Protein AF-0000000085043113 (afdb_homodimer)

Foldseek 3Di:
DPPPPPQLLDDDPVLVVLLVVCQVVADQEFEAAAAEWDAPVQQPDDPPDPVVSDDRTDADVNVVVSVCVNHVRHHYQEYEYEHDDHLRGNLVVRQVRVLVRPVVHDQYAYAREDWPPDDPVNQVVSCVRPRYQYHEWDQSRFPDPPSLQDAPCRGPPLVSLVSCLVRLGEYEDEHRHPLQLPDPRNLVVCQVSCVVRVSYQYEQEQCRNVLVQCSNLSVQSCLQRQRYAYENAQPQALSNVQNCCQRNNLLRYAYHHHPPQQSFFFGWHHDDRGIDTDGPVPDDCVPDPDGTGGSSSSSSVSVSVNCVVVVPDPVSSCSHRHVSVCVSRVNDPDDDQDQLNVQVVQVVVDFLSDPDPVLRVLQAWPPFDRNAFDDWWQQWTQGPVRHIFGEFFCQLVQQAQATPPDPLLVVLLVVCVVVDQDDPDFDPLVVVLQVVLCVLPVQFDGKAKDFAQLVQLVLLLLLLCLLQVFQAEEEAADRDLDLLACLQCLDDDQQCVPRPFRPDDSPPRDNVCHPRYHYDYAQCVVSVVVCCVVPLRASAYEYECDWFDHHDVCRVVVVLVSCVVSVHFYEYEFANPEPQQDDSGVCVVVVHNGQKYKYARNLQSPGGMMMITGHPSSRVSVVVDDDDDNCSRGRSHSSSNVSSSVVCVVDVFNVLLLVLLVLLVVLVVVLCVVLVWQKDWTGGSQKIFMWGPDPPGQLLQNLLQSQSVVLRYRDGGIGHGHNSDDPVNSVSVSVSNNVSSNVSSVCVVVVVSVVDDPSGGRDGGDDRPD/DPPPPPQLLDDDPVLVVLLVVCQVVADQEFEAAAAEWDAPVQQPDDPPDPVVSDDRTDADVNVVVSVCVNHVRHHYQEYEYEHDDHLRGNQVVRQVVVLVRPVVHDLYAYAREDWPPQDLVNQVVQCPRPRYQYHEWDQSRFPDPPSLQDAPCRGPPLVSLVSCLVRLGEYEDEHRHPLQLPDPRNLVVCQVSCVVRVSYQYEQEQCRNVLVQCSNLSVQSCLQRQRYAYENAQPQALSNVQNCCQRNNLLRYAYHHHPPQQSFFFGWHHDDRGIDTDGPVPDDCVPDPDGTGGSSSSSSVSVSVNCVVVVPDPVSSCSHRHVSVCVSRVVDPDDDQDQLNVQVVQVVVDFLSDPDPVLRCLQAWPPFDRNAFDDWWQQWTQGPVRHIFGEFFCQLVQQAQATPPDPLLVVLLVVCVVVDQDDPDFDPLVVVLQVVLCVLPVQWDGKAKDFAQLVQLVVLLLLLCLLQVFQAEEEAADRDLDLLRCLQCLDDDQQCCPGDFRPDDSPPRDNVCHPRYHYDYAQCQVSVVVCCVVPLRASAYEYECDWFDHHDVCRLVVVLVSCVVSVHFYEYEFANPEPQQDDSGVCVVVVHNGQKYKYARNLQSPGGMMMITGHPSSNVSVVVDDDDDNCSRGRSHSSSNVSSSVVCVVDVFNVLLLVLLVLLLVLVVVLCVVLVWQKDWTGGSQKIFMWGPDPPGQLLQNLLQSQSVVLRYRDGGIGHGHNSDDPVNSVSVSVSNNVSSNVSSVCVVVVVSVVDDPSGGRDGGDDRPD

Organism: Cyclobacterium marinum (strain ATCC 25205 / DSM 745 / LMG 13164 / NCIMB 1802) (NCBI:txid880070)

Sequence (1540 aa):
MLEKENKPWQLRPEDLATIEELASFVPEKFYDIHAHWYRKADLNAPENSFWNSGPEIAGHEQWKDYTQQLLPKTSLLGGLFFPAPLPKVNLSAVNQFLFDELEKSTLSRGLMLVKPETSQKELELGLSHAKVVGFKPYHVYSTETPTSQSGITGFLPEPIWATAHEHGAVIMLHIMKDKALLDPQNCEDIQRLCLKYPNVKLILAHCGRSFHALHAEGAKFLNSIPNIWFDMSGICEMQAILPILKHFGPEKLMFGTDFPVSQIRGKCVSIGNGFIWLDENNCNWDQAWGKPTLVGLESLTALQETANNFGLDKSDLNLIFWGNAMHLLNLNEHSPTTNQAYYKHAKTRIPGGTQLLSKRPENMAPNHWPPYFKKASGCEIWDLDGKHFYDFSTNAVGSCILGYAHPEINKAIIKKVNLGNMCSLNPPEEVALADKLCEIHPWADQARFVRGGGEACAVAVRIARATTGRDKIALCGYHGWQDWYLAANLGENDALKGHLLPGLSPEGVPDALRNTSFPFKYNDLEAFQEIINQQPDLAAVIMEPCRYENPADGFLEAIRSITKKHGIMLIMDEITVGWRLHFGGMHLKYGIEPDMAVFAKALGNGYPIGAVIGTKAAMEGAQRSFISSTYWTESLGPVAALATIAAMEKQDIQKAIEHSGQQVQGILQTTAASENLPLQVKGFPALTSFSFDHPESEILRTIFTQQMLSKGFLAATSFYPTLAHNEKIIAAYKQALAETFGSLSQVIKENSFEKWPKEEKAHSGFSRLLMLEKENKPWQLRPEDLATIEELASFVPEKFYDIHAHWYRKADLNAPENSFWNSGPEIAGHEQWKDYTQQLLPKTSLLGGLFFPAPLPKVNLSAVNQFLFDELEKSTLSRGLMLVKPETSQKELELGLSHAKVVGFKPYHVYSTETPTSQSGITGFLPEPIWATAHEHGAVIMLHIMKDKALLDPQNCEDIQRLCLKYPNVKLILAHCGRSFHALHAEGAKFLNSIPNIWFDMSGICEMQAILPILKHFGPEKLMFGTDFPVSQIRGKCVSIGNGFIWLDENNCNWDQAWGKPTLVGLESLTALQETANNFGLDKSDLNLIFWGNAMHLLNLNEHSPTTNQAYYKHAKTRIPGGTQLLSKRPENMAPNHWPPYFKKASGCEIWDLDGKHFYDFSTNAVGSCILGYAHPEINKAIIKKVNLGNMCSLNPPEEVALADKLCEIHPWADQARFVRGGGEACAVAVRIARATTGRDKIALCGYHGWQDWYLAANLGENDALKGHLLPGLSPEGVPDALRNTSFPFKYNDLEAFQEIINQQPDLAAVIMEPCRYENPADGFLEAIRSITKKHGIMLIMDEITVGWRLHFGGMHLKYGIEPDMAVFAKALGNGYPIGAVIGTKAAMEGAQRSFISSTYWTESLGPVAALATIAAMEKQDIQKAIEHSGQQVQGILQTTAASENLPLQVKGFPALTSFSFDHPESEILRTIFTQQMLSKGFLAATSFYPTLAHNEKIIAAYKQALAETFGSLSQVIKENSFEKWPKEEKAHSGFSRLL

Structure (mmCIF, N/CA/C/O backbone):
data_AF-0000000085043113-model_v1
#
loop_
_entity.id
_entity.type
_entity.pdbx_description
1 polymer 'Aminotransferase class-III'
#
loop_
_atom_site.group_PDB
_atom_site.id
_atom_site.type_symbol
_atom_site.label_atom_id
_atom_site.label_alt_id
_atom_site.label_comp_id
_atom_site.label_asym_id
_atom_site.label_entity_id
_atom_site.label_seq_id
_atom_site.pdbx_PDB_ins_code
_atom_site.Cartn_x
_atom_site.Cartn_y
_atom_site.Cartn_z
_atom_site.occupancy
_atom_site.B_iso_or_equiv
_atom_site.auth_seq_id
_atom_site.auth_comp_id
_atom_site.auth_asym_id
_atom_site.auth_atom_id
_atom_site.pdbx_PDB_model_num
ATOM 1 N N . MET A 1 1 ? 1.27 30.078 52 1 23.06 1 MET A N 1
ATOM 2 C CA . MET A 1 1 ? 0.939 29.328 50.781 1 23.06 1 MET A CA 1
ATOM 3 C C . MET A 1 1 ? 1.618 29.953 49.562 1 23.06 1 MET A C 1
ATOM 5 O O . MET A 1 1 ? 1.328 31.094 49.188 1 23.06 1 MET A O 1
ATOM 9 N N . LEU A 1 2 ? 2.906 29.812 49.438 1 30.16 2 LEU A N 1
ATOM 10 C CA . LEU A 1 2 ? 3.742 30.484 48.438 1 30.16 2 LEU A CA 1
ATOM 11 C C . LEU A 1 2 ? 3.074 30.484 47.062 1 30.16 2 LEU A C 1
ATOM 13 O O . LEU A 1 2 ? 2.549 29.453 46.625 1 30.16 2 LEU A O 1
ATOM 17 N N . GLU A 1 3 ? 2.494 31.547 46.688 1 33 3 GLU A N 1
ATOM 18 C CA . GLU A 1 3 ? 2.041 31.719 45.312 1 33 3 GLU A CA 1
ATOM 19 C C . GLU A 1 3 ? 2.938 30.969 44.344 1 33 3 GLU A C 1
ATOM 21 O O . GLU A 1 3 ? 4.141 31.219 44.281 1 33 3 GLU A O 1
ATOM 26 N N . LYS A 1 4 ? 2.885 29.688 44.312 1 41.72 4 LYS A N 1
ATOM 27 C CA . LYS A 1 4 ? 3.611 28.875 43.312 1 41.72 4 LYS A CA 1
ATOM 28 C C . LYS A 1 4 ? 3.77 29.641 42 1 41.72 4 LYS A C 1
ATOM 30 O O . LYS A 1 4 ? 2.777 29.969 41.344 1 41.72 4 LYS A O 1
ATOM 35 N N . GLU A 1 5 ? 4.652 30.484 41.688 1 42.38 5 GLU A N 1
ATOM 36 C CA . GLU A 1 5 ? 4.996 31.234 40.5 1 42.38 5 GLU A CA 1
ATOM 37 C C . GLU A 1 5 ? 4.801 30.391 39.219 1 42.38 5 GLU A C 1
ATOM 39 O O . GLU A 1 5 ? 5.328 29.266 39.156 1 42.38 5 GLU A O 1
ATOM 44 N N . ASN A 1 6 ? 3.711 30.453 38.5 1 48.25 6 ASN A N 1
ATOM 45 C CA . ASN A 1 6 ? 3.303 29.797 37.281 1 48.25 6 ASN A CA 1
ATOM 46 C C . ASN A 1 6 ? 4.398 29.875 36.219 1 48.25 6 ASN A C 1
ATOM 48 O O . ASN A 1 6 ? 4.59 30.922 35.594 1 48.25 6 ASN A O 1
ATOM 52 N N . LYS A 1 7 ? 5.449 29.078 36.281 1 61.78 7 LYS A N 1
ATOM 53 C CA . LYS A 1 7 ? 6.496 29 35.281 1 61.78 7 LYS A CA 1
ATOM 54 C C . LYS A 1 7 ? 5.922 28.578 33.938 1 61.78 7 LYS A C 1
ATOM 56 O O . LYS A 1 7 ? 5.082 27.672 33.844 1 61.78 7 LYS A O 1
ATOM 61 N N . PRO A 1 8 ? 6.258 29.328 32.969 1 65.81 8 PRO A N 1
ATOM 62 C CA . PRO A 1 8 ? 5.672 29.109 31.625 1 65.81 8 PRO A CA 1
ATOM 63 C C . PRO A 1 8 ? 5.777 27.641 31.188 1 65.81 8 PRO A C 1
ATOM 65 O O . PRO A 1 8 ? 5 27.203 30.344 1 65.81 8 PRO A O 1
ATOM 68 N N . TRP A 1 9 ? 6.617 26.922 31.969 1 73.25 9 TRP A N 1
ATOM 69 C CA . TRP A 1 9 ? 6.82 25.562 31.484 1 73.25 9 TRP A CA 1
ATOM 70 C C . TRP A 1 9 ? 6.113 24.562 32.406 1 73.25 9 TRP A C 1
ATOM 72 O O . TRP A 1 9 ? 6.227 23.344 32.188 1 73.25 9 TRP A O 1
ATOM 82 N N . GLN A 1 10 ? 5.43 25.109 33.344 1 85.44 10 GLN A N 1
ATOM 83 C CA . GLN A 1 10 ? 4.691 24.203 34.219 1 85.44 10 GLN A CA 1
ATOM 84 C C . GLN A 1 10 ? 3.576 23.484 33.469 1 85.44 10 GLN A C 1
ATOM 86 O O . GLN A 1 10 ? 2.861 24.094 32.656 1 85.44 10 GLN A O 1
ATOM 91 N N . LEU A 1 11 ? 3.469 22.25 33.75 1 93.94 11 LEU A N 1
ATOM 92 C CA . LEU A 1 11 ? 2.457 21.438 33.062 1 93.94 11 LEU A CA 1
ATOM 93 C C . LEU A 1 11 ? 1.054 21.859 33.5 1 93.94 11 LEU A C 1
ATOM 95 O O . LEU A 1 11 ? 0.813 22.156 34.656 1 93.94 11 LEU A O 1
ATOM 99 N N . ARG A 1 12 ? 0.237 22.016 32.594 1 95.12 12 ARG A N 1
ATOM 100 C CA . ARG A 1 12 ? -1.174 22.344 32.781 1 95.12 12 ARG A CA 1
ATOM 101 C C . ARG A 1 12 ? -2.055 21.125 32.5 1 95.12 12 ARG A C 1
ATOM 103 O O . ARG A 1 12 ? -1.564 20.078 32.062 1 95.12 12 ARG A O 1
ATOM 110 N N . PRO A 1 13 ? -3.369 21.188 32.812 1 95.06 13 PRO A N 1
ATOM 111 C CA . PRO A 1 13 ? -4.266 20.031 32.625 1 95.06 13 PRO A CA 1
ATOM 112 C C . PRO A 1 13 ? -4.27 19.531 31.188 1 95.06 13 PRO A C 1
ATOM 114 O O . PRO A 1 13 ? -4.32 18.312 30.953 1 95.06 13 PRO A O 1
ATOM 117 N N . GLU A 1 14 ? -4.238 20.453 30.219 1 94.69 14 GLU A N 1
ATOM 118 C CA . GLU A 1 14 ? -4.227 20.031 28.828 1 94.69 14 GLU A CA 1
ATOM 119 C C . GLU A 1 14 ? -2.939 19.297 28.484 1 94.69 14 GLU A C 1
ATOM 121 O O . GLU A 1 14 ? -2.941 18.391 27.625 1 94.69 14 GLU A O 1
ATOM 126 N N . ASP A 1 15 ? -1.829 19.672 29.141 1 96.75 15 ASP A N 1
ATOM 127 C CA . ASP A 1 15 ? -0.573 18.953 28.938 1 96.75 15 ASP A CA 1
ATOM 128 C C . ASP A 1 15 ? -0.667 17.531 29.484 1 96.75 15 ASP A C 1
ATOM 130 O O . ASP A 1 15 ? -0.262 16.578 28.812 1 96.75 15 ASP A O 1
ATOM 134 N N . LEU A 1 16 ? -1.222 17.453 30.672 1 97 16 LEU A N 1
ATOM 135 C CA . LEU A 1 16 ? -1.354 16.156 31.344 1 97 16 LEU A CA 1
ATOM 136 C C . LEU A 1 16 ? -2.26 15.227 30.531 1 97 16 LEU A C 1
ATOM 138 O O . LEU A 1 16 ? -1.987 14.023 30.422 1 97 16 LEU A O 1
ATOM 142 N N . ALA A 1 17 ? -3.314 15.773 29.984 1 96.06 17 ALA A N 1
ATOM 143 C CA . ALA A 1 17 ? -4.219 14.992 29.156 1 96.06 17 ALA A CA 1
ATOM 144 C C . ALA A 1 17 ? -3.502 14.461 27.906 1 96.06 17 ALA A C 1
ATOM 146 O O . ALA A 1 17 ? -3.689 13.305 27.516 1 96.06 17 ALA A O 1
ATOM 147 N N . THR A 1 18 ? -2.723 15.305 27.266 1 96.38 18 THR A N 1
ATOM 148 C CA . THR A 1 18 ? -1.975 14.914 26.078 1 96.38 18 THR A CA 1
ATOM 149 C C . THR A 1 18 ? -0.946 13.836 26.422 1 96.38 18 THR A C 1
ATOM 151 O O . THR A 1 18 ? -0.758 12.883 25.672 1 96.38 18 THR A O 1
ATOM 154 N N . ILE A 1 19 ? -0.268 13.969 27.547 1 97.5 19 ILE A N 1
ATOM 155 C CA . ILE A 1 19 ? 0.715 12.992 28 1 97.5 19 ILE A CA 1
ATOM 156 C C . ILE A 1 19 ? 0.05 11.625 28.172 1 97.5 19 ILE A C 1
ATOM 158 O O . ILE A 1 19 ? 0.602 10.602 27.75 1 97.5 19 ILE A O 1
ATOM 162 N N . GLU A 1 20 ? -1.097 11.594 28.703 1 96.25 20 GLU A N 1
ATOM 163 C CA . GLU A 1 20 ? -1.834 10.352 28.891 1 96.25 20 GLU A CA 1
ATOM 164 C C . GLU A 1 20 ? -2.199 9.719 27.547 1 96.25 20 GLU A C 1
ATOM 166 O O . GLU A 1 20 ? -2.096 8.5 27.391 1 96.25 20 GLU A O 1
ATOM 171 N N . GLU A 1 21 ? -2.586 10.531 26.672 1 94.38 21 GLU A N 1
ATOM 172 C CA . GLU A 1 21 ? -2.961 10.039 25.344 1 94.38 21 GLU A CA 1
ATOM 173 C C . GLU A 1 21 ? -1.763 9.438 24.609 1 94.38 21 GLU A C 1
ATOM 175 O O . GLU A 1 21 ? -1.911 8.484 23.844 1 94.38 21 GLU A O 1
ATOM 180 N N . LEU A 1 22 ? -0.549 9.945 24.844 1 96.5 22 LEU A N 1
ATOM 181 C CA . LEU A 1 22 ? 0.66 9.547 24.141 1 96.5 22 LEU A CA 1
ATOM 182 C C . LEU A 1 22 ? 1.341 8.375 24.828 1 96.5 22 LEU A C 1
ATOM 184 O O . LEU A 1 22 ? 2.283 7.785 24.297 1 96.5 22 LEU A O 1
ATOM 188 N N . ALA A 1 23 ? 0.856 7.957 25.984 1 95.19 23 ALA A N 1
ATOM 189 C CA . ALA A 1 23 ? 1.533 6.996 26.859 1 95.19 23 ALA A CA 1
ATOM 190 C C . ALA A 1 23 ? 1.699 5.652 26.156 1 95.19 23 ALA A C 1
ATOM 192 O O . ALA A 1 23 ? 2.73 4.988 26.312 1 95.19 23 ALA A O 1
ATOM 193 N N . SER A 1 24 ? 0.771 5.242 25.344 1 93.56 24 SER A N 1
ATOM 194 C CA . SER A 1 24 ? 0.824 3.939 24.688 1 93.56 24 SER A CA 1
ATOM 195 C C . SER A 1 24 ? 1.692 3.982 23.438 1 93.56 24 SER A C 1
ATOM 197 O O . SER A 1 24 ? 2.08 2.939 22.906 1 93.56 24 SER A O 1
ATOM 199 N N . PHE A 1 25 ? 1.889 5.117 22.984 1 95.62 25 PHE A N 1
ATOM 200 C CA . PHE A 1 25 ? 2.664 5.293 21.766 1 95.62 25 PHE A CA 1
ATOM 201 C C . PHE A 1 25 ? 4.16 5.234 22.062 1 95.62 25 PHE A C 1
ATOM 203 O O . PHE A 1 25 ? 4.926 4.648 21.297 1 95.62 25 PHE A O 1
ATOM 210 N N . VAL A 1 26 ? 4.625 5.84 23.125 1 97.25 26 VAL A N 1
ATOM 211 C CA . VAL A 1 26 ? 6.035 5.988 23.453 1 97.25 26 VAL A CA 1
ATOM 212 C C . VAL A 1 26 ? 6.578 4.668 24 1 97.25 26 VAL A C 1
ATOM 214 O O . VAL A 1 26 ? 5.938 4.023 24.844 1 97.25 26 VAL A O 1
ATOM 217 N N . PRO A 1 27 ? 7.805 4.262 23.531 1 97.38 27 PRO A N 1
ATOM 218 C CA . PRO A 1 27 ? 8.383 3.01 24.016 1 97.38 27 PRO A CA 1
ATOM 219 C C . PRO A 1 27 ? 8.844 3.092 25.469 1 97.38 27 PRO A C 1
ATOM 221 O O . PRO A 1 27 ? 8.773 4.16 26.078 1 97.38 27 PRO A O 1
ATOM 224 N N . GLU A 1 28 ? 9.414 2.016 25.969 1 96.56 28 GLU A N 1
ATOM 225 C CA . GLU A 1 28 ? 9.781 1.865 27.359 1 96.56 28 GLU A CA 1
ATOM 226 C C . GLU A 1 28 ? 11.039 2.66 27.703 1 96.56 28 GLU A C 1
ATOM 228 O O . GLU A 1 28 ? 11.297 2.971 28.859 1 96.56 28 GLU A O 1
ATOM 233 N N . LYS A 1 29 ? 11.812 2.928 26.688 1 96.81 29 LYS A N 1
ATOM 234 C CA . LYS A 1 29 ? 13.055 3.682 26.875 1 96.81 29 LYS A CA 1
ATOM 235 C C . LYS A 1 29 ? 13.203 4.754 25.797 1 96.81 29 LYS A C 1
ATOM 237 O O . LYS A 1 29 ? 12.617 4.648 24.719 1 96.81 29 LYS A O 1
ATOM 242 N N . PHE A 1 30 ? 13.953 5.75 26.141 1 97.5 30 PHE A N 1
ATOM 243 C CA . PHE A 1 30 ? 14.281 6.734 25.125 1 97.5 30 PHE A CA 1
ATOM 244 C C . PHE A 1 30 ? 15.633 7.387 25.406 1 97.5 30 PHE A C 1
ATOM 246 O O . PHE A 1 30 ? 16.141 7.309 26.531 1 97.5 30 PHE A O 1
ATOM 253 N N . TYR A 1 31 ? 16.297 7.852 24.391 1 98.12 31 TYR A N 1
ATOM 254 C CA . TYR A 1 31 ? 17.516 8.641 24.391 1 98.12 31 TYR A CA 1
ATOM 255 C C . TYR A 1 31 ? 17.297 9.992 23.719 1 98.12 31 TYR A C 1
ATOM 257 O O . TYR A 1 31 ? 16.891 10.055 22.547 1 98.12 31 TYR A O 1
ATOM 265 N N . ASP A 1 32 ? 17.5 11.109 24.406 1 98.5 32 ASP A N 1
ATOM 266 C CA . ASP A 1 32 ? 17.297 12.453 23.891 1 98.5 32 ASP A CA 1
ATOM 267 C C . ASP A 1 32 ? 18.5 12.898 23.047 1 98.5 32 ASP A C 1
ATOM 269 O O . ASP A 1 32 ? 19.484 13.391 23.578 1 98.5 32 ASP A O 1
ATOM 273 N N . ILE A 1 33 ? 18.344 12.961 21.703 1 98.75 33 ILE A N 1
ATOM 274 C CA . ILE A 1 33 ? 19.516 13.125 20.859 1 98.75 33 ILE A CA 1
ATOM 275 C C . ILE A 1 33 ? 19.766 14.609 20.594 1 98.75 33 ILE A C 1
ATOM 277 O O . ILE A 1 33 ? 20.688 14.969 19.859 1 98.75 33 ILE A O 1
ATOM 281 N N . HIS A 1 34 ? 18.953 15.516 21.188 1 98.75 34 HIS A N 1
ATOM 282 C CA . HIS A 1 34 ? 19.078 16.953 20.953 1 98.75 34 HIS A CA 1
ATOM 283 C C . HIS A 1 34 ? 18.594 17.75 22.156 1 98.75 34 HIS A C 1
ATOM 285 O O . HIS A 1 34 ? 17.391 17.875 22.391 1 98.75 34 HIS A O 1
ATOM 291 N N . ALA A 1 35 ? 19.5 18.344 22.859 1 98.44 35 ALA A N 1
ATOM 292 C CA . ALA A 1 35 ? 19.156 19.172 24.016 1 98.44 35 ALA A CA 1
ATOM 293 C C . ALA A 1 35 ? 20.266 20.172 24.328 1 98.44 35 ALA A C 1
ATOM 295 O O . ALA A 1 35 ? 21.438 19.922 24.016 1 98.44 35 ALA A O 1
ATOM 296 N N . HIS A 1 36 ? 19.906 21.266 24.969 1 97.88 36 HIS A N 1
ATOM 297 C CA . HIS A 1 36 ? 20.844 22.328 25.328 1 97.88 36 HIS A CA 1
ATOM 298 C C . HIS A 1 36 ? 21.016 22.406 26.844 1 97.88 36 HIS A C 1
ATOM 300 O O . HIS A 1 36 ? 20.047 22.281 27.594 1 97.88 36 HIS A O 1
ATOM 306 N N . TRP A 1 37 ? 22.281 22.641 27.266 1 97.31 37 TRP A N 1
ATOM 307 C CA . TRP A 1 37 ? 22.578 23.062 28.625 1 97.31 37 TRP A CA 1
ATOM 308 C C . TRP A 1 37 ? 23.172 24.469 28.641 1 97.31 37 TRP A C 1
ATOM 310 O O . TRP A 1 37 ? 23.844 24.875 27.688 1 97.31 37 TRP A O 1
ATOM 320 N N . TYR A 1 38 ? 22.812 25.219 29.703 1 96.19 38 TYR A N 1
ATOM 321 C CA . TYR A 1 38 ? 23.375 26.562 29.766 1 96.19 38 TYR A CA 1
ATOM 322 C C . TYR A 1 38 ? 23.391 27.094 31.188 1 96.19 38 TYR A C 1
ATOM 324 O O . TYR A 1 38 ? 22.672 26.594 32.062 1 96.19 38 TYR A O 1
ATOM 332 N N . ARG A 1 39 ? 24.25 28 31.406 1 95.56 39 ARG A N 1
ATOM 333 C CA . ARG A 1 39 ? 24.203 29 32.469 1 95.56 39 ARG A CA 1
ATOM 334 C C . ARG A 1 39 ? 23.922 30.391 31.922 1 95.56 39 ARG A C 1
ATOM 336 O O . ARG A 1 39 ? 24.641 30.859 31.031 1 95.56 39 ARG A O 1
ATOM 343 N N . LYS A 1 40 ? 23 30.984 32.438 1 94.44 40 LYS A N 1
ATOM 344 C CA . LYS A 1 40 ? 22.578 32.281 31.891 1 94.44 40 LYS A CA 1
ATOM 345 C C . LYS A 1 40 ? 23.734 33.25 31.875 1 94.44 40 LYS A C 1
ATOM 347 O O . LYS A 1 40 ? 23.875 34.031 30.938 1 94.44 40 LYS A O 1
ATOM 352 N N . ALA A 1 41 ? 24.531 33.188 32.875 1 93.81 41 ALA A N 1
ATOM 353 C CA . ALA A 1 41 ? 25.641 34.125 33.031 1 93.81 41 ALA A CA 1
ATOM 354 C C . ALA A 1 41 ? 26.625 34 31.875 1 93.81 41 ALA A C 1
ATOM 356 O O . ALA A 1 41 ? 27.344 34.969 31.562 1 93.81 41 ALA A O 1
ATOM 357 N N . ASP A 1 42 ? 26.641 32.875 31.203 1 96 42 ASP A N 1
ATOM 358 C CA . ASP A 1 42 ? 27.641 32.625 30.156 1 96 42 ASP A CA 1
ATOM 359 C C . ASP A 1 42 ? 27.078 32.938 28.766 1 96 42 ASP A C 1
ATOM 361 O O . ASP A 1 42 ? 27.828 32.969 27.797 1 96 42 ASP A O 1
ATOM 365 N N . LEU A 1 43 ? 25.781 33.219 28.641 1 94.94 43 LEU A N 1
ATOM 366 C CA . LEU A 1 43 ? 25.125 33.281 27.344 1 94.94 43 LEU A CA 1
ATOM 367 C C . LEU A 1 43 ? 25.203 34.688 26.75 1 94.94 43 LEU A C 1
ATOM 369 O O . LEU A 1 43 ? 25.203 34.844 25.516 1 94.94 43 LEU A O 1
ATOM 373 N N . ASN A 1 44 ? 25.234 35.719 27.578 1 93.5 44 ASN A N 1
ATOM 374 C CA . ASN A 1 44 ? 25.125 37.094 27.141 1 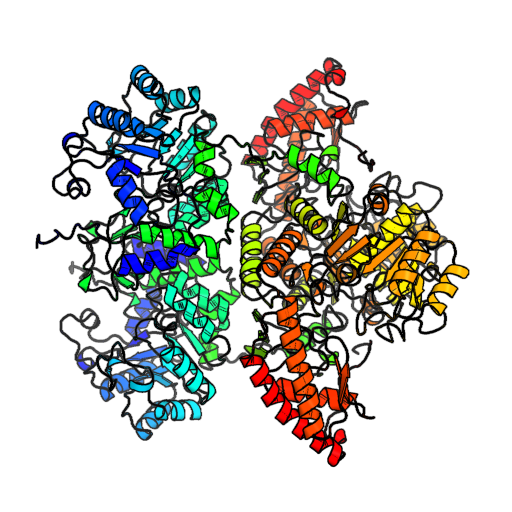93.5 44 ASN A CA 1
ATOM 375 C C . ASN A 1 44 ? 23.953 37.281 26.172 1 93.5 44 ASN A C 1
ATOM 377 O O . ASN A 1 44 ? 24.125 37.844 25.078 1 93.5 44 ASN A O 1
ATOM 381 N N . ALA A 1 45 ? 22.828 36.75 26.547 1 92.12 45 ALA A N 1
ATOM 382 C CA . ALA A 1 45 ? 21.656 36.781 25.688 1 92.12 45 ALA A CA 1
ATOM 383 C C . ALA A 1 45 ? 21 38.156 25.672 1 92.12 45 ALA A C 1
ATOM 385 O O . ALA A 1 45 ? 21.016 38.875 26.672 1 92.12 45 ALA A O 1
ATOM 386 N N . PRO A 1 46 ? 20.391 38.469 24.562 1 88.06 46 PRO A N 1
ATOM 387 C CA . PRO A 1 46 ? 19.609 39.719 24.547 1 88.06 46 PRO A CA 1
ATOM 388 C C . PRO A 1 46 ? 18.453 39.688 25.547 1 88.06 46 PRO A C 1
ATOM 390 O O . PRO A 1 46 ? 17.969 38.625 25.906 1 88.06 46 PRO A O 1
ATOM 393 N N . GLU A 1 47 ? 18 40.875 25.953 1 83.81 47 GLU A N 1
ATOM 394 C CA . GLU A 1 47 ? 17 41 27.016 1 83.81 47 GLU A CA 1
ATOM 395 C C . GLU A 1 47 ? 15.719 40.25 26.672 1 83.81 47 GLU A C 1
ATOM 397 O O . GLU A 1 47 ? 15.141 39.594 27.531 1 83.81 47 GLU A O 1
ATOM 402 N N . ASN A 1 48 ? 15.242 40.281 25.484 1 80.69 48 ASN A N 1
ATOM 403 C CA . ASN A 1 48 ? 13.984 39.656 25.109 1 80.69 48 ASN A CA 1
ATOM 404 C C . ASN A 1 48 ? 14.195 38.25 24.531 1 80.69 48 ASN A C 1
ATOM 406 O O . ASN A 1 48 ? 13.305 37.688 23.891 1 80.69 48 ASN A O 1
ATOM 410 N N . SER A 1 49 ? 15.25 37.688 24.969 1 85 49 SER A N 1
ATOM 411 C CA . SER A 1 49 ? 15.578 36.375 24.453 1 85 49 SER A CA 1
ATOM 412 C C . SER A 1 49 ? 14.836 35.281 25.219 1 85 49 SER A C 1
ATOM 414 O O . SER A 1 49 ? 14.664 35.375 26.422 1 85 49 SER A O 1
ATOM 416 N N . PHE A 1 50 ? 14.438 34.281 24.453 1 84.38 50 PHE A N 1
ATOM 417 C CA . PHE A 1 50 ? 13.836 33.062 25.016 1 84.38 50 PHE A CA 1
ATOM 418 C C . PHE A 1 50 ? 14.711 32.469 26.109 1 84.38 50 PHE A C 1
ATOM 420 O O . PHE A 1 50 ? 14.211 32 27.125 1 84.38 50 PHE A O 1
ATOM 427 N N . TRP A 1 51 ? 15.969 32.594 26.078 1 87.5 51 TRP A N 1
ATOM 428 C CA . TRP A 1 51 ? 16.938 31.969 26.969 1 87.5 51 TRP A CA 1
ATOM 429 C C . TRP A 1 51 ? 16.969 32.656 28.328 1 87.5 51 TRP A C 1
ATOM 431 O O . TRP A 1 51 ? 17.5 32.125 29.297 1 87.5 51 TRP A O 1
ATOM 441 N N . ASN A 1 52 ? 16.391 33.812 28.391 1 86.62 52 ASN A N 1
ATOM 442 C CA . ASN A 1 52 ? 16.359 34.562 29.641 1 86.62 52 ASN A CA 1
ATOM 443 C C . ASN A 1 52 ? 15.141 34.188 30.5 1 86.62 52 ASN A C 1
ATOM 445 O O . ASN A 1 52 ? 15.094 34.5 31.688 1 86.62 52 ASN A O 1
ATOM 449 N N . SER A 1 53 ? 14.203 33.5 29.875 1 82 53 SER A N 1
ATOM 450 C CA . SER A 1 53 ? 12.977 33.156 30.578 1 82 53 SER A CA 1
ATOM 451 C C . SER A 1 53 ? 13.164 31.906 31.438 1 82 53 SER A C 1
ATOM 453 O O . SER A 1 53 ? 12.359 31.625 32.312 1 82 53 SER A O 1
ATOM 455 N N . GLY A 1 54 ? 14.266 31.219 31.25 1 84.31 54 GLY A N 1
ATOM 456 C CA . GLY A 1 54 ? 14.516 29.984 31.969 1 84.31 54 GLY A CA 1
ATOM 457 C C . GLY A 1 54 ? 15.266 30.188 33.281 1 84.31 54 GLY A C 1
ATOM 458 O O . GLY A 1 54 ? 15.414 31.328 33.719 1 84.31 54 GLY A O 1
ATOM 459 N N . PRO A 1 55 ? 15.648 29.109 33.875 1 87.69 55 PRO A N 1
ATOM 460 C CA . PRO A 1 55 ? 16.406 29.188 35.156 1 87.69 55 PRO A CA 1
ATOM 461 C C . PRO A 1 55 ? 17.828 29.703 34.938 1 87.69 55 PRO A C 1
ATOM 463 O O . PRO A 1 55 ? 18.312 29.75 33.812 1 87.69 55 PRO A O 1
ATOM 466 N N . GLU A 1 56 ? 18.469 30.016 36.031 1 91.88 56 GLU A N 1
ATOM 467 C CA . GLU A 1 56 ? 19.844 30.5 35.969 1 91.88 56 GLU A CA 1
ATOM 468 C C . GLU A 1 56 ? 20.781 29.406 35.438 1 91.88 56 GLU A C 1
ATOM 470 O O . GLU A 1 56 ? 21.766 29.703 34.781 1 91.88 56 GLU A O 1
ATOM 475 N N . ILE A 1 57 ? 20.469 28.188 35.844 1 94.06 57 ILE A N 1
ATOM 476 C CA . ILE A 1 57 ? 21.234 27.031 35.406 1 94.06 57 ILE A CA 1
ATOM 477 C C . ILE A 1 57 ? 20.281 25.969 34.844 1 94.06 57 ILE A C 1
ATOM 479 O O . ILE A 1 57 ? 19.328 25.562 35.531 1 94.06 57 ILE A O 1
ATOM 483 N N . ALA A 1 58 ? 20.453 25.656 33.688 1 95 58 ALA A N 1
ATOM 484 C CA . ALA A 1 58 ? 19.766 24.531 33.062 1 95 58 ALA A CA 1
ATOM 485 C C . ALA A 1 58 ? 20.734 23.453 32.625 1 95 58 ALA A C 1
ATOM 487 O O . ALA A 1 58 ? 21.172 23.406 31.469 1 95 58 ALA A O 1
ATOM 488 N N . GLY A 1 59 ? 21.078 22.562 33.531 1 95.94 59 GLY A N 1
ATOM 489 C CA . GLY A 1 59 ? 22.016 21.469 33.312 1 95.94 59 GLY A CA 1
ATOM 490 C C . GLY A 1 59 ? 21.344 20.109 33.344 1 95.94 59 GLY A C 1
ATOM 491 O O . GLY A 1 59 ? 20.203 19.953 32.906 1 95.94 59 GLY A O 1
ATOM 492 N N . HIS A 1 60 ? 22.078 19.141 33.719 1 96.88 60 HIS A N 1
ATOM 493 C CA . HIS A 1 60 ? 21.656 17.734 33.719 1 96.88 60 HIS A CA 1
ATOM 494 C C . HIS A 1 60 ? 20.406 17.531 34.562 1 96.88 60 HIS A C 1
ATOM 496 O O . HIS A 1 60 ? 19.453 16.891 34.125 1 96.88 60 HIS A O 1
ATOM 502 N N . GLU A 1 61 ? 20.375 18.094 35.688 1 95.5 61 GLU A N 1
ATOM 503 C CA . GLU A 1 61 ? 19.281 17.844 36.625 1 95.5 61 GLU A CA 1
ATOM 504 C C . GLU A 1 61 ? 17.984 18.469 36.125 1 95.5 61 GLU A C 1
ATOM 506 O O . GLU A 1 61 ? 16.906 17.859 36.25 1 95.5 61 GLU A O 1
ATOM 511 N N . GLN A 1 62 ? 18.062 19.688 35.688 1 94.19 62 GLN A N 1
ATOM 512 C CA . GLN A 1 62 ? 16.875 20.359 35.188 1 94.19 62 GLN A CA 1
ATOM 513 C C . GLN A 1 62 ? 16.312 19.656 33.969 1 94.19 62 GLN A C 1
ATOM 515 O O . GLN A 1 62 ? 15.094 19.484 33.844 1 94.19 62 GLN A O 1
ATOM 520 N N . TRP A 1 63 ? 17.188 19.297 33.094 1 96 63 TRP A N 1
ATOM 521 C CA . TRP A 1 63 ? 16.797 18.547 31.891 1 96 63 TRP A CA 1
ATOM 522 C C . TRP A 1 63 ? 16.141 17.219 32.281 1 96 63 TRP A C 1
ATOM 524 O O . TRP A 1 63 ? 15.07 16.875 31.75 1 96 63 TRP A O 1
ATOM 534 N N . LYS A 1 64 ? 16.719 16.453 33.125 1 96.12 64 LYS A N 1
ATOM 535 C CA . LYS A 1 64 ? 16.203 15.172 33.594 1 96.12 64 LYS A CA 1
ATOM 536 C C . LYS A 1 64 ? 14.812 15.328 34.188 1 96.12 64 LYS A C 1
ATOM 538 O O . LYS A 1 64 ? 13.906 14.555 33.875 1 96.12 64 LYS A O 1
ATOM 543 N N . ASP A 1 65 ? 14.664 16.297 35.031 1 94.25 65 ASP A N 1
ATOM 544 C CA . ASP A 1 65 ? 13.375 16.547 35.656 1 94.25 65 ASP A CA 1
ATOM 545 C C . ASP A 1 65 ? 12.297 16.844 34.625 1 94.25 65 ASP A C 1
ATOM 547 O O . ASP A 1 65 ? 11.203 16.297 34.688 1 94.25 65 ASP A O 1
ATOM 551 N N . TYR A 1 66 ? 12.672 17.688 33.75 1 93.38 66 TYR A N 1
ATOM 552 C CA . TYR A 1 66 ? 11.719 18.078 32.688 1 93.38 66 TYR A CA 1
ATOM 553 C C . TYR A 1 66 ? 11.328 16.859 31.844 1 93.38 66 TYR A C 1
ATOM 555 O O . TYR A 1 66 ? 10.148 16.625 31.594 1 93.38 66 TYR A O 1
ATOM 563 N N . THR A 1 67 ? 12.281 16.141 31.391 1 95.12 67 THR A N 1
ATOM 564 C CA . THR A 1 67 ? 12.023 15.039 30.469 1 95.12 67 THR A CA 1
ATOM 565 C C . THR A 1 67 ? 11.211 13.945 31.156 1 95.12 67 THR A C 1
ATOM 567 O O . THR A 1 67 ? 10.367 13.312 30.516 1 95.12 67 THR A O 1
ATOM 570 N N . GLN A 1 68 ? 11.414 13.766 32.344 1 94.25 68 GLN A N 1
ATOM 571 C CA . GLN A 1 68 ? 10.672 12.758 33.062 1 94.25 68 GLN A CA 1
ATOM 572 C C . GLN A 1 68 ? 9.219 13.18 33.281 1 94.25 68 GLN A C 1
ATOM 574 O O . GLN A 1 68 ? 8.336 12.328 33.406 1 94.25 68 GLN A O 1
ATOM 579 N N . GLN A 1 69 ? 8.992 14.469 33.344 1 94.12 69 GLN A N 1
ATOM 580 C CA . GLN A 1 69 ? 7.617 14.961 33.375 1 94.12 69 GLN A CA 1
ATOM 581 C C . GLN A 1 69 ? 6.93 14.781 32.031 1 94.12 69 GLN A C 1
ATOM 583 O O . GLN A 1 69 ? 5.742 14.461 31.969 1 94.12 69 GLN A O 1
ATOM 588 N N . LEU A 1 70 ? 7.656 15 31.031 1 94.69 70 LEU A N 1
ATOM 589 C CA . LEU A 1 70 ? 7.137 14.883 29.672 1 94.69 70 LEU A CA 1
ATOM 590 C C . LEU A 1 70 ? 6.824 13.43 29.328 1 94.69 70 LEU A C 1
ATOM 592 O O . LEU A 1 70 ? 5.836 13.148 28.641 1 94.69 70 LEU A O 1
ATOM 596 N N . LEU A 1 71 ? 7.691 12.508 29.766 1 96.62 71 LEU A N 1
ATOM 597 C CA . LEU A 1 71 ? 7.57 11.07 29.516 1 96.62 71 LEU A CA 1
ATOM 598 C C . LEU A 1 71 ? 7.648 10.281 30.812 1 96.62 71 LEU A C 1
ATOM 600 O O . LEU A 1 71 ? 8.594 9.516 31.016 1 96.62 71 LEU A O 1
ATOM 604 N N . PRO A 1 72 ? 6.613 10.32 31.531 1 95.31 72 PRO A N 1
ATOM 605 C CA . PRO A 1 72 ? 6.691 9.805 32.906 1 95.31 72 PRO A CA 1
ATOM 606 C C . PRO A 1 72 ? 6.789 8.289 32.938 1 95.31 72 PRO A C 1
ATOM 608 O O . PRO A 1 72 ? 7.277 7.73 33.938 1 95.31 72 PRO A O 1
ATOM 611 N N . LYS A 1 73 ? 6.395 7.562 31.953 1 95.12 73 LYS A N 1
ATOM 612 C CA . LYS A 1 73 ? 6.352 6.102 32 1 95.12 73 LYS A CA 1
ATOM 613 C C . LYS A 1 73 ? 7.523 5.496 31.234 1 95.12 73 LYS A C 1
ATOM 615 O O . LYS A 1 73 ? 7.582 4.277 31.047 1 95.12 73 LYS A O 1
ATOM 620 N N . THR A 1 74 ? 8.43 6.285 30.766 1 96.62 74 THR A N 1
ATOM 621 C CA . THR A 1 74 ? 9.523 5.824 29.922 1 96.62 74 THR A CA 1
ATOM 622 C C . THR A 1 74 ? 10.867 6.012 30.625 1 96.62 74 THR A C 1
ATOM 624 O O . THR A 1 74 ? 11.094 7.043 31.266 1 96.62 74 THR A O 1
ATOM 627 N N . SER A 1 75 ? 11.727 5.023 30.531 1 97.06 75 SER A N 1
ATOM 628 C CA . SER A 1 75 ? 13.047 5.105 31.141 1 97.06 75 SER A CA 1
ATOM 629 C C . SER A 1 75 ? 13.992 5.973 30.312 1 97.06 75 SER A C 1
ATOM 631 O O . SER A 1 75 ? 14.188 5.719 29.125 1 97.06 75 SER A O 1
ATOM 633 N N . LEU A 1 76 ? 14.539 6.93 30.922 1 97 76 LEU A N 1
ATOM 634 C CA . LEU A 1 76 ? 15.508 7.82 30.297 1 97 76 LEU A CA 1
ATOM 635 C C . LEU A 1 76 ? 16.906 7.207 30.328 1 97 76 LEU A C 1
ATOM 637 O O . LEU A 1 76 ? 17.438 6.918 31.406 1 97 76 LEU A O 1
ATOM 641 N N . LEU A 1 77 ? 17.531 7.043 29.188 1 96.38 77 LEU A N 1
ATOM 642 C CA . LEU A 1 77 ? 18.859 6.441 29.094 1 96.38 77 LEU A CA 1
ATOM 643 C C . LEU A 1 77 ? 19.938 7.508 29.203 1 96.38 77 LEU A C 1
ATOM 645 O O . LEU A 1 77 ? 20.969 7.289 29.844 1 96.38 77 LEU A O 1
ATOM 649 N N . GLY A 1 78 ? 19.75 8.609 28.625 1 97.44 78 GLY A N 1
ATOM 650 C CA . GLY A 1 78 ? 20.688 9.703 28.5 1 97.44 78 GLY A CA 1
ATOM 651 C C . GLY A 1 78 ? 20.359 10.641 27.344 1 97.44 78 GLY A C 1
ATOM 652 O O . GLY A 1 78 ? 19.219 10.664 26.859 1 97.44 78 GLY A O 1
ATOM 653 N N . GLY A 1 79 ? 21.312 11.422 27 1 98.31 79 GLY A N 1
ATOM 654 C CA . GLY A 1 79 ? 21.094 12.344 25.891 1 98.31 79 GLY A CA 1
ATOM 655 C C . GLY A 1 79 ? 22.375 12.883 25.297 1 98.31 79 GLY A C 1
ATOM 656 O O . GLY A 1 79 ? 23.469 12.531 25.75 1 98.31 79 GLY A O 1
ATOM 657 N N . LEU A 1 80 ? 22.203 13.484 24.141 1 98.81 80 LEU A N 1
ATOM 658 C CA . LEU A 1 80 ? 23.266 14.234 23.5 1 98.81 80 LEU A CA 1
ATOM 659 C C . LEU A 1 80 ? 23.094 15.734 23.719 1 98.81 80 LEU A C 1
ATOM 661 O O . LEU A 1 80 ? 22.047 16.297 23.375 1 98.81 80 LEU A O 1
ATOM 665 N N . PHE A 1 81 ? 24.188 16.422 24.297 1 98.69 81 PHE A N 1
ATOM 666 C CA . PHE A 1 81 ? 24.016 17.797 24.797 1 98.69 81 PHE A CA 1
ATOM 667 C C . PHE A 1 81 ? 25.062 18.719 24.172 1 98.69 81 PHE A C 1
ATOM 669 O O . PHE A 1 81 ? 26.156 18.281 23.812 1 98.69 81 PHE A O 1
ATOM 676 N N . PHE A 1 82 ? 24.75 19.953 24.078 1 98.5 82 PHE A N 1
ATOM 677 C CA . PHE A 1 82 ? 25.656 21.016 23.641 1 98.5 82 PHE A CA 1
ATOM 678 C C . PHE A 1 82 ? 25.188 22.375 24.172 1 98.5 82 PHE A C 1
ATOM 680 O O . PHE A 1 82 ? 24.016 22.531 24.547 1 98.5 82 PHE A O 1
ATOM 687 N N . PRO A 1 83 ? 26.047 23.359 24.281 1 97.75 83 PRO A N 1
ATOM 688 C CA . PRO A 1 83 ? 25.656 24.672 24.766 1 97.75 83 PRO A CA 1
ATOM 689 C C . PRO A 1 83 ? 24.703 25.391 23.812 1 97.75 83 PRO A C 1
ATOM 691 O O . PRO A 1 83 ? 24.672 25.094 22.609 1 97.75 83 PRO A O 1
ATOM 694 N N . ALA A 1 84 ? 23.875 26.297 24.359 1 95.31 84 ALA A N 1
ATOM 695 C CA . ALA A 1 84 ? 23.078 27.188 23.516 1 95.31 84 ALA A CA 1
ATOM 696 C C . ALA A 1 84 ? 23.984 28.078 22.672 1 95.31 84 ALA A C 1
ATOM 698 O O . ALA A 1 84 ? 24.828 28.797 23.188 1 95.31 84 ALA A O 1
ATOM 699 N N . PRO A 1 85 ? 23.797 28.031 21.406 1 94.56 85 PRO A N 1
ATOM 700 C CA . PRO A 1 85 ? 24.719 28.734 20.516 1 94.56 85 PRO A CA 1
ATOM 701 C C . PRO A 1 85 ? 24.281 30.188 20.266 1 94.56 85 PRO A C 1
ATOM 703 O O . PRO A 1 85 ? 23.734 30.484 19.203 1 94.56 85 PRO A O 1
ATOM 706 N N . LEU A 1 86 ? 24.672 31.094 21.109 1 94.94 86 LEU A N 1
ATOM 707 C CA . LEU A 1 86 ? 24.328 32.5 20.953 1 94.94 86 LEU A CA 1
ATOM 708 C C . LEU A 1 86 ? 25.516 33.312 20.453 1 94.94 86 LEU A C 1
ATOM 710 O O . LEU A 1 86 ? 26.672 32.906 20.641 1 94.94 86 LEU A O 1
ATOM 714 N N . PRO A 1 87 ? 25.297 34.438 19.875 1 93.69 87 PRO A N 1
ATOM 715 C CA . PRO A 1 87 ? 26.359 35.219 19.203 1 93.69 87 PRO A CA 1
ATOM 716 C C . PRO A 1 87 ? 27.453 35.656 20.156 1 93.69 87 PRO A C 1
ATOM 718 O O . PRO A 1 87 ? 28.641 35.625 19.797 1 93.69 87 PRO A O 1
ATOM 721 N N . LYS A 1 88 ? 27.172 36.031 21.422 1 94 88 LYS A N 1
ATOM 722 C CA . LYS A 1 88 ? 28.156 36.625 22.312 1 94 88 LYS A CA 1
ATOM 723 C C . LYS A 1 88 ? 28.453 35.719 23.5 1 94 88 LYS A C 1
ATOM 725 O O . LYS A 1 88 ? 28.844 36.188 24.578 1 94 88 LYS A O 1
ATOM 730 N N . VAL A 1 89 ? 28.297 34.531 23.266 1 95.62 89 VAL A N 1
ATOM 731 C CA . VAL A 1 89 ? 28.5 33.562 24.359 1 95.62 89 VAL A CA 1
ATOM 732 C C . VAL A 1 89 ? 29.984 33.531 24.75 1 95.62 89 VAL A C 1
ATOM 734 O O . VAL A 1 89 ? 30.859 33.812 23.906 1 95.62 89 VAL A O 1
ATOM 737 N N . ASN A 1 90 ? 30.266 33.281 26.031 1 96.06 90 ASN A N 1
ATOM 738 C CA . ASN A 1 90 ? 31.609 32.906 26.469 1 96.06 90 ASN A CA 1
ATOM 739 C C . ASN A 1 90 ? 31.938 31.453 26.125 1 96.06 90 ASN A C 1
ATOM 741 O O . ASN A 1 90 ? 31.688 30.562 26.922 1 96.06 90 ASN A O 1
ATOM 745 N N . LEU A 1 91 ? 32.594 31.281 25.031 1 95.81 91 LEU A N 1
ATOM 746 C CA . LEU A 1 91 ? 32.781 29.969 24.422 1 95.81 91 LEU A CA 1
ATOM 747 C C . LEU A 1 91 ? 33.469 29.016 25.391 1 95.81 91 LEU A C 1
ATOM 749 O O . LEU A 1 91 ? 33.062 27.875 25.547 1 95.81 91 LEU A O 1
ATOM 753 N N . SER A 1 92 ? 34.531 29.422 26.031 1 95.5 92 SER A N 1
ATOM 754 C CA . SER A 1 92 ? 35.281 28.594 26.969 1 95.5 92 SER A CA 1
ATOM 755 C C . SER A 1 92 ? 34.438 28.203 28.172 1 95.5 92 SER A C 1
ATOM 757 O O . SER A 1 92 ? 34.438 27.047 28.594 1 95.5 92 SER A O 1
ATOM 759 N N . ALA A 1 93 ? 33.656 29.125 28.641 1 97.12 93 ALA A N 1
ATOM 760 C CA . ALA A 1 93 ? 32.844 28.891 29.828 1 97.12 93 ALA A CA 1
ATOM 761 C C . ALA A 1 93 ? 31.719 27.922 29.547 1 97.12 93 ALA A C 1
ATOM 763 O O . ALA A 1 93 ? 31.422 27.031 30.344 1 97.12 93 ALA A O 1
ATOM 764 N N . VAL A 1 94 ? 31.062 28.109 28.438 1 97.69 94 VAL A N 1
ATOM 765 C CA . VAL A 1 94 ? 29.922 27.266 28.125 1 97.69 94 VAL A CA 1
ATOM 766 C C . VAL A 1 94 ? 30.391 25.844 27.844 1 97.69 94 VAL A C 1
ATOM 768 O O . VAL A 1 94 ? 29.703 24.875 28.188 1 97.69 94 VAL A O 1
ATOM 771 N N . ASN A 1 95 ? 31.547 25.609 27.203 1 97.88 95 ASN A N 1
ATOM 772 C CA . ASN A 1 95 ? 32.094 24.266 26.969 1 97.88 95 ASN A CA 1
ATOM 773 C C . ASN A 1 95 ? 32.531 23.609 28.266 1 97.88 95 ASN A C 1
ATOM 775 O O . ASN A 1 95 ? 32.344 22.422 28.469 1 97.88 95 ASN A O 1
ATOM 779 N N . GLN A 1 96 ? 33.156 24.422 29.109 1 97 96 GLN A N 1
ATOM 780 C CA . GLN A 1 96 ? 33.562 23.875 30.406 1 97 96 GLN A CA 1
ATOM 781 C C . GLN A 1 96 ? 32.344 23.422 31.203 1 97 96 GLN A C 1
ATOM 783 O O . GLN A 1 96 ? 32.375 22.375 31.844 1 97 96 GLN A O 1
ATOM 788 N N . PHE A 1 97 ? 31.297 24.25 31.156 1 97.75 97 PHE A N 1
ATOM 789 C CA . PHE A 1 97 ? 30.062 23.875 31.828 1 97.75 97 PHE A CA 1
ATOM 790 C C . PHE A 1 97 ? 29.531 22.547 31.281 1 97.75 97 PHE A C 1
ATOM 792 O O . PHE A 1 97 ? 29.109 21.688 32.031 1 97.75 97 PHE A O 1
ATOM 799 N N . LEU A 1 98 ? 29.547 22.391 29.953 1 97.94 98 LEU A N 1
ATOM 800 C CA . LEU A 1 98 ? 29.141 21.141 29.312 1 97.94 98 LEU A CA 1
ATOM 801 C C . LEU A 1 98 ? 29.953 19.969 29.859 1 97.94 98 LEU A C 1
ATOM 803 O O . LEU A 1 98 ? 29.375 18.938 30.234 1 97.94 98 LEU A O 1
ATOM 807 N N . PHE A 1 99 ? 31.281 20.109 29.984 1 97.56 99 PHE A N 1
ATOM 808 C CA . PHE A 1 99 ? 32.156 19.047 30.438 1 97.56 99 PHE A CA 1
ATOM 809 C C . PHE A 1 99 ? 31.844 18.656 31.875 1 97.56 99 PHE A C 1
ATOM 811 O O . PHE A 1 99 ? 31.797 17.453 32.188 1 97.56 99 PHE A O 1
ATOM 818 N N . ASP A 1 100 ? 31.562 19.609 32.625 1 97.31 100 ASP A N 1
ATOM 819 C CA . ASP A 1 100 ? 31.266 19.359 34.031 1 97.31 100 ASP A CA 1
ATOM 820 C C . ASP A 1 100 ? 29.953 18.609 34.219 1 97.31 100 ASP A C 1
ATOM 822 O O . ASP A 1 100 ? 29.859 17.672 35 1 97.31 100 ASP A O 1
ATOM 826 N N . GLU A 1 101 ? 28.969 19.047 33.469 1 97.38 101 GLU A N 1
ATOM 827 C CA . GLU A 1 101 ? 27.641 18.453 33.594 1 97.38 101 GLU A CA 1
ATOM 828 C C . GLU A 1 101 ? 27.641 17.016 33.062 1 97.38 101 GLU A C 1
ATOM 830 O O . GLU A 1 101 ? 26.891 16.172 33.531 1 97.38 101 GLU A O 1
ATOM 835 N N . LEU A 1 102 ? 28.469 16.672 32.062 1 97.69 102 LEU A N 1
ATOM 836 C CA . LEU A 1 102 ? 28.531 15.352 31.438 1 97.69 102 LEU A CA 1
ATOM 837 C C . LEU A 1 102 ? 28.984 14.312 32.469 1 97.69 102 LEU A C 1
ATOM 839 O O . LEU A 1 102 ? 28.641 13.133 32.344 1 97.69 102 LEU A O 1
ATOM 843 N N . GLU A 1 103 ? 29.656 14.711 33.438 1 96.44 103 GLU A N 1
ATOM 844 C CA . GLU A 1 103 ? 30.172 13.789 34.469 1 96.44 103 GLU A CA 1
ATOM 845 C C . GLU A 1 103 ? 29.047 13.242 35.312 1 96.44 103 GLU A C 1
ATOM 847 O O . GLU A 1 103 ? 29.203 12.203 35.969 1 96.44 103 GLU A O 1
ATOM 852 N N . LYS A 1 104 ? 27.938 13.82 35.25 1 95.19 104 LYS A N 1
ATOM 853 C CA . LYS A 1 104 ? 26.812 13.445 36.062 1 95.19 104 LYS A CA 1
ATOM 854 C C . LYS A 1 104 ? 26 12.32 35.438 1 95.19 104 LYS A C 1
ATOM 856 O O . LYS A 1 104 ? 25.062 11.797 36.062 1 95.19 104 LYS A O 1
ATOM 861 N N . SER A 1 105 ? 26.328 11.914 34.281 1 93.88 105 SER A N 1
ATOM 862 C CA . SER A 1 105 ? 25.578 10.898 33.562 1 93.88 105 SER A CA 1
ATOM 863 C C . SER A 1 105 ? 26.516 9.898 32.875 1 93.88 105 SER A C 1
ATOM 865 O O . SER A 1 105 ? 27.516 10.281 32.281 1 93.88 105 SER A O 1
ATOM 867 N N . THR A 1 106 ? 26.156 8.617 32.938 1 94.06 106 THR A N 1
ATOM 868 C CA . THR A 1 106 ? 27 7.566 32.375 1 94.06 106 THR A CA 1
ATOM 869 C C . THR A 1 106 ? 26.844 7.48 30.875 1 94.06 106 THR A C 1
ATOM 871 O O . THR A 1 106 ? 27.828 7.336 30.141 1 94.06 106 THR A O 1
ATOM 874 N N . LEU A 1 107 ? 25.641 7.602 30.359 1 96 107 LEU A N 1
ATOM 875 C CA . LEU A 1 107 ? 25.375 7.316 28.953 1 96 107 LEU A CA 1
ATOM 876 C C . LEU A 1 107 ? 25.234 8.609 28.156 1 96 107 LEU A C 1
ATOM 878 O O . LEU A 1 107 ? 25.047 8.57 26.938 1 96 107 LEU A O 1
ATOM 882 N N . SER A 1 108 ? 25.328 9.742 28.781 1 97.88 108 SER A N 1
ATOM 883 C CA . SER A 1 108 ? 25.203 11.008 28.078 1 97.88 108 SER A CA 1
ATOM 884 C C . SER A 1 108 ? 26.5 11.383 27.359 1 97.88 108 SER A C 1
ATOM 886 O O . SER A 1 108 ? 27.578 10.977 27.781 1 97.88 108 SER A O 1
ATOM 888 N N . ARG A 1 109 ? 26.344 12.008 26.281 1 98.62 109 ARG A N 1
ATOM 889 C CA . ARG A 1 109 ? 27.469 12.508 25.484 1 98.62 109 ARG A CA 1
ATOM 890 C C . ARG A 1 109 ? 27.281 13.977 25.141 1 98.62 109 ARG A C 1
ATOM 892 O O . ARG A 1 109 ? 26.203 14.531 25.312 1 98.62 109 ARG A O 1
ATOM 899 N N . GLY A 1 110 ? 28.391 14.609 24.688 1 98.69 110 GLY A N 1
ATOM 900 C CA . GLY A 1 110 ? 28.328 16.031 24.422 1 98.69 110 GLY A CA 1
ATOM 901 C C . GLY A 1 110 ? 28.984 16.422 23.094 1 98.69 110 GLY A C 1
ATOM 902 O O . GLY A 1 110 ? 29.828 15.688 22.578 1 98.69 110 GLY A O 1
ATOM 903 N N . LEU A 1 111 ? 28.531 17.5 22.531 1 98.81 111 LEU A N 1
ATOM 904 C CA . LEU A 1 111 ? 29.172 18.172 21.406 1 98.81 111 LEU A CA 1
ATOM 905 C C . LEU A 1 111 ? 29.734 19.516 21.828 1 98.81 111 LEU A C 1
ATOM 907 O O . LEU A 1 111 ? 29 20.375 22.328 1 98.81 111 LEU A O 1
ATOM 911 N N . MET A 1 112 ? 30.984 19.656 21.609 1 98.38 112 MET A N 1
ATOM 912 C CA . MET A 1 112 ? 31.609 20.938 21.922 1 98.38 112 MET A CA 1
ATOM 913 C C . MET A 1 112 ? 31.156 22.031 20.953 1 98.38 112 MET A C 1
ATOM 915 O O . MET A 1 112 ? 31.109 21.812 19.734 1 98.38 112 MET A O 1
ATOM 919 N N . LEU A 1 113 ? 30.75 23.172 21.5 1 98.44 113 LEU A N 1
ATOM 920 C CA . LEU A 1 113 ? 30.422 24.312 20.672 1 98.44 113 LEU A CA 1
ATOM 921 C C . LEU A 1 113 ? 31.672 24.875 20.016 1 98.44 113 LEU A C 1
ATOM 923 O O . LEU A 1 113 ? 32.688 25.094 20.672 1 98.44 113 LEU A O 1
ATOM 927 N N . VAL A 1 114 ? 31.625 25.094 18.672 1 98.19 114 VAL A N 1
ATOM 928 C CA . VAL A 1 114 ? 32.812 25.516 17.953 1 98.19 114 VAL A CA 1
ATOM 929 C C . VAL A 1 114 ? 32.5 26.703 17.047 1 98.19 114 VAL A C 1
ATOM 931 O O . VAL A 1 114 ? 31.359 26.891 16.641 1 98.19 114 VAL A O 1
ATOM 934 N N . LYS A 1 115 ? 33.5 27.484 16.781 1 97.19 115 LYS A N 1
ATOM 935 C CA . LYS A 1 115 ? 33.469 28.578 15.82 1 97.19 115 LYS A CA 1
ATOM 936 C C . LYS A 1 115 ? 34.375 28.281 14.641 1 97.19 115 LYS A C 1
ATOM 938 O O . LYS A 1 115 ? 35.219 27.391 14.703 1 97.19 115 LYS A O 1
ATOM 943 N N . PRO A 1 116 ? 34.125 29.031 13.562 1 96.69 116 PRO A N 1
ATOM 944 C CA . PRO A 1 116 ? 34.938 28.781 12.383 1 96.69 116 PRO A CA 1
ATOM 945 C C . PRO A 1 116 ? 36.438 28.922 12.664 1 96.69 116 PRO A C 1
ATOM 947 O O . PRO A 1 116 ? 37.25 28.219 12.047 1 96.69 116 PRO A O 1
ATOM 950 N N . GLU A 1 117 ? 36.844 29.703 13.688 1 94.75 117 GLU A N 1
ATOM 951 C CA . GLU A 1 117 ? 38.25 29.984 13.953 1 94.75 117 GLU A CA 1
ATOM 952 C C . GLU A 1 117 ? 38.812 29.078 15.047 1 94.75 117 GLU A C 1
ATOM 954 O O . GLU A 1 117 ? 39.969 29.203 15.422 1 94.75 117 GLU A O 1
ATOM 959 N N . THR A 1 118 ? 37.938 28.203 15.547 1 95.88 118 THR A N 1
ATOM 960 C CA . THR A 1 118 ? 38.438 27.297 16.578 1 95.88 118 THR A CA 1
ATOM 961 C C . THR A 1 118 ? 39.656 26.516 16.062 1 95.88 118 THR A C 1
ATOM 963 O O . THR A 1 118 ? 39.594 25.906 14.992 1 95.88 118 THR A O 1
ATOM 966 N N . SER A 1 119 ? 40.719 26.422 16.828 1 95 119 SER A N 1
ATOM 967 C CA . SER A 1 119 ? 41.969 25.812 16.391 1 95 119 SER A CA 1
ATOM 968 C C . SER A 1 119 ? 41.906 24.297 16.469 1 95 119 SER A C 1
ATOM 970 O O . SER A 1 119 ? 41.125 23.75 17.234 1 95 119 SER A O 1
ATOM 972 N N . GLN A 1 120 ? 42.75 23.672 15.719 1 95.44 120 GLN A N 1
ATOM 973 C CA . GLN A 1 120 ? 42.875 22.219 15.75 1 95.44 120 GLN A CA 1
ATOM 974 C C . GLN A 1 120 ? 43.188 21.719 17.156 1 95.44 120 GLN A C 1
ATOM 976 O O . GLN A 1 120 ? 42.656 20.703 17.594 1 95.44 120 GLN A O 1
ATOM 981 N N . LYS A 1 121 ? 44.031 22.469 17.781 1 95.31 121 LYS A N 1
ATOM 982 C CA . LYS A 1 121 ? 44.406 22.094 19.125 1 95.31 121 LYS A CA 1
ATOM 983 C C . LYS A 1 121 ? 43.219 22.094 20.078 1 95.31 121 LYS A C 1
ATOM 985 O O . LYS A 1 121 ? 43.062 21.203 20.906 1 95.31 121 LYS A O 1
ATOM 990 N N . GLU A 1 122 ? 42.438 23.094 19.922 1 95.94 122 GLU A N 1
ATOM 991 C CA . GLU A 1 122 ? 41.25 23.188 20.75 1 95.94 122 GLU A CA 1
ATOM 992 C C . GLU A 1 122 ? 40.25 22.062 20.438 1 95.94 122 GLU A C 1
ATOM 994 O O . GLU A 1 122 ? 39.625 21.516 21.344 1 95.94 122 GLU A O 1
ATOM 999 N N . LEU A 1 123 ? 40.094 21.781 19.188 1 97.44 123 LEU A N 1
ATOM 1000 C CA . LEU A 1 123 ? 39.219 20.688 18.766 1 97.44 123 LEU A CA 1
ATOM 1001 C C . LEU A 1 123 ? 39.656 19.359 19.359 1 97.44 123 LEU A C 1
ATOM 1003 O O . LEU A 1 123 ? 38.875 18.609 19.891 1 97.44 123 LEU A O 1
ATOM 1007 N N . GLU A 1 124 ? 40.969 19.156 19.297 1 96.44 124 GLU A N 1
ATOM 1008 C CA . GLU A 1 124 ? 41.562 17.922 19.828 1 96.44 124 GLU A CA 1
ATOM 1009 C C . GLU A 1 124 ? 41.406 17.859 21.344 1 96.44 124 GLU A C 1
ATOM 1011 O O . GLU A 1 124 ? 41.156 16.781 21.891 1 96.44 124 GLU A O 1
ATOM 1016 N N . LEU A 1 125 ? 41.594 18.969 21.891 1 92.75 125 LEU A N 1
ATOM 1017 C CA . LEU A 1 125 ? 41.438 19.016 23.328 1 92.75 125 LEU A CA 1
ATOM 1018 C C . LEU A 1 125 ? 40 18.688 23.734 1 92.75 125 LEU A C 1
ATOM 1020 O O . LEU A 1 125 ? 39.781 17.969 24.719 1 92.75 125 LEU A O 1
ATOM 1024 N N . GLY A 1 126 ? 39.094 19.25 23.031 1 95.12 126 GLY A N 1
ATOM 1025 C CA . GLY A 1 126 ? 37.719 18.906 23.297 1 95.12 126 GLY A CA 1
ATOM 1026 C C . GLY A 1 126 ? 37.438 17.422 23.172 1 95.12 126 GLY A C 1
ATOM 1027 O O . GLY A 1 126 ? 36.812 16.812 24.047 1 95.12 126 GLY A O 1
ATOM 1028 N N . LEU A 1 127 ? 37.938 16.797 22.125 1 96.56 127 LEU A N 1
ATOM 1029 C CA . LEU A 1 127 ? 37.688 15.398 21.828 1 96.56 127 LEU A CA 1
ATOM 1030 C C . LEU A 1 127 ? 38.469 14.492 22.781 1 96.56 127 LEU A C 1
ATOM 1032 O O . LEU A 1 127 ? 38.188 13.289 22.844 1 96.56 127 LEU A O 1
ATOM 1036 N N . SER A 1 128 ? 39.375 15.07 23.516 1 94.94 128 SER A N 1
ATOM 1037 C CA . SER A 1 128 ? 40.125 14.289 24.5 1 94.94 128 SER A CA 1
ATOM 1038 C C . SER A 1 128 ? 39.25 13.961 25.719 1 94.94 128 SER A C 1
ATOM 1040 O O . SER A 1 128 ? 39.562 13.039 26.484 1 94.94 128 SER A O 1
ATOM 1042 N N . HIS A 1 129 ? 38.25 14.812 25.922 1 95.25 129 HIS A N 1
ATOM 1043 C CA . HIS A 1 129 ? 37.281 14.477 26.969 1 95.25 129 HIS A CA 1
ATOM 1044 C C . HIS A 1 129 ? 36.531 13.195 26.641 1 95.25 129 HIS A C 1
ATOM 1046 O O . HIS A 1 129 ? 35.969 13.062 25.547 1 95.25 129 HIS A O 1
ATOM 1052 N N . ALA A 1 130 ? 36.375 12.289 27.516 1 94.69 130 ALA A N 1
ATOM 1053 C CA . ALA A 1 130 ? 35.906 10.93 27.266 1 94.69 130 ALA A CA 1
ATOM 1054 C C . ALA A 1 130 ? 34.469 10.938 26.797 1 94.69 130 ALA A C 1
ATOM 1056 O O . ALA A 1 130 ? 34 10.008 26.109 1 94.69 130 ALA A O 1
ATOM 1057 N N . LYS A 1 131 ? 33.688 11.977 27.094 1 97.75 131 LYS A N 1
ATOM 1058 C CA . LYS A 1 131 ? 32.25 11.969 26.797 1 97.75 131 LYS A CA 1
ATOM 1059 C C . LYS A 1 131 ? 31.906 12.992 25.719 1 97.75 131 LYS A C 1
ATOM 1061 O O . LYS A 1 131 ? 30.734 13.203 25.406 1 97.75 131 LYS A O 1
ATOM 1066 N N . VAL A 1 132 ? 32.875 13.688 25.25 1 98.38 132 VAL A N 1
ATOM 1067 C CA . VAL A 1 132 ? 32.656 14.562 24.094 1 98.38 132 VAL A CA 1
ATOM 1068 C C . VAL A 1 132 ? 32.875 13.781 22.797 1 98.38 132 VAL A C 1
ATOM 1070 O O . VAL A 1 132 ? 33.938 13.227 22.578 1 98.38 132 VAL A O 1
ATOM 1073 N N . VAL A 1 133 ? 31.844 13.789 21.984 1 98.5 133 VAL A N 1
ATOM 1074 C CA . VAL A 1 133 ? 31.891 12.883 20.844 1 98.5 133 VAL A CA 1
ATOM 1075 C C . VAL A 1 133 ? 31.891 13.68 19.547 1 98.5 133 VAL A C 1
ATOM 1077 O O . VAL A 1 133 ? 31.812 13.102 18.453 1 98.5 133 VAL A O 1
ATOM 1080 N N . GLY A 1 134 ? 31.891 15.047 19.625 1 98.75 134 GLY A N 1
ATOM 1081 C CA . GLY A 1 134 ? 31.906 15.797 18.375 1 98.75 134 GLY A CA 1
ATOM 1082 C C . GLY A 1 134 ? 31.703 17.297 18.578 1 98.75 134 GLY A C 1
ATOM 1083 O O . GLY A 1 134 ? 32.156 17.859 19.578 1 98.75 134 GLY A O 1
ATOM 1084 N N . PHE A 1 135 ? 31.125 17.922 17.516 1 98.75 135 PHE A N 1
ATOM 1085 C CA . PHE A 1 135 ? 31.125 19.375 17.484 1 98.75 135 PHE A CA 1
ATOM 1086 C C . PHE A 1 135 ? 29.734 19.906 17.141 1 98.75 135 PHE A C 1
ATOM 1088 O O . PHE A 1 135 ? 28.984 19.266 16.391 1 98.75 135 PHE A O 1
ATOM 1095 N N . LYS A 1 136 ? 29.406 21.047 17.672 1 98.69 136 LYS A N 1
ATOM 1096 C CA . LYS A 1 136 ? 28.203 21.812 17.328 1 98.69 136 LYS A CA 1
ATOM 1097 C C . LYS A 1 136 ? 28.578 23.172 16.734 1 98.69 136 LYS A C 1
ATOM 1099 O O . LYS A 1 136 ? 28.844 24.125 17.469 1 98.69 136 LYS A O 1
ATOM 1104 N N . PRO A 1 137 ? 28.562 23.266 15.406 1 98.19 137 PRO A N 1
ATOM 1105 C CA . PRO A 1 137 ? 28.672 24.578 14.766 1 98.19 137 PRO A CA 1
ATOM 1106 C C . PRO A 1 137 ? 27.328 25.312 14.688 1 98.19 137 PRO A C 1
ATOM 1108 O O . PRO A 1 137 ? 26.266 24.688 14.852 1 98.19 137 PRO A O 1
ATOM 1111 N N . TYR A 1 138 ? 27.359 26.609 14.438 1 97.38 138 TYR A N 1
ATOM 1112 C CA . TYR A 1 138 ? 26.125 27.359 14.305 1 97.38 138 TYR A CA 1
ATOM 1113 C C . TYR A 1 138 ? 26.312 28.594 13.445 1 97.38 138 TYR A C 1
ATOM 1115 O O . TYR A 1 138 ? 27.391 29.188 13.422 1 97.38 138 TYR A O 1
ATOM 1123 N N . HIS A 1 139 ? 25.312 29.078 12.836 1 96.44 139 HIS A N 1
ATOM 1124 C CA . HIS A 1 139 ? 25.391 30.094 11.805 1 96.44 139 HIS A CA 1
ATOM 1125 C C . HIS A 1 139 ? 25.75 31.453 12.398 1 96.44 139 HIS A C 1
ATOM 1127 O O . HIS A 1 139 ? 26.359 32.281 11.719 1 96.44 139 HIS A O 1
ATOM 1133 N N . VAL A 1 140 ? 25.438 31.734 13.633 1 96.38 140 VAL A N 1
ATOM 1134 C CA . VAL A 1 140 ? 25.641 33.062 14.227 1 96.38 140 VAL A CA 1
ATOM 1135 C C . VAL A 1 140 ? 27.125 33.375 14.266 1 96.38 140 VAL A C 1
ATOM 1137 O O . VAL A 1 140 ? 27.5 34.531 14.461 1 96.38 140 VAL A O 1
ATOM 1140 N N . TYR A 1 141 ? 27.938 32.375 14.102 1 96.94 141 TYR A N 1
ATOM 1141 C CA . TYR A 1 141 ? 29.375 32.594 14.125 1 96.94 141 TYR A CA 1
ATOM 1142 C C . TYR A 1 141 ? 29.938 32.719 12.711 1 96.94 141 TYR A C 1
ATOM 1144 O O . TYR A 1 141 ? 31.156 32.781 12.523 1 96.94 141 TYR A O 1
ATOM 1152 N N . SER A 1 142 ? 29.078 32.688 11.773 1 96.69 142 SER A N 1
ATOM 1153 C CA . SER A 1 142 ? 29.5 32.688 10.375 1 96.69 142 SER A CA 1
ATOM 1154 C C . SER A 1 142 ? 30.219 34 10.023 1 96.69 142 SER A C 1
ATOM 1156 O O . SER A 1 142 ? 29.938 35.031 10.617 1 96.69 142 SER A O 1
ATOM 1158 N N . THR A 1 143 ? 31.016 33.906 9.008 1 90.25 143 THR A N 1
ATOM 1159 C CA . THR A 1 143 ? 31.703 35.094 8.469 1 90.25 143 THR A CA 1
ATOM 1160 C C . THR A 1 143 ? 30.828 35.781 7.422 1 90.25 143 THR A C 1
ATOM 1162 O O . THR A 1 143 ? 31.109 36.906 7.023 1 90.25 143 THR A O 1
ATOM 1165 N N . GLU A 1 144 ? 29.797 35.031 7.023 1 93.5 144 GLU A N 1
ATOM 1166 C CA . GLU A 1 144 ? 28.859 35.562 6.039 1 93.5 144 GLU A CA 1
ATOM 1167 C C . GLU A 1 144 ? 27.703 36.281 6.719 1 93.5 144 GLU A C 1
ATOM 1169 O O . GLU A 1 144 ? 27.219 35.844 7.758 1 93.5 144 GLU A O 1
ATOM 1174 N N . THR A 1 145 ? 27.344 37.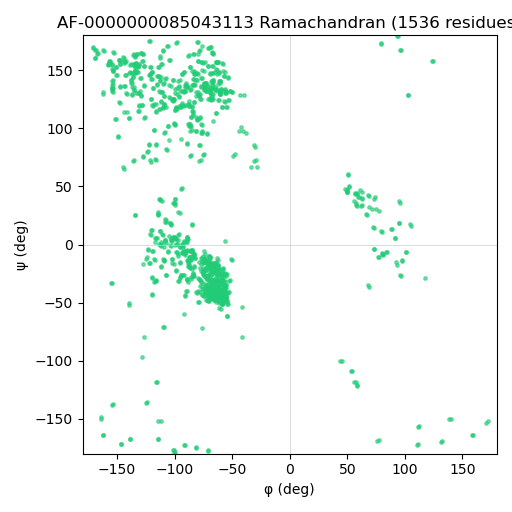406 6.188 1 93.12 145 THR A N 1
ATOM 1175 C CA . THR A 1 145 ? 26.219 38.188 6.711 1 93.12 145 THR A CA 1
ATOM 1176 C C . THR A 1 145 ? 25.156 38.375 5.641 1 93.12 145 THR A C 1
ATOM 1178 O O . THR A 1 145 ? 25.469 38.594 4.469 1 93.12 145 THR A O 1
ATOM 1181 N N . PRO A 1 146 ? 23.859 38.438 5.984 1 95.44 146 PRO A N 1
ATOM 1182 C CA . PRO A 1 146 ? 23.391 38.031 7.32 1 95.44 146 PRO A CA 1
ATOM 1183 C C . PRO A 1 146 ? 23.625 36.562 7.621 1 95.44 146 PRO A C 1
ATOM 1185 O O . PRO A 1 146 ? 23.547 35.719 6.719 1 95.44 146 PRO A O 1
ATOM 1188 N N . THR A 1 147 ? 23.891 36.188 8.844 1 96.06 147 THR A N 1
ATOM 1189 C CA . THR A 1 147 ? 24.328 34.844 9.203 1 96.06 147 THR A CA 1
ATOM 1190 C C . THR A 1 147 ? 23.203 33.844 8.984 1 96.06 147 THR A C 1
ATOM 1192 O O . THR A 1 147 ? 23.453 32.656 8.742 1 96.06 147 THR A O 1
ATOM 1195 N N . SER A 1 148 ? 22 34.344 8.977 1 94.19 148 SER A N 1
ATOM 1196 C CA . SER A 1 148 ? 20.844 33.469 8.781 1 94.19 148 SER A CA 1
ATOM 1197 C C . SER A 1 148 ? 20.781 32.938 7.352 1 94.19 148 SER A C 1
ATOM 1199 O O . SER A 1 148 ? 20.062 31.969 7.07 1 94.19 148 SER A O 1
ATOM 1201 N N . GLN A 1 149 ? 21.469 33.5 6.445 1 94.94 149 GLN A N 1
ATOM 1202 C CA . GLN A 1 149 ? 21.484 33.094 5.047 1 94.94 149 GLN A CA 1
ATOM 1203 C C . GLN A 1 149 ? 22.844 32.531 4.648 1 94.94 149 GLN A C 1
ATOM 1205 O O . GLN A 1 149 ? 23.109 32.344 3.463 1 94.94 149 GLN A O 1
ATOM 1210 N N . SER A 1 150 ? 23.625 32.312 5.688 1 95.5 150 SER A N 1
ATOM 1211 C CA . SER A 1 150 ? 24.969 31.797 5.445 1 95.5 150 SER A CA 1
ATOM 1212 C C . SER A 1 150 ? 24.922 30.375 4.891 1 95.5 150 SER A C 1
ATOM 1214 O O . SER A 1 150 ? 24.078 29.578 5.297 1 95.5 150 SER A O 1
ATOM 1216 N N . GLY A 1 151 ? 25.828 30.125 3.949 1 94.62 151 GLY A N 1
ATOM 1217 C CA . GLY A 1 151 ? 26.062 28.734 3.561 1 94.62 151 GLY A CA 1
ATOM 1218 C C . GLY A 1 151 ? 26.719 27.906 4.645 1 94.62 151 GLY A C 1
ATOM 1219 O O . GLY A 1 151 ? 27.219 28.453 5.629 1 94.62 151 GLY A O 1
ATOM 1220 N N . ILE A 1 152 ? 26.781 26.672 4.488 1 95.94 152 ILE A N 1
ATOM 1221 C CA . ILE A 1 152 ? 27.266 25.734 5.496 1 95.94 152 ILE A CA 1
ATOM 1222 C C . ILE A 1 152 ? 28.734 26 5.781 1 95.94 152 ILE A C 1
ATOM 1224 O O . ILE A 1 152 ? 29.156 26 6.938 1 95.94 152 ILE A O 1
ATOM 1228 N N . THR A 1 153 ? 29.531 26.25 4.766 1 94.5 153 THR A N 1
ATOM 1229 C CA . THR A 1 153 ? 30.969 26.406 4.914 1 94.5 153 THR A CA 1
ATOM 1230 C C . THR A 1 153 ? 31.312 27.734 5.582 1 94.5 153 THR A C 1
ATOM 1232 O O . THR A 1 153 ? 32.438 27.922 6.039 1 94.5 153 THR A O 1
ATOM 1235 N N . GLY A 1 154 ? 30.359 28.609 5.652 1 95.75 154 GLY A N 1
ATOM 1236 C CA . GLY A 1 154 ? 30.578 29.875 6.312 1 95.75 154 GLY A CA 1
ATOM 1237 C C . GLY A 1 154 ? 30.766 29.75 7.812 1 95.75 154 GLY A C 1
ATOM 1238 O O . GLY A 1 154 ? 31.422 30.594 8.43 1 95.75 154 GLY A O 1
ATOM 1239 N N . PHE A 1 155 ? 30.156 28.781 8.414 1 97.31 155 PHE A N 1
ATOM 1240 C CA . PHE A 1 155 ? 30.25 28.625 9.859 1 97.31 155 PHE A CA 1
ATOM 1241 C C . PHE A 1 155 ? 30.797 27.25 10.219 1 97.31 155 PHE A C 1
ATOM 1243 O O . PHE A 1 155 ? 31.031 26.953 11.391 1 97.31 155 PHE A O 1
ATOM 1250 N N . LEU A 1 156 ? 31.016 26.406 9.297 1 97.69 156 LEU A N 1
ATOM 1251 C CA . LEU A 1 156 ? 31.594 25.078 9.461 1 97.69 156 LEU A CA 1
ATOM 1252 C C . LEU A 1 156 ? 32.656 24.812 8.391 1 97.69 156 LEU A C 1
ATOM 1254 O O . LEU A 1 156 ? 32.406 24.016 7.48 1 97.69 156 LEU A O 1
ATOM 1258 N N . PRO A 1 157 ? 33.781 25.438 8.5 1 96.5 157 PRO A N 1
ATOM 1259 C CA . PRO A 1 157 ? 34.812 25.266 7.492 1 96.5 157 PRO A CA 1
ATOM 1260 C C . PRO A 1 157 ? 35.406 23.844 7.477 1 96.5 157 PRO A C 1
ATOM 1262 O O . PRO A 1 157 ? 35.25 23.109 8.453 1 96.5 157 PRO A O 1
ATOM 1265 N N . GLU A 1 158 ? 36.094 23.453 6.477 1 96.81 158 GLU A N 1
ATOM 1266 C CA . GLU A 1 158 ? 36.531 22.094 6.156 1 96.81 158 GLU A CA 1
ATOM 1267 C C . GLU A 1 158 ? 37.5 21.562 7.199 1 96.81 158 GLU A C 1
ATOM 1269 O O . GLU A 1 158 ? 37.531 20.359 7.484 1 96.81 158 GLU A O 1
ATOM 1274 N N . PRO A 1 159 ? 38.375 22.391 7.848 1 96.88 159 PRO A N 1
ATOM 1275 C CA . PRO A 1 159 ? 39.281 21.844 8.852 1 96.88 159 PRO A CA 1
ATOM 1276 C C . PRO A 1 159 ? 38.562 21.172 10.016 1 96.88 159 PRO A C 1
ATOM 1278 O O . PRO A 1 159 ? 39.062 20.188 10.578 1 96.88 159 PRO A O 1
ATOM 1281 N N . ILE A 1 160 ? 37.438 21.688 10.367 1 98.12 160 ILE A N 1
ATOM 1282 C CA . ILE A 1 160 ? 36.656 21.062 11.422 1 98.12 160 ILE A CA 1
ATOM 1283 C C . ILE A 1 160 ? 36.156 19.688 10.953 1 98.12 160 ILE A C 1
ATOM 1285 O O . ILE A 1 160 ? 36.156 18.719 11.719 1 98.12 160 ILE A O 1
ATOM 1289 N N . TRP A 1 161 ? 35.75 19.562 9.672 1 98.25 161 TRP A N 1
ATOM 1290 C CA . TRP A 1 161 ? 35.375 18.281 9.086 1 98.25 161 TRP A CA 1
ATOM 1291 C C . TRP A 1 161 ? 36.531 17.297 9.109 1 98.25 161 TRP A C 1
ATOM 1293 O O . TRP A 1 161 ? 36.344 16.125 9.438 1 98.25 161 TRP A O 1
ATOM 1303 N N . ALA A 1 162 ? 37.594 17.797 8.727 1 98 162 ALA A N 1
ATOM 1304 C CA . ALA A 1 162 ? 38.781 16.953 8.688 1 98 162 ALA A CA 1
ATOM 1305 C C . ALA A 1 162 ? 39.094 16.359 10.062 1 98 162 ALA A C 1
ATOM 1307 O O . ALA A 1 162 ? 39.406 15.172 10.188 1 98 162 ALA A O 1
ATOM 1308 N N . THR A 1 163 ? 39.062 17.219 11.094 1 97.94 163 THR A N 1
ATOM 1309 C CA . THR A 1 163 ? 39.281 16.75 12.453 1 97.94 163 THR A CA 1
ATOM 1310 C C . THR A 1 163 ? 38.219 15.742 12.875 1 97.94 163 THR A C 1
ATOM 1312 O O . THR A 1 163 ? 38.562 14.711 13.477 1 97.94 163 THR A O 1
ATOM 1315 N N . ALA A 1 164 ? 37 16.062 12.602 1 98.44 164 ALA A N 1
ATOM 1316 C CA . ALA A 1 164 ? 35.906 15.148 12.914 1 98.44 164 ALA A CA 1
ATOM 1317 C C . ALA A 1 164 ? 36.125 13.805 12.227 1 98.44 164 ALA A C 1
ATOM 1319 O O . ALA A 1 164 ? 35.844 12.758 12.812 1 98.44 164 ALA A O 1
ATOM 1320 N N . HIS A 1 165 ? 36.5 13.844 10.938 1 98.19 165 HIS A N 1
ATOM 1321 C CA . HIS A 1 165 ? 36.719 12.641 10.156 1 98.19 165 HIS A CA 1
ATOM 1322 C C . HIS A 1 165 ? 37.812 11.773 10.805 1 98.19 165 HIS A C 1
ATOM 1324 O O . HIS A 1 165 ? 37.656 10.547 10.891 1 98.19 165 HIS A O 1
ATOM 1330 N N . GLU A 1 166 ? 38.875 12.359 11.266 1 97.56 166 GLU A N 1
ATOM 1331 C CA . GLU A 1 166 ? 39.969 11.641 11.875 1 97.56 166 GLU A CA 1
ATOM 1332 C C . GLU A 1 166 ? 39.531 10.883 13.117 1 97.56 166 GLU A C 1
ATOM 1334 O O . GLU A 1 166 ? 40.062 9.812 13.422 1 97.56 166 GLU A O 1
ATOM 1339 N N . HIS A 1 167 ? 38.531 11.359 13.766 1 97.25 167 HIS A N 1
ATOM 1340 C CA . HIS A 1 167 ? 38.156 10.797 15.055 1 97.25 167 HIS A CA 1
ATOM 1341 C C . HIS A 1 167 ? 36.812 10.078 14.953 1 97.25 167 HIS A C 1
ATOM 1343 O O . HIS A 1 167 ? 36.312 9.547 15.945 1 97.25 167 HIS A O 1
ATOM 1349 N N . GLY A 1 168 ? 36.188 10.086 13.773 1 97.62 168 GLY A N 1
ATOM 1350 C CA . GLY A 1 168 ? 34.844 9.539 13.648 1 97.62 168 GLY A CA 1
ATOM 1351 C C . GLY A 1 168 ? 33.812 10.289 14.477 1 97.62 168 GLY A C 1
ATOM 1352 O O . GLY A 1 168 ? 32.969 9.672 15.117 1 97.62 168 GLY A O 1
ATOM 1353 N N . ALA A 1 169 ? 33.906 11.602 14.531 1 98.38 169 ALA A N 1
ATOM 1354 C CA . ALA A 1 169 ? 33.125 12.438 15.438 1 98.38 169 ALA A CA 1
ATOM 1355 C C . ALA A 1 169 ? 31.797 12.82 14.812 1 98.38 169 ALA A C 1
ATOM 1357 O O . ALA A 1 169 ? 31.625 12.719 13.594 1 98.38 169 ALA A O 1
ATOM 1358 N N . VAL A 1 170 ? 30.922 13.234 15.664 1 98.75 170 VAL A N 1
ATOM 1359 C CA . VAL A 1 170 ? 29.594 13.711 15.281 1 98.75 170 VAL A CA 1
ATOM 1360 C C . VAL A 1 170 ? 29.656 15.211 15 1 98.75 170 VAL A C 1
ATOM 1362 O O . VAL A 1 170 ? 30.328 15.961 15.703 1 98.75 170 VAL A O 1
ATOM 1365 N N . ILE A 1 171 ? 29.047 15.625 13.977 1 98.81 171 ILE A N 1
ATOM 1366 C CA . ILE A 1 171 ? 28.719 17.031 13.75 1 98.81 171 ILE A CA 1
ATOM 1367 C C . ILE A 1 171 ? 27.203 17.203 13.688 1 98.81 171 ILE A C 1
ATOM 1369 O O . ILE A 1 171 ? 26.531 16.531 12.906 1 98.81 171 ILE A O 1
ATOM 1373 N N . MET A 1 172 ? 26.656 18 14.539 1 98.69 172 MET A N 1
ATOM 1374 C CA . MET A 1 172 ? 25.234 18.328 14.43 1 98.69 172 MET A CA 1
ATOM 1375 C C . MET A 1 172 ? 25.062 19.688 13.75 1 98.69 172 MET A C 1
ATOM 1377 O O . MET A 1 172 ? 25.453 20.719 14.289 1 98.69 172 MET A O 1
ATOM 1381 N N . LEU A 1 173 ? 24.469 19.625 12.641 1 98 173 LEU A N 1
ATOM 1382 C CA . LEU A 1 173 ? 24.297 20.812 11.805 1 98 173 LEU A CA 1
ATOM 1383 C C . LEU A 1 173 ? 22.875 21.359 11.914 1 98 173 LEU A C 1
ATOM 1385 O O . LEU A 1 173 ? 21.906 20.609 11.742 1 98 173 LEU A O 1
ATOM 1389 N N . HIS A 1 174 ? 22.734 22.594 12.258 1 97.12 174 HIS A N 1
ATOM 1390 C CA . HIS A 1 174 ? 21.484 23.344 12.203 1 97.12 174 HIS A CA 1
ATOM 1391 C C . HIS A 1 174 ? 21.484 24.328 11.039 1 97.12 174 HIS A C 1
ATOM 1393 O O . HIS A 1 174 ? 22.031 25.422 11.164 1 97.12 174 HIS A O 1
ATOM 1399 N N . ILE A 1 175 ? 20.812 23.984 9.953 1 96.06 175 ILE A N 1
ATOM 1400 C CA . ILE A 1 175 ? 20.719 24.828 8.773 1 96.06 175 ILE A CA 1
ATOM 1401 C C . ILE A 1 175 ? 19.766 25.984 9.047 1 96.06 175 ILE A C 1
ATOM 1403 O O . ILE A 1 175 ? 18.719 25.797 9.672 1 96.06 175 ILE A O 1
ATOM 1407 N N . MET A 1 176 ? 20.156 27.188 8.57 1 94.25 176 MET A N 1
ATOM 1408 C CA . MET A 1 176 ? 19.266 28.328 8.75 1 94.25 176 MET A CA 1
ATOM 1409 C C . MET A 1 176 ? 18.859 28.922 7.406 1 94.25 176 MET A C 1
ATOM 1411 O O . MET A 1 176 ? 17.781 29.5 7.277 1 94.25 176 MET A O 1
ATOM 1415 N N . LYS A 1 177 ? 19.734 28.734 6.496 1 94.81 177 LYS A N 1
ATOM 1416 C CA . LYS A 1 177 ? 19.484 29.328 5.184 1 94.81 177 LYS A CA 1
ATOM 1417 C C . LYS A 1 177 ? 18.125 28.922 4.633 1 94.81 177 LYS A C 1
ATOM 1419 O O . LYS A 1 177 ? 17.703 27.766 4.801 1 94.81 177 LYS A O 1
ATOM 1424 N N . ASP A 1 178 ? 17.5 29.844 3.957 1 92.31 178 ASP A N 1
ATOM 1425 C CA . ASP A 1 178 ? 16.172 29.625 3.402 1 92.31 178 ASP A CA 1
ATOM 1426 C C . ASP A 1 178 ? 16.156 28.422 2.475 1 92.31 178 ASP A C 1
ATOM 1428 O O . ASP A 1 178 ? 17.141 28.125 1.803 1 92.31 178 ASP A O 1
ATOM 1432 N N . LYS A 1 179 ? 15.07 27.719 2.473 1 93.75 179 LYS A N 1
ATOM 1433 C CA . LYS A 1 179 ? 14.789 26.547 1.658 1 93.75 179 LYS A CA 1
ATOM 1434 C C . LYS A 1 179 ? 15.5 25.312 2.209 1 93.75 179 LYS A C 1
ATOM 1436 O O . LYS A 1 179 ? 15.273 24.188 1.739 1 93.75 179 LYS A O 1
ATOM 1441 N N . ALA A 1 180 ? 16.422 25.484 3.164 1 95.56 180 ALA A N 1
ATOM 1442 C CA . ALA A 1 180 ? 17 24.375 3.918 1 95.56 180 ALA A CA 1
ATOM 1443 C C . ALA A 1 180 ? 17.578 23.312 2.984 1 95.56 180 ALA A C 1
ATOM 1445 O O . ALA A 1 180 ? 18.469 23.609 2.176 1 95.56 180 ALA A O 1
ATOM 1446 N N . LEU A 1 181 ? 16.969 22.141 2.861 1 96.06 181 LEU A N 1
ATOM 1447 C CA . LEU A 1 181 ? 17.516 21.047 2.062 1 96.06 181 LEU A CA 1
ATOM 1448 C C . LEU A 1 181 ? 17.125 21.203 0.597 1 96.06 181 LEU A C 1
ATOM 1450 O O . LEU A 1 181 ? 17.656 20.5 -0.267 1 96.06 181 LEU A O 1
ATOM 1454 N N . LEU A 1 182 ? 16.203 22.141 0.312 1 95.81 182 LEU A N 1
ATOM 1455 C CA . LEU A 1 182 ? 15.836 22.391 -1.078 1 95.81 182 LEU A CA 1
ATOM 1456 C C . LEU A 1 182 ? 16.781 23.391 -1.717 1 95.81 182 LEU A C 1
ATOM 1458 O O . LEU A 1 182 ? 16.766 23.578 -2.936 1 95.81 182 LEU A O 1
ATOM 1462 N N . ASP A 1 183 ? 17.562 24.047 -0.86 1 96.19 183 ASP A N 1
ATOM 1463 C CA . ASP A 1 183 ? 18.578 24.938 -1.409 1 96.19 183 ASP A CA 1
ATOM 1464 C C . ASP A 1 183 ? 19.688 24.141 -2.102 1 96.19 183 ASP A C 1
ATOM 1466 O O . ASP A 1 183 ? 20.328 23.297 -1.484 1 96.19 183 ASP A O 1
ATOM 1470 N N . PRO A 1 184 ? 19.953 24.438 -3.311 1 95.62 184 PRO A N 1
ATOM 1471 C CA . PRO A 1 184 ? 20.922 23.625 -4.055 1 95.62 184 PRO A CA 1
ATOM 1472 C C . PRO A 1 184 ? 22.328 23.703 -3.469 1 95.62 184 PRO A C 1
ATOM 1474 O O . PRO A 1 184 ? 23.062 22.703 -3.465 1 95.62 184 PRO A O 1
ATOM 1477 N N . GLN A 1 185 ? 22.703 24.828 -2.979 1 95.44 185 GLN A N 1
ATOM 1478 C CA . GLN A 1 185 ? 24.047 24.969 -2.428 1 95.44 185 GLN A CA 1
ATOM 1479 C C . GLN A 1 185 ? 24.188 24.172 -1.134 1 95.44 185 GLN A C 1
ATOM 1481 O O . GLN A 1 185 ? 25.234 23.547 -0.901 1 95.44 185 GLN A O 1
ATOM 1486 N N . ASN A 1 186 ? 23.203 24.234 -0.268 1 96.62 186 ASN A N 1
ATOM 1487 C CA . ASN A 1 186 ? 23.234 23.438 0.946 1 96.62 186 ASN A CA 1
ATOM 1488 C C . ASN A 1 186 ? 23.406 21.953 0.63 1 96.62 186 ASN A C 1
ATOM 1490 O O . ASN A 1 186 ? 24.25 21.281 1.229 1 96.62 186 ASN A O 1
ATOM 1494 N N . CYS A 1 187 ? 22.688 21.453 -0.312 1 95.62 187 CYS A N 1
ATOM 1495 C CA . CYS A 1 187 ? 22.719 20.047 -0.655 1 95.62 187 CYS A CA 1
ATOM 1496 C C . CYS A 1 187 ? 24.062 19.656 -1.271 1 95.62 187 CYS A C 1
ATOM 1498 O O . CYS A 1 187 ? 24.625 18.609 -0.942 1 95.62 187 CYS A O 1
ATOM 1500 N N . GLU A 1 188 ? 24.5 20.484 -2.146 1 95.94 188 GLU A N 1
ATOM 1501 C CA . GLU A 1 188 ? 25.797 20.234 -2.783 1 95.94 188 GLU A CA 1
ATOM 1502 C C . GLU A 1 188 ? 26.922 20.188 -1.754 1 95.94 188 GLU A C 1
ATOM 1504 O O . GLU A 1 188 ? 27.797 19.312 -1.822 1 95.94 188 GLU A O 1
ATOM 1509 N N . ASP A 1 189 ? 26.891 21.141 -0.837 1 97.06 189 ASP A N 1
ATOM 1510 C CA . ASP A 1 189 ? 27.922 21.188 0.202 1 97.06 189 ASP A CA 1
ATOM 1511 C C . ASP A 1 189 ? 27.859 19.938 1.087 1 97.06 189 ASP A C 1
ATOM 1513 O O . ASP A 1 189 ? 28.891 19.344 1.391 1 97.06 189 ASP A O 1
ATOM 1517 N N . ILE A 1 190 ? 26.703 19.562 1.511 1 97.75 190 ILE A N 1
ATOM 1518 C CA . ILE A 1 190 ? 26.547 18.391 2.365 1 97.75 190 ILE A CA 1
ATOM 1519 C C . ILE A 1 190 ? 27.031 17.156 1.633 1 97.75 190 ILE A C 1
ATOM 1521 O O . ILE A 1 190 ? 27.797 16.359 2.193 1 97.75 190 ILE A O 1
ATOM 1525 N N . GLN A 1 191 ? 26.625 17.016 0.377 1 96.31 191 GLN A N 1
ATOM 1526 C CA . GLN A 1 191 ? 27.047 15.867 -0.42 1 96.31 191 GLN A CA 1
ATOM 1527 C C . GLN A 1 191 ? 28.562 15.812 -0.54 1 96.31 191 GLN A C 1
ATOM 1529 O O . GLN A 1 191 ? 29.172 14.781 -0.26 1 96.31 191 GLN A O 1
ATOM 1534 N N . ARG A 1 192 ? 29.141 16.922 -0.935 1 96.56 192 ARG A N 1
ATOM 1535 C CA . ARG A 1 192 ? 30.578 17 -1.144 1 96.56 192 ARG A CA 1
ATOM 1536 C C . ARG A 1 192 ? 31.328 16.688 0.142 1 96.56 192 ARG A C 1
ATOM 1538 O O . ARG A 1 192 ? 32.25 15.883 0.139 1 96.56 192 ARG A O 1
ATOM 1545 N N . LEU A 1 193 ? 30.953 17.281 1.219 1 98.19 193 LEU A N 1
ATOM 1546 C CA . LEU A 1 193 ? 31.688 17.172 2.475 1 98.19 193 LEU A CA 1
ATOM 1547 C C . LEU A 1 193 ? 31.5 15.797 3.094 1 98.19 193 LEU A C 1
ATOM 1549 O O . LEU A 1 193 ? 32.469 15.203 3.607 1 98.19 193 LEU A O 1
ATOM 1553 N N . CYS A 1 194 ? 30.328 15.25 3.057 1 97.69 194 CYS A N 1
ATOM 1554 C CA . CYS A 1 194 ? 30.062 13.922 3.617 1 97.69 194 CYS A CA 1
ATOM 1555 C C . CYS A 1 194 ? 30.812 12.852 2.832 1 97.69 194 CYS A C 1
ATOM 1557 O O . CYS A 1 194 ? 31.266 11.859 3.408 1 97.69 194 CYS A O 1
ATOM 1559 N N . LEU A 1 195 ? 30.875 12.984 1.545 1 94.56 195 LEU A N 1
ATOM 1560 C CA . LEU A 1 195 ? 31.578 12.016 0.71 1 94.56 195 LEU A CA 1
ATOM 1561 C C . LEU A 1 195 ? 33.094 12.133 0.891 1 94.56 195 LEU A C 1
ATOM 1563 O O . LEU A 1 195 ? 33.812 11.125 0.885 1 94.56 195 LEU A O 1
ATOM 1567 N N . LYS A 1 196 ? 33.594 13.344 1.052 1 96.94 196 LYS A N 1
ATOM 1568 C CA . LYS A 1 196 ? 35.031 13.586 1.238 1 96.94 196 LYS A CA 1
ATOM 1569 C C . LYS A 1 196 ? 35.469 13.102 2.611 1 96.94 196 LYS A C 1
ATOM 1571 O O . LYS A 1 196 ? 36.625 12.641 2.764 1 96.94 196 LYS A O 1
ATOM 1576 N N . TYR A 1 197 ? 34.625 13.211 3.625 1 98 197 TYR A N 1
ATOM 1577 C CA . TYR A 1 197 ? 34.938 12.836 5 1 98 197 TYR A CA 1
ATOM 1578 C C . TYR A 1 197 ? 33.969 11.766 5.508 1 98 197 TYR A C 1
ATOM 1580 O O . TYR A 1 197 ? 33.188 12.023 6.418 1 98 197 TYR A O 1
ATOM 1588 N N . PRO A 1 198 ? 34.062 10.578 5.07 1 96.12 198 PRO A N 1
ATOM 1589 C CA . PRO A 1 198 ? 33.062 9.531 5.281 1 96.12 198 PRO A CA 1
ATOM 1590 C C . PRO A 1 198 ? 32.969 9.062 6.734 1 96.12 198 PRO A C 1
ATOM 1592 O O . PRO A 1 198 ? 32 8.414 7.129 1 96.12 198 PRO A O 1
ATOM 1595 N N . ASN A 1 199 ? 33.938 9.383 7.559 1 97.56 199 ASN A N 1
ATOM 1596 C CA . ASN A 1 199 ? 33.906 8.945 8.953 1 97.56 199 ASN A CA 1
ATOM 1597 C C . ASN A 1 199 ? 33.156 9.93 9.828 1 97.56 199 ASN A C 1
ATOM 1599 O O . ASN A 1 199 ? 32.875 9.641 10.992 1 97.56 199 ASN A O 1
ATOM 1603 N N . VAL A 1 200 ? 32.844 11.102 9.305 1 98.5 200 VAL A N 1
ATOM 1604 C CA . VAL A 1 200 ? 32 12.055 10.031 1 98.5 200 VAL A CA 1
ATOM 1605 C C . VAL A 1 200 ? 30.578 11.508 10.148 1 98.5 200 VAL A C 1
ATOM 1607 O O . VAL A 1 200 ? 30.047 10.938 9.195 1 98.5 200 VAL A O 1
ATOM 1610 N N . LYS A 1 201 ? 30.062 11.617 11.281 1 98.44 201 LYS A N 1
ATOM 1611 C CA . LYS A 1 201 ? 28.641 11.336 11.484 1 98.44 201 LYS A CA 1
ATOM 1612 C C . LYS A 1 201 ? 27.828 12.625 11.555 1 98.44 201 LYS A C 1
ATOM 1614 O O . LYS A 1 201 ? 27.812 13.312 12.578 1 98.44 201 LYS A O 1
ATOM 1619 N N . LEU A 1 202 ? 27.141 12.922 10.477 1 98.69 202 LEU A N 1
ATOM 1620 C CA . LEU A 1 202 ? 26.438 14.203 10.383 1 98.69 202 LEU A CA 1
ATOM 1621 C C . LEU A 1 202 ? 24.984 14.062 10.828 1 98.69 202 LEU A C 1
ATOM 1623 O O . LEU A 1 202 ? 24.234 13.266 10.258 1 98.69 202 LEU A O 1
ATOM 1627 N N . ILE A 1 203 ? 24.594 14.742 11.836 1 98.81 203 ILE A N 1
ATOM 1628 C CA . ILE A 1 203 ? 23.188 14.852 12.234 1 98.81 203 ILE A CA 1
ATOM 1629 C C . ILE A 1 203 ? 22.594 16.156 11.703 1 98.81 203 ILE A C 1
ATOM 1631 O O . ILE A 1 203 ? 23.078 17.234 12.023 1 98.81 203 ILE A O 1
ATOM 1635 N N . LEU A 1 204 ? 21.641 16.062 10.859 1 98.69 204 LEU A N 1
ATOM 1636 C CA . LEU A 1 204 ? 20.875 17.234 10.43 1 98.69 204 LEU A CA 1
ATOM 1637 C C . LEU A 1 204 ? 19.734 17.516 11.398 1 98.69 204 LEU A C 1
ATOM 1639 O O . LEU A 1 204 ? 18.734 16.781 11.422 1 98.69 204 LEU A O 1
ATOM 1643 N N . ALA A 1 205 ? 19.828 18.578 12.148 1 98.44 205 ALA A N 1
ATOM 1644 C CA . ALA A 1 205 ? 18.891 18.891 13.219 1 98.44 205 ALA A CA 1
ATOM 1645 C C . ALA A 1 205 ? 17.531 19.266 12.664 1 98.44 205 ALA A C 1
ATOM 1647 O O . ALA A 1 205 ? 17.438 19.875 11.594 1 98.44 205 ALA A O 1
ATOM 1648 N N . HIS A 1 206 ? 16.406 18.953 13.375 1 98.25 206 HIS A N 1
ATOM 1649 C CA . HIS A 1 206 ? 15.039 19.359 13.07 1 98.25 206 HIS A CA 1
ATOM 1650 C C . HIS A 1 206 ? 14.641 18.922 11.664 1 98.25 206 HIS A C 1
ATOM 1652 O O . HIS A 1 206 ? 14.125 19.734 10.891 1 98.25 206 HIS A O 1
ATOM 1658 N N . CYS A 1 207 ? 14.992 17.656 11.328 1 98.06 207 CYS A N 1
ATOM 1659 C CA . CYS A 1 207 ? 14.711 17.125 10 1 98.06 207 CYS A CA 1
ATOM 1660 C C . CYS A 1 207 ? 15.312 18.016 8.914 1 98.06 207 CYS A C 1
ATOM 1662 O O . CYS A 1 207 ? 14.664 18.281 7.902 1 98.06 207 CYS A O 1
ATOM 1664 N N . GLY A 1 208 ? 16.5 18.547 9.203 1 97.12 208 GLY A N 1
ATOM 1665 C CA . GLY A 1 208 ? 17.156 19.422 8.242 1 97.12 208 GLY A CA 1
ATOM 1666 C C . GLY A 1 208 ? 16.516 20.781 8.133 1 97.12 208 GLY A C 1
ATOM 1667 O O . GLY A 1 208 ? 16.25 21.266 7.031 1 97.12 208 GLY A O 1
ATOM 1668 N N . ARG A 1 209 ? 16.094 21.344 9.281 1 94.38 209 ARG A N 1
ATOM 1669 C CA . ARG A 1 209 ? 15.438 22.641 9.391 1 94.38 209 ARG A CA 1
ATOM 1670 C C . ARG A 1 209 ? 14.102 22.656 8.641 1 94.38 209 ARG A C 1
ATOM 1672 O O . ARG A 1 209 ? 13.836 23.562 7.852 1 94.38 209 ARG A O 1
ATOM 1679 N N . SER A 1 210 ? 13.344 21.641 8.82 1 91.25 210 SER A N 1
ATOM 1680 C CA . SER A 1 210 ? 12.07 21.531 8.109 1 91.25 210 SER A CA 1
ATOM 1681 C C . SER A 1 210 ? 10.922 22.078 8.945 1 91.25 210 SER A C 1
ATOM 1683 O O . SER A 1 210 ? 9.891 21.422 9.102 1 91.25 210 SER A O 1
ATOM 1685 N N . PHE A 1 211 ? 11.133 23.266 9.469 1 92.06 211 PHE A N 1
ATOM 1686 C CA . PHE A 1 211 ? 10.047 23.969 10.148 1 92.06 211 PHE A CA 1
ATOM 1687 C C . PHE A 1 211 ? 8.992 24.438 9.148 1 92.06 211 PHE A C 1
ATOM 1689 O O . PHE A 1 211 ? 7.805 24.453 9.461 1 92.06 211 PHE A O 1
ATOM 1696 N N . HIS A 1 212 ? 9.508 24.938 7.973 1 93.25 212 HIS A N 1
ATOM 1697 C CA . HIS A 1 212 ? 8.617 24.859 6.82 1 93.25 212 HIS A CA 1
ATOM 1698 C C . HIS A 1 212 ? 8.562 23.438 6.266 1 93.25 212 HIS A C 1
ATOM 1700 O O . HIS A 1 212 ? 9.469 23.016 5.551 1 93.25 212 HIS A O 1
ATOM 1706 N N . ALA A 1 213 ? 7.57 22.766 6.52 1 91.38 213 ALA A N 1
ATOM 1707 C CA . ALA A 1 213 ? 7.527 21.312 6.453 1 91.38 213 ALA A CA 1
ATOM 1708 C C . ALA A 1 213 ? 7.875 20.812 5.051 1 91.38 213 ALA A C 1
ATOM 1710 O O . ALA A 1 213 ? 8.562 19.797 4.898 1 91.38 213 ALA A O 1
ATOM 1711 N N . LEU A 1 214 ? 7.598 21.516 4.008 1 89.62 214 LEU A N 1
ATOM 1712 C CA . LEU A 1 214 ? 7.777 21.078 2.629 1 89.62 214 LEU A CA 1
ATOM 1713 C C . LEU A 1 214 ? 9.258 21.031 2.262 1 89.62 214 LEU A C 1
ATOM 1715 O O . LEU A 1 214 ? 9.633 20.391 1.285 1 89.62 214 LEU A O 1
ATOM 1719 N N . HIS A 1 215 ? 10.094 21.75 3.051 1 94.31 215 HIS A N 1
ATOM 1720 C CA . HIS A 1 215 ? 11.523 21.75 2.771 1 94.31 215 HIS A CA 1
ATOM 1721 C C . HIS A 1 215 ? 12.141 20.391 3.018 1 94.31 215 HIS A C 1
ATOM 1723 O O . HIS A 1 215 ? 13.227 20.094 2.514 1 94.31 215 HIS A O 1
ATOM 1729 N N . ALA A 1 216 ? 11.438 19.562 3.795 1 95.38 216 ALA A N 1
ATOM 1730 C CA . ALA A 1 216 ? 11.938 18.219 4.094 1 95.38 216 ALA A CA 1
ATOM 1731 C C . ALA A 1 216 ? 12.055 17.391 2.82 1 95.38 216 ALA A C 1
ATOM 1733 O O . ALA A 1 216 ? 12.797 16.406 2.783 1 95.38 216 ALA A O 1
ATOM 1734 N N . GLU A 1 217 ? 11.391 17.75 1.745 1 94.94 217 GLU A N 1
ATOM 1735 C CA . GLU A 1 217 ? 11.43 17.016 0.484 1 94.94 217 GLU A CA 1
ATOM 1736 C C . GLU A 1 217 ? 12.836 17.031 -0.121 1 94.94 217 GLU A C 1
ATOM 1738 O O . GLU A 1 217 ? 13.172 16.188 -0.941 1 94.94 217 GLU A O 1
ATOM 1743 N N . GLY A 1 218 ? 13.672 17.984 0.301 1 96.75 218 GLY A N 1
ATOM 1744 C CA . GLY A 1 218 ? 15.047 18.047 -0.173 1 96.75 218 GLY A CA 1
ATOM 1745 C C . GLY A 1 218 ? 15.883 16.859 0.27 1 96.75 218 GLY A C 1
ATOM 1746 O O . GLY A 1 218 ? 16.953 16.609 -0.281 1 96.75 218 GLY A O 1
ATOM 1747 N N . ALA A 1 219 ? 15.406 16.094 1.284 1 96.69 219 ALA A N 1
ATOM 1748 C CA . ALA A 1 219 ? 16.109 14.914 1.771 1 96.69 219 ALA A CA 1
ATOM 1749 C C . ALA A 1 219 ? 16.391 13.93 0.637 1 96.69 219 ALA A C 1
ATOM 1751 O O . ALA A 1 219 ? 17.359 13.172 0.678 1 96.69 219 ALA A O 1
ATOM 1752 N N . LYS A 1 220 ? 15.555 13.969 -0.396 1 94.94 220 LYS A N 1
ATOM 1753 C CA . LYS A 1 220 ? 15.688 13.047 -1.526 1 94.94 220 LYS A CA 1
ATOM 1754 C C . LYS A 1 220 ? 17.047 13.219 -2.213 1 94.94 220 LYS A C 1
ATOM 1756 O O . LYS A 1 220 ? 17.562 12.266 -2.793 1 94.94 220 LYS A O 1
ATOM 1761 N N . PHE A 1 221 ? 17.656 14.375 -2.104 1 95.12 221 PHE A N 1
ATOM 1762 C CA . PHE A 1 221 ? 18.906 14.664 -2.801 1 95.12 221 PHE A CA 1
ATOM 1763 C C . PHE A 1 221 ? 20.094 14.125 -2.025 1 95.12 221 PHE A C 1
ATOM 1765 O O . PHE A 1 221 ? 21.219 14.094 -2.541 1 95.12 221 PHE A O 1
ATOM 1772 N N . LEU A 1 222 ? 19.844 13.648 -0.79 1 96.31 222 LEU A N 1
ATOM 1773 C CA . LEU A 1 222 ? 20.922 13.195 0.083 1 96.31 222 LEU A CA 1
ATOM 1774 C C . LEU A 1 222 ? 20.797 11.703 0.365 1 96.31 222 LEU A C 1
ATOM 1776 O O . LEU A 1 222 ? 21.562 11.148 1.158 1 96.31 222 LEU A O 1
ATOM 1780 N N . ASN A 1 223 ? 19.906 11.055 -0.232 1 92.62 223 ASN A N 1
ATOM 1781 C CA . ASN A 1 223 ? 19.469 9.711 0.151 1 92.62 223 ASN A CA 1
ATOM 1782 C C . ASN A 1 223 ? 20.594 8.688 -0.03 1 92.62 223 ASN A C 1
ATOM 1784 O O . ASN A 1 223 ? 20.594 7.641 0.622 1 92.62 223 ASN A O 1
ATOM 1788 N N . SER A 1 224 ? 21.562 8.938 -0.872 1 90.88 224 SER A N 1
ATOM 1789 C CA . SER A 1 224 ? 22.641 7.977 -1.152 1 90.88 224 SER A CA 1
ATOM 1790 C C . SER A 1 224 ? 23.812 8.18 -0.215 1 90.88 224 SER A C 1
ATOM 1792 O O . SER A 1 224 ? 24.781 7.41 -0.245 1 90.88 224 SER A O 1
ATOM 1794 N N . ILE A 1 225 ? 23.75 9.242 0.61 1 94.06 225 ILE A N 1
ATOM 1795 C CA . ILE A 1 225 ? 24.859 9.562 1.515 1 94.06 225 ILE A CA 1
ATOM 1796 C C . ILE A 1 225 ? 24.719 8.742 2.799 1 94.06 225 ILE A C 1
ATOM 1798 O O . ILE A 1 225 ? 23.75 8.906 3.543 1 94.06 225 ILE A O 1
ATOM 1802 N N . PRO A 1 226 ? 25.641 7.902 3.133 1 91.69 226 PRO A N 1
ATOM 1803 C CA . PRO A 1 226 ? 25.453 6.922 4.199 1 91.69 226 PRO A CA 1
ATOM 1804 C C . PRO A 1 226 ? 25.609 7.523 5.594 1 91.69 226 PRO A C 1
ATOM 1806 O O . PRO A 1 226 ? 25.047 7.012 6.562 1 91.69 226 PRO A O 1
ATOM 1809 N N . ASN A 1 227 ? 26.422 8.562 5.766 1 96.62 227 ASN A N 1
ATOM 1810 C CA . ASN A 1 227 ? 26.797 9.023 7.098 1 96.62 227 ASN A CA 1
ATOM 1811 C C . ASN A 1 227 ? 25.969 10.234 7.523 1 96.62 227 ASN A C 1
ATOM 1813 O O . ASN A 1 227 ? 26.5 11.172 8.133 1 96.62 227 ASN A O 1
ATOM 1817 N N . ILE A 1 228 ? 24.672 10.227 7.191 1 97.94 228 ILE A N 1
ATOM 1818 C CA . ILE A 1 228 ? 23.75 11.281 7.574 1 97.94 228 ILE A CA 1
ATOM 1819 C C . ILE A 1 228 ? 22.641 10.703 8.461 1 97.94 228 ILE A C 1
ATOM 1821 O O . ILE A 1 228 ? 22.141 9.617 8.195 1 97.94 228 ILE A O 1
ATOM 1825 N N . TRP A 1 229 ? 22.312 11.352 9.523 1 98.31 229 TRP A N 1
ATOM 1826 C CA . TRP A 1 229 ? 21.188 11.094 10.406 1 98.31 229 TRP A CA 1
ATOM 1827 C C . TRP A 1 229 ? 20.359 12.352 10.617 1 98.31 229 TRP A C 1
ATOM 1829 O O . TRP A 1 229 ? 20.812 13.461 10.312 1 98.31 229 TRP A O 1
ATOM 1839 N N . PHE A 1 230 ? 19.141 12.164 11.125 1 98.69 230 PHE A N 1
ATOM 1840 C CA . PHE A 1 230 ? 18.219 13.273 11.383 1 98.69 230 PHE A CA 1
ATOM 1841 C C . PHE A 1 230 ? 17.672 13.203 12.797 1 98.69 230 PHE A C 1
ATOM 1843 O O . PHE A 1 230 ? 17.391 12.117 13.305 1 98.69 230 PHE A O 1
ATOM 1850 N N . ASP A 1 231 ? 17.469 14.266 13.445 1 98.06 231 ASP A N 1
ATOM 1851 C CA . ASP A 1 231 ? 16.594 14.289 14.609 1 98.06 231 ASP A CA 1
ATOM 1852 C C . ASP A 1 231 ? 15.328 15.086 14.328 1 98.06 231 ASP A C 1
ATOM 1854 O O . ASP A 1 231 ? 15.305 15.93 13.43 1 98.06 231 ASP A O 1
ATOM 1858 N N . MET A 1 232 ? 14.305 14.812 15.023 1 97.75 232 MET A N 1
ATOM 1859 C CA . MET A 1 232 ? 13.023 15.438 14.742 1 97.75 232 MET A CA 1
ATOM 1860 C C . MET A 1 232 ? 12.664 16.453 15.82 1 97.75 232 MET A C 1
ATOM 1862 O O . MET A 1 232 ? 11.5 16.828 15.961 1 97.75 232 MET A O 1
ATOM 1866 N N . SER A 1 233 ? 13.633 16.938 16.594 1 97.75 233 SER A N 1
ATOM 1867 C CA . SER A 1 233 ? 13.375 17.844 17.719 1 97.75 233 SER A CA 1
ATOM 1868 C C . SER A 1 233 ? 12.711 19.125 17.234 1 97.75 233 SER A C 1
ATOM 1870 O O . SER A 1 233 ? 13.133 19.703 16.219 1 97.75 233 SER A O 1
ATOM 1872 N N . GLY A 1 234 ? 11.695 19.469 17.922 1 97.5 234 GLY A N 1
ATOM 1873 C CA . GLY A 1 234 ? 11.016 20.719 17.656 1 97.5 234 GLY A CA 1
ATOM 1874 C C . GLY A 1 234 ? 10.062 20.641 16.469 1 97.5 234 GLY A C 1
ATOM 1875 O O . GLY A 1 234 ? 9.32 21.594 16.203 1 97.5 234 GLY A O 1
ATOM 1876 N N . ILE A 1 235 ? 10.031 19.531 15.711 1 98.19 235 ILE A N 1
ATOM 1877 C CA . ILE A 1 235 ? 9.172 19.375 14.539 1 98.19 235 ILE A CA 1
ATOM 1878 C C . ILE A 1 235 ? 7.75 19.047 14.992 1 98.19 235 ILE A C 1
ATOM 1880 O O . ILE A 1 235 ? 7.535 18.094 15.742 1 98.19 235 ILE A O 1
ATOM 1884 N N . CYS A 1 236 ? 6.785 19.812 14.492 1 97.88 236 CYS A N 1
ATOM 1885 C CA . CYS A 1 236 ? 5.414 19.656 14.977 1 97.88 236 CYS A CA 1
ATOM 1886 C C . CYS A 1 236 ? 4.477 19.297 13.828 1 97.88 236 CYS A C 1
ATOM 1888 O O . CYS A 1 236 ? 3.254 19.344 13.984 1 97.88 236 CYS A O 1
ATOM 1890 N N . GLU A 1 237 ? 5.008 19 12.656 1 97.25 237 GLU A N 1
ATOM 1891 C CA . GLU A 1 237 ? 4.195 18.641 11.5 1 97.25 237 GLU A CA 1
ATOM 1892 C C . GLU A 1 237 ? 4.691 17.344 10.867 1 97.25 237 GLU A C 1
ATOM 1894 O O . GLU A 1 237 ? 5.867 17.234 10.508 1 97.25 237 GLU A O 1
ATOM 1899 N N . MET A 1 238 ? 3.83 16.391 10.656 1 96.62 238 MET A N 1
ATOM 1900 C CA . MET A 1 238 ? 4.223 15.086 10.133 1 96.62 238 MET A CA 1
ATOM 1901 C C . MET A 1 238 ? 4.812 15.219 8.727 1 96.62 238 MET A C 1
ATOM 1903 O O . MET A 1 238 ? 5.648 14.414 8.32 1 96.62 238 MET A O 1
ATOM 1907 N N . GLN A 1 239 ? 4.441 16.359 7.938 1 96.62 239 GLN A N 1
ATOM 1908 C CA . GLN A 1 239 ? 4.914 16.594 6.578 1 96.62 239 GLN A CA 1
ATOM 1909 C C . GLN A 1 239 ? 6.43 16.734 6.539 1 96.62 239 GLN A C 1
ATOM 1911 O O . GLN A 1 239 ? 7.055 16.531 5.496 1 96.62 239 GLN A O 1
ATOM 1916 N N . ALA A 1 240 ? 6.969 17.125 7.707 1 97.75 240 ALA A N 1
ATOM 1917 C CA . ALA A 1 240 ? 8.414 17.328 7.785 1 97.75 240 ALA A CA 1
ATOM 1918 C C . ALA A 1 240 ? 9.148 16.031 8.07 1 97.75 240 ALA A C 1
ATOM 1920 O O . ALA A 1 240 ? 10.352 15.922 7.824 1 97.75 240 ALA A O 1
ATOM 1921 N N . ILE A 1 241 ? 8.477 15.023 8.625 1 98.31 241 ILE A N 1
ATOM 1922 C CA . ILE A 1 241 ? 9.102 13.781 9.07 1 98.31 241 ILE A CA 1
ATOM 1923 C C . ILE A 1 241 ? 8.969 12.719 7.977 1 98.31 241 ILE A C 1
ATOM 1925 O O . ILE A 1 241 ? 9.891 11.938 7.746 1 98.31 241 ILE A O 1
ATOM 1929 N N . LEU A 1 242 ? 7.93 12.75 7.195 1 97.62 242 LEU A N 1
ATOM 1930 C CA . LEU A 1 242 ? 7.578 11.719 6.227 1 97.62 242 LEU A CA 1
ATOM 1931 C C . LEU A 1 242 ? 8.664 11.57 5.172 1 97.62 242 LEU A C 1
ATOM 1933 O O . LEU A 1 242 ? 9.109 10.453 4.883 1 97.62 242 LEU A O 1
ATOM 1937 N N . PRO A 1 243 ? 9.203 12.68 4.609 1 97.25 243 PRO A N 1
ATOM 1938 C CA . PRO A 1 243 ? 10.234 12.508 3.586 1 97.25 243 PRO A CA 1
ATOM 1939 C C . PRO A 1 243 ? 11.492 11.836 4.125 1 97.25 243 PRO A C 1
ATOM 1941 O O . PRO A 1 243 ? 12.164 11.094 3.398 1 97.25 243 PRO A O 1
ATOM 1944 N N . ILE A 1 244 ? 11.797 12.07 5.426 1 98.06 244 ILE A N 1
ATOM 1945 C CA . ILE A 1 244 ? 12.969 11.438 6.035 1 98.06 244 ILE A CA 1
ATOM 1946 C C . ILE A 1 244 ? 12.773 9.922 6.07 1 98.06 244 ILE A C 1
ATOM 1948 O O . ILE A 1 244 ? 13.664 9.164 5.688 1 98.06 244 ILE A O 1
ATOM 1952 N N . LEU A 1 245 ? 11.602 9.531 6.484 1 97.75 245 LEU A N 1
ATOM 1953 C CA . LEU A 1 245 ? 11.305 8.102 6.547 1 97.75 245 LEU A CA 1
ATOM 1954 C C . LEU A 1 245 ? 11.289 7.492 5.148 1 97.75 245 LEU A C 1
ATOM 1956 O O . LEU A 1 245 ? 11.812 6.391 4.945 1 97.75 245 LEU A O 1
ATOM 1960 N N . LYS A 1 246 ? 10.742 8.18 4.227 1 96.19 246 LYS A N 1
ATOM 1961 C CA . LYS A 1 246 ? 10.609 7.676 2.863 1 96.19 246 LYS A CA 1
ATOM 1962 C C . LYS A 1 246 ? 11.977 7.488 2.215 1 96.19 246 LYS A C 1
ATOM 1964 O O . LYS A 1 246 ? 12.219 6.484 1.541 1 96.19 246 LYS A O 1
ATOM 1969 N N . HIS A 1 247 ? 12.898 8.414 2.434 1 96.31 247 HIS A N 1
ATOM 1970 C CA . HIS A 1 247 ? 14.141 8.422 1.667 1 96.31 247 HIS A CA 1
ATOM 1971 C C . HIS A 1 247 ? 15.273 7.785 2.459 1 96.31 247 HIS A C 1
ATOM 1973 O O . HIS A 1 247 ? 16.25 7.289 1.875 1 96.31 247 HIS A O 1
ATOM 1979 N N . PHE A 1 248 ? 15.164 7.742 3.83 1 96.62 248 PHE A N 1
ATOM 1980 C CA . PHE A 1 248 ? 16.281 7.25 4.629 1 96.62 248 PHE A CA 1
ATOM 1981 C C . PHE A 1 248 ? 15.852 6.062 5.48 1 96.62 248 PHE A C 1
ATOM 1983 O O . PHE A 1 248 ? 16.688 5.324 5.996 1 96.62 248 PHE A O 1
ATOM 1990 N N . GLY A 1 249 ? 14.492 5.852 5.648 1 95.44 249 GLY A N 1
ATOM 1991 C CA . GLY A 1 249 ? 14.016 4.809 6.543 1 95.44 249 GLY A CA 1
ATOM 1992 C C . GLY A 1 249 ? 14.047 5.211 8 1 95.44 249 GLY A C 1
ATOM 1993 O O . GLY A 1 249 ? 14.547 6.285 8.344 1 95.44 249 GLY A O 1
ATOM 1994 N N . PRO A 1 250 ? 13.5 4.402 8.875 1 96.75 250 PRO A N 1
ATOM 1995 C CA . PRO A 1 250 ? 13.438 4.738 10.297 1 96.75 250 PRO A CA 1
ATOM 1996 C C . PRO A 1 250 ? 14.797 4.672 10.977 1 96.75 250 PRO A C 1
ATOM 1998 O O . PRO A 1 250 ? 14.984 5.25 12.055 1 96.75 250 PRO A O 1
ATOM 2001 N N . GLU A 1 251 ? 15.781 4.07 10.391 1 95.19 251 GLU A N 1
ATOM 2002 C CA . GLU A 1 251 ? 17.078 3.84 11.016 1 95.19 251 GLU A CA 1
ATOM 2003 C C . GLU A 1 251 ? 17.891 5.129 11.086 1 95.19 251 GLU A C 1
ATOM 2005 O O . GLU A 1 251 ? 18.906 5.191 11.789 1 95.19 251 GLU A O 1
ATOM 2010 N N . LYS A 1 252 ? 17.438 6.16 10.367 1 97.31 252 LYS A N 1
ATOM 2011 C CA . LYS A 1 252 ? 18.219 7.395 10.32 1 97.31 252 LYS A CA 1
ATOM 2012 C C . LYS A 1 252 ? 17.5 8.523 11.047 1 97.31 252 LYS A C 1
ATOM 2014 O O . LYS A 1 252 ? 17.969 9.664 11.047 1 97.31 252 LYS A O 1
ATOM 2019 N N . LEU A 1 253 ? 16.359 8.25 11.633 1 98.44 253 LEU A N 1
ATOM 2020 C CA . LEU A 1 253 ? 15.586 9.25 12.367 1 98.44 253 LEU A CA 1
ATOM 2021 C C . LEU A 1 253 ? 15.727 9.031 13.875 1 98.44 253 LEU A C 1
ATOM 2023 O O . LEU A 1 253 ? 15.672 7.898 14.352 1 98.44 253 LEU A O 1
ATOM 2027 N N . MET A 1 254 ? 15.906 10.102 14.617 1 98.75 254 MET A N 1
ATOM 2028 C CA . MET A 1 254 ? 16.094 9.992 16.062 1 98.75 254 MET A CA 1
ATOM 2029 C C . MET A 1 254 ? 15.242 11.008 16.812 1 98.75 254 MET A C 1
ATOM 2031 O O . MET A 1 254 ? 15.016 12.117 16.312 1 98.75 254 MET A O 1
ATOM 2035 N N . PHE A 1 255 ? 14.805 10.656 17.969 1 98.56 255 PHE A N 1
ATOM 2036 C CA . PHE A 1 255 ? 13.984 11.508 18.828 1 98.56 255 PHE A CA 1
ATOM 2037 C C . PHE A 1 255 ? 14.859 12.453 19.641 1 98.56 255 PHE A C 1
ATOM 2039 O O . PHE A 1 255 ? 15.922 12.055 20.141 1 98.56 255 PHE A O 1
ATOM 2046 N N . GLY A 1 256 ? 14.445 13.703 19.734 1 98.56 256 GLY A N 1
ATOM 2047 C CA . GLY A 1 256 ? 15.062 14.703 20.594 1 98.56 256 GLY A CA 1
ATOM 2048 C C . GLY A 1 256 ? 14.078 15.719 21.141 1 98.56 256 GLY A C 1
ATOM 2049 O O . GLY A 1 256 ? 13.086 16.031 20.469 1 98.56 256 GLY A O 1
ATOM 2050 N N . THR A 1 257 ? 14.383 16.312 22.25 1 97.62 257 THR A N 1
ATOM 2051 C CA . THR A 1 257 ? 13.43 17.219 22.875 1 97.62 257 THR A CA 1
ATOM 2052 C C . THR A 1 257 ? 13.719 18.672 22.469 1 97.62 257 THR A C 1
ATOM 2054 O O . THR A 1 257 ? 12.828 19.516 22.516 1 97.62 257 THR A O 1
ATOM 2057 N N . ASP A 1 258 ? 14.953 18.922 22.172 1 97.56 258 ASP A N 1
ATOM 2058 C CA . ASP A 1 258 ? 15.398 20.312 21.984 1 97.56 258 ASP A CA 1
ATOM 2059 C C . ASP A 1 258 ? 15.227 21.125 23.266 1 97.56 258 ASP A C 1
ATOM 2061 O O . ASP A 1 258 ? 14.914 22.312 23.219 1 97.56 258 ASP A O 1
ATOM 2065 N N . PHE A 1 259 ? 15.383 20.516 24.359 1 96.56 259 PHE A N 1
ATOM 2066 C CA . PHE A 1 259 ? 15.352 21.234 25.641 1 96.56 259 PHE A CA 1
ATOM 2067 C C . PHE A 1 259 ? 16.281 22.438 25.609 1 96.56 259 PHE A C 1
ATOM 2069 O O . PHE A 1 259 ? 17.438 22.328 25.172 1 96.56 259 PHE A O 1
ATOM 2076 N N . PRO A 1 260 ? 15.742 23.594 26.047 1 94.94 260 PRO A N 1
ATOM 2077 C CA . PRO A 1 260 ? 14.445 23.844 26.688 1 94.94 260 PRO A CA 1
ATOM 2078 C C . PRO A 1 260 ? 13.391 24.312 25.688 1 94.94 260 PRO A C 1
ATOM 2080 O O . PRO A 1 260 ? 12.289 24.703 26.094 1 94.94 260 PRO A O 1
ATOM 2083 N N . VAL A 1 261 ? 13.625 24.297 24.406 1 93.62 261 VAL A N 1
ATOM 2084 C CA . VAL A 1 261 ? 12.672 24.734 23.391 1 93.62 261 VAL A CA 1
ATOM 2085 C C . VAL A 1 261 ? 11.375 23.938 23.531 1 93.62 261 VAL A C 1
ATOM 2087 O O . VAL A 1 261 ? 10.281 24.484 23.328 1 93.62 261 VAL A O 1
ATOM 2090 N N . SER A 1 262 ? 11.438 22.703 23.891 1 95.88 262 SER A N 1
ATOM 2091 C CA . SER A 1 262 ? 10.281 21.812 24.062 1 95.88 262 SER A CA 1
ATOM 2092 C C . SER A 1 262 ? 9.359 22.328 25.156 1 95.88 262 SER A C 1
ATOM 2094 O O . SER A 1 262 ? 8.219 21.859 25.281 1 95.88 262 SER A O 1
ATOM 2096 N N . GLN A 1 263 ? 9.828 23.281 25.938 1 94.25 263 GLN A N 1
ATOM 2097 C CA . GLN A 1 263 ? 9.031 23.812 27.047 1 94.25 263 GLN A CA 1
ATOM 2098 C C . GLN A 1 263 ? 8.203 25.016 26.594 1 94.25 263 GLN A C 1
ATOM 2100 O O . GLN A 1 263 ? 7.332 25.484 27.344 1 94.25 263 GLN A O 1
ATOM 2105 N N . ILE A 1 264 ? 8.438 25.453 25.422 1 93.81 264 ILE A N 1
ATOM 2106 C CA . ILE A 1 264 ? 7.641 26.547 24.891 1 93.81 264 ILE A CA 1
ATOM 2107 C C . ILE A 1 264 ? 6.188 26.109 24.719 1 93.81 264 ILE A C 1
ATOM 2109 O O . ILE A 1 264 ? 5.918 25.016 24.234 1 93.81 264 ILE A O 1
ATOM 2113 N N . ARG A 1 265 ? 5.254 26.969 25.188 1 94.81 265 ARG A N 1
ATOM 2114 C CA . ARG A 1 265 ? 3.838 26.688 24.969 1 94.81 265 ARG A CA 1
ATOM 2115 C C . ARG A 1 265 ? 3.381 27.172 23.594 1 94.81 265 ARG A C 1
ATOM 2117 O O . ARG A 1 265 ? 3.391 28.375 23.328 1 94.81 265 ARG A O 1
ATOM 2124 N N . GLY A 1 266 ? 3.07 26.281 22.75 1 94.75 266 GLY A N 1
ATOM 2125 C CA . GLY A 1 266 ? 2.732 26.547 21.375 1 94.75 266 GLY A CA 1
ATOM 2126 C C . GLY A 1 266 ? 3.314 25.531 20.406 1 94.75 266 GLY A C 1
ATOM 2127 O O . GLY A 1 266 ? 3.391 24.344 20.719 1 94.75 266 GLY A O 1
ATOM 2128 N N . LYS A 1 267 ? 3.607 25.953 19.172 1 95.38 267 LYS A N 1
ATOM 2129 C CA . LYS A 1 267 ? 4.223 25.078 18.188 1 95.38 267 LYS A CA 1
ATOM 2130 C C . LYS A 1 267 ? 4.684 25.859 16.969 1 95.38 267 LYS A C 1
ATOM 2132 O O . LYS A 1 267 ? 4.336 27.031 16.797 1 95.38 267 LYS A O 1
ATOM 2137 N N . CYS A 1 268 ? 5.523 25.297 16.266 1 96.56 268 CYS A N 1
ATOM 2138 C CA . CYS A 1 268 ? 5.957 25.828 14.977 1 96.56 268 CYS A CA 1
ATOM 2139 C C . CYS A 1 268 ? 5.121 25.266 13.836 1 96.56 268 CYS A C 1
ATOM 2141 O O . CYS A 1 268 ? 4.879 24.062 13.781 1 96.56 268 CYS A O 1
ATOM 2143 N N . VAL A 1 269 ? 4.594 26.156 12.891 1 96.81 269 VAL A N 1
ATOM 2144 C CA . VAL A 1 269 ? 3.744 25.688 11.812 1 96.81 269 VAL A CA 1
ATOM 2145 C C . VAL A 1 269 ? 4.191 26.312 10.492 1 96.81 269 VAL A C 1
ATOM 2147 O O . VAL A 1 269 ? 4.695 27.438 10.469 1 96.81 269 VAL A O 1
ATOM 2150 N N . SER A 1 270 ? 3.988 25.562 9.406 1 96.81 270 SER A N 1
ATOM 2151 C CA . SER A 1 270 ? 4.152 26.109 8.07 1 96.81 270 SER A CA 1
ATOM 2152 C C . SER A 1 270 ? 3.084 27.156 7.766 1 96.81 270 SER A C 1
ATOM 2154 O O . SER A 1 270 ? 1.922 27 8.141 1 96.81 270 SER A O 1
ATOM 2156 N N . ILE A 1 271 ? 3.471 28.266 7.09 1 95.12 271 ILE A N 1
ATOM 2157 C CA . ILE A 1 271 ? 2.543 29.297 6.645 1 95.12 271 ILE A CA 1
ATOM 2158 C C . ILE A 1 271 ? 3.053 29.922 5.348 1 95.12 271 ILE A C 1
ATOM 2160 O O . ILE A 1 271 ? 4.172 30.438 5.297 1 95.12 271 ILE A O 1
ATOM 2164 N N . GLY A 1 272 ? 2.246 29.875 4.312 1 94.5 272 GLY A N 1
ATOM 2165 C CA . GLY A 1 272 ? 2.682 30.406 3.029 1 94.5 272 GLY A CA 1
ATOM 2166 C C . GLY A 1 272 ? 3.975 29.781 2.535 1 94.5 272 GLY A C 1
ATOM 2167 O O . GLY A 1 272 ? 4.07 28.562 2.395 1 94.5 272 GLY A O 1
ATOM 2168 N N . ASN A 1 273 ? 5.016 30.609 2.375 1 92.81 273 ASN A N 1
ATOM 2169 C CA . ASN A 1 273 ? 6.277 30.109 1.829 1 92.81 273 ASN A CA 1
ATOM 2170 C C . ASN A 1 273 ? 7.324 29.922 2.922 1 92.81 273 ASN A C 1
ATOM 2172 O O . ASN A 1 273 ? 8.523 29.875 2.637 1 92.81 273 ASN A O 1
ATOM 2176 N N . GLY A 1 274 ? 6.832 29.875 4.184 1 95 274 GLY A N 1
ATOM 2177 C CA . GLY A 1 274 ? 7.746 29.703 5.301 1 95 274 GLY A CA 1
ATOM 2178 C C . GLY A 1 274 ? 7.09 29.078 6.516 1 95 274 GLY A C 1
ATOM 2179 O O . GLY A 1 274 ? 6.391 28.062 6.398 1 95 274 GLY A O 1
ATOM 2180 N N . PHE A 1 275 ? 7.449 29.656 7.715 1 96.44 275 PHE A N 1
ATOM 2181 C CA . PHE A 1 275 ? 6.918 29.109 8.961 1 96.44 275 PHE A CA 1
ATOM 2182 C C . PHE A 1 275 ? 6.855 30.188 10.039 1 96.44 275 PHE A C 1
ATOM 2184 O O . PHE A 1 275 ? 7.398 31.281 9.859 1 96.44 275 PHE A O 1
ATOM 2191 N N . ILE A 1 276 ? 6.125 29.906 11.094 1 96.06 276 ILE A N 1
ATOM 2192 C CA . ILE A 1 276 ? 6.004 30.828 12.227 1 96.06 276 ILE A CA 1
ATOM 2193 C C . ILE A 1 276 ? 5.949 30.031 13.531 1 96.06 276 ILE A C 1
ATOM 2195 O O . ILE A 1 276 ? 5.328 28.969 13.586 1 96.06 276 ILE A O 1
ATOM 2199 N N . TRP A 1 277 ? 6.668 30.469 14.531 1 94.94 277 TRP A N 1
ATOM 2200 C CA . TRP A 1 277 ? 6.574 29.938 15.883 1 94.94 277 TRP A CA 1
ATOM 2201 C C . TRP A 1 277 ? 5.445 30.594 16.656 1 94.94 277 TRP A C 1
ATOM 2203 O O . TRP A 1 277 ? 5.465 31.812 16.875 1 94.94 277 TRP A O 1
ATOM 2213 N N . LEU A 1 278 ? 4.477 29.844 17 1 95.5 278 LEU A N 1
ATOM 2214 C CA . LEU A 1 278 ? 3.367 30.344 17.797 1 95.5 278 LEU A CA 1
ATOM 2215 C C . LEU A 1 278 ? 3.678 30.234 19.297 1 95.5 278 LEU A C 1
ATOM 2217 O O . LEU A 1 278 ? 3.947 29.125 19.781 1 95.5 278 LEU A O 1
ATOM 2221 N N . ASP A 1 279 ? 3.697 31.297 19.938 1 92.19 279 ASP A N 1
ATOM 2222 C CA . ASP A 1 279 ? 3.875 31.344 21.391 1 92.19 279 ASP A CA 1
ATOM 2223 C C . ASP A 1 279 ? 3.105 32.5 22 1 92.19 279 ASP A C 1
ATOM 2225 O O . ASP A 1 279 ? 2.281 33.125 21.328 1 92.19 279 ASP A O 1
ATOM 2229 N N . GLU A 1 280 ? 3.322 32.719 23.219 1 86.69 280 GLU A N 1
ATOM 2230 C CA . GLU A 1 280 ? 2.541 33.688 23.953 1 86.69 280 GLU A CA 1
ATOM 2231 C C . GLU A 1 280 ? 2.854 35.125 23.484 1 86.69 280 GLU A C 1
ATOM 2233 O O . GLU A 1 280 ? 2.035 36.031 23.641 1 86.69 280 GLU A O 1
ATOM 2238 N N . ASN A 1 281 ? 3.986 35.281 22.859 1 85.69 281 ASN A N 1
ATOM 2239 C CA . ASN A 1 281 ? 4.391 36.625 22.406 1 85.69 281 ASN A CA 1
ATOM 2240 C C . ASN A 1 281 ? 3.855 36.938 21.016 1 85.69 281 ASN A C 1
ATOM 2242 O O . ASN A 1 281 ? 3.748 38.094 20.625 1 85.69 281 ASN A O 1
ATOM 2246 N N . ASN A 1 282 ? 3.514 35.906 20.406 1 89.25 282 ASN A N 1
ATOM 2247 C CA . ASN A 1 282 ? 3.184 36.094 18.984 1 89.25 282 ASN A CA 1
ATOM 2248 C C . ASN A 1 282 ? 1.721 35.75 18.719 1 89.25 282 ASN A C 1
ATOM 2250 O O . ASN A 1 282 ? 1.182 36.125 17.672 1 89.25 282 ASN A O 1
ATOM 2254 N N . CYS A 1 283 ? 1.119 35.156 19.578 1 91.06 283 CYS A N 1
ATOM 2255 C CA . CYS A 1 283 ? -0.247 34.688 19.344 1 91.06 283 CYS A CA 1
ATOM 2256 C C . CYS A 1 283 ? -1.126 34.969 20.562 1 91.06 283 CYS A C 1
ATOM 2258 O O . CYS A 1 283 ? -0.72 34.75 21.703 1 91.06 283 CYS A O 1
ATOM 2260 N N . ASN A 1 284 ? -2.326 35.469 20.25 1 92.69 284 ASN A N 1
ATOM 2261 C CA . ASN A 1 284 ? -3.311 35.688 21.312 1 92.69 284 ASN A CA 1
ATOM 2262 C C . ASN A 1 284 ? -4.121 34.406 21.562 1 92.69 284 ASN A C 1
ATOM 2264 O O . ASN A 1 284 ? -5.145 34.188 20.922 1 92.69 284 ASN A O 1
ATOM 2268 N N . TRP A 1 285 ? -3.83 33.688 22.625 1 92.69 285 TRP A N 1
ATOM 2269 C CA . TRP A 1 285 ? -4.426 32.406 22.906 1 92.69 285 TRP A CA 1
ATOM 2270 C C . TRP A 1 285 ? -5.891 32.531 23.312 1 92.69 285 TRP A C 1
ATOM 2272 O O . TRP A 1 285 ? -6.648 31.578 23.297 1 92.69 285 TRP A O 1
ATOM 2282 N N . ASP A 1 286 ? -6.285 33.75 23.672 1 91.5 286 ASP A N 1
ATOM 2283 C CA . ASP A 1 286 ? -7.68 33.969 24.047 1 91.5 286 ASP A CA 1
ATOM 2284 C C . ASP A 1 286 ? -8.602 33.812 22.844 1 91.5 286 ASP A C 1
ATOM 2286 O O . ASP A 1 286 ? -9.812 33.594 23.016 1 91.5 286 ASP A O 1
ATOM 2290 N N . GLN A 1 287 ? -7.988 33.875 21.75 1 91.12 287 GLN A N 1
ATOM 2291 C CA . GLN A 1 287 ? -8.766 33.719 20.516 1 91.12 287 GLN A CA 1
ATOM 2292 C C . GLN A 1 287 ? -8.797 32.281 20.047 1 91.12 287 GLN A C 1
ATOM 2294 O O . GLN A 1 287 ? -9.43 31.969 19.031 1 91.12 287 GLN A O 1
ATOM 2299 N N . ALA A 1 288 ? -8.156 31.406 20.734 1 92.88 288 ALA A N 1
ATOM 2300 C CA . ALA A 1 288 ? -8.117 30 20.375 1 92.88 288 ALA A CA 1
ATOM 2301 C C . ALA A 1 288 ? -9.383 29.281 20.828 1 92.88 288 ALA A C 1
ATOM 2303 O O . ALA A 1 288 ? -9.984 29.656 21.844 1 92.88 288 ALA A O 1
ATOM 2304 N N . TRP A 1 289 ? -9.875 28.375 20.016 1 93.5 289 TRP A N 1
ATOM 2305 C CA . TRP A 1 289 ? -10.883 27.406 20.422 1 93.5 289 TRP A CA 1
ATOM 2306 C C . TRP A 1 289 ? -10.227 26.172 21.047 1 93.5 289 TRP A C 1
ATOM 2308 O O . TRP A 1 289 ? -10.062 25.156 20.375 1 93.5 289 TRP A O 1
ATOM 2318 N N . GLY A 1 290 ? -9.773 26.266 22.281 1 92.19 290 GLY A N 1
ATOM 2319 C CA . GLY A 1 290 ? -8.961 25.281 23 1 92.19 290 GLY A CA 1
ATOM 2320 C C . GLY A 1 290 ? -7.758 25.906 23.688 1 92.19 290 GLY A C 1
ATOM 2321 O O . GLY A 1 290 ? -7.707 27.125 23.891 1 92.19 290 GLY A O 1
ATOM 2322 N N . LYS A 1 291 ? -6.883 25.031 24.156 1 94.31 291 LYS A N 1
ATOM 2323 C CA . LYS A 1 291 ? -5.699 25.484 24.875 1 94.31 291 LYS A CA 1
ATOM 2324 C C . LYS A 1 291 ? -4.426 24.906 24.266 1 94.31 291 LYS A C 1
ATOM 2326 O O . LYS A 1 291 ? -4.398 23.734 23.891 1 94.31 291 LYS A O 1
ATOM 2331 N N . PRO A 1 292 ? -3.449 25.719 24.141 1 95.12 292 PRO A N 1
ATOM 2332 C CA . PRO A 1 292 ? -2.184 25.219 23.609 1 95.12 292 PRO A CA 1
ATOM 2333 C C . PRO A 1 292 ? -1.451 24.312 24.594 1 95.12 292 PRO A C 1
ATOM 2335 O O . PRO A 1 292 ? -1.671 24.406 25.812 1 95.12 292 PRO A O 1
ATOM 2338 N N . THR A 1 293 ? -0.667 23.453 24.109 1 96.38 293 THR A N 1
ATOM 2339 C CA . THR A 1 293 ? 0.248 22.625 24.891 1 96.38 293 THR A CA 1
ATOM 2340 C C . THR A 1 293 ? 1.698 22.969 24.562 1 96.38 293 THR A C 1
ATOM 2342 O O . THR A 1 293 ? 1.974 24.016 23.969 1 96.38 293 THR A O 1
ATOM 2345 N N . LEU A 1 294 ? 2.611 22.109 25.016 1 96.62 294 LEU A N 1
ATOM 2346 C CA . LEU A 1 294 ? 4.035 22.391 24.859 1 96.62 294 LEU A CA 1
ATOM 2347 C C . LEU A 1 294 ? 4.539 21.891 23.5 1 96.62 294 LEU A C 1
ATOM 2349 O O . LEU A 1 294 ? 4.016 20.922 22.969 1 96.62 294 LEU A O 1
ATOM 2353 N N . VAL A 1 295 ? 5.578 22.531 23.016 1 96.88 295 VAL A N 1
ATOM 2354 C CA . VAL A 1 295 ? 6.215 22.141 21.766 1 96.88 295 VAL A CA 1
ATOM 2355 C C . VAL A 1 295 ? 6.637 20.672 21.844 1 96.88 295 VAL A C 1
ATOM 2357 O O . VAL A 1 295 ? 6.5 19.938 20.859 1 96.88 295 VAL A O 1
ATOM 2360 N N . GLY A 1 296 ? 7.16 20.266 22.984 1 97.06 296 GLY A N 1
ATOM 2361 C CA . GLY A 1 296 ? 7.547 18.875 23.141 1 97.06 296 GLY A CA 1
ATOM 2362 C C . GLY A 1 296 ? 6.402 17.906 22.906 1 97.06 296 GLY A C 1
ATOM 2363 O O . GLY A 1 296 ? 6.59 16.859 22.297 1 97.06 296 GLY A O 1
ATOM 2364 N N . LEU A 1 297 ? 5.238 18.219 23.391 1 97.56 297 LEU A N 1
ATOM 2365 C CA . LEU A 1 297 ? 4.062 17.375 23.219 1 97.56 297 LEU A CA 1
ATOM 2366 C C . LEU A 1 297 ? 3.541 17.453 21.797 1 97.56 297 LEU A C 1
ATOM 2368 O O . LEU A 1 297 ? 3.117 16.438 21.234 1 97.56 297 LEU A O 1
ATOM 2372 N N . GLU A 1 298 ? 3.615 18.672 21.219 1 97.69 298 GLU A N 1
ATOM 2373 C CA . GLU A 1 298 ? 3.227 18.812 19.812 1 97.69 298 GLU A CA 1
ATOM 2374 C C . GLU A 1 298 ? 4.125 18 18.906 1 97.69 298 GLU A C 1
ATOM 2376 O O . GLU A 1 298 ? 3.658 17.422 17.906 1 97.69 298 GLU A O 1
ATOM 2381 N N . SER A 1 299 ? 5.371 17.938 19.203 1 98.06 299 SER A N 1
ATOM 2382 C CA . SER A 1 299 ? 6.332 17.172 18.422 1 98.06 299 SER A CA 1
ATOM 2383 C C . SER A 1 299 ? 6.066 15.68 18.531 1 98.06 299 SER A C 1
ATOM 2385 O O . SER A 1 299 ? 6.121 14.953 17.547 1 98.06 299 SER A O 1
ATOM 2387 N N . LEU A 1 300 ? 5.805 15.211 19.734 1 98 300 LEU A N 1
ATOM 2388 C CA . LEU A 1 300 ? 5.469 13.805 19.953 1 98 300 LEU A CA 1
ATOM 2389 C C . LEU A 1 300 ? 4.188 13.43 19.203 1 98 300 LEU A C 1
ATOM 2391 O O . LEU A 1 300 ? 4.09 12.344 18.641 1 98 300 LEU A O 1
ATOM 2395 N N . THR A 1 301 ? 3.217 14.344 19.234 1 97.56 301 THR A N 1
ATOM 2396 C CA . THR A 1 301 ? 1.971 14.109 18.5 1 97.56 301 THR A CA 1
ATOM 2397 C C . THR A 1 301 ? 2.23 14 17.016 1 97.56 301 THR A C 1
ATOM 2399 O O . THR A 1 301 ? 1.675 13.117 16.344 1 97.56 301 THR A O 1
ATOM 2402 N N . ALA A 1 302 ? 3.1 14.891 16.5 1 97.44 302 ALA A N 1
ATOM 2403 C CA . ALA A 1 302 ? 3.469 14.836 15.086 1 97.44 302 ALA A CA 1
ATOM 2404 C C . ALA A 1 302 ? 4.133 13.5 14.75 1 97.44 302 ALA A C 1
ATOM 2406 O O . ALA A 1 302 ? 3.875 12.922 13.688 1 97.44 302 ALA A O 1
ATOM 2407 N N . LEU A 1 303 ? 4.969 13.016 15.617 1 98.25 303 LEU A N 1
ATOM 2408 C CA . LEU A 1 303 ? 5.633 11.734 15.406 1 98.25 303 LEU A CA 1
ATOM 2409 C C . LEU A 1 303 ? 4.625 10.586 15.43 1 98.25 303 LEU A C 1
ATOM 2411 O O . LEU A 1 303 ? 4.727 9.648 14.648 1 98.25 303 LEU A O 1
ATOM 2415 N N . GLN A 1 304 ? 3.688 10.641 16.359 1 97.75 304 GLN A N 1
ATOM 2416 C CA . GLN A 1 304 ? 2.645 9.625 16.406 1 97.75 304 GLN A CA 1
ATOM 2417 C C . GLN A 1 304 ? 1.834 9.602 15.109 1 97.75 304 GLN A C 1
ATOM 2419 O O . GLN A 1 304 ? 1.548 8.539 14.57 1 97.75 304 GLN A O 1
ATOM 2424 N N . GLU A 1 305 ? 1.438 10.812 14.648 1 96.44 305 GLU A N 1
ATOM 2425 C CA . GLU A 1 305 ? 0.716 10.914 13.391 1 96.44 305 GLU A CA 1
ATOM 2426 C C . GLU A 1 305 ? 1.524 10.32 12.242 1 96.44 305 GLU A C 1
ATOM 2428 O O . GLU A 1 305 ? 0.978 9.609 11.391 1 96.44 305 GLU A O 1
ATOM 2433 N N . THR A 1 306 ? 2.818 10.625 12.266 1 97.69 306 THR A N 1
ATOM 2434 C CA . THR A 1 306 ? 3.719 10.117 11.234 1 97.69 306 THR A CA 1
ATOM 2435 C C . THR A 1 306 ? 3.785 8.594 11.289 1 97.69 306 THR A C 1
ATOM 2437 O O . THR A 1 306 ? 3.74 7.926 10.25 1 97.69 306 THR A O 1
ATOM 2440 N N . ALA A 1 307 ? 3.916 8.07 12.516 1 97.75 307 ALA A N 1
ATOM 2441 C CA . ALA A 1 307 ? 4.008 6.625 12.719 1 97.75 307 ALA A CA 1
ATOM 2442 C C . ALA A 1 307 ? 2.764 5.918 12.195 1 97.75 307 ALA A C 1
ATOM 2444 O O . ALA A 1 307 ? 2.861 4.879 11.539 1 97.75 307 ALA A O 1
ATOM 2445 N N . ASN A 1 308 ? 1.631 6.488 12.422 1 95.5 308 ASN A N 1
ATOM 2446 C CA . ASN A 1 308 ? 0.372 5.91 11.961 1 95.5 308 ASN A CA 1
ATOM 2447 C C . ASN A 1 308 ? 0.249 5.973 10.445 1 95.5 308 ASN A C 1
ATOM 2449 O O . ASN A 1 308 ? -0.216 5.02 9.812 1 95.5 308 ASN A O 1
ATOM 2453 N N . ASN A 1 309 ? 0.656 7.059 9.898 1 95.75 309 ASN A N 1
ATOM 2454 C CA . ASN A 1 309 ? 0.526 7.27 8.461 1 95.75 309 ASN A CA 1
ATOM 2455 C C . ASN A 1 309 ? 1.536 6.438 7.676 1 95.75 309 ASN A C 1
ATOM 2457 O O . ASN A 1 309 ? 1.201 5.863 6.637 1 95.75 309 ASN A O 1
ATOM 2461 N N . PHE A 1 310 ? 2.811 6.355 8.164 1 96.94 310 PHE A N 1
ATOM 2462 C CA . PHE A 1 310 ? 3.893 5.664 7.469 1 96.94 310 PHE A CA 1
ATOM 2463 C C . PHE A 1 310 ? 3.863 4.172 7.77 1 96.94 310 PHE A C 1
ATOM 2465 O O . PHE A 1 310 ? 4.383 3.365 6.992 1 96.94 310 PHE A O 1
ATOM 2472 N N . GLY A 1 311 ? 3.324 3.85 8.938 1 96.69 311 GLY A N 1
ATOM 2473 C CA . GLY A 1 311 ? 3.193 2.451 9.305 1 96.69 311 GLY A CA 1
ATOM 2474 C C . GLY A 1 311 ? 4.344 1.952 10.164 1 96.69 311 GLY A C 1
ATOM 2475 O O . GLY A 1 311 ? 4.781 0.81 10.016 1 96.69 311 GLY A O 1
ATOM 2476 N N . LEU A 1 312 ? 4.852 2.779 11.031 1 97.19 312 LEU A N 1
ATOM 2477 C CA . LEU A 1 312 ? 5.941 2.367 11.914 1 97.19 312 LEU A CA 1
ATOM 2478 C C . LEU A 1 312 ? 5.445 1.377 12.961 1 97.19 312 LEU A C 1
ATOM 2480 O O . LEU A 1 312 ? 4.344 1.531 13.5 1 97.19 312 LEU A O 1
ATOM 2484 N N . ASP A 1 313 ? 6.199 0.342 13.195 1 94.81 313 ASP A N 1
ATOM 2485 C CA . ASP A 1 313 ? 5.852 -0.626 14.234 1 94.81 313 ASP A CA 1
ATOM 2486 C C . ASP A 1 313 ? 6.68 -0.399 15.5 1 94.81 313 ASP A C 1
ATOM 2488 O O . ASP A 1 313 ? 7.395 0.602 15.609 1 94.81 313 ASP A O 1
ATOM 2492 N N . LYS A 1 314 ? 6.527 -1.213 16.453 1 94.5 314 LYS A N 1
ATOM 2493 C CA . LYS A 1 314 ? 7.191 -1.065 17.75 1 94.5 314 LYS A CA 1
ATOM 2494 C C . LYS A 1 314 ? 8.711 -1.096 17.594 1 94.5 314 LYS A C 1
ATOM 2496 O O . LYS A 1 314 ? 9.422 -0.354 18.266 1 94.5 314 LYS A O 1
ATOM 2501 N N . SER A 1 315 ? 9.188 -1.937 16.719 1 94.5 315 SER A N 1
ATOM 2502 C CA . SER A 1 315 ? 10.625 -2.016 16.484 1 94.5 315 SER A CA 1
ATOM 2503 C C . SER A 1 315 ? 11.164 -0.718 15.891 1 94.5 315 SER A C 1
ATOM 2505 O O . SER A 1 315 ? 12.242 -0.252 16.281 1 94.5 315 SER A O 1
ATOM 2507 N N . ASP A 1 316 ? 10.406 -0.166 14.945 1 96.88 316 ASP A N 1
ATOM 2508 C CA . ASP A 1 316 ? 10.789 1.117 14.367 1 96.88 316 ASP A CA 1
ATOM 2509 C C . ASP A 1 316 ? 10.852 2.209 15.43 1 96.88 316 ASP A C 1
ATOM 2511 O O . ASP A 1 316 ? 11.781 3.018 15.445 1 96.88 316 ASP A O 1
ATOM 2515 N N . LEU A 1 317 ? 9.859 2.252 16.281 1 98 317 LEU A N 1
ATOM 2516 C CA . LEU A 1 317 ? 9.797 3.271 17.328 1 98 317 LEU A CA 1
ATOM 2517 C C . LEU A 1 317 ? 10.953 3.119 18.312 1 98 317 LEU A C 1
ATOM 2519 O O . LEU A 1 317 ? 11.531 4.113 18.75 1 98 317 LEU A O 1
ATOM 2523 N N . ASN A 1 318 ? 11.305 1.892 18.609 1 97.25 318 ASN A N 1
ATOM 2524 C CA . ASN A 1 318 ? 12.477 1.665 19.453 1 97.25 318 ASN A CA 1
ATOM 2525 C C . ASN A 1 318 ? 13.742 2.215 18.797 1 97.25 318 ASN A C 1
ATOM 2527 O O . ASN A 1 318 ? 14.586 2.801 19.484 1 97.25 318 ASN A O 1
ATOM 2531 N N . LEU A 1 319 ? 13.859 2.006 17.531 1 96.25 319 LEU A N 1
ATOM 2532 C CA . LEU A 1 319 ? 15 2.578 16.828 1 96.25 319 LEU A CA 1
ATOM 2533 C C . LEU A 1 319 ? 15 4.102 16.938 1 96.25 319 LEU A C 1
ATOM 2535 O O . LEU A 1 319 ? 16.016 4.703 17.281 1 96.25 319 LEU A O 1
ATOM 2539 N N . ILE A 1 320 ? 13.867 4.707 16.734 1 98.38 320 ILE A N 1
ATOM 2540 C CA . ILE A 1 320 ? 13.758 6.16 16.656 1 98.38 320 ILE A CA 1
ATOM 2541 C C . ILE A 1 320 ? 13.969 6.77 18.047 1 98.38 320 ILE A C 1
ATOM 2543 O O . ILE A 1 320 ? 14.695 7.758 18.188 1 98.38 320 ILE A O 1
ATOM 2547 N N . PHE A 1 321 ? 13.453 6.129 19.062 1 98.25 321 PHE A N 1
ATOM 2548 C CA . PHE A 1 321 ? 13.453 6.727 20.391 1 98.25 321 PHE A CA 1
ATOM 2549 C C . PHE A 1 321 ? 14.781 6.488 21.094 1 98.25 321 PHE A C 1
ATOM 2551 O O . PHE A 1 321 ? 15.156 7.234 22 1 98.25 321 PHE A O 1
ATOM 2558 N N . TRP A 1 322 ? 15.508 5.352 20.719 1 97 322 TRP A N 1
ATOM 2559 C CA . TRP A 1 322 ? 16.75 5.176 21.453 1 97 322 TRP A CA 1
ATOM 2560 C C . TRP A 1 322 ? 17.75 4.363 20.641 1 97 322 TRP A C 1
ATOM 2562 O O . TRP A 1 322 ? 18.969 4.609 20.703 1 97 322 TRP A O 1
ATOM 2572 N N . GLY A 1 323 ? 17.344 3.395 19.812 1 95.69 323 GLY A N 1
ATOM 2573 C CA . GLY A 1 323 ? 18.234 2.473 19.141 1 95.69 323 GLY A CA 1
ATOM 2574 C C . GLY A 1 323 ? 19.219 3.168 18.203 1 95.69 323 GLY A C 1
ATOM 2575 O O . GLY A 1 323 ? 20.422 2.898 18.25 1 95.69 323 GLY A O 1
ATOM 2576 N N . ASN A 1 324 ? 18.75 4.035 17.375 1 96.12 324 ASN A N 1
ATOM 2577 C CA . ASN A 1 324 ? 19.594 4.746 16.422 1 96.12 324 ASN A CA 1
ATOM 2578 C C . ASN A 1 324 ? 20.656 5.594 17.125 1 96.12 324 ASN A C 1
ATOM 2580 O O . ASN A 1 324 ? 21.812 5.598 16.734 1 96.12 324 ASN A O 1
ATOM 2584 N N . ALA A 1 325 ? 20.234 6.277 18.172 1 97.38 325 ALA A N 1
ATOM 2585 C CA . ALA A 1 325 ? 21.156 7.125 18.922 1 97.38 325 ALA A CA 1
ATOM 2586 C C . ALA A 1 325 ? 22.25 6.289 19.594 1 97.38 325 ALA A C 1
ATOM 2588 O O . ALA A 1 325 ? 23.438 6.633 19.516 1 97.38 325 ALA A O 1
ATOM 2589 N N . MET A 1 326 ? 21.859 5.23 20.188 1 95.62 326 MET A N 1
ATOM 2590 C CA . MET A 1 326 ? 22.812 4.367 20.875 1 95.62 326 MET A CA 1
ATOM 2591 C C . MET A 1 326 ? 23.828 3.785 19.891 1 95.62 326 MET A C 1
ATOM 2593 O O . MET A 1 326 ? 25.016 3.691 20.203 1 95.62 326 MET A O 1
ATOM 2597 N N . HIS A 1 327 ? 23.328 3.438 18.75 1 93.06 327 HIS A N 1
ATOM 2598 C CA . HIS A 1 327 ? 24.219 2.898 17.719 1 93.06 327 HIS A CA 1
ATOM 2599 C C . HIS A 1 327 ? 25.156 3.975 17.172 1 93.06 327 HIS A C 1
ATOM 2601 O O . HIS A 1 327 ? 26.359 3.746 17.047 1 93.06 327 HIS A O 1
ATOM 2607 N N . LEU A 1 328 ? 24.594 5.113 16.875 1 95 328 LEU A N 1
ATOM 2608 C CA . LEU A 1 328 ? 25.359 6.227 16.328 1 95 328 LEU A CA 1
ATOM 2609 C C . LEU A 1 328 ? 26.484 6.629 17.266 1 95 328 LEU A C 1
ATOM 2611 O O . LEU A 1 328 ? 27.594 6.93 16.812 1 95 328 LEU A O 1
ATOM 2615 N N . LEU A 1 329 ? 26.234 6.52 18.578 1 96.44 329 LEU A N 1
ATOM 2616 C CA . LEU A 1 329 ? 27.188 7.012 19.578 1 96.44 329 LEU A CA 1
ATOM 2617 C C . LEU A 1 329 ? 28 5.867 20.156 1 96.44 329 LEU A C 1
ATOM 2619 O O . LEU A 1 329 ? 28.703 6.051 21.156 1 96.44 329 LEU A O 1
ATOM 2623 N N . ASN A 1 330 ? 27.859 4.703 19.641 1 92.56 330 ASN A N 1
ATOM 2624 C CA . ASN A 1 330 ? 28.594 3.512 20.047 1 92.56 330 ASN A CA 1
ATOM 2625 C C . ASN A 1 330 ? 28.375 3.195 21.516 1 92.56 330 ASN A C 1
ATOM 2627 O O . ASN A 1 330 ? 29.344 2.949 22.25 1 92.56 330 ASN A O 1
ATOM 2631 N N . LEU A 1 331 ? 27.156 3.277 21.922 1 93.31 331 LEU A N 1
ATOM 2632 C CA . LEU A 1 331 ? 26.828 3.037 23.328 1 93.31 331 LEU A CA 1
ATOM 2633 C C . LEU A 1 331 ? 26.234 1.641 23.516 1 93.31 331 LEU A C 1
ATOM 2635 O O . LEU A 1 331 ? 26 1.214 24.641 1 93.31 331 LEU A O 1
ATOM 2639 N N . ASN A 1 332 ? 25.797 0.985 22.391 1 78.94 332 ASN A N 1
ATOM 2640 C CA . ASN A 1 332 ? 25.234 -0.361 22.484 1 78.94 332 ASN A CA 1
ATOM 2641 C C . ASN A 1 332 ? 26.266 -1.42 22.109 1 78.94 332 ASN A C 1
ATOM 2643 O O . ASN A 1 332 ? 27.047 -1.243 21.172 1 78.94 332 ASN A O 1
ATOM 2647 N N . GLU A 1 333 ? 26.359 -2.443 23.031 1 68.31 333 GLU A N 1
ATOM 2648 C CA . GLU A 1 333 ? 27.344 -3.5 22.844 1 68.31 333 GLU A CA 1
ATOM 2649 C C . GLU A 1 333 ? 26.906 -4.469 21.75 1 68.31 333 GLU A C 1
ATOM 2651 O O . GLU A 1 333 ? 27.75 -5.148 21.141 1 68.31 333 GLU A O 1
ATOM 2656 N N . HIS A 1 334 ? 25.578 -4.531 21.5 1 67.38 334 HIS A N 1
ATOM 2657 C CA . HIS A 1 334 ? 25.109 -5.562 20.578 1 67.38 334 HIS A CA 1
ATOM 2658 C C . HIS A 1 334 ? 25.125 -5.062 19.141 1 67.38 334 HIS A C 1
ATOM 2660 O O . HIS A 1 334 ? 24.656 -3.957 18.859 1 67.38 334 HIS A O 1
ATOM 2666 N N . SER A 1 335 ? 25.938 -5.863 18.391 1 67.12 335 SER A N 1
ATOM 2667 C CA . SER A 1 335 ? 25.938 -5.559 16.969 1 67.12 335 SER A CA 1
ATOM 2668 C C . SER A 1 335 ? 24.734 -6.176 16.25 1 67.12 335 SER A C 1
ATOM 2670 O O . SER A 1 335 ? 24.375 -7.324 16.531 1 67.12 335 SER A O 1
ATOM 2672 N N . PRO A 1 336 ? 24.047 -5.402 15.469 1 68.44 336 PRO A N 1
ATOM 2673 C CA . PRO A 1 336 ? 22.953 -5.984 14.68 1 68.44 336 PRO A CA 1
ATOM 2674 C C . PRO A 1 336 ? 23.422 -7.137 13.789 1 68.44 336 PRO A C 1
ATOM 2676 O O . PRO A 1 336 ? 24.609 -7.234 13.469 1 68.44 336 PRO A O 1
ATOM 2679 N N . THR A 1 337 ? 22.516 -8.086 13.578 1 75.31 337 THR A N 1
ATOM 2680 C CA . THR A 1 337 ? 22.797 -9.148 12.617 1 75.31 337 THR A CA 1
ATOM 2681 C C . THR A 1 337 ? 23.156 -8.57 11.25 1 75.31 337 THR A C 1
ATOM 2683 O O . THR A 1 337 ? 22.453 -7.688 10.75 1 75.31 337 THR A O 1
ATOM 2686 N N . THR A 1 338 ? 24.25 -9.109 10.766 1 85.19 338 THR A N 1
ATOM 2687 C CA . THR A 1 338 ? 24.688 -8.617 9.461 1 85.19 338 THR A CA 1
ATOM 2688 C C . THR A 1 338 ? 23.875 -9.25 8.336 1 85.19 338 THR A C 1
ATOM 2690 O O . THR A 1 338 ? 23.219 -10.273 8.539 1 85.19 338 THR A O 1
ATOM 2693 N N . ASN A 1 339 ? 24.016 -8.688 7.238 1 92.94 339 ASN A N 1
ATOM 2694 C CA . ASN A 1 339 ? 23.375 -9.18 6.02 1 92.94 339 ASN A CA 1
ATOM 2695 C C . ASN A 1 339 ? 23.797 -10.617 5.711 1 92.94 339 ASN A C 1
ATOM 2697 O O . ASN A 1 339 ? 22.953 -11.477 5.473 1 92.94 339 ASN A O 1
ATOM 2701 N N . GLN A 1 340 ? 25.078 -10.953 5.801 1 93.69 340 GLN A N 1
ATOM 2702 C CA . GLN A 1 340 ? 25.609 -12.273 5.492 1 93.69 340 GLN A CA 1
ATOM 2703 C C . GLN A 1 340 ? 25.234 -13.281 6.574 1 93.69 340 GLN A C 1
ATOM 2705 O O . GLN A 1 340 ? 24.953 -14.445 6.277 1 93.69 340 GLN A O 1
ATOM 2710 N N . ALA A 1 341 ? 25.266 -12.82 7.832 1 95.19 341 ALA A N 1
ATOM 2711 C CA . ALA A 1 341 ? 24.875 -13.703 8.93 1 95.19 341 ALA A CA 1
ATOM 2712 C C . ALA A 1 341 ? 23.406 -14.094 8.82 1 95.19 341 ALA A C 1
ATOM 2714 O O . ALA A 1 341 ? 23.031 -15.242 9.086 1 95.19 341 ALA A O 1
ATOM 2715 N N . TYR A 1 342 ? 22.656 -13.156 8.422 1 96.44 342 TYR A N 1
ATOM 2716 C CA . TYR A 1 342 ? 21.234 -13.422 8.25 1 96.44 342 TYR A CA 1
ATOM 2717 C C . TYR A 1 342 ? 21 -14.422 7.125 1 96.44 342 TYR A C 1
ATOM 2719 O O . TYR A 1 342 ? 20.125 -15.281 7.219 1 96.44 342 TYR A O 1
ATOM 2727 N N . TYR A 1 343 ? 21.781 -14.375 6.117 1 97.44 343 TYR A N 1
ATOM 2728 C CA . TYR A 1 343 ? 21.672 -15.305 4.996 1 97.44 343 TYR A CA 1
ATOM 2729 C C . TYR A 1 343 ? 22.078 -16.719 5.414 1 97.44 343 TYR A C 1
ATOM 2731 O O . TYR A 1 343 ? 21.469 -17.703 4.977 1 97.44 343 TYR A O 1
ATOM 2739 N N . LYS A 1 344 ? 23.109 -16.812 6.227 1 96.56 344 LYS A N 1
ATOM 2740 C CA . LYS A 1 344 ? 23.5 -18.125 6.758 1 96.56 344 LYS A CA 1
ATOM 2741 C C . LYS A 1 344 ? 22.344 -18.75 7.539 1 96.56 344 LYS A C 1
ATOM 2743 O O . LYS A 1 344 ? 22.109 -19.953 7.418 1 96.56 344 LYS A O 1
ATOM 2748 N N . HIS A 1 345 ? 21.734 -17.938 8.273 1 97.44 345 HIS A N 1
ATOM 2749 C CA . HIS A 1 345 ? 20.547 -18.391 8.992 1 97.44 345 HIS A CA 1
ATOM 2750 C C . HIS A 1 345 ? 19.438 -18.797 8.023 1 97.44 345 HIS A C 1
ATOM 2752 O O . HIS A 1 345 ? 18.781 -19.828 8.211 1 97.44 345 HIS A O 1
ATOM 2758 N N . ALA A 1 346 ? 19.25 -18.031 7.016 1 97.94 346 ALA A N 1
ATOM 2759 C CA . ALA A 1 346 ? 18.219 -18.297 6.02 1 97.94 346 ALA A CA 1
ATOM 2760 C C . ALA A 1 346 ? 18.391 -19.672 5.402 1 97.94 346 ALA A C 1
ATOM 2762 O O . ALA A 1 346 ? 17.406 -20.359 5.098 1 97.94 346 ALA A O 1
ATOM 2763 N N . LYS A 1 347 ? 19.562 -20.125 5.223 1 96.31 347 LYS A N 1
ATOM 2764 C CA . LYS A 1 347 ? 19.859 -21.422 4.605 1 96.31 347 LYS A CA 1
ATOM 2765 C C . LYS A 1 347 ? 19.359 -22.562 5.469 1 96.31 347 LYS A C 1
ATOM 2767 O O . LYS A 1 347 ? 19.156 -23.672 4.977 1 96.31 347 LYS A O 1
ATOM 2772 N N . THR A 1 348 ? 19.094 -22.328 6.727 1 97.25 348 THR A N 1
ATOM 2773 C CA . THR A 1 348 ? 18.562 -23.359 7.605 1 97.25 348 THR A CA 1
ATOM 2774 C C . THR A 1 348 ? 17.047 -23.391 7.527 1 97.25 348 THR A C 1
ATOM 2776 O O . THR A 1 348 ? 16.422 -24.391 7.895 1 97.25 348 THR A O 1
ATOM 2779 N N . ARG A 1 349 ? 16.406 -22.297 7.027 1 98.19 349 ARG A N 1
ATOM 2780 C CA . ARG A 1 349 ? 14.953 -22.156 7.102 1 98.19 349 ARG A CA 1
ATOM 2781 C C . ARG A 1 349 ? 14.32 -22.234 5.719 1 98.19 349 ARG A C 1
ATOM 2783 O O . ARG A 1 349 ? 13.117 -22.484 5.594 1 98.19 349 ARG A O 1
ATOM 2790 N N . ILE A 1 350 ? 15.086 -22.047 4.699 1 97.69 350 ILE A N 1
ATOM 2791 C CA . ILE A 1 350 ? 14.625 -22.016 3.314 1 97.69 350 ILE A CA 1
ATOM 2792 C C . ILE A 1 350 ? 15.516 -22.922 2.467 1 97.69 350 ILE A C 1
ATOM 2794 O O . ILE A 1 350 ? 16.719 -22.703 2.367 1 97.69 350 ILE A O 1
ATOM 2798 N N . PRO A 1 351 ? 14.914 -23.938 1.867 1 95.62 351 PRO A N 1
ATOM 2799 C CA . PRO A 1 351 ? 15.742 -24.766 0.986 1 95.62 351 PRO A CA 1
ATOM 2800 C C . PRO A 1 351 ? 16.484 -23.938 -0.061 1 95.62 351 PRO A C 1
ATOM 2802 O O . PRO A 1 351 ? 15.867 -23.172 -0.808 1 95.62 351 PRO A O 1
ATOM 2805 N N . GLY A 1 352 ? 17.766 -24.062 -0.114 1 91.19 352 GLY A N 1
ATOM 2806 C CA . GLY A 1 352 ? 18.578 -23.328 -1.057 1 91.19 352 GLY A CA 1
ATOM 2807 C C . GLY A 1 352 ? 18.859 -21.906 -0.608 1 91.19 352 GLY A C 1
ATOM 2808 O O . GLY A 1 352 ? 19.625 -21.188 -1.253 1 91.19 352 GLY A O 1
ATOM 2809 N N . GLY A 1 353 ? 18.266 -21.422 0.406 1 94.38 353 GLY A N 1
ATOM 2810 C CA . GLY A 1 353 ? 18.578 -20.156 1.036 1 94.38 353 GLY A CA 1
ATOM 2811 C C . GLY A 1 353 ? 17.672 -19.016 0.568 1 94.38 353 GLY A C 1
ATOM 2812 O O . GLY A 1 353 ? 17.531 -18 1.257 1 94.38 353 GLY A O 1
ATOM 2813 N N . THR A 1 354 ? 17.141 -19.125 -0.649 1 95.06 354 THR A N 1
ATOM 2814 C CA . THR A 1 354 ? 16.281 -18.078 -1.215 1 95.06 354 THR A CA 1
ATOM 2815 C C . THR A 1 354 ? 15.016 -18.688 -1.816 1 95.06 354 THR A C 1
ATOM 2817 O O . THR A 1 354 ? 14.945 -19.906 -2.02 1 95.06 354 THR A O 1
ATOM 2820 N N . GLN A 1 355 ? 14 -17.859 -2.074 1 96.5 355 GLN A N 1
ATOM 2821 C CA . GLN A 1 355 ? 12.75 -18.312 -2.688 1 96.5 355 GLN A CA 1
ATOM 2822 C C . GLN A 1 355 ? 12.875 -18.359 -4.207 1 96.5 355 GLN A C 1
ATOM 2824 O O . GLN A 1 355 ? 12 -18.891 -4.887 1 96.5 355 GLN A O 1
ATOM 2829 N N . LEU A 1 356 ? 13.961 -17.812 -4.742 1 94.69 356 LEU A N 1
ATOM 2830 C CA . LEU A 1 356 ? 14.195 -17.75 -6.18 1 94.69 356 LEU A CA 1
ATOM 2831 C C . LEU A 1 356 ? 15.672 -18 -6.504 1 94.69 356 LEU A C 1
ATOM 2833 O O . LEU A 1 356 ? 16.547 -17.328 -5.969 1 94.69 356 LEU A O 1
ATOM 2837 N N . LEU A 1 357 ? 15.891 -18.875 -7.387 1 89.5 357 LEU A N 1
ATOM 2838 C CA . LEU A 1 357 ? 17.25 -19.266 -7.758 1 89.5 357 LEU A CA 1
ATOM 2839 C C . LEU A 1 357 ? 18.016 -18.078 -8.352 1 89.5 357 LEU A C 1
ATOM 2841 O O . LEU A 1 357 ? 19.188 -17.875 -8.031 1 89.5 357 LEU A O 1
ATOM 2845 N N . SER A 1 358 ? 17.359 -17.266 -9.141 1 90.44 358 SER A N 1
ATOM 2846 C CA . SER A 1 358 ? 18.016 -16.188 -9.867 1 90.44 358 SER A CA 1
ATOM 2847 C C . SER A 1 358 ? 18.484 -15.086 -8.914 1 90.44 358 SER A C 1
ATOM 2849 O O . SER A 1 358 ? 19.281 -14.219 -9.297 1 90.44 358 SER A O 1
ATOM 2851 N N . LYS A 1 359 ? 18.094 -15.094 -7.695 1 94.44 359 LYS A N 1
ATOM 2852 C CA . LYS A 1 359 ? 18.5 -14.078 -6.727 1 94.44 359 LYS A CA 1
ATOM 2853 C C . LYS A 1 359 ? 19.438 -14.672 -5.676 1 94.44 359 LYS A C 1
ATOM 2855 O O . LYS A 1 359 ? 19.734 -14.023 -4.668 1 94.44 359 LYS A O 1
ATOM 2860 N N . ARG A 1 360 ? 19.859 -15.883 -5.898 1 93.94 360 ARG A N 1
ATOM 2861 C CA . ARG A 1 360 ? 20.781 -16.516 -4.965 1 93.94 360 ARG A CA 1
ATOM 2862 C C . ARG A 1 360 ? 22.156 -15.836 -5 1 93.94 360 ARG A C 1
ATOM 2864 O O . ARG A 1 360 ? 22.766 -15.711 -6.066 1 93.94 360 ARG A O 1
ATOM 2871 N N . PRO A 1 361 ? 22.656 -15.453 -3.824 1 94.81 361 PRO A N 1
ATOM 2872 C CA . PRO A 1 361 ? 23.938 -14.766 -3.781 1 94.81 361 PRO A CA 1
ATOM 2873 C C . PRO A 1 361 ? 25.062 -15.578 -4.434 1 94.81 361 PRO A C 1
ATOM 2875 O O . PRO A 1 361 ? 25.969 -15.008 -5.043 1 94.81 361 PRO A O 1
ATOM 2878 N N . GLU A 1 362 ? 25.016 -16.891 -4.395 1 93.06 362 GLU A N 1
ATOM 2879 C CA . GLU A 1 362 ? 26.047 -17.766 -4.926 1 93.06 362 GLU A CA 1
ATOM 2880 C C . GLU A 1 362 ? 26.156 -17.641 -6.445 1 93.06 362 GLU A C 1
ATOM 2882 O O . GLU A 1 362 ? 27.203 -17.906 -7.023 1 93.06 362 GLU A O 1
ATOM 2887 N N . ASN A 1 363 ? 25.047 -17.203 -7.051 1 91.62 363 ASN A N 1
ATOM 2888 C CA . ASN A 1 363 ? 25.062 -17.031 -8.5 1 91.62 363 ASN A CA 1
ATOM 2889 C C . ASN A 1 363 ? 25.797 -15.75 -8.914 1 91.62 363 ASN A C 1
ATOM 2891 O O . ASN A 1 363 ? 26.156 -15.594 -10.078 1 91.62 363 ASN A O 1
ATOM 2895 N N . MET A 1 364 ? 26 -14.844 -7.961 1 93.75 364 MET A N 1
ATOM 2896 C CA . MET A 1 364 ? 26.625 -13.555 -8.258 1 93.75 364 MET A CA 1
ATOM 2897 C C . MET A 1 364 ? 28.031 -13.477 -7.68 1 93.75 364 MET A C 1
ATOM 2899 O O . MET A 1 364 ? 29.016 -13.625 -8.406 1 93.75 364 MET A O 1
ATOM 2903 N N . ALA A 1 365 ? 28.141 -13.391 -6.406 1 94.12 365 ALA A N 1
ATOM 2904 C CA . ALA A 1 365 ? 29.406 -13.352 -5.672 1 94.12 365 ALA A CA 1
ATOM 2905 C C . ALA A 1 365 ? 29.25 -13.984 -4.289 1 94.12 365 ALA A C 1
ATOM 2907 O O . ALA A 1 365 ? 28.953 -13.289 -3.312 1 94.12 365 ALA A O 1
ATOM 2908 N N . PRO A 1 366 ? 29.547 -15.258 -4.223 1 92.62 366 PRO A N 1
ATOM 2909 C CA . PRO A 1 366 ? 29.391 -15.953 -2.941 1 92.62 366 PRO A CA 1
ATOM 2910 C C . PRO A 1 366 ? 30.094 -15.242 -1.791 1 92.62 366 PRO A C 1
ATOM 2912 O O . PRO A 1 366 ? 31.234 -14.797 -1.943 1 92.62 366 PRO A O 1
ATOM 2915 N N . ASN A 1 367 ? 29.406 -15.062 -0.68 1 91.88 367 ASN A N 1
ATOM 2916 C CA . ASN A 1 367 ? 29.891 -14.477 0.563 1 91.88 367 ASN A CA 1
ATOM 2917 C C . ASN A 1 367 ? 30.078 -12.969 0.437 1 91.88 367 ASN A C 1
ATOM 2919 O O . ASN A 1 367 ? 30.422 -12.297 1.413 1 91.88 367 ASN A O 1
ATOM 2923 N N . HIS A 1 368 ? 29.875 -12.406 -0.732 1 94.5 368 HIS A N 1
ATOM 2924 C CA . HIS A 1 368 ? 30.078 -10.984 -0.935 1 94.5 368 HIS A CA 1
ATOM 2925 C C . HIS A 1 368 ? 28.797 -10.289 -1.369 1 94.5 368 HIS A C 1
ATOM 2927 O O . HIS A 1 368 ? 28.484 -9.195 -0.89 1 94.5 368 HIS A O 1
ATOM 2933 N N . TRP A 1 369 ? 28.078 -10.883 -2.254 1 96.69 369 TRP A N 1
ATOM 2934 C CA . TRP A 1 369 ? 26.844 -10.305 -2.766 1 96.69 369 TRP A CA 1
ATOM 2935 C C . TRP A 1 369 ? 25.828 -10.094 -1.639 1 96.69 369 TRP A C 1
ATOM 2937 O O . TRP A 1 369 ? 25.594 -11 -0.837 1 96.69 369 TRP A O 1
ATOM 2947 N N . PRO A 1 370 ? 25.25 -8.883 -1.529 1 97.44 370 PRO A N 1
ATOM 2948 C CA . PRO A 1 370 ? 24.25 -8.688 -0.473 1 97.44 370 PRO A CA 1
ATOM 2949 C C . PRO A 1 370 ? 22.984 -9.508 -0.7 1 97.44 370 PRO A C 1
ATOM 2951 O O . PRO A 1 370 ? 22.344 -9.375 -1.743 1 97.44 370 PRO A O 1
ATOM 2954 N N . PRO A 1 371 ? 22.609 -10.273 0.236 1 97.62 371 PRO A N 1
ATOM 2955 C CA . PRO A 1 371 ? 21.453 -11.156 0.051 1 97.62 371 PRO A CA 1
ATOM 2956 C C . PRO A 1 371 ? 20.125 -10.406 0.183 1 97.62 371 PRO A C 1
ATOM 2958 O O . PRO A 1 371 ? 19.141 -10.773 -0.469 1 97.62 371 PRO A O 1
ATOM 2961 N N . TYR A 1 372 ? 20.094 -9.344 1.014 1 98.06 372 TYR A N 1
ATOM 2962 C CA . TYR A 1 372 ? 18.797 -8.758 1.376 1 98.06 372 TYR A CA 1
ATOM 2963 C C . TYR A 1 372 ? 18.844 -7.238 1.246 1 98.06 372 TYR A C 1
ATOM 2965 O O . TYR A 1 372 ? 19.906 -6.633 1.271 1 98.06 372 TYR A O 1
ATOM 2973 N N . PHE A 1 373 ? 17.625 -6.641 1.059 1 97.62 373 PHE A N 1
ATOM 2974 C CA . PHE A 1 373 ? 17.5 -5.188 1.01 1 97.62 373 PHE A CA 1
ATOM 2975 C C . PHE A 1 373 ? 16.562 -4.688 2.096 1 97.62 373 PHE A C 1
ATOM 2977 O O . PHE A 1 373 ? 15.664 -5.418 2.527 1 97.62 373 PHE A O 1
ATOM 2984 N N . LYS A 1 374 ? 16.719 -3.531 2.529 1 95.06 374 LYS A N 1
ATOM 2985 C CA . LYS A 1 374 ? 15.789 -2.881 3.445 1 95.06 374 LYS A CA 1
ATOM 2986 C C . LYS A 1 374 ? 14.984 -1.799 2.73 1 95.06 374 LYS A C 1
ATOM 2988 O O . LYS A 1 374 ? 13.875 -1.468 3.15 1 95.06 374 LYS A O 1
ATOM 2993 N N . LYS A 1 375 ? 15.586 -1.246 1.646 1 96.69 375 LYS A N 1
ATOM 2994 C CA . LYS A 1 375 ? 14.945 -0.182 0.877 1 96.69 375 LYS A CA 1
ATOM 2995 C C . LYS A 1 375 ? 15.391 -0.219 -0.583 1 96.69 375 LYS A C 1
ATOM 2997 O O . LYS A 1 375 ? 16.531 -0.594 -0.886 1 96.69 375 LYS A O 1
ATOM 3002 N N . ALA A 1 376 ? 14.523 0.131 -1.506 1 98.38 376 ALA A N 1
ATOM 3003 C CA . ALA A 1 376 ? 14.82 0.252 -2.93 1 98.38 376 ALA A CA 1
ATOM 3004 C C . ALA A 1 376 ? 13.992 1.358 -3.574 1 98.38 376 ALA A C 1
ATOM 3006 O O . ALA A 1 376 ? 12.805 1.509 -3.273 1 98.38 376 ALA A O 1
ATOM 3007 N N . SER A 1 377 ? 14.586 2.191 -4.398 1 97.62 377 SER A N 1
ATOM 3008 C CA . SER A 1 377 ? 13.945 3.291 -5.113 1 97.62 377 SER A CA 1
ATOM 3009 C C . SER A 1 377 ? 14.695 3.621 -6.398 1 97.62 377 SER A C 1
ATOM 3011 O O . SER A 1 377 ? 15.922 3.656 -6.418 1 97.62 377 SER A O 1
ATOM 3013 N N . GLY A 1 378 ? 13.969 3.871 -7.477 1 97.38 378 GLY A N 1
ATOM 3014 C CA . GLY A 1 378 ? 14.648 4.051 -8.75 1 97.38 378 GLY A CA 1
ATOM 3015 C C . GLY A 1 378 ? 15.484 2.854 -9.156 1 97.38 378 GLY A C 1
ATOM 3016 O O . GLY A 1 378 ? 14.977 1.734 -9.242 1 97.38 378 GLY A O 1
ATOM 3017 N N . CYS A 1 379 ? 16.734 3.07 -9.336 1 98.25 379 CYS A N 1
ATOM 3018 C CA . CYS A 1 379 ? 17.656 1.972 -9.594 1 98.25 379 CYS A CA 1
ATOM 3019 C C . CYS A 1 379 ? 18.656 1.821 -8.453 1 98.25 379 CYS A C 1
ATOM 3021 O O . CYS A 1 379 ? 19.781 1.337 -8.664 1 98.25 379 CYS A O 1
ATOM 3023 N N . GLU A 1 380 ? 18.234 2.285 -7.262 1 97.94 380 GLU A N 1
ATOM 3024 C CA . GLU A 1 380 ? 19.078 2.27 -6.078 1 97.94 380 GLU A CA 1
ATOM 3025 C C . GLU A 1 380 ? 18.562 1.289 -5.035 1 97.94 380 GLU A C 1
ATOM 3027 O O . GLU A 1 380 ? 17.344 1.134 -4.875 1 97.94 380 GLU A O 1
ATOM 3032 N N . ILE A 1 381 ? 19.484 0.638 -4.332 1 98.31 381 ILE A N 1
ATOM 3033 C CA . ILE A 1 381 ? 19.156 -0.37 -3.33 1 98.31 381 ILE A CA 1
ATOM 3034 C C . ILE A 1 381 ? 20 -0.144 -2.076 1 98.31 381 ILE A C 1
ATOM 3036 O O . ILE A 1 381 ? 21.188 0.15 -2.168 1 98.31 381 ILE A O 1
ATOM 3040 N N . TRP A 1 382 ? 19.391 -0.172 -0.921 1 97.12 382 TRP A N 1
ATOM 3041 C CA . TRP A 1 382 ? 20.078 -0.205 0.371 1 97.12 382 TRP A CA 1
ATOM 3042 C C . TRP A 1 382 ? 19.906 -1.567 1.036 1 97.12 382 TRP A C 1
ATOM 3044 O O . TRP A 1 382 ? 18.781 -2.031 1.25 1 97.12 382 TRP A O 1
ATOM 3054 N N . ASP A 1 383 ? 21 -2.215 1.304 1 96.56 383 ASP A N 1
ATOM 3055 C CA . ASP A 1 383 ? 20.906 -3.555 1.873 1 96.56 383 ASP A CA 1
ATOM 3056 C C . ASP A 1 383 ? 20.672 -3.496 3.379 1 96.56 383 ASP A C 1
ATOM 3058 O O . ASP A 1 383 ? 20.406 -2.424 3.932 1 96.56 383 ASP A O 1
ATOM 3062 N N . LEU A 1 384 ? 20.656 -4.566 4.102 1 93.62 384 LEU A N 1
ATOM 3063 C CA . LEU A 1 384 ? 20.312 -4.641 5.516 1 93.62 384 LEU A CA 1
ATOM 3064 C C . LEU A 1 384 ? 21.359 -3.941 6.367 1 93.62 384 LEU A C 1
ATOM 3066 O O . LEU A 1 384 ? 21.078 -3.496 7.48 1 93.62 384 LEU A O 1
ATOM 3070 N N . ASP A 1 385 ? 22.578 -3.857 5.855 1 91.88 385 ASP A N 1
ATOM 3071 C CA . ASP A 1 385 ? 23.656 -3.193 6.578 1 91.88 385 ASP A CA 1
ATOM 3072 C C . ASP A 1 385 ? 23.656 -1.689 6.305 1 91.88 385 ASP A C 1
ATOM 3074 O O . ASP A 1 385 ? 24.484 -0.955 6.855 1 91.88 385 ASP A O 1
ATOM 3078 N N . GLY A 1 386 ? 22.781 -1.272 5.395 1 90.44 386 GLY A N 1
ATOM 3079 C CA . GLY A 1 386 ? 22.656 0.145 5.094 1 90.44 386 GLY A CA 1
ATOM 3080 C C . GLY A 1 386 ? 23.547 0.591 3.953 1 90.44 386 GLY A C 1
ATOM 3081 O O . GLY A 1 386 ? 23.641 1.784 3.66 1 90.44 386 GLY A O 1
ATOM 3082 N N . LYS A 1 387 ? 24.203 -0.333 3.322 1 93.88 387 LYS A N 1
ATOM 3083 C CA . LYS A 1 387 ? 25.047 0.001 2.184 1 93.88 387 LYS A CA 1
ATOM 3084 C C . LYS A 1 387 ? 24.219 0.321 0.948 1 93.88 387 LYS A C 1
ATOM 3086 O O . LYS A 1 387 ? 23.234 -0.367 0.663 1 93.88 387 LYS A O 1
ATOM 3091 N N . HIS A 1 388 ? 24.656 1.357 0.261 1 95.69 388 HIS A N 1
ATOM 3092 C CA . HIS A 1 388 ? 23.953 1.841 -0.923 1 95.69 388 HIS A CA 1
ATOM 3093 C C . HIS A 1 388 ? 24.562 1.264 -2.197 1 95.69 388 HIS A C 1
ATOM 3095 O O . HIS A 1 388 ? 25.781 1.166 -2.316 1 95.69 388 HIS A O 1
ATOM 3101 N N . PHE A 1 389 ? 23.688 0.799 -3.174 1 98 389 PHE A N 1
ATOM 3102 C CA . PHE A 1 389 ? 24.141 0.292 -4.465 1 98 389 PHE A CA 1
ATOM 3103 C C . PHE A 1 389 ? 23.266 0.839 -5.594 1 98 389 PHE A C 1
ATOM 3105 O O . PHE A 1 389 ? 22.062 1.039 -5.414 1 98 389 PHE A O 1
ATOM 3112 N N . TYR A 1 390 ? 23.922 1.104 -6.742 1 98.25 390 TYR A N 1
ATOM 3113 C CA . TYR A 1 390 ? 23.172 1.215 -7.992 1 98.25 390 TYR A CA 1
ATOM 3114 C C . TYR A 1 390 ? 22.984 -0.153 -8.633 1 98.25 390 TYR A C 1
ATOM 3116 O O . TYR A 1 390 ? 23.922 -0.944 -8.727 1 98.25 390 TYR A O 1
ATOM 3124 N N . ASP A 1 391 ? 21.797 -0.45 -9.047 1 98.62 391 ASP A N 1
ATOM 3125 C CA . ASP A 1 391 ? 21.516 -1.753 -9.641 1 98.62 391 ASP A CA 1
ATOM 3126 C C . ASP A 1 391 ? 21.797 -1.753 -11.141 1 98.62 391 ASP A C 1
ATOM 3128 O O . ASP A 1 391 ? 21 -1.245 -11.93 1 98.62 391 ASP A O 1
ATOM 3132 N N . PHE A 1 392 ? 22.875 -2.291 -11.539 1 98.44 392 PHE A N 1
ATOM 3133 C CA . PHE A 1 392 ? 23.25 -2.484 -12.938 1 98.44 392 PHE A CA 1
ATOM 3134 C C . PHE A 1 392 ? 23.281 -3.967 -13.289 1 98.44 392 PHE A C 1
ATOM 3136 O O . PHE A 1 392 ? 24.203 -4.434 -13.953 1 98.44 392 PHE A O 1
ATOM 3143 N N . SER A 1 393 ? 22.328 -4.66 -12.742 1 97 393 SER A N 1
ATOM 3144 C CA . SER A 1 393 ? 22.141 -6.078 -13.016 1 97 393 SER A CA 1
ATOM 3145 C C . SER A 1 393 ? 20.812 -6.332 -13.727 1 97 393 SER A C 1
ATOM 3147 O O . SER A 1 393 ? 20.609 -5.902 -14.859 1 97 393 SER A O 1
ATOM 3149 N N . THR A 1 394 ? 19.891 -7.141 -13.031 1 93.44 394 THR A N 1
ATOM 3150 C CA . THR A 1 394 ? 18.688 -7.539 -13.75 1 93.44 394 THR A CA 1
ATOM 3151 C C . THR A 1 394 ? 17.5 -6.645 -13.367 1 93.44 394 THR A C 1
ATOM 3153 O O . THR A 1 394 ? 16.438 -6.73 -13.977 1 93.44 394 THR A O 1
ATOM 3156 N N . ASN A 1 395 ? 17.625 -5.766 -12.422 1 95.81 395 ASN A N 1
ATOM 3157 C CA . ASN A 1 395 ? 16.562 -4.879 -11.953 1 95.81 395 ASN A CA 1
ATOM 3158 C C . ASN A 1 395 ? 15.289 -5.652 -11.641 1 95.81 395 ASN A C 1
ATOM 3160 O O . ASN A 1 395 ? 14.227 -5.352 -12.195 1 95.81 395 ASN A O 1
ATOM 3164 N N . ALA A 1 396 ? 15.453 -6.578 -10.688 1 97.5 396 ALA A N 1
ATOM 3165 C CA . ALA A 1 396 ? 14.391 -7.453 -10.195 1 97.5 396 ALA A CA 1
ATOM 3166 C C . ALA A 1 396 ? 13.977 -8.461 -11.258 1 97.5 396 ALA A C 1
ATOM 3168 O O . ALA A 1 396 ? 12.781 -8.656 -11.5 1 97.5 396 ALA A O 1
ATOM 3169 N N . VAL A 1 397 ? 14.945 -8.977 -11.914 1 96.5 397 VAL A N 1
ATOM 3170 C CA . VAL A 1 397 ? 14.766 -10 -12.938 1 96.5 397 VAL A CA 1
ATOM 3171 C C . VAL A 1 397 ? 13.836 -9.469 -14.031 1 96.5 397 VAL A C 1
ATOM 3173 O O . VAL A 1 397 ? 12.938 -10.18 -14.492 1 96.5 397 VAL A O 1
ATOM 3176 N N . GLY A 1 398 ? 13.906 -8.227 -14.281 1 97 398 GLY A N 1
ATOM 3177 C CA . GLY A 1 398 ? 13.203 -7.613 -15.398 1 97 398 GLY A CA 1
ATOM 3178 C C . GLY A 1 398 ? 11.797 -7.16 -15.047 1 97 398 GLY A C 1
ATOM 3179 O O . GLY A 1 398 ? 11.039 -6.734 -15.922 1 97 398 GLY A O 1
ATOM 3180 N N . SER A 1 399 ? 11.422 -7.102 -13.766 1 97.88 399 SER A N 1
ATOM 3181 C CA . SER A 1 399 ? 10.031 -6.871 -13.398 1 97.88 399 SER A CA 1
ATOM 3182 C C . SER A 1 399 ? 9.766 -5.398 -13.125 1 97.88 399 SER A C 1
ATOM 3184 O O . SER A 1 399 ? 8.609 -4.969 -13.062 1 97.88 399 SER A O 1
ATOM 3186 N N . CYS A 1 400 ? 10.789 -4.555 -12.922 1 98.06 400 CYS A N 1
ATOM 3187 C CA . CYS A 1 400 ? 10.586 -3.166 -12.523 1 98.06 400 CYS A CA 1
ATOM 3188 C C . CYS A 1 400 ? 11.094 -2.207 -13.586 1 98.06 400 CYS A C 1
ATOM 3190 O O . CYS A 1 400 ? 12.055 -1.466 -13.359 1 98.06 400 CYS A O 1
ATOM 3192 N N . ILE A 1 401 ? 10.391 -2.115 -14.68 1 97.88 401 ILE A N 1
ATOM 3193 C CA . ILE A 1 401 ? 10.836 -1.395 -15.867 1 97.88 401 ILE A CA 1
ATOM 3194 C C . ILE A 1 401 ? 10.859 0.106 -15.586 1 97.88 401 ILE A C 1
ATOM 3196 O O . ILE A 1 401 ? 11.664 0.843 -16.172 1 97.88 401 ILE A O 1
ATOM 3200 N N . LEU A 1 402 ? 10.055 0.605 -14.633 1 98.19 402 LEU A N 1
ATOM 3201 C CA . LEU A 1 402 ? 9.977 2.025 -14.312 1 98.19 402 LEU A CA 1
ATOM 3202 C C . LEU A 1 402 ? 10.883 2.373 -13.141 1 98.19 402 LEU A C 1
ATOM 3204 O O . LEU A 1 402 ? 11.039 3.545 -12.797 1 98.19 402 LEU A O 1
ATOM 3208 N N . GLY A 1 403 ? 11.539 1.378 -12.586 1 98.12 403 GLY A N 1
ATOM 3209 C CA . GLY A 1 403 ? 12.336 1.555 -11.375 1 98.12 403 GLY A CA 1
ATOM 3210 C C . GLY A 1 403 ? 11.586 1.175 -10.109 1 98.12 403 GLY A C 1
ATOM 3211 O O . GLY A 1 403 ? 10.375 0.943 -10.141 1 98.12 403 GLY A O 1
ATOM 3212 N N . TYR A 1 404 ? 12.336 1.068 -9.008 1 98.38 404 TYR A N 1
ATOM 3213 C CA . TYR A 1 404 ? 11.805 0.618 -7.727 1 98.38 404 TYR A CA 1
ATOM 3214 C C . TYR A 1 404 ? 11.008 1.723 -7.051 1 98.38 404 TYR A C 1
ATOM 3216 O O . TYR A 1 404 ? 11.344 2.902 -7.164 1 98.38 404 TYR A O 1
ATOM 3224 N N . ALA A 1 405 ? 9.898 1.266 -6.363 1 97.62 405 ALA A N 1
ATOM 3225 C CA . ALA A 1 405 ? 9.07 2.172 -5.574 1 97.62 405 ALA A CA 1
ATOM 3226 C C . ALA A 1 405 ? 8.68 3.404 -6.387 1 97.62 405 ALA A C 1
ATOM 3228 O O . ALA A 1 405 ? 8.852 4.535 -5.93 1 97.62 405 ALA A O 1
ATOM 3229 N N . HIS A 1 406 ? 8.227 3.193 -7.625 1 97.44 406 HIS A N 1
ATOM 3230 C CA . HIS A 1 406 ? 7.828 4.301 -8.484 1 97.44 406 HIS A CA 1
ATOM 3231 C C . HIS A 1 406 ? 6.676 5.086 -7.867 1 97.44 406 HIS A C 1
ATOM 3233 O O . HIS A 1 406 ? 5.664 4.504 -7.469 1 97.44 406 HIS A O 1
ATOM 3239 N N . PRO A 1 407 ? 6.773 6.41 -7.797 1 95.62 407 PRO A N 1
ATOM 3240 C CA . PRO A 1 407 ? 5.82 7.207 -7.02 1 95.62 407 PRO A CA 1
ATOM 3241 C C . PRO A 1 407 ? 4.383 7.055 -7.512 1 95.62 407 PRO A C 1
ATOM 3243 O O . PRO A 1 407 ? 3.457 6.965 -6.703 1 95.62 407 PRO A O 1
ATOM 3246 N N . GLU A 1 408 ? 4.117 7.027 -8.805 1 95.69 408 GLU A N 1
ATOM 3247 C CA . GLU A 1 408 ? 2.762 6.934 -9.336 1 95.69 408 GLU A CA 1
ATOM 3248 C C . GLU A 1 408 ? 2.143 5.574 -9.031 1 95.69 408 GLU A C 1
ATOM 3250 O O . GLU A 1 408 ? 0.943 5.477 -8.758 1 95.69 408 GLU A O 1
ATOM 3255 N N . ILE A 1 409 ? 2.934 4.508 -9.102 1 97.94 409 ILE A N 1
ATOM 3256 C CA . ILE A 1 409 ? 2.439 3.172 -8.789 1 97.94 409 ILE A CA 1
ATOM 3257 C C . ILE A 1 409 ? 2.182 3.059 -7.285 1 97.94 409 ILE A C 1
ATOM 3259 O O . ILE A 1 409 ? 1.145 2.539 -6.867 1 97.94 409 ILE A O 1
ATOM 3263 N N . ASN A 1 410 ? 3.156 3.582 -6.477 1 97.69 410 ASN A N 1
ATOM 3264 C CA . ASN A 1 410 ? 2.975 3.58 -5.031 1 97.69 410 ASN A CA 1
ATOM 3265 C C . ASN A 1 410 ? 1.682 4.285 -4.625 1 97.69 410 ASN A C 1
ATOM 3267 O O . ASN A 1 410 ? 0.944 3.793 -3.77 1 97.69 410 ASN A O 1
ATOM 3271 N N . LYS A 1 411 ? 1.418 5.422 -5.266 1 97 411 LYS A N 1
ATOM 3272 C CA . LYS A 1 411 ? 0.204 6.176 -4.965 1 97 411 LYS A CA 1
ATOM 3273 C C . LYS A 1 411 ? -1.044 5.34 -5.234 1 97 411 LYS A C 1
ATOM 3275 O O . LYS A 1 411 ? -1.957 5.293 -4.41 1 97 411 LYS A O 1
ATOM 3280 N N . ALA A 1 412 ? -1.104 4.715 -6.363 1 98.25 412 ALA A N 1
ATOM 3281 C CA . ALA A 1 412 ? -2.254 3.891 -6.73 1 98.25 412 ALA A CA 1
ATOM 3282 C C . ALA A 1 412 ? -2.436 2.734 -5.75 1 98.25 412 ALA A C 1
ATOM 3284 O O . ALA A 1 412 ? -3.561 2.42 -5.355 1 98.25 412 ALA A O 1
ATOM 3285 N N . ILE A 1 413 ? -1.324 2.098 -5.371 1 98.56 413 ILE A N 1
ATOM 3286 C CA . ILE A 1 413 ? -1.355 0.955 -4.465 1 98.56 413 ILE A CA 1
ATOM 3287 C C . ILE A 1 413 ? -1.841 1.401 -3.086 1 98.56 413 ILE A C 1
ATOM 3289 O O . ILE A 1 413 ? -2.721 0.77 -2.496 1 98.56 413 ILE A O 1
ATOM 3293 N N . ILE A 1 414 ? -1.301 2.461 -2.578 1 97.81 414 ILE A N 1
ATOM 3294 C CA . ILE A 1 414 ? -1.629 2.949 -1.243 1 97.81 414 ILE A CA 1
ATOM 3295 C C . ILE A 1 414 ? -3.109 3.32 -1.18 1 97.81 414 ILE A C 1
ATOM 3297 O O . ILE A 1 414 ? -3.793 3.008 -0.202 1 97.81 414 ILE A O 1
ATOM 3301 N N . LYS A 1 415 ? -3.607 3.988 -2.193 1 98 415 LYS A N 1
ATOM 3302 C CA . LYS A 1 415 ? -5.027 4.324 -2.244 1 98 415 LYS A CA 1
ATOM 3303 C C . LYS A 1 415 ? -5.891 3.074 -2.098 1 98 415 LYS A C 1
ATOM 3305 O O . LYS A 1 415 ? -6.82 3.045 -1.285 1 98 415 LYS A O 1
ATOM 3310 N N . LYS A 1 416 ? -5.559 2.07 -2.877 1 98.25 416 LYS A N 1
ATOM 3311 C CA . LYS A 1 416 ? -6.371 0.855 -2.861 1 98.25 416 LYS A CA 1
ATOM 3312 C C . LYS A 1 416 ? -6.238 0.125 -1.527 1 98.25 416 LYS A C 1
ATOM 3314 O O . LYS A 1 416 ? -7.207 -0.459 -1.037 1 98.25 416 LYS A O 1
ATOM 3319 N N . VAL A 1 417 ? -5.055 0.109 -0.931 1 98.19 417 VAL A N 1
ATOM 3320 C CA . VAL A 1 417 ? -4.859 -0.485 0.387 1 98.19 417 VAL A CA 1
ATOM 3321 C C . VAL A 1 417 ? -5.781 0.186 1.401 1 98.19 417 VAL A C 1
ATOM 3323 O O . VAL A 1 417 ? -6.449 -0.491 2.186 1 98.19 417 VAL A O 1
ATOM 3326 N N . ASN A 1 418 ? -5.871 1.498 1.322 1 97.06 418 ASN A N 1
ATOM 3327 C CA . ASN A 1 418 ? -6.695 2.26 2.254 1 97.06 418 ASN A CA 1
ATOM 3328 C C . ASN A 1 418 ? -8.18 1.958 2.062 1 97.06 418 ASN A C 1
ATOM 3330 O O . ASN A 1 418 ? -8.945 1.923 3.031 1 97.06 418 ASN A O 1
ATOM 3334 N N . LEU A 1 419 ? -8.586 1.711 0.853 1 97.81 419 LEU A N 1
ATOM 3335 C CA . LEU A 1 419 ? -10 1.533 0.54 1 97.81 419 LEU A CA 1
ATOM 3336 C C . LEU A 1 419 ? -10.391 0.061 0.606 1 97.81 419 LEU A C 1
ATOM 3338 O O . LEU A 1 419 ? -11.57 -0.279 0.476 1 97.81 419 LEU A O 1
ATOM 3342 N N . GLY A 1 420 ? -9.469 -0.811 0.775 1 98.19 420 GLY A N 1
ATOM 3343 C CA . GLY A 1 420 ? -9.68 -2.248 0.792 1 98.19 420 GLY A CA 1
ATOM 3344 C C . GLY A 1 420 ? -9.258 -2.93 -0.494 1 98.19 420 GLY A C 1
ATOM 3345 O O . GLY A 1 420 ? -9.688 -2.539 -1.582 1 98.19 420 GLY A O 1
ATOM 3346 N N . ASN A 1 421 ? -8.438 -3.98 -0.396 1 98.25 421 ASN A N 1
ATOM 3347 C CA . ASN A 1 421 ? -7.863 -4.625 -1.573 1 98.25 421 ASN A CA 1
ATOM 3348 C C . ASN A 1 421 ? -8.586 -5.922 -1.911 1 98.25 421 ASN A C 1
ATOM 3350 O O . ASN A 1 421 ? -8.375 -6.496 -2.982 1 98.25 421 ASN A O 1
ATOM 3354 N N . MET A 1 422 ? -9.422 -6.398 -0.979 1 97.62 422 MET A N 1
ATOM 3355 C CA . MET A 1 422 ? -10.047 -7.711 -1.115 1 97.62 422 MET A CA 1
ATOM 3356 C C . MET A 1 422 ? -11.367 -7.766 -0.349 1 97.62 422 MET A C 1
ATOM 3358 O O . MET A 1 422 ? -11.5 -7.145 0.704 1 97.62 422 MET A O 1
ATOM 3362 N N . CYS A 1 423 ? -12.375 -8.414 -0.88 1 98.12 423 CYS A N 1
ATOM 3363 C CA . CYS A 1 423 ? -13.594 -8.781 -0.163 1 98.12 423 CYS A CA 1
ATOM 3364 C C . CYS A 1 423 ? -14.352 -9.875 -0.902 1 98.12 423 CYS A C 1
ATOM 3366 O O . CYS A 1 423 ? -13.781 -10.578 -1.736 1 98.12 423 CYS A O 1
ATOM 3368 N N . SER A 1 424 ? -15.602 -10.086 -0.576 1 98 424 SER A N 1
ATOM 3369 C CA . SER A 1 424 ? -16.406 -11.148 -1.182 1 98 424 SER A CA 1
ATOM 3370 C C . SER A 1 424 ? -16.828 -10.773 -2.598 1 98 424 SER A C 1
ATOM 3372 O O . SER A 1 424 ? -17.25 -11.633 -3.371 1 98 424 SER A O 1
ATOM 3374 N N . LEU A 1 425 ? -16.734 -9.508 -2.982 1 98.25 425 LEU A N 1
ATOM 3375 C CA . LEU A 1 425 ? -17.047 -9.039 -4.328 1 98.25 425 LEU A CA 1
ATOM 3376 C C . LEU A 1 425 ? -15.773 -8.891 -5.16 1 98.25 425 LEU A C 1
ATOM 3378 O O . LEU A 1 425 ? -14.664 -9.078 -4.652 1 98.25 425 LEU A O 1
ATOM 3382 N N . ASN A 1 426 ? -15.938 -8.586 -6.445 1 98.12 426 ASN A N 1
ATOM 3383 C CA . ASN A 1 426 ? -14.805 -8.484 -7.363 1 98.12 426 ASN A CA 1
ATOM 3384 C C . ASN A 1 426 ? -14.273 -7.059 -7.441 1 98.12 426 ASN A C 1
ATOM 3386 O O . ASN A 1 426 ? -15.016 -6.102 -7.219 1 98.12 426 ASN A O 1
ATOM 3390 N N . PRO A 1 427 ? -12.977 -6.945 -7.668 1 97.81 427 PRO A N 1
ATOM 3391 C CA . PRO A 1 427 ? -12.469 -5.602 -7.941 1 97.81 427 PRO A CA 1
ATOM 3392 C C . PRO A 1 427 ? -12.82 -5.113 -9.344 1 97.81 427 PRO A C 1
ATOM 3394 O O . PRO A 1 427 ? -12.625 -5.84 -10.32 1 97.81 427 PRO A O 1
ATOM 3397 N N . PRO A 1 428 ? -13.281 -3.914 -9.469 1 97.75 428 PRO A N 1
ATOM 3398 C CA . PRO A 1 428 ? -13.625 -3.414 -10.805 1 97.75 428 PRO A CA 1
ATOM 3399 C C . PRO A 1 428 ? -12.391 -3.215 -11.688 1 97.75 428 PRO A C 1
ATOM 3401 O O . PRO A 1 428 ? -12.508 -3.205 -12.914 1 97.75 428 PRO A O 1
ATOM 3404 N N . GLU A 1 429 ? -11.227 -3.141 -11.07 1 98.06 429 GLU A N 1
ATOM 3405 C CA . GLU A 1 429 ? -9.969 -2.934 -11.789 1 98.06 429 GLU A CA 1
ATOM 3406 C C . GLU A 1 429 ? -9.672 -4.098 -12.727 1 98.06 429 GLU A C 1
ATOM 3408 O O . GLU A 1 429 ? -8.938 -3.941 -13.703 1 98.06 429 GLU A O 1
ATOM 3413 N N . GLU A 1 430 ? -10.203 -5.332 -12.445 1 98.31 430 GLU A N 1
ATOM 3414 C CA . GLU A 1 430 ? -9.984 -6.457 -13.352 1 98.31 430 GLU A CA 1
ATOM 3415 C C . GLU A 1 430 ? -10.594 -6.191 -14.727 1 98.31 430 GLU A C 1
ATOM 3417 O O . GLU A 1 430 ? -10.008 -6.555 -15.75 1 98.31 430 GLU A O 1
ATOM 3422 N N . VAL A 1 431 ? -11.758 -5.492 -14.742 1 98.44 431 VAL A N 1
ATOM 3423 C CA . VAL A 1 431 ? -12.422 -5.168 -16 1 98.44 431 VAL A CA 1
ATOM 3424 C C . VAL A 1 431 ? -11.664 -4.043 -16.703 1 98.44 431 VAL A C 1
ATOM 3426 O O . VAL A 1 431 ? -11.438 -4.102 -17.922 1 98.44 431 VAL A O 1
ATOM 3429 N N . ALA A 1 432 ? -11.297 -3.035 -15.914 1 98.38 432 ALA A N 1
ATOM 3430 C CA . ALA A 1 432 ? -10.547 -1.915 -16.469 1 98.38 432 ALA A CA 1
ATOM 3431 C C . ALA A 1 432 ? -9.25 -2.395 -17.125 1 98.38 432 ALA A C 1
ATOM 3433 O O . ALA A 1 432 ? -8.867 -1.915 -18.188 1 98.38 432 ALA A O 1
ATOM 3434 N N . LEU A 1 433 ? -8.555 -3.328 -16.469 1 98.81 433 LEU A N 1
ATOM 3435 C CA . LEU A 1 433 ? -7.309 -3.855 -17.016 1 98.81 433 LEU A CA 1
ATOM 3436 C C . LEU A 1 433 ? -7.574 -4.668 -18.281 1 98.81 433 LEU A C 1
ATOM 3438 O O . LEU A 1 433 ? -6.824 -4.574 -19.25 1 98.81 433 LEU A O 1
ATOM 3442 N N . ALA A 1 434 ? -8.609 -5.504 -18.25 1 98.88 434 ALA A N 1
ATOM 3443 C CA . ALA A 1 434 ? -8.977 -6.258 -19.438 1 98.88 434 ALA A CA 1
ATOM 3444 C C . ALA A 1 434 ? -9.25 -5.324 -20.625 1 98.88 434 ALA A C 1
ATOM 3446 O O . ALA A 1 434 ? -8.766 -5.559 -21.734 1 98.88 434 ALA A O 1
ATOM 3447 N N . ASP A 1 435 ? -10.008 -4.238 -20.375 1 98.81 435 ASP A N 1
ATOM 3448 C CA . ASP A 1 435 ? -10.297 -3.236 -21.391 1 98.81 435 ASP A CA 1
ATOM 3449 C C . ASP A 1 435 ? -9.016 -2.637 -21.953 1 98.81 435 ASP A C 1
ATOM 3451 O O . ASP A 1 435 ? -8.852 -2.537 -23.172 1 98.81 435 ASP A O 1
ATOM 3455 N N . LYS A 1 436 ? -8.148 -2.258 -21.094 1 98.75 436 LYS A N 1
ATOM 3456 C CA . LYS A 1 436 ? -6.91 -1.588 -21.484 1 98.75 436 LYS A CA 1
ATOM 3457 C C . LYS A 1 436 ? -6.027 -2.514 -22.328 1 98.75 436 LYS A C 1
ATOM 3459 O O . LYS A 1 436 ? -5.465 -2.096 -23.328 1 98.75 436 LYS A O 1
ATOM 3464 N N . LEU A 1 437 ? -5.863 -3.752 -21.891 1 98.88 437 LEU A N 1
ATOM 3465 C CA . LEU A 1 437 ? -5.051 -4.715 -22.625 1 98.88 437 LEU A CA 1
ATOM 3466 C C . LEU A 1 437 ? -5.648 -4.988 -24 1 98.88 437 LEU A C 1
ATOM 3468 O O . LEU A 1 437 ? -4.918 -5.094 -24.984 1 98.88 437 LEU A O 1
ATOM 3472 N N . CYS A 1 438 ? -6.965 -5.09 -24.109 1 98.75 438 CYS A N 1
ATOM 3473 C CA . CYS A 1 438 ? -7.613 -5.34 -25.391 1 98.75 438 CYS A CA 1
ATOM 3474 C C . CYS A 1 438 ? -7.535 -4.109 -26.281 1 98.75 438 CYS A C 1
ATOM 3476 O O . CYS A 1 438 ? -7.508 -4.234 -27.516 1 98.75 438 CYS A O 1
ATOM 3478 N N . GLU A 1 439 ? -7.508 -2.928 -25.656 1 98.62 439 GLU A N 1
ATOM 3479 C CA . GLU A 1 439 ? -7.312 -1.694 -26.422 1 98.62 439 GLU A CA 1
ATOM 3480 C C . GLU A 1 439 ? -5.934 -1.656 -27.062 1 98.62 439 GLU A C 1
ATOM 3482 O O . GLU A 1 439 ? -5.801 -1.291 -28.234 1 98.62 439 GLU A O 1
ATOM 3487 N N . ILE A 1 440 ? -4.961 -2.08 -26.359 1 98.44 440 ILE A N 1
ATOM 3488 C CA . ILE A 1 440 ? -3.578 -2.076 -26.812 1 98.44 440 ILE A CA 1
ATOM 3489 C C . ILE A 1 440 ? -3.373 -3.189 -27.844 1 98.44 440 ILE A C 1
ATOM 3491 O O . ILE A 1 440 ? -2.537 -3.07 -28.734 1 98.44 440 ILE A O 1
ATOM 3495 N N . HIS A 1 441 ? -4.191 -4.25 -27.75 1 98.75 441 HIS A N 1
ATOM 3496 C CA . HIS A 1 441 ? -4.113 -5.422 -28.609 1 98.75 441 HIS A CA 1
ATOM 3497 C C . HIS A 1 441 ? -5.43 -5.652 -29.344 1 98.75 441 HIS A C 1
ATOM 3499 O O . HIS A 1 441 ? -6.172 -6.578 -29.016 1 98.75 441 HIS A O 1
ATOM 3505 N N . PRO A 1 442 ? -5.668 -5.055 -30.438 1 97.69 442 PRO A N 1
ATOM 3506 C CA . PRO A 1 442 ? -6.98 -5.105 -31.078 1 97.69 442 PRO A CA 1
ATOM 3507 C C . PRO A 1 442 ? -7.352 -6.512 -31.547 1 97.69 442 PRO A C 1
ATOM 3509 O O . PRO A 1 442 ? -8.531 -6.797 -31.781 1 97.69 442 PRO A O 1
ATOM 3512 N N . TRP A 1 443 ? -6.34 -7.387 -31.688 1 98.44 443 TRP A N 1
ATOM 3513 C CA . TRP A 1 443 ? -6.637 -8.766 -32.062 1 98.44 443 TRP A CA 1
ATOM 3514 C C . TRP A 1 443 ? -7.227 -9.547 -30.906 1 98.44 443 TRP A C 1
ATOM 3516 O O . TRP A 1 443 ? -7.793 -10.625 -31.094 1 98.44 443 TRP A O 1
ATOM 3526 N N . ALA A 1 444 ? -7.035 -9.141 -29.719 1 98.81 444 ALA A N 1
ATOM 3527 C CA . ALA A 1 444 ? -7.492 -9.828 -28.516 1 98.81 444 ALA A CA 1
ATOM 3528 C C . ALA A 1 444 ? -8.852 -9.305 -28.062 1 98.81 444 ALA A C 1
ATOM 3530 O O . ALA A 1 444 ? -9.117 -8.102 -28.141 1 98.81 444 ALA A O 1
ATOM 3531 N N . ASP A 1 445 ? -9.672 -10.219 -27.484 1 98.69 445 ASP A N 1
ATOM 3532 C CA . ASP A 1 445 ? -11.016 -9.844 -27.047 1 98.69 445 ASP A CA 1
ATOM 3533 C C . ASP A 1 445 ? -11.164 -9.984 -25.531 1 98.69 445 ASP A C 1
ATOM 3535 O O . ASP A 1 445 ? -11.969 -9.281 -24.922 1 98.69 445 ASP A O 1
ATOM 3539 N N . GLN A 1 446 ? -10.43 -10.938 -24.969 1 98.75 446 GLN A N 1
ATOM 3540 C CA . GLN A 1 446 ? -10.688 -11.305 -23.578 1 98.75 446 GLN A CA 1
ATOM 3541 C C . GLN A 1 446 ? -9.375 -11.461 -22.797 1 98.75 446 GLN A C 1
ATOM 3543 O O . GLN A 1 446 ? -8.305 -11.594 -23.406 1 98.75 446 GLN A O 1
ATOM 3548 N N . ALA A 1 447 ? -9.523 -11.438 -21.484 1 98.81 447 ALA A N 1
ATOM 3549 C CA . ALA A 1 447 ? -8.344 -11.539 -20.625 1 98.81 447 ALA A CA 1
ATOM 3550 C C . ALA A 1 447 ? -8.633 -12.375 -19.391 1 98.81 447 ALA A C 1
ATOM 3552 O O . ALA A 1 447 ? -9.75 -12.359 -18.859 1 98.81 447 ALA A O 1
ATOM 3553 N N . ARG A 1 448 ? -7.652 -13.125 -18.906 1 98.44 448 ARG A N 1
ATOM 3554 C CA . ARG A 1 448 ? -7.547 -13.75 -17.594 1 98.44 448 ARG A CA 1
ATOM 3555 C C . ARG A 1 448 ? -6.301 -13.266 -16.859 1 98.44 448 ARG A C 1
ATOM 3557 O O . ARG A 1 448 ? -5.27 -13.008 -17.469 1 98.44 448 ARG A O 1
ATOM 3564 N N . PHE A 1 449 ? -6.422 -13.164 -15.562 1 98.56 449 PHE A N 1
ATOM 3565 C CA . PHE A 1 449 ? -5.301 -12.648 -14.789 1 98.56 449 PHE A CA 1
ATOM 3566 C C . PHE A 1 449 ? -4.82 -13.672 -13.773 1 98.56 449 PHE A C 1
ATOM 3568 O O . PHE A 1 449 ? -5.605 -14.508 -13.312 1 98.56 449 PHE A O 1
ATOM 3575 N N . VAL A 1 450 ? -3.549 -13.656 -13.492 1 98.31 450 VAL A N 1
ATOM 3576 C CA . VAL A 1 450 ? -2.887 -14.523 -12.531 1 98.31 450 VAL A CA 1
ATOM 3577 C C . VAL A 1 450 ? -1.866 -13.719 -11.727 1 98.31 450 VAL A C 1
ATOM 3579 O O . VAL A 1 450 ? -1.914 -12.492 -11.703 1 98.31 450 VAL A O 1
ATOM 3582 N N . ARG A 1 451 ? -0.937 -14.367 -10.938 1 98 451 ARG A N 1
ATOM 3583 C CA . ARG A 1 451 ? -0.034 -13.617 -10.07 1 98 451 ARG A CA 1
ATOM 3584 C C . ARG A 1 451 ? 1.422 -13.883 -10.438 1 98 451 ARG A C 1
ATOM 3586 O O . ARG A 1 451 ? 2.334 -13.492 -9.703 1 98 451 ARG A O 1
ATOM 3593 N N . GLY A 1 452 ? 1.657 -14.508 -11.609 1 96.81 452 GLY A N 1
ATOM 3594 C CA . GLY A 1 452 ? 3.018 -14.719 -12.078 1 96.81 452 GLY A CA 1
ATOM 3595 C C . GLY A 1 452 ? 3.082 -15.242 -13.508 1 96.81 452 GLY A C 1
ATOM 3596 O O . GLY A 1 452 ? 2.062 -15.648 -14.07 1 96.81 452 GLY A O 1
ATOM 3597 N N . GLY A 1 453 ? 4.285 -15.234 -14.031 1 97.62 453 GLY A N 1
ATOM 3598 C CA . GLY A 1 453 ? 4.469 -15.617 -15.422 1 97.62 453 GLY A CA 1
ATOM 3599 C C . GLY A 1 453 ? 4.254 -17.094 -15.664 1 97.62 453 GLY A C 1
ATOM 3600 O O . GLY A 1 453 ? 3.568 -17.484 -16.609 1 97.62 453 GLY A O 1
ATOM 3601 N N . GLY A 1 454 ? 4.91 -17.938 -14.812 1 96.69 454 GLY A N 1
ATOM 3602 C CA . GLY A 1 454 ? 4.703 -19.375 -14.953 1 96.69 454 GLY A CA 1
ATOM 3603 C C . GLY A 1 454 ? 3.24 -19.766 -14.867 1 96.69 454 GLY A C 1
ATOM 3604 O O . GLY A 1 454 ? 2.789 -20.656 -15.602 1 96.69 454 GLY A O 1
ATOM 3605 N N . GLU A 1 455 ? 2.516 -19.109 -14.031 1 96.94 455 GLU A N 1
ATOM 3606 C CA . GLU A 1 455 ? 1.086 -19.375 -13.883 1 96.94 455 GLU A CA 1
ATOM 3607 C C . GLU A 1 455 ? 0.316 -18.938 -15.125 1 96.94 455 GLU A C 1
ATOM 3609 O O . GLU A 1 455 ? -0.627 -19.609 -15.547 1 96.94 455 GLU A O 1
ATOM 3614 N N . ALA A 1 456 ? 0.699 -17.812 -15.688 1 98.38 456 ALA A N 1
ATOM 3615 C CA . ALA A 1 456 ? 0.06 -17.344 -16.906 1 98.38 456 ALA A CA 1
ATOM 3616 C C . ALA A 1 456 ? 0.241 -18.344 -18.047 1 98.38 456 ALA A C 1
ATOM 3618 O O . ALA A 1 456 ? -0.704 -18.625 -18.781 1 98.38 456 ALA A O 1
ATOM 3619 N N . CYS A 1 457 ? 1.44 -18.875 -18.172 1 98.56 457 CYS A N 1
ATOM 3620 C CA . CYS A 1 457 ? 1.717 -19.875 -19.203 1 98.56 457 CYS A CA 1
ATOM 3621 C C . CYS A 1 457 ? 0.896 -21.125 -18.969 1 98.56 457 CYS A C 1
ATOM 3623 O O . CYS A 1 457 ? 0.334 -21.688 -19.906 1 98.56 457 CYS A O 1
ATOM 3625 N N . ALA A 1 458 ? 0.824 -21.547 -17.719 1 98.06 458 ALA A N 1
ATOM 3626 C CA . ALA A 1 458 ? 0.061 -22.75 -17.391 1 98.06 458 ALA A CA 1
ATOM 3627 C C . ALA A 1 458 ? -1.417 -22.562 -17.719 1 98.06 458 ALA A C 1
ATOM 3629 O O . ALA A 1 458 ? -2.061 -23.484 -18.234 1 98.06 458 ALA A O 1
ATOM 3630 N N . VAL A 1 459 ? -1.956 -21.422 -17.422 1 98.19 459 VAL A N 1
ATOM 3631 C CA . VAL A 1 459 ? -3.357 -21.125 -17.703 1 98.19 459 VAL A CA 1
ATOM 3632 C C . VAL A 1 459 ? -3.586 -21.078 -19.219 1 98.19 459 VAL A C 1
ATOM 3634 O O . VAL A 1 459 ? -4.574 -21.625 -19.719 1 98.19 459 VAL A O 1
ATOM 3637 N N . ALA A 1 460 ? -2.676 -20.453 -19.938 1 98.81 460 ALA A N 1
ATOM 3638 C CA . ALA A 1 460 ? -2.799 -20.375 -21.391 1 98.81 460 ALA A CA 1
ATOM 3639 C C . ALA A 1 460 ? -2.781 -21.766 -22.016 1 98.81 460 ALA A C 1
ATOM 3641 O O . ALA A 1 460 ? -3.586 -22.047 -22.906 1 98.81 460 ALA A O 1
ATOM 3642 N N . VAL A 1 461 ? -1.892 -22.609 -21.562 1 98.56 461 VAL A N 1
ATOM 3643 C CA . VAL A 1 461 ? -1.773 -23.969 -22.078 1 98.56 461 VAL A CA 1
ATOM 3644 C C . VAL A 1 461 ? -3.043 -24.766 -21.75 1 98.56 461 VAL A C 1
ATOM 3646 O O . VAL A 1 461 ? -3.566 -25.484 -22.609 1 98.56 461 VAL A O 1
ATOM 3649 N N . ARG A 1 462 ? -3.516 -24.609 -20.562 1 97.81 462 ARG A N 1
ATOM 3650 C CA . ARG A 1 462 ? -4.762 -25.266 -20.156 1 97.81 462 ARG A CA 1
ATOM 3651 C C . ARG A 1 462 ? -5.918 -24.828 -21.047 1 97.81 462 ARG A C 1
ATOM 3653 O O . ARG A 1 462 ? -6.723 -25.656 -21.484 1 97.81 462 ARG A O 1
ATOM 3660 N N . ILE A 1 463 ? -6.016 -23.547 -21.312 1 98.12 463 ILE A N 1
ATOM 3661 C CA . ILE A 1 463 ? -7.082 -23.016 -22.156 1 98.12 463 ILE A CA 1
ATOM 3662 C C . ILE A 1 463 ? -6.957 -23.578 -23.562 1 98.12 463 ILE A C 1
ATOM 3664 O O . ILE A 1 463 ? -7.949 -23.984 -24.172 1 98.12 463 ILE A O 1
ATOM 3668 N N . ALA A 1 464 ? -5.758 -23.609 -24.109 1 98.62 464 ALA A N 1
ATOM 3669 C CA . ALA A 1 464 ? -5.527 -24.125 -25.453 1 98.62 464 ALA A CA 1
ATOM 3670 C C . ALA A 1 464 ? -5.953 -25.594 -25.562 1 98.62 464 ALA A C 1
ATOM 3672 O O . ALA A 1 464 ? -6.637 -25.969 -26.516 1 98.62 464 ALA A O 1
ATOM 3673 N N . ARG A 1 465 ? -5.535 -26.422 -24.578 1 98.06 465 ARG A N 1
ATOM 3674 C CA . ARG A 1 465 ? -5.91 -27.828 -24.562 1 98.06 465 ARG A CA 1
ATOM 3675 C C . ARG A 1 465 ? -7.426 -28 -24.484 1 98.06 465 ARG A C 1
ATOM 3677 O O . ARG A 1 465 ? -8.008 -28.797 -25.219 1 98.06 465 ARG A O 1
ATOM 3684 N N . ALA A 1 466 ? -8 -27.188 -23.641 1 97.06 466 ALA A N 1
ATOM 3685 C CA . ALA A 1 466 ? -9.453 -27.281 -23.453 1 97.06 466 ALA A CA 1
ATOM 3686 C C . ALA A 1 466 ? -10.188 -26.844 -24.703 1 97.06 466 ALA A C 1
ATOM 3688 O O . ALA A 1 466 ? -11.25 -27.375 -25.031 1 97.06 466 ALA A O 1
ATOM 3689 N N . THR A 1 467 ? -9.664 -25.859 -25.375 1 97.62 467 THR A N 1
ATOM 3690 C CA . THR A 1 467 ? -10.312 -25.312 -26.562 1 97.62 467 THR A CA 1
ATOM 3691 C C . THR A 1 467 ? -10.148 -26.25 -27.75 1 97.62 467 THR A C 1
ATOM 3693 O O . THR A 1 467 ? -11.094 -26.469 -28.516 1 97.62 467 THR A O 1
ATOM 3696 N N . THR A 1 468 ? -9.008 -26.891 -27.938 1 97.5 468 THR A N 1
ATOM 3697 C CA . THR A 1 468 ? -8.703 -27.688 -29.109 1 97.5 468 THR A CA 1
ATOM 3698 C C . THR A 1 468 ? -9.094 -29.156 -28.891 1 97.5 468 THR A C 1
ATOM 3700 O O . THR A 1 468 ? -9.281 -29.906 -29.844 1 97.5 468 THR A O 1
ATOM 3703 N N . GLY A 1 469 ? -9.094 -29.531 -27.609 1 95.94 469 GLY A N 1
ATOM 3704 C CA . GLY A 1 469 ? -9.32 -30.922 -27.281 1 95.94 469 GLY A CA 1
ATOM 3705 C C . GLY A 1 469 ? -8.086 -31.797 -27.469 1 95.94 469 GLY A C 1
ATOM 3706 O O . GLY A 1 469 ? -8.18 -33.031 -27.531 1 95.94 469 GLY A O 1
ATOM 3707 N N . ARG A 1 470 ? -6.934 -31.188 -27.656 1 97.44 470 ARG A N 1
ATOM 3708 C CA . ARG A 1 470 ? -5.652 -31.859 -27.859 1 97.44 470 ARG A CA 1
ATOM 3709 C C . ARG A 1 470 ? -4.734 -31.672 -26.656 1 97.44 470 ARG A C 1
ATOM 3711 O O . ARG A 1 470 ? -4.973 -30.797 -25.828 1 97.44 470 ARG A O 1
ATOM 3718 N N . ASP A 1 471 ? -3.604 -32.438 -26.547 1 96.88 471 ASP A N 1
ATOM 3719 C CA . ASP A 1 471 ? -2.852 -32.469 -25.297 1 96.88 471 ASP A CA 1
ATOM 3720 C C . ASP A 1 471 ? -1.437 -31.938 -25.484 1 96.88 471 ASP A C 1
ATOM 3722 O O . ASP A 1 471 ? -0.849 -31.375 -24.562 1 96.88 471 ASP A O 1
ATOM 3726 N N . LYS A 1 472 ? -0.908 -32.156 -26.625 1 97.75 472 LYS A N 1
ATOM 3727 C CA . LYS A 1 472 ? 0.527 -31.969 -26.828 1 97.75 472 LYS A CA 1
ATOM 3728 C C . LYS A 1 472 ? 0.868 -30.516 -27.109 1 97.75 472 LYS A C 1
ATOM 3730 O O . LYS A 1 472 ? 0.061 -29.781 -27.688 1 97.75 472 LYS A O 1
ATOM 3735 N N . ILE A 1 473 ? 2.084 -30.109 -26.688 1 98.25 473 ILE A N 1
ATOM 3736 C CA . ILE A 1 473 ? 2.521 -28.734 -26.797 1 98.25 473 ILE A CA 1
ATOM 3737 C C . ILE A 1 473 ? 3.91 -28.672 -27.438 1 98.25 473 ILE A C 1
ATOM 3739 O O . ILE A 1 473 ? 4.809 -29.422 -27.047 1 98.25 473 ILE A O 1
ATOM 3743 N N . ALA A 1 474 ? 4.09 -27.828 -28.406 1 97.88 474 ALA A N 1
ATOM 3744 C CA . ALA A 1 474 ? 5.426 -27.453 -28.844 1 97.88 474 ALA A CA 1
ATOM 3745 C C . ALA A 1 474 ? 5.871 -26.156 -28.203 1 97.88 474 ALA A C 1
ATOM 3747 O O . ALA A 1 474 ? 5.059 -25.25 -28 1 97.88 474 ALA A O 1
ATOM 3748 N N . LEU A 1 475 ? 7.148 -26.078 -27.828 1 96.88 475 LEU A N 1
ATOM 3749 C CA . LEU A 1 475 ? 7.559 -24.875 -27.109 1 96.88 475 LEU A CA 1
ATOM 3750 C C . LEU A 1 475 ? 8.922 -24.391 -27.578 1 96.88 475 LEU A C 1
ATOM 3752 O O . LEU A 1 475 ? 9.75 -25.203 -28.016 1 96.88 475 LEU A O 1
ATOM 3756 N N . CYS A 1 476 ? 9.156 -23.125 -27.547 1 96.31 476 CYS A N 1
ATOM 3757 C CA . CYS A 1 476 ? 10.406 -22.438 -27.859 1 96.31 476 CYS A CA 1
ATOM 3758 C C . CYS A 1 476 ? 10.664 -21.297 -26.891 1 96.31 476 CYS A C 1
ATOM 3760 O O . CYS A 1 476 ? 9.992 -20.266 -26.938 1 96.31 476 CYS A O 1
ATOM 3762 N N . GLY A 1 477 ? 11.656 -21.516 -26.047 1 93.75 477 GLY A N 1
ATOM 3763 C CA . GLY A 1 477 ? 11.969 -20.531 -25.016 1 93.75 477 GLY A CA 1
ATOM 3764 C C . GLY A 1 477 ? 11.648 -21.016 -23.609 1 93.75 477 GLY A C 1
ATOM 3765 O O . GLY A 1 477 ? 11.422 -22.219 -23.406 1 93.75 477 GLY A O 1
ATOM 3766 N N . TYR A 1 478 ? 11.734 -20.141 -22.547 1 92.69 478 TYR A N 1
ATOM 3767 C CA . TYR A 1 478 ? 11.484 -20.422 -21.141 1 92.69 478 TYR A CA 1
ATOM 3768 C C . TYR A 1 478 ? 10.062 -20.047 -20.75 1 92.69 478 TYR A C 1
ATOM 3770 O O . TYR A 1 478 ? 9.641 -18.906 -20.953 1 92.69 478 TYR A O 1
ATOM 3778 N N . HIS A 1 479 ? 9.367 -21 -20.156 1 95.88 479 HIS A N 1
ATOM 3779 C CA . HIS A 1 479 ? 7.949 -20.75 -19.906 1 95.88 479 HIS A CA 1
ATOM 3780 C C . HIS A 1 479 ? 7.562 -21.156 -18.484 1 95.88 479 HIS A C 1
ATOM 3782 O O . HIS A 1 479 ? 6.418 -21.531 -18.234 1 95.88 479 HIS A O 1
ATOM 3788 N N . GLY A 1 480 ? 8.508 -21.172 -17.516 1 93.06 480 GLY A N 1
ATOM 3789 C CA . GLY A 1 480 ? 8.18 -21.359 -16.109 1 93.06 480 GLY A CA 1
ATOM 3790 C C . GLY A 1 480 ? 8.672 -22.672 -15.555 1 93.06 480 GLY A C 1
ATOM 3791 O O . GLY A 1 480 ? 9.68 -23.219 -16.016 1 93.06 480 GLY A O 1
ATOM 3792 N N . TRP A 1 481 ? 8.008 -23.172 -14.438 1 92.88 481 TRP A N 1
ATOM 3793 C CA . TRP A 1 481 ? 8.516 -24.328 -13.703 1 92.88 481 TRP A CA 1
ATOM 3794 C C . TRP A 1 481 ? 7.492 -25.453 -13.711 1 92.88 481 TRP A C 1
ATOM 3796 O O . TRP A 1 481 ? 7.812 -26.594 -13.352 1 92.88 481 TRP A O 1
ATOM 3806 N N . GLN A 1 482 ? 6.309 -25.219 -14.234 1 95.06 482 GLN A N 1
ATOM 3807 C CA . GLN A 1 482 ? 5.203 -26.172 -14.086 1 95.06 482 GLN A CA 1
ATOM 3808 C C . GLN A 1 482 ? 5.484 -27.469 -14.82 1 95.06 482 GLN A C 1
ATOM 3810 O O . GLN A 1 482 ? 6.312 -27.516 -15.734 1 95.06 482 GLN A O 1
ATOM 3815 N N . ASP A 1 483 ? 4.77 -28.453 -14.531 1 95.31 483 ASP A N 1
ATOM 3816 C CA . ASP A 1 483 ? 5.008 -29.812 -15.016 1 95.31 483 ASP A CA 1
ATOM 3817 C C . ASP A 1 483 ? 4.98 -29.859 -16.547 1 95.31 483 ASP A C 1
ATOM 3819 O O . ASP A 1 483 ? 5.82 -30.516 -17.156 1 95.31 483 ASP A O 1
ATOM 3823 N N . TRP A 1 484 ? 4.055 -29.156 -17.141 1 95.38 484 TRP A N 1
ATOM 3824 C CA . TRP A 1 484 ? 3.904 -29.234 -18.594 1 95.38 484 TRP A CA 1
ATOM 3825 C C . TRP A 1 484 ? 5.172 -28.766 -19.297 1 95.38 484 TRP A C 1
ATOM 3827 O O . TRP A 1 484 ? 5.59 -29.344 -20.297 1 95.38 484 TRP A O 1
ATOM 3837 N N . TYR A 1 485 ? 5.805 -27.766 -18.844 1 94.19 485 TYR A N 1
ATOM 3838 C CA . TYR A 1 485 ? 7.004 -27.188 -19.453 1 94.19 485 TYR A CA 1
ATOM 3839 C C . TYR A 1 485 ? 8.203 -28.109 -19.234 1 94.19 485 TYR A C 1
ATOM 3841 O O . TYR A 1 485 ? 8.93 -28.422 -20.188 1 94.19 485 TYR A O 1
ATOM 3849 N N . LEU A 1 486 ? 8.391 -28.578 -17.953 1 91.75 486 LEU A N 1
ATOM 3850 C CA . LEU A 1 486 ? 9.578 -29.359 -17.609 1 91.75 486 LEU A CA 1
ATOM 3851 C C . LEU A 1 486 ? 9.453 -30.797 -18.125 1 91.75 486 LEU A C 1
ATOM 3853 O O . LEU A 1 486 ? 10.445 -31.531 -18.172 1 91.75 486 LEU A O 1
ATOM 3857 N N . ALA A 1 487 ? 8.258 -31.172 -18.562 1 91.5 487 ALA A N 1
ATOM 3858 C CA . ALA A 1 487 ? 8.07 -32.469 -19.172 1 91.5 487 ALA A CA 1
ATOM 3859 C C . ALA A 1 487 ? 8.977 -32.656 -20.391 1 91.5 487 ALA A C 1
ATOM 3861 O O . ALA A 1 487 ? 9.344 -33.781 -20.75 1 91.5 487 ALA A O 1
ATOM 3862 N N . ALA A 1 488 ? 9.305 -31.578 -20.953 1 87.94 488 ALA A N 1
ATOM 3863 C CA . ALA A 1 488 ? 10.195 -31.578 -22.109 1 87.94 488 ALA A CA 1
ATOM 3864 C C . ALA A 1 488 ? 11.539 -32.219 -21.75 1 87.94 488 ALA A C 1
ATOM 3866 O O . ALA A 1 488 ? 12.242 -32.719 -22.641 1 87.94 488 ALA A O 1
ATOM 3867 N N . ASN A 1 489 ? 11.891 -32.188 -20.469 1 82.62 489 ASN A N 1
ATOM 3868 C CA . ASN A 1 489 ? 13.188 -32.688 -20.016 1 82.62 489 ASN A CA 1
ATOM 3869 C C . ASN A 1 489 ? 13.109 -34.156 -19.578 1 82.62 489 ASN A C 1
ATOM 3871 O O . ASN A 1 489 ? 14.102 -34.719 -19.125 1 82.62 489 ASN A O 1
ATOM 3875 N N . LEU A 1 490 ? 11.938 -34.844 -19.625 1 80.19 490 LEU A N 1
ATOM 3876 C CA . LEU A 1 490 ? 11.797 -36.25 -19.266 1 80.19 490 LEU A CA 1
ATOM 3877 C C . LEU A 1 490 ? 12.414 -37.156 -20.328 1 80.19 490 LEU A C 1
ATOM 3879 O O . LEU A 1 490 ? 12.727 -38.312 -20.062 1 80.19 490 LEU A O 1
ATOM 3883 N N . GLY A 1 491 ? 12.602 -36.781 -21.547 1 66.69 491 GLY A N 1
ATOM 3884 C CA . GLY A 1 491 ? 13.156 -37.625 -22.609 1 66.69 491 GLY A CA 1
ATOM 3885 C C . GLY A 1 491 ? 14.672 -37.719 -22.547 1 66.69 491 GLY A C 1
ATOM 3886 O O . GLY A 1 491 ? 15.297 -37.219 -21.609 1 66.69 491 GLY A O 1
ATOM 3887 N N . GLU A 1 492 ? 15.258 -38.656 -23.203 1 56.81 492 GLU A N 1
ATOM 3888 C CA . GLU A 1 492 ? 16.672 -39.062 -23.188 1 56.81 492 GLU A CA 1
ATOM 3889 C C . GLU A 1 492 ? 17.578 -37.812 -23.172 1 56.81 492 GLU A C 1
ATOM 3891 O O . GLU A 1 492 ? 18.594 -37.812 -22.469 1 56.81 492 GLU A O 1
ATOM 3896 N N . ASN A 1 493 ? 17.438 -36.906 -24.062 1 52.56 493 ASN A N 1
ATOM 3897 C CA . ASN A 1 493 ? 18.422 -35.844 -24.281 1 52.56 493 ASN A CA 1
ATOM 3898 C C . ASN A 1 493 ? 18.062 -34.594 -23.5 1 52.56 493 ASN A C 1
ATOM 3900 O O . ASN A 1 493 ? 16.875 -34.312 -23.281 1 52.56 493 ASN A O 1
ATOM 3904 N N . ASP A 1 494 ? 18.969 -34.156 -22.641 1 55.47 494 ASP A N 1
ATOM 3905 C CA . ASP A 1 494 ? 18.906 -32.844 -22.062 1 55.47 494 ASP A CA 1
ATOM 3906 C C . ASP A 1 494 ? 18.312 -31.828 -23.047 1 55.47 494 ASP A C 1
ATOM 3908 O O . ASP A 1 494 ? 19.031 -31 -23.594 1 55.47 494 ASP A O 1
ATOM 3912 N N . ALA A 1 495 ? 16.984 -32.062 -23.328 1 55.12 495 ALA A N 1
ATOM 3913 C CA . ALA A 1 495 ? 16.281 -31.391 -24.406 1 55.12 495 ALA A CA 1
ATOM 3914 C C . ALA A 1 495 ? 16.266 -29.875 -24.203 1 55.12 495 ALA A C 1
ATOM 3916 O O . ALA A 1 495 ? 16.281 -29.109 -25.172 1 55.12 495 ALA A O 1
ATOM 3917 N N . LEU A 1 496 ? 16.234 -29.547 -22.891 1 58.28 496 LEU A N 1
ATOM 3918 C CA . LEU A 1 496 ? 16.188 -28.094 -22.734 1 58.28 496 LEU A CA 1
ATOM 3919 C C . LEU A 1 496 ? 17.594 -27.516 -22.703 1 58.28 496 LEU A C 1
ATOM 3921 O O . LEU A 1 496 ? 17.781 -26.297 -22.516 1 58.28 496 LEU A O 1
ATOM 3925 N N . LYS A 1 497 ? 18.547 -28.578 -22.953 1 46.62 497 LYS A N 1
ATOM 3926 C CA . LYS A 1 497 ? 19.938 -28.188 -23.141 1 46.62 497 LYS A CA 1
ATOM 3927 C C . LYS A 1 497 ? 20.109 -27.375 -24.422 1 46.62 497 LYS A C 1
ATOM 3929 O O . LYS A 1 497 ? 19.688 -27.812 -25.5 1 46.62 497 LYS A O 1
ATOM 3934 N N . GLY A 1 498 ? 20.312 -26.078 -24.266 1 43.34 498 GLY A N 1
ATOM 3935 C CA . GLY A 1 498 ? 20.484 -25.156 -25.375 1 43.34 498 GLY A CA 1
ATOM 3936 C C . GLY A 1 498 ? 19.406 -24.094 -25.438 1 43.34 498 GLY A C 1
ATOM 3937 O O . GLY A 1 498 ? 19.5 -23.141 -26.219 1 43.34 498 GLY A O 1
ATOM 3938 N N . HIS A 1 499 ? 18.422 -24.531 -24.969 1 47.25 499 HIS A N 1
ATOM 3939 C CA . HIS A 1 499 ? 17.422 -23.469 -25.031 1 47.25 499 HIS A CA 1
ATOM 3940 C C . HIS A 1 499 ? 17.672 -22.406 -23.953 1 47.25 499 HIS A C 1
ATOM 3942 O O . HIS A 1 499 ? 17.734 -21.219 -24.25 1 47.25 499 HIS A O 1
ATOM 3948 N N . LEU A 1 500 ? 17.453 -22.641 -22.672 1 50.84 500 LEU A N 1
ATOM 3949 C CA . LEU A 1 500 ? 17.734 -21.547 -21.75 1 50.84 500 LEU A CA 1
ATOM 3950 C C . LEU A 1 500 ? 18.688 -22.016 -20.641 1 50.84 500 LEU A C 1
ATOM 3952 O O . LEU A 1 500 ? 19.734 -21.422 -20.422 1 50.84 500 LEU A O 1
ATOM 3956 N N . LEU A 1 501 ? 18.141 -22.688 -19.672 1 54.38 501 LEU A N 1
ATOM 3957 C CA . LEU A 1 501 ? 18.953 -22.969 -18.484 1 54.38 501 LEU A CA 1
ATOM 3958 C C . LEU A 1 501 ? 19.406 -24.422 -18.453 1 54.38 501 LEU A C 1
ATOM 3960 O O . LEU A 1 501 ? 18.578 -25.328 -18.266 1 54.38 501 LEU A O 1
ATOM 3964 N N . PRO A 1 502 ? 20.594 -24.719 -19.047 1 56.25 502 PRO A N 1
ATOM 3965 C CA . PRO A 1 502 ? 21.109 -26.078 -18.875 1 56.25 502 PRO A CA 1
ATOM 3966 C C . PRO A 1 502 ? 20.969 -26.578 -17.438 1 56.25 502 PRO A C 1
ATOM 3968 O O . PRO A 1 502 ? 21.031 -25.797 -16.5 1 56.25 502 PRO A O 1
ATOM 3971 N N . GLY A 1 503 ? 20.422 -27.688 -17.266 1 61.31 503 GLY A N 1
ATOM 3972 C CA . GLY A 1 503 ? 20.547 -28.266 -15.938 1 61.31 503 GLY A CA 1
ATOM 3973 C C . GLY A 1 503 ? 19.281 -28.156 -15.109 1 61.31 503 GLY A C 1
ATOM 3974 O O . GLY A 1 503 ? 19.312 -28.344 -13.891 1 61.31 503 GLY A O 1
ATOM 3975 N N . LEU A 1 504 ? 18.156 -27.891 -15.906 1 67.12 504 LEU A N 1
ATOM 3976 C CA . LEU A 1 504 ? 16.953 -27.859 -15.07 1 67.12 504 LEU A CA 1
ATOM 3977 C C . LEU A 1 504 ? 16.453 -29.281 -14.789 1 67.12 504 LEU A C 1
ATOM 3979 O O . LEU A 1 504 ? 15.898 -29.938 -15.672 1 67.12 504 LEU A O 1
ATOM 3983 N N . SER A 1 505 ? 16.594 -29.672 -13.609 1 75.88 505 SER A N 1
ATOM 3984 C CA . SER A 1 505 ? 16.219 -31.031 -13.203 1 75.88 505 SER A CA 1
ATOM 3985 C C . SER A 1 505 ? 14.703 -31.188 -13.195 1 75.88 505 SER A C 1
ATOM 3987 O O . SER A 1 505 ? 13.984 -30.375 -12.617 1 75.88 505 SER A O 1
ATOM 3989 N N . PRO A 1 506 ? 14.172 -32.219 -13.938 1 80.69 506 PRO A N 1
ATOM 3990 C CA . PRO A 1 506 ? 12.734 -32.5 -13.93 1 80.69 506 PRO A CA 1
ATOM 3991 C C . PRO A 1 506 ? 12.305 -33.375 -12.773 1 80.69 506 PRO A C 1
ATOM 3993 O O . PRO A 1 506 ? 11.227 -33.969 -12.812 1 80.69 506 PRO A O 1
ATOM 3996 N N . GLU A 1 507 ? 13.172 -33.438 -11.812 1 88.31 507 GLU A N 1
ATOM 3997 C CA . GLU A 1 507 ? 12.789 -34.281 -10.688 1 88.31 507 GLU A CA 1
ATOM 3998 C C . GLU A 1 507 ? 11.445 -33.844 -10.109 1 88.31 507 GLU A C 1
ATOM 4000 O O . GLU A 1 507 ? 11.203 -32.656 -9.891 1 88.31 507 GLU A O 1
ATOM 4005 N N . GLY A 1 508 ? 10.562 -34.875 -9.945 1 92.19 508 GLY A N 1
ATOM 4006 C CA . GLY A 1 508 ? 9.25 -34.594 -9.391 1 92.19 508 GLY A CA 1
ATOM 4007 C C . GLY A 1 508 ? 8.18 -34.438 -10.445 1 92.19 508 GLY A C 1
ATOM 4008 O O . GLY A 1 508 ? 6.988 -34.375 -10.133 1 92.19 508 GLY A O 1
ATOM 4009 N N . VAL A 1 509 ? 8.555 -34.281 -11.695 1 94.38 509 VAL A N 1
ATOM 4010 C CA . VAL A 1 509 ? 7.602 -34.281 -12.805 1 94.38 509 VAL A CA 1
ATOM 4011 C C . VAL A 1 509 ? 7.195 -35.688 -13.141 1 94.38 509 VAL A C 1
ATOM 4013 O O . VAL A 1 509 ? 8.055 -36.562 -13.297 1 94.38 509 VAL A O 1
ATOM 4016 N N . PRO A 1 510 ? 5.918 -35.969 -13.234 1 95.19 510 PRO A N 1
ATOM 4017 C CA . PRO A 1 510 ? 5.496 -37.344 -13.484 1 95.19 510 PRO A CA 1
ATOM 4018 C C . PRO A 1 510 ? 6 -37.875 -14.82 1 95.19 510 PRO A C 1
ATOM 4020 O O . PRO A 1 510 ? 5.879 -37.219 -15.852 1 95.19 510 PRO A O 1
ATOM 4023 N N . ASP A 1 511 ? 6.434 -39.094 -14.812 1 94 511 ASP A N 1
ATOM 4024 C CA . ASP A 1 511 ? 6.941 -39.75 -16.016 1 94 511 ASP A CA 1
ATOM 4025 C C . ASP A 1 511 ? 5.844 -39.906 -17.062 1 94 511 ASP A C 1
ATOM 4027 O O . ASP A 1 511 ? 6.121 -39.906 -18.266 1 94 511 ASP A O 1
ATOM 4031 N N . ALA A 1 512 ? 4.641 -39.906 -16.594 1 94.25 512 ALA A N 1
ATOM 4032 C CA . ALA A 1 512 ? 3.486 -40.031 -17.484 1 94.25 512 ALA A CA 1
ATOM 4033 C C . ALA A 1 512 ? 3.447 -38.906 -18.516 1 94.25 512 ALA A C 1
ATOM 4035 O O . ALA A 1 512 ? 2.867 -39.062 -19.578 1 94.25 512 ALA A O 1
ATOM 4036 N N . LEU A 1 513 ? 4.07 -37.844 -18.266 1 95.75 513 LEU A N 1
ATOM 4037 C CA . LEU A 1 513 ? 4.008 -36.688 -19.141 1 95.75 513 LEU A CA 1
ATOM 4038 C C . LEU A 1 513 ? 5.102 -36.75 -20.203 1 95.75 513 LEU A C 1
ATOM 4040 O O . LEU A 1 513 ? 5.246 -35.812 -21 1 95.75 513 LEU A O 1
ATOM 4044 N N . ARG A 1 514 ? 5.809 -37.844 -20.25 1 93 514 ARG A N 1
ATOM 4045 C CA . ARG A 1 514 ? 6.785 -38.062 -21.312 1 93 514 ARG A CA 1
ATOM 4046 C C . ARG A 1 514 ? 6.129 -37.938 -22.688 1 93 514 ARG A C 1
ATOM 4048 O O . ARG A 1 514 ? 5.047 -38.469 -22.906 1 93 514 ARG A O 1
ATOM 4055 N N . ASN A 1 515 ? 6.754 -37.156 -23.594 1 92.69 515 ASN A N 1
ATOM 4056 C CA . ASN A 1 515 ? 6.32 -37 -24.984 1 92.69 515 ASN A CA 1
ATOM 4057 C C . ASN A 1 515 ? 5.02 -36.188 -25.062 1 92.69 515 ASN A C 1
ATOM 4059 O O . ASN A 1 515 ? 4.148 -36.5 -25.875 1 92.69 515 ASN A O 1
ATOM 4063 N N . THR A 1 516 ? 4.859 -35.281 -24.109 1 95.62 516 THR A N 1
ATOM 4064 C CA . THR A 1 516 ? 3.719 -34.375 -24.203 1 95.62 516 THR A CA 1
ATOM 4065 C C . THR A 1 516 ? 4.18 -32.969 -24.531 1 95.62 516 THR A C 1
ATOM 4067 O O . THR A 1 516 ? 3.367 -32.125 -24.906 1 95.62 516 THR A O 1
ATOM 4070 N N . SER A 1 517 ? 5.43 -32.656 -24.422 1 95.56 517 SER A N 1
ATOM 4071 C CA . SER A 1 517 ? 6.004 -31.344 -24.703 1 95.56 517 SER A CA 1
ATOM 4072 C C . SER A 1 517 ? 7.238 -31.469 -25.594 1 95.56 517 SER A C 1
ATOM 4074 O O . SER A 1 517 ? 8.156 -32.25 -25.297 1 95.56 517 SER A O 1
ATOM 4076 N N . PHE A 1 518 ? 7.293 -30.672 -26.672 1 95.31 518 PHE A N 1
ATOM 4077 C CA . PHE A 1 518 ? 8.32 -30.828 -27.688 1 95.31 518 PHE A CA 1
ATOM 4078 C C . PHE A 1 518 ? 9.047 -29.5 -27.922 1 95.31 518 PHE A C 1
ATOM 4080 O O . PHE A 1 518 ? 8.5 -28.594 -28.547 1 95.31 518 PHE A O 1
ATOM 4087 N N . PRO A 1 519 ? 10.273 -29.375 -27.5 1 94.06 519 PRO A N 1
ATOM 4088 C CA . PRO A 1 519 ? 11.016 -28.125 -27.703 1 94.06 519 PRO A CA 1
ATOM 4089 C C . PRO A 1 519 ? 11.617 -28.016 -29.094 1 94.06 519 PRO A C 1
ATOM 4091 O O . PRO A 1 519 ? 11.914 -29.016 -29.734 1 94.06 519 PRO A O 1
ATOM 4094 N N . PHE A 1 520 ? 11.727 -26.812 -29.641 1 94.56 520 PHE A N 1
ATOM 4095 C CA . PHE A 1 520 ? 12.492 -26.484 -30.844 1 94.56 520 PHE A CA 1
ATOM 4096 C C . PHE A 1 520 ? 13.242 -25.172 -30.672 1 94.56 520 PHE A C 1
ATOM 4098 O O . PHE A 1 520 ? 12.867 -24.344 -29.828 1 94.56 520 PHE A O 1
ATOM 4105 N N . LYS A 1 521 ? 14.266 -24.984 -31.344 1 93.75 521 LYS A N 1
ATOM 4106 C CA . LYS A 1 521 ? 15.117 -23.812 -31.203 1 93.75 521 LYS A CA 1
ATOM 4107 C C . LYS A 1 521 ? 14.562 -22.625 -32 1 93.75 521 LYS A C 1
ATOM 4109 O O . LYS A 1 521 ? 14.031 -22.797 -33.094 1 93.75 521 LYS A O 1
ATOM 4114 N N . TYR A 1 522 ? 14.781 -21.453 -31.453 1 95.25 522 TYR A N 1
ATOM 4115 C CA . TYR A 1 522 ? 14.406 -20.234 -32.125 1 95.25 522 TYR A CA 1
ATOM 4116 C C . TYR A 1 522 ? 15.117 -20.109 -33.469 1 95.25 522 TYR A C 1
ATOM 4118 O O . TYR A 1 522 ? 16.312 -20.422 -33.562 1 95.25 522 TYR A O 1
ATOM 4126 N N . ASN A 1 523 ? 14.406 -19.75 -34.531 1 96.75 523 ASN A N 1
ATOM 4127 C CA . ASN A 1 523 ? 14.898 -19.562 -35.875 1 96.75 523 ASN A CA 1
ATOM 4128 C C . ASN A 1 523 ? 15.234 -20.891 -36.562 1 96.75 523 ASN A C 1
ATOM 4130 O O . ASN A 1 523 ? 15.961 -20.922 -37.562 1 96.75 523 ASN A O 1
ATOM 4134 N N . ASP A 1 524 ? 14.797 -21.984 -36.031 1 96.69 524 ASP A N 1
ATOM 4135 C CA . ASP A 1 524 ? 14.961 -23.297 -36.625 1 96.69 524 ASP A CA 1
ATOM 4136 C C . ASP A 1 524 ? 13.633 -23.812 -37.188 1 96.69 524 ASP A C 1
ATOM 4138 O O . ASP A 1 524 ? 13.016 -24.703 -36.594 1 96.69 524 ASP A O 1
ATOM 4142 N N . LEU A 1 525 ? 13.344 -23.344 -38.344 1 97.31 525 LEU A N 1
ATOM 4143 C CA . LEU A 1 525 ? 12.062 -23.688 -38.969 1 97.31 525 LEU A CA 1
ATOM 4144 C C . LEU A 1 525 ? 12 -25.156 -39.312 1 97.31 525 LEU A C 1
ATOM 4146 O O . LEU A 1 525 ? 10.938 -25.781 -39.25 1 97.31 525 LEU A O 1
ATOM 4150 N N . GLU A 1 526 ? 13.133 -25.766 -39.656 1 97.25 526 GLU A N 1
ATOM 4151 C CA . GLU A 1 526 ? 13.18 -27.172 -40.031 1 97.25 526 GLU A CA 1
ATOM 4152 C C . GLU A 1 526 ? 12.812 -28.062 -38.844 1 97.25 526 GLU A C 1
ATOM 4154 O O . GLU A 1 526 ? 12.016 -29 -38.969 1 97.25 526 GLU A O 1
ATOM 4159 N N . ALA A 1 527 ? 13.375 -27.719 -37.75 1 96.19 527 ALA A N 1
ATOM 4160 C CA . ALA A 1 527 ? 13.055 -28.469 -36.562 1 96.19 527 ALA A CA 1
ATOM 4161 C C . ALA A 1 527 ? 11.578 -28.344 -36.188 1 96.19 527 ALA A C 1
ATOM 4163 O O . ALA A 1 527 ? 10.953 -29.297 -35.75 1 96.19 527 ALA A O 1
ATOM 4164 N N . PHE A 1 528 ? 11.023 -27.141 -36.375 1 96.5 528 PHE A N 1
ATOM 4165 C CA . PHE A 1 528 ? 9.609 -26.906 -36.125 1 96.5 528 PHE A CA 1
ATOM 4166 C C . PHE A 1 528 ? 8.734 -27.734 -37.031 1 96.5 528 PHE A C 1
ATOM 4168 O O . PHE A 1 528 ? 7.785 -28.375 -36.594 1 96.5 528 PHE A O 1
ATOM 4175 N N . GLN A 1 529 ? 9.094 -27.828 -38.25 1 96.62 529 GLN A N 1
ATOM 4176 C CA . GLN A 1 529 ? 8.336 -28.578 -39.219 1 96.62 529 GLN A CA 1
ATOM 4177 C C . GLN A 1 529 ? 8.375 -30.078 -38.906 1 96.62 529 GLN A C 1
ATOM 4179 O O . GLN A 1 529 ? 7.383 -30.781 -39.125 1 96.62 529 GLN A O 1
ATOM 4184 N N . GLU A 1 530 ? 9.461 -30.484 -38.469 1 97.12 530 GLU A N 1
ATOM 4185 C CA . GLU A 1 530 ? 9.586 -31.891 -38.062 1 97.12 530 GLU A CA 1
ATOM 4186 C C . GLU A 1 530 ? 8.617 -32.25 -36.938 1 97.12 530 GLU A C 1
ATOM 4188 O O . GLU A 1 530 ? 8 -33.312 -36.969 1 97.12 530 GLU A O 1
ATOM 4193 N N . ILE A 1 531 ? 8.492 -31.344 -36 1 97 531 ILE A N 1
ATOM 4194 C CA . ILE A 1 531 ? 7.57 -31.562 -34.906 1 97 531 ILE A CA 1
ATOM 4195 C C . ILE A 1 531 ? 6.137 -31.609 -35.438 1 97 531 ILE A C 1
ATOM 4197 O O . ILE A 1 531 ? 5.359 -32.5 -35.031 1 97 531 ILE A O 1
ATOM 4201 N N . ILE A 1 532 ? 5.805 -30.734 -36.344 1 96.88 532 ILE A N 1
ATOM 4202 C CA . ILE A 1 532 ? 4.469 -30.672 -36.906 1 96.88 532 ILE A CA 1
ATOM 4203 C C . ILE A 1 532 ? 4.152 -31.984 -37.625 1 96.88 532 ILE A C 1
ATOM 4205 O O . ILE A 1 532 ? 3.041 -32.5 -37.531 1 96.88 532 ILE A O 1
ATOM 4209 N N . ASN A 1 533 ? 5.164 -32.5 -38.312 1 95.94 533 ASN A N 1
ATOM 4210 C CA . ASN A 1 533 ? 4.98 -33.719 -39.094 1 95.94 533 ASN A CA 1
ATOM 4211 C C . ASN A 1 533 ? 4.809 -34.938 -38.156 1 95.94 533 ASN A C 1
ATOM 4213 O O . ASN A 1 533 ? 4.02 -35.844 -38.469 1 95.94 533 ASN A O 1
ATOM 4217 N N . GLN A 1 534 ? 5.496 -34.875 -37.156 1 95.69 534 GLN A N 1
ATOM 4218 C CA . GLN A 1 534 ? 5.523 -36.031 -36.25 1 95.69 534 GLN A CA 1
ATOM 4219 C C . GLN A 1 534 ? 4.371 -36 -35.25 1 95.69 534 GLN A C 1
ATOM 4221 O O . GLN A 1 534 ? 3.926 -37.031 -34.75 1 95.69 534 GLN A O 1
ATOM 4226 N N . GLN A 1 535 ? 3.963 -34.812 -34.969 1 93.88 535 GLN A N 1
ATOM 4227 C CA . GLN A 1 535 ? 2.922 -34.594 -33.969 1 93.88 535 GLN A CA 1
ATOM 4228 C C . GLN A 1 535 ? 1.743 -33.812 -34.531 1 93.88 535 GLN A C 1
ATOM 4230 O O . GLN A 1 535 ? 1.554 -32.656 -34.219 1 93.88 535 GLN A O 1
ATOM 4235 N N . PRO A 1 536 ? 0.902 -34.469 -35.219 1 89.5 536 PRO A N 1
ATOM 4236 C CA . PRO A 1 536 ? -0.197 -33.75 -35.875 1 89.5 536 PRO A CA 1
ATOM 4237 C C . PRO A 1 536 ? -1.282 -33.312 -34.906 1 89.5 536 PRO A C 1
ATOM 4239 O O . PRO A 1 536 ? -2.156 -32.5 -35.25 1 89.5 536 PRO A O 1
ATOM 4242 N N . ASP A 1 537 ? -1.244 -33.656 -33.719 1 93.62 537 ASP A N 1
ATOM 4243 C CA . ASP A 1 537 ? -2.311 -33.375 -32.75 1 93.62 537 ASP A CA 1
ATOM 4244 C C . ASP A 1 537 ? -1.843 -32.406 -31.688 1 93.62 537 ASP A C 1
ATOM 4246 O O . ASP A 1 537 ? -2.193 -32.531 -30.516 1 93.62 537 ASP A O 1
ATOM 4250 N N . LEU A 1 538 ? -1.062 -31.438 -32.062 1 97.75 538 LEU A N 1
ATOM 4251 C CA . LEU A 1 538 ? -0.629 -30.391 -31.141 1 97.75 538 LEU A CA 1
ATOM 4252 C C . LEU A 1 538 ? -1.795 -29.484 -30.766 1 97.75 538 LEU A C 1
ATOM 4254 O O . LEU A 1 538 ? -2.574 -29.078 -31.625 1 97.75 538 LEU A O 1
ATOM 4258 N N . ALA A 1 539 ? -1.856 -29.234 -29.438 1 98.5 539 ALA A N 1
ATOM 4259 C CA . ALA A 1 539 ? -2.83 -28.25 -28.969 1 98.5 539 ALA A CA 1
ATOM 4260 C C . ALA A 1 539 ? -2.355 -26.828 -29.25 1 98.5 539 ALA A C 1
ATOM 4262 O O . ALA A 1 539 ? -3.141 -25.984 -29.672 1 98.5 539 ALA A O 1
ATOM 4263 N N . ALA A 1 540 ? -1.054 -26.594 -29 1 98.81 540 ALA A N 1
ATOM 4264 C CA . ALA A 1 540 ? -0.54 -25.234 -29.094 1 98.81 540 ALA A CA 1
ATOM 4265 C C . ALA A 1 540 ? 0.966 -25.234 -29.344 1 98.81 540 ALA A C 1
ATOM 4267 O O . ALA A 1 540 ? 1.643 -26.234 -29.109 1 98.81 540 ALA A O 1
ATOM 4268 N N . VAL A 1 541 ? 1.42 -24.203 -29.906 1 98.75 541 VAL A N 1
ATOM 4269 C CA . VAL A 1 541 ? 2.811 -23.75 -29.891 1 98.75 541 VAL A CA 1
ATOM 4270 C C . VAL A 1 541 ? 2.953 -22.531 -29 1 98.75 541 VAL A C 1
ATOM 4272 O O . VAL A 1 541 ? 2.266 -21.516 -29.188 1 98.75 541 VAL A O 1
ATOM 4275 N N . ILE A 1 542 ? 3.736 -22.625 -27.969 1 98.75 542 ILE A N 1
ATOM 4276 C CA . ILE A 1 542 ? 4.051 -21.469 -27.141 1 98.75 542 ILE A CA 1
ATOM 4277 C C . ILE A 1 542 ? 5.512 -21.078 -27.328 1 98.75 542 ILE A C 1
ATOM 4279 O O . ILE A 1 542 ? 6.402 -21.922 -27.297 1 98.75 542 ILE A O 1
ATOM 4283 N N . MET A 1 543 ? 5.758 -19.781 -27.562 1 98.12 543 MET A N 1
ATOM 4284 C CA . MET A 1 543 ? 7.129 -19.375 -27.828 1 98.12 543 MET A CA 1
ATOM 4285 C C . MET A 1 543 ? 7.344 -17.906 -27.438 1 98.12 543 MET A C 1
ATOM 4287 O O . MET A 1 543 ? 6.395 -17.125 -27.422 1 98.12 543 MET A O 1
ATOM 4291 N N . GLU A 1 544 ? 8.5 -17.562 -27.062 1 97.88 544 GLU A N 1
ATOM 4292 C CA . GLU A 1 544 ? 8.914 -16.156 -27 1 97.88 544 GLU A CA 1
ATOM 4293 C C . GLU A 1 544 ? 9.125 -15.57 -28.391 1 97.88 544 GLU A C 1
ATOM 4295 O O . GLU A 1 544 ? 9.766 -16.188 -29.234 1 97.88 544 GLU A O 1
ATOM 4300 N N . PRO A 1 545 ? 8.602 -14.391 -28.625 1 97.88 545 PRO A N 1
ATOM 4301 C CA . PRO A 1 545 ? 8.812 -13.828 -29.953 1 97.88 545 PRO A CA 1
ATOM 4302 C C . PRO A 1 545 ? 10.289 -13.57 -30.266 1 97.88 545 PRO A C 1
ATOM 4304 O O . PRO A 1 545 ? 10.695 -13.609 -31.422 1 97.88 545 PRO A O 1
ATOM 4307 N N . CYS A 1 546 ? 10.984 -13.266 -29.234 1 95.38 546 CYS A N 1
ATOM 4308 C CA . CYS A 1 546 ? 12.43 -13.109 -29.25 1 95.38 546 CYS A CA 1
ATOM 4309 C C . CYS A 1 546 ? 12.992 -13.07 -27.844 1 95.38 546 CYS A C 1
ATOM 4311 O O . CYS A 1 546 ? 12.242 -12.945 -26.875 1 95.38 546 CYS A O 1
ATOM 4313 N N . ARG A 1 547 ? 14.234 -13.234 -27.719 1 85.94 547 ARG A N 1
ATOM 4314 C CA . ARG A 1 547 ? 14.883 -13.039 -26.422 1 85.94 547 ARG A CA 1
ATOM 4315 C C . ARG A 1 547 ? 16.219 -12.336 -26.594 1 85.94 547 ARG A C 1
ATOM 4317 O O . ARG A 1 547 ? 16.484 -11.336 -25.922 1 85.94 547 ARG A O 1
ATOM 4324 N N . TYR A 1 548 ? 17.109 -12.906 -27.531 1 84.5 548 TYR A N 1
ATOM 4325 C CA . TYR A 1 548 ? 18.438 -12.336 -27.656 1 84.5 548 TYR A CA 1
ATOM 4326 C C . TYR A 1 548 ? 18.719 -11.922 -29.094 1 84.5 548 TYR A C 1
ATOM 4328 O O . TYR A 1 548 ? 19.703 -11.227 -29.359 1 84.5 548 TYR A O 1
ATOM 4336 N N . GLU A 1 549 ? 17.844 -12.344 -29.969 1 92.25 549 GLU A N 1
ATOM 4337 C CA . GLU A 1 549 ? 18.031 -12.016 -31.375 1 92.25 549 GLU A CA 1
ATOM 4338 C C . GLU A 1 549 ? 16.672 -11.867 -32.062 1 92.25 549 GLU A C 1
ATOM 4340 O O . GLU A 1 549 ? 15.656 -12.359 -31.578 1 92.25 549 GLU A O 1
ATOM 4345 N N . ASN A 1 550 ? 16.703 -11.18 -33.156 1 96.38 550 ASN A N 1
ATOM 4346 C CA . ASN A 1 550 ? 15.508 -11.008 -33.969 1 96.38 550 ASN A CA 1
ATOM 4347 C C . ASN A 1 550 ? 15.172 -12.289 -34.75 1 96.38 550 ASN A C 1
ATOM 4349 O O . ASN A 1 550 ? 16.047 -13.125 -34.969 1 96.38 550 ASN A O 1
ATOM 4353 N N . PRO A 1 551 ? 13.914 -12.445 -35.125 1 97.56 551 PRO A N 1
ATOM 4354 C CA . PRO A 1 551 ? 13.562 -13.602 -35.969 1 97.56 551 PRO A CA 1
ATOM 4355 C C . PRO A 1 551 ? 14.172 -13.531 -37.375 1 97.56 551 PRO A C 1
ATOM 4357 O O . PRO A 1 551 ? 14.242 -12.453 -37.969 1 97.56 551 PRO A O 1
ATOM 4360 N N . ALA A 1 552 ? 14.609 -14.703 -37.781 1 97.12 552 ALA A N 1
ATOM 4361 C CA . ALA A 1 552 ? 14.992 -14.797 -39.188 1 97.12 552 ALA A CA 1
ATOM 4362 C C . ALA A 1 552 ? 13.82 -14.43 -40.094 1 97.12 552 ALA A C 1
ATOM 4364 O O . ALA A 1 552 ? 12.664 -14.555 -39.719 1 97.12 552 ALA A O 1
ATOM 4365 N N . ASP A 1 553 ? 14.203 -13.992 -41.312 1 96.62 553 ASP A N 1
ATOM 4366 C CA . ASP A 1 553 ? 13.164 -13.594 -42.25 1 96.62 553 ASP A CA 1
ATOM 4367 C C . ASP A 1 553 ? 12.164 -14.719 -42.5 1 96.62 553 ASP A C 1
ATOM 4369 O O . ASP A 1 553 ? 12.555 -15.844 -42.812 1 96.62 553 ASP A O 1
ATOM 4373 N N . GLY A 1 554 ? 10.953 -14.383 -42.219 1 96.88 554 GLY A N 1
ATOM 4374 C CA . GLY A 1 554 ? 9.875 -15.312 -42.5 1 96.88 554 GLY A CA 1
ATOM 4375 C C . GLY A 1 554 ? 9.664 -16.328 -41.406 1 96.88 554 GLY A C 1
ATOM 4376 O O . GLY A 1 554 ? 8.711 -17.125 -41.469 1 96.88 554 GLY A O 1
ATOM 4377 N N . PHE A 1 555 ? 10.508 -16.391 -40.375 1 97.62 555 PHE A N 1
ATOM 4378 C CA . PHE A 1 555 ? 10.453 -17.406 -39.344 1 97.62 555 PHE A CA 1
ATOM 4379 C C . PHE A 1 555 ? 9.117 -17.359 -38.625 1 97.62 555 PHE A C 1
ATOM 4381 O O . PHE A 1 555 ? 8.367 -18.344 -38.625 1 97.62 555 PHE A O 1
ATOM 4388 N N . LEU A 1 556 ? 8.719 -16.172 -38.062 1 98.38 556 LEU A N 1
ATOM 4389 C CA . LEU A 1 556 ? 7.492 -16.062 -37.281 1 98.38 556 LEU A CA 1
ATOM 4390 C C . LEU A 1 556 ? 6.27 -16.172 -38.188 1 98.38 556 LEU A C 1
ATOM 4392 O O . LEU A 1 556 ? 5.242 -16.719 -37.781 1 98.38 556 LEU A O 1
ATOM 4396 N N . GLU A 1 557 ? 6.363 -15.609 -39.375 1 98.19 557 GLU A N 1
ATOM 4397 C CA . GLU A 1 557 ? 5.277 -15.727 -40.344 1 98.19 557 GLU A CA 1
ATOM 4398 C C . GLU A 1 557 ? 5 -17.188 -40.688 1 98.19 557 GLU A C 1
ATOM 4400 O O . GLU A 1 557 ? 3.84 -17.594 -40.812 1 98.19 557 GLU A O 1
ATOM 4405 N N . ALA A 1 558 ? 6.086 -17.922 -40.875 1 98.38 558 ALA A N 1
ATOM 4406 C CA . ALA A 1 558 ? 5.945 -19.344 -41.156 1 98.38 558 ALA A CA 1
ATOM 4407 C C . ALA A 1 558 ? 5.289 -20.078 -40 1 98.38 558 ALA A C 1
ATOM 4409 O O . ALA A 1 558 ? 4.414 -20.922 -40.219 1 98.38 558 ALA A O 1
ATOM 4410 N N . ILE A 1 559 ? 5.723 -19.797 -38.812 1 98.44 559 ILE A N 1
ATOM 4411 C CA . ILE A 1 559 ? 5.148 -20.422 -37.625 1 98.44 559 ILE A CA 1
ATOM 4412 C C . ILE A 1 559 ? 3.646 -20.141 -37.562 1 98.44 559 ILE A C 1
ATOM 4414 O O . ILE A 1 559 ? 2.848 -21.062 -37.344 1 98.44 559 ILE A O 1
ATOM 4418 N N . ARG A 1 560 ? 3.236 -18.844 -37.719 1 98.5 560 ARG A N 1
ATOM 4419 C CA . ARG A 1 560 ? 1.831 -18.453 -37.656 1 98.5 560 ARG A CA 1
ATOM 4420 C C . ARG A 1 560 ? 1.025 -19.141 -38.75 1 98.5 560 ARG A C 1
ATOM 4422 O O . ARG A 1 560 ? -0.068 -19.656 -38.5 1 98.5 560 ARG A O 1
ATOM 4429 N N . SER A 1 561 ? 1.616 -19.172 -40 1 98.31 561 SER A N 1
ATOM 4430 C CA . SER A 1 561 ? 0.936 -19.797 -41.125 1 98.31 561 SER A CA 1
ATOM 4431 C C . SER A 1 561 ? 0.714 -21.281 -40.875 1 98.31 561 SER A C 1
ATOM 4433 O O . SER A 1 561 ? -0.382 -21.797 -41.094 1 98.31 561 SER A O 1
ATOM 4435 N N . ILE A 1 562 ? 1.712 -21.984 -40.438 1 98.12 562 ILE A N 1
ATOM 4436 C CA . ILE A 1 562 ? 1.657 -23.422 -40.219 1 98.12 562 ILE A CA 1
ATOM 4437 C C . ILE A 1 562 ? 0.666 -23.734 -39.094 1 98.12 562 ILE A C 1
ATOM 4439 O O . ILE A 1 562 ? -0.144 -24.656 -39.219 1 98.12 562 ILE A O 1
ATOM 4443 N N . THR A 1 563 ? 0.71 -22.938 -38 1 98.31 563 THR A N 1
ATOM 4444 C CA . THR A 1 563 ? -0.199 -23.188 -36.875 1 98.31 563 THR A CA 1
ATOM 4445 C C . THR A 1 563 ? -1.647 -22.969 -37.312 1 98.31 563 THR A C 1
ATOM 4447 O O . THR A 1 563 ? -2.533 -23.75 -36.938 1 98.31 563 THR A O 1
ATOM 4450 N N . LYS A 1 564 ? -1.9 -21.953 -38.125 1 97.5 564 LYS A N 1
ATOM 4451 C CA . LYS A 1 564 ? -3.248 -21.703 -38.625 1 97.5 564 LYS A CA 1
ATOM 4452 C C . LYS A 1 564 ? -3.73 -22.844 -39.5 1 97.5 564 LYS A C 1
ATOM 4454 O O . LYS A 1 564 ? -4.863 -23.312 -39.375 1 97.5 564 LYS A O 1
ATOM 4459 N N . LYS A 1 565 ? -2.854 -23.266 -40.312 1 97.06 565 LYS A N 1
ATOM 4460 C CA . LYS A 1 565 ? -3.184 -24.344 -41.281 1 97.06 565 LYS A CA 1
ATOM 4461 C C . LYS A 1 565 ? -3.576 -25.625 -40.531 1 97.06 565 LYS A C 1
ATOM 4463 O O . LYS A 1 565 ? -4.477 -26.344 -40.969 1 97.06 565 LYS A O 1
ATOM 4468 N N . HIS A 1 566 ? -2.955 -25.938 -39.469 1 97.38 566 HIS A N 1
ATOM 4469 C CA . HIS A 1 566 ? -3.137 -27.219 -38.781 1 97.38 566 HIS A CA 1
ATOM 4470 C C . HIS A 1 566 ? -4.07 -27.062 -37.594 1 97.38 566 HIS A C 1
ATOM 4472 O O . HIS A 1 566 ? -4.246 -28.016 -36.812 1 97.38 566 HIS A O 1
ATOM 4478 N N . GLY A 1 567 ? -4.68 -25.875 -37.406 1 97.31 567 GLY A N 1
ATOM 4479 C CA . GLY A 1 567 ? -5.578 -25.656 -36.281 1 97.31 567 GLY A CA 1
ATOM 4480 C C . GLY A 1 567 ? -4.883 -25.703 -34.938 1 97.31 567 GLY A C 1
ATOM 4481 O O . GLY A 1 567 ? -5.457 -26.172 -33.938 1 97.31 567 GLY A O 1
ATOM 4482 N N . ILE A 1 568 ? -3.607 -25.406 -34.875 1 98.56 568 ILE A N 1
ATOM 4483 C CA . ILE A 1 568 ? -2.793 -25.312 -33.656 1 98.56 568 ILE A CA 1
ATOM 4484 C C . ILE A 1 568 ? -2.807 -23.891 -33.125 1 98.56 568 ILE A C 1
ATOM 4486 O O . ILE A 1 568 ? -2.625 -22.938 -33.875 1 98.56 568 ILE A O 1
ATOM 4490 N N . MET A 1 569 ? -3.037 -23.703 -31.844 1 98.75 569 MET A N 1
ATOM 4491 C CA . MET A 1 569 ? -3.045 -22.359 -31.266 1 98.75 569 MET A CA 1
ATOM 4492 C C . MET A 1 569 ? -1.627 -21.812 -31.125 1 98.75 569 MET A C 1
ATOM 4494 O O . MET A 1 569 ? -0.71 -22.547 -30.75 1 98.75 569 MET A O 1
ATOM 4498 N N . LEU A 1 570 ? -1.46 -20.594 -31.5 1 98.88 570 LEU A N 1
ATOM 4499 C CA . LEU A 1 570 ? -0.194 -19.906 -31.281 1 98.88 570 LEU A CA 1
ATOM 4500 C C . LEU A 1 570 ? -0.261 -19.016 -30.047 1 98.88 570 LEU A C 1
ATOM 4502 O O . LEU A 1 570 ? -1.086 -18.094 -29.984 1 98.88 570 LEU A O 1
ATOM 4506 N N . ILE A 1 571 ? 0.567 -19.281 -29.047 1 98.94 571 ILE A N 1
ATOM 4507 C CA . ILE A 1 571 ? 0.667 -18.5 -27.812 1 98.94 571 ILE A CA 1
ATOM 4508 C C . ILE A 1 571 ? 1.999 -17.75 -27.797 1 98.94 571 ILE A C 1
ATOM 4510 O O . ILE A 1 571 ? 3.064 -18.359 -27.781 1 98.94 571 ILE A O 1
ATOM 4514 N N . MET A 1 572 ? 1.944 -16.438 -27.781 1 98.88 572 MET A N 1
ATOM 4515 C CA . MET A 1 572 ? 3.156 -15.625 -27.672 1 98.88 572 MET A CA 1
ATOM 4516 C C . MET A 1 572 ? 3.465 -15.305 -26.219 1 98.88 572 MET A C 1
ATOM 4518 O O . MET A 1 572 ? 2.643 -14.695 -25.516 1 98.88 572 MET A O 1
ATOM 4522 N N . ASP A 1 573 ? 4.648 -15.766 -25.75 1 98.69 573 ASP A N 1
ATOM 4523 C CA . ASP A 1 573 ? 5.113 -15.477 -24.406 1 98.69 573 ASP A CA 1
ATOM 4524 C C . ASP A 1 573 ? 5.883 -14.156 -24.359 1 98.69 573 ASP A C 1
ATOM 4526 O O . ASP A 1 573 ? 7.055 -14.102 -24.734 1 98.69 573 ASP A O 1
ATOM 4530 N N . GLU A 1 574 ? 5.219 -13.156 -23.844 1 98.56 574 GLU A N 1
ATOM 4531 C CA . GLU A 1 574 ? 5.746 -11.797 -23.812 1 98.56 574 GLU A CA 1
ATOM 4532 C C . GLU A 1 574 ? 6.23 -11.422 -22.422 1 98.56 574 GLU A C 1
ATOM 4534 O O . GLU A 1 574 ? 6.434 -10.25 -22.109 1 98.56 574 GLU A O 1
ATOM 4539 N N . ILE A 1 575 ? 6.477 -12.367 -21.547 1 98.12 575 ILE A N 1
ATOM 4540 C CA . ILE A 1 575 ? 6.723 -12.148 -20.125 1 98.12 575 ILE A CA 1
ATOM 4541 C C . ILE A 1 575 ? 8.016 -11.352 -19.938 1 98.12 575 ILE A C 1
ATOM 4543 O O . ILE A 1 575 ? 8.055 -10.383 -19.188 1 98.12 575 ILE A O 1
ATOM 4547 N N . THR A 1 576 ? 9.055 -11.648 -20.609 1 96.06 576 THR A N 1
ATOM 4548 C CA . THR A 1 576 ? 10.344 -10.984 -20.438 1 96.06 576 THR A CA 1
ATOM 4549 C C . THR A 1 576 ? 10.469 -9.781 -21.375 1 96.06 576 THR A C 1
ATOM 4551 O O . THR A 1 576 ? 10.883 -8.703 -20.953 1 96.06 576 THR A O 1
ATOM 4554 N N . VAL A 1 577 ? 10.062 -9.945 -22.625 1 96.19 577 VAL A N 1
ATOM 4555 C CA . VAL A 1 577 ? 10.406 -8.969 -23.641 1 96.19 577 VAL A CA 1
ATOM 4556 C C . VAL A 1 577 ? 9.273 -7.953 -23.797 1 96.19 577 VAL A C 1
ATOM 4558 O O . VAL A 1 577 ? 9.5 -6.812 -24.203 1 96.19 577 VAL A O 1
ATOM 4561 N N . GLY A 1 578 ? 8.062 -8.391 -23.453 1 96.31 578 GLY A N 1
ATOM 4562 C CA . GLY A 1 578 ? 6.93 -7.48 -23.562 1 96.31 578 GLY A CA 1
ATOM 4563 C C . GLY A 1 578 ? 7.059 -6.254 -22.688 1 96.31 578 GLY A C 1
ATOM 4564 O O . GLY A 1 578 ? 7.598 -6.332 -21.578 1 96.31 578 GLY A O 1
ATOM 4565 N N . TRP A 1 579 ? 6.512 -5.145 -23.141 1 97.44 579 TRP A N 1
ATOM 4566 C CA . TRP A 1 579 ? 6.566 -3.854 -22.469 1 97.44 579 TRP A CA 1
ATOM 4567 C C . TRP A 1 579 ? 7.988 -3.303 -22.453 1 97.44 579 TRP A C 1
ATOM 4569 O O . TRP A 1 579 ? 8.195 -2.094 -22.594 1 97.44 579 TRP A O 1
ATOM 4579 N N . ARG A 1 580 ? 9.023 -4.148 -22.328 1 97.06 580 ARG A N 1
ATOM 4580 C CA . ARG A 1 580 ? 10.406 -3.713 -22.219 1 97.06 580 ARG A CA 1
ATOM 4581 C C . ARG A 1 580 ? 10.977 -3.344 -23.578 1 97.06 580 ARG A C 1
ATOM 4583 O O . ARG A 1 580 ? 11.562 -2.271 -23.75 1 97.06 580 ARG A O 1
ATOM 4590 N N . LEU A 1 581 ? 10.797 -4.23 -24.531 1 97.19 581 LEU A N 1
ATOM 4591 C CA . LEU A 1 581 ? 11.375 -3.963 -25.844 1 97.19 581 LEU A CA 1
ATOM 4592 C C . LEU A 1 581 ? 10.398 -3.191 -26.719 1 97.19 581 LEU A C 1
ATOM 4594 O O . LEU A 1 581 ? 10.805 -2.453 -27.625 1 97.19 581 LEU A O 1
ATOM 4598 N N . HIS A 1 582 ? 9.141 -3.396 -26.484 1 97.38 582 HIS A N 1
ATOM 4599 C CA . HIS A 1 582 ? 8.086 -2.73 -27.234 1 97.38 582 HIS A CA 1
ATOM 4600 C C . HIS A 1 582 ? 6.805 -2.621 -26.422 1 97.38 582 HIS A C 1
ATOM 4602 O O . HIS A 1 582 ? 6.383 -3.594 -25.781 1 97.38 582 HIS A O 1
ATOM 4608 N N . PHE A 1 583 ? 6.18 -1.444 -26.438 1 97.81 583 PHE A N 1
ATOM 4609 C CA . PHE A 1 583 ? 4.918 -1.228 -25.734 1 97.81 583 PHE A CA 1
ATOM 4610 C C . PHE A 1 583 ? 3.846 -2.188 -26.234 1 97.81 583 PHE A C 1
ATOM 4612 O O . PHE A 1 583 ? 3.525 -2.195 -27.438 1 97.81 583 PHE A O 1
ATOM 4619 N N . GLY A 1 584 ? 3.324 -3.029 -25.406 1 97.56 584 GLY A N 1
ATOM 4620 C CA . GLY A 1 584 ? 2.299 -3.998 -25.75 1 97.56 584 GLY A CA 1
ATOM 4621 C C . GLY A 1 584 ? 2.865 -5.344 -26.172 1 97.56 584 GLY A C 1
ATOM 4622 O O . GLY A 1 584 ? 2.127 -6.324 -26.281 1 97.56 584 GLY A O 1
ATOM 4623 N N . GLY A 1 585 ? 4.168 -5.465 -26.5 1 98 585 GLY A N 1
ATOM 4624 C CA . GLY A 1 585 ? 4.789 -6.738 -26.828 1 98 585 GLY A CA 1
ATOM 4625 C C . GLY A 1 585 ? 5.438 -6.75 -28.188 1 98 585 GLY A C 1
ATOM 4626 O O . GLY A 1 585 ? 5.035 -6 -29.078 1 98 585 GLY A O 1
ATOM 4627 N N . MET A 1 586 ? 6.359 -7.641 -28.359 1 98.25 586 MET A N 1
ATOM 4628 C CA . MET A 1 586 ? 7.145 -7.734 -29.578 1 98.25 586 MET A CA 1
ATOM 4629 C C . MET A 1 586 ? 6.32 -8.352 -30.703 1 98.25 586 MET A C 1
ATOM 4631 O O . MET A 1 586 ? 6.598 -8.117 -31.891 1 98.25 586 MET A O 1
ATOM 4635 N N . HIS A 1 587 ? 5.305 -9.156 -30.328 1 98.56 587 HIS A N 1
ATOM 4636 C CA . HIS A 1 587 ? 4.441 -9.695 -31.375 1 98.56 587 HIS A CA 1
ATOM 4637 C C . HIS A 1 587 ? 3.779 -8.578 -32.188 1 98.56 587 HIS A C 1
ATOM 4639 O O . HIS A 1 587 ? 3.564 -8.719 -33.375 1 98.56 587 HIS A O 1
ATOM 4645 N N . LEU A 1 588 ? 3.477 -7.461 -31.5 1 98.38 588 LEU A N 1
ATOM 4646 C CA . LEU A 1 588 ? 2.926 -6.301 -32.188 1 98.38 588 LEU A CA 1
ATOM 4647 C C . LEU A 1 588 ? 3.961 -5.68 -33.125 1 98.38 588 LEU A C 1
ATOM 4649 O O . LEU A 1 588 ? 3.65 -5.344 -34.25 1 98.38 588 LEU A O 1
ATOM 4653 N N . LYS A 1 589 ? 5.16 -5.551 -32.625 1 97.38 589 LYS A N 1
ATOM 4654 C CA . LYS A 1 589 ? 6.234 -4.965 -33.438 1 97.38 589 LYS A CA 1
ATOM 4655 C C . LYS A 1 589 ? 6.504 -5.793 -34.688 1 97.38 589 LYS A C 1
ATOM 4657 O O . LYS A 1 589 ? 6.777 -5.238 -35.75 1 97.38 589 LYS A O 1
ATOM 4662 N N . TYR A 1 590 ? 6.461 -7.152 -34.562 1 98.12 590 TYR A N 1
ATOM 4663 C CA . TYR A 1 590 ? 6.777 -8.062 -35.656 1 98.12 590 TYR A CA 1
ATOM 4664 C C . TYR A 1 590 ? 5.562 -8.281 -36.562 1 98.12 590 TYR A C 1
ATOM 4666 O O . TYR A 1 590 ? 5.652 -8.969 -37.562 1 98.12 590 TYR A O 1
ATOM 4674 N N . GLY A 1 591 ? 4.41 -7.758 -36.156 1 97.75 591 GLY A N 1
ATOM 4675 C CA . GLY A 1 591 ? 3.209 -7.844 -36.969 1 97.75 591 GLY A CA 1
ATOM 4676 C C . GLY A 1 591 ? 2.561 -9.219 -36.906 1 97.75 591 GLY A C 1
ATOM 4677 O O . GLY A 1 591 ? 1.986 -9.664 -37.906 1 97.75 591 GLY A O 1
ATOM 4678 N N . ILE A 1 592 ? 2.703 -9.953 -35.812 1 98.06 592 ILE A N 1
ATOM 4679 C CA . ILE A 1 592 ? 2.121 -11.281 -35.656 1 98.06 592 ILE A CA 1
ATOM 4680 C C . ILE A 1 592 ? 0.895 -11.195 -34.75 1 98.06 592 ILE A C 1
ATOM 4682 O O . ILE A 1 592 ? 0.959 -10.617 -33.656 1 98.06 592 ILE A O 1
ATOM 4686 N N . GLU A 1 593 ? -0.25 -11.688 -35.188 1 98.44 593 GLU A N 1
ATOM 4687 C CA . GLU A 1 593 ? -1.433 -11.836 -34.344 1 98.44 593 GLU A CA 1
ATOM 4688 C C . GLU A 1 593 ? -1.578 -13.273 -33.844 1 98.44 593 GLU A C 1
ATOM 4690 O O . GLU A 1 593 ? -2.023 -14.148 -34.594 1 98.44 593 GLU A O 1
ATOM 4695 N N . PRO A 1 594 ? -1.245 -13.492 -32.594 1 98.88 594 PRO A N 1
ATOM 4696 C CA . PRO A 1 594 ? -1.403 -14.836 -32.062 1 98.88 594 PRO A CA 1
ATOM 4697 C C . PRO A 1 594 ? -2.842 -15.141 -31.641 1 98.88 594 PRO A C 1
ATOM 4699 O O . PRO A 1 594 ? -3.729 -14.305 -31.828 1 98.88 594 PRO A O 1
ATOM 4702 N N . ASP A 1 595 ? -3.09 -16.406 -31.25 1 98.88 595 ASP A N 1
ATOM 4703 C CA . ASP A 1 595 ? -4.383 -16.734 -30.656 1 98.88 595 ASP A CA 1
ATOM 4704 C C . ASP A 1 595 ? -4.461 -16.25 -29.203 1 98.88 595 ASP A C 1
ATOM 4706 O O . ASP A 1 595 ? -5.535 -15.883 -28.719 1 98.88 595 ASP A O 1
ATOM 4710 N N . MET A 1 596 ? -3.346 -16.312 -28.484 1 98.94 596 MET A N 1
ATOM 4711 C CA . MET A 1 596 ? -3.193 -15.812 -27.125 1 98.94 596 MET A CA 1
ATOM 4712 C C . MET A 1 596 ? -1.807 -15.211 -26.922 1 98.94 596 MET A C 1
ATOM 4714 O O . MET A 1 596 ? -0.865 -15.555 -27.641 1 98.94 596 MET A O 1
ATOM 4718 N N . ALA A 1 597 ? -1.675 -14.367 -25.984 1 98.94 597 ALA A N 1
ATOM 4719 C CA . ALA A 1 597 ? -0.401 -13.867 -25.469 1 98.94 597 ALA A CA 1
ATOM 4720 C C . ALA A 1 597 ? -0.399 -13.797 -23.953 1 98.94 597 ALA A C 1
ATOM 4722 O O . ALA A 1 597 ? -1.447 -13.609 -23.328 1 98.94 597 ALA A O 1
ATOM 4723 N N . VAL A 1 598 ? 0.768 -14.023 -23.391 1 98.88 598 VAL A N 1
ATOM 4724 C CA . VAL A 1 598 ? 0.875 -13.977 -21.922 1 98.88 598 VAL A CA 1
ATOM 4725 C C . VAL A 1 598 ? 1.865 -12.891 -21.516 1 98.88 598 VAL A C 1
ATOM 4727 O O . VAL A 1 598 ? 2.85 -12.641 -22.219 1 98.88 598 VAL A O 1
ATOM 4730 N N . PHE A 1 599 ? 1.562 -12.195 -20.438 1 98.81 599 PHE A N 1
ATOM 4731 C CA . PHE A 1 599 ? 2.359 -11.109 -19.891 1 98.81 599 PHE A CA 1
ATOM 4732 C C . PHE A 1 599 ? 2.562 -11.289 -18.391 1 98.81 599 PHE A C 1
ATOM 4734 O O . PHE A 1 599 ? 1.781 -11.977 -17.734 1 98.81 599 PHE A O 1
ATOM 4741 N N . ALA A 1 600 ? 3.621 -10.781 -17.828 1 98.38 600 ALA A N 1
ATOM 4742 C CA . ALA A 1 600 ? 3.906 -10.672 -16.406 1 98.38 600 ALA A CA 1
ATOM 4743 C C . ALA A 1 600 ? 5.039 -9.68 -16.156 1 98.38 600 ALA A C 1
ATOM 4745 O O . ALA A 1 600 ? 5.098 -8.617 -16.781 1 98.38 600 ALA A O 1
ATOM 4746 N N . LYS A 1 601 ? 5.77 -9.82 -15.203 1 97.5 601 LYS A N 1
ATOM 4747 C CA . LYS A 1 601 ? 6.969 -9.062 -14.852 1 97.5 601 LYS A CA 1
ATOM 4748 C C . LYS A 1 601 ? 6.742 -7.562 -15.016 1 97.5 601 LYS A C 1
ATOM 4750 O O . LYS A 1 601 ? 6.047 -6.945 -14.203 1 97.5 601 LYS A O 1
ATOM 4755 N N . ALA A 1 602 ? 7.215 -6.973 -16.141 1 97.81 602 ALA A N 1
ATOM 4756 C CA . ALA A 1 602 ? 7.168 -5.527 -16.344 1 97.81 602 ALA A CA 1
ATOM 4757 C C . ALA A 1 602 ? 5.738 -5.004 -16.25 1 97.81 602 ALA A C 1
ATOM 4759 O O . ALA A 1 602 ? 5.516 -3.84 -15.906 1 97.81 602 ALA A O 1
ATOM 4760 N N . LEU A 1 603 ? 4.742 -5.852 -16.422 1 98.38 603 LEU A N 1
ATOM 4761 C CA . LEU A 1 603 ? 3.332 -5.469 -16.406 1 98.38 603 LEU A CA 1
ATOM 4762 C C . LEU A 1 603 ? 2.957 -4.832 -15.078 1 98.38 603 LEU A C 1
ATOM 4764 O O . LEU A 1 603 ? 2.166 -3.885 -15.039 1 98.38 603 LEU A O 1
ATOM 4768 N N . GLY A 1 604 ? 3.482 -5.348 -14.016 1 98.06 604 GLY A N 1
ATOM 4769 C CA . GLY A 1 604 ? 3.086 -4.891 -12.695 1 98.06 604 GLY A CA 1
ATOM 4770 C C . GLY A 1 604 ? 4.137 -4.023 -12.023 1 98.06 604 GLY A C 1
ATOM 4771 O O . GLY A 1 604 ? 3.939 -3.562 -10.898 1 98.06 604 GLY A O 1
ATOM 4772 N N . ASN A 1 605 ? 5.309 -3.889 -12.641 1 98.44 605 ASN A N 1
ATOM 4773 C CA . ASN A 1 605 ? 6.434 -3.137 -12.086 1 98.44 605 ASN A CA 1
ATOM 4774 C C . ASN A 1 605 ? 6.762 -3.576 -10.664 1 98.44 605 ASN A C 1
ATOM 4776 O O . ASN A 1 605 ? 6.859 -2.746 -9.758 1 98.44 605 ASN A O 1
ATOM 4780 N N . GLY A 1 606 ? 6.898 -4.832 -10.484 1 98.06 606 GLY A N 1
ATOM 4781 C CA . GLY A 1 606 ? 7.328 -5.348 -9.195 1 98.06 606 GLY A CA 1
ATOM 4782 C C . GLY A 1 606 ? 6.188 -5.883 -8.359 1 98.06 606 GLY A C 1
ATOM 4783 O O . GLY A 1 606 ? 6.41 -6.465 -7.289 1 98.06 606 GLY A O 1
ATOM 4784 N N . TYR A 1 607 ? 4.914 -5.75 -8.75 1 98.62 607 TYR A N 1
ATOM 4785 C CA . TYR A 1 607 ? 3.75 -6.309 -8.078 1 98.62 607 TYR A CA 1
ATOM 4786 C C . TYR A 1 607 ? 3.256 -7.562 -8.789 1 98.62 607 TYR A C 1
ATOM 4788 O O . TYR A 1 607 ? 3.238 -7.613 -10.023 1 98.62 607 TYR A O 1
ATOM 4796 N N . PRO A 1 608 ? 2.828 -8.562 -8.023 1 98.38 608 PRO A N 1
ATOM 4797 C CA . PRO A 1 608 ? 2.414 -9.82 -8.648 1 98.38 608 PRO A CA 1
ATOM 4798 C C . PRO A 1 608 ? 1.187 -9.664 -9.539 1 98.38 608 PRO A C 1
ATOM 4800 O O . PRO A 1 608 ? 0.094 -9.375 -9.047 1 98.38 608 PRO A O 1
ATOM 4803 N N . ILE A 1 609 ? 1.382 -9.852 -10.836 1 98.56 609 ILE A N 1
ATOM 4804 C CA . ILE A 1 609 ? 0.309 -9.836 -11.828 1 98.56 609 ILE A CA 1
ATOM 4805 C C . ILE A 1 609 ? 0.786 -10.5 -13.117 1 98.56 609 ILE A C 1
ATOM 4807 O O . ILE A 1 609 ? 1.947 -10.359 -13.5 1 98.56 609 ILE A O 1
ATOM 4811 N N . GLY A 1 610 ? 0.087 -11.375 -13.633 1 98.5 610 GLY A N 1
ATOM 4812 C CA . GLY A 1 610 ? 0.198 -11.938 -14.969 1 98.5 610 GLY A CA 1
ATOM 4813 C C . GLY A 1 610 ? -1.104 -11.898 -15.75 1 98.5 610 GLY A C 1
ATOM 4814 O O . GLY A 1 610 ? -2.18 -11.766 -15.156 1 98.5 610 GLY A O 1
ATOM 4815 N N . ALA A 1 611 ? -1.026 -11.953 -17.031 1 98.88 611 ALA A N 1
ATOM 4816 C CA . ALA A 1 611 ? -2.219 -11.867 -17.875 1 98.88 611 ALA A CA 1
ATOM 4817 C C . ALA A 1 611 ? -2.154 -12.859 -19.016 1 98.88 611 ALA A C 1
ATOM 4819 O O . ALA A 1 611 ? -1.08 -13.109 -19.578 1 98.88 611 ALA A O 1
ATOM 4820 N N . VAL A 1 612 ? -3.221 -13.43 -19.328 1 98.88 612 VAL A N 1
ATOM 4821 C CA . VAL A 1 612 ? -3.484 -14.148 -20.562 1 98.88 612 VAL A CA 1
ATOM 4822 C C . VAL A 1 612 ? -4.535 -13.398 -21.391 1 98.88 612 VAL A C 1
ATOM 4824 O O . VAL A 1 612 ? -5.652 -13.18 -20.922 1 98.88 612 VAL A O 1
ATOM 4827 N N . ILE A 1 613 ? -4.195 -12.938 -22.516 1 98.94 613 ILE A N 1
ATOM 4828 C CA . ILE A 1 613 ? -5.184 -12.328 -23.406 1 98.94 613 ILE A CA 1
ATOM 4829 C C . ILE A 1 613 ? -5.355 -13.18 -24.656 1 98.94 613 ILE A C 1
ATOM 4831 O O . ILE A 1 613 ? -4.449 -13.922 -25.031 1 98.94 613 ILE A O 1
ATOM 4835 N N . GLY A 1 614 ? -6.496 -13.133 -25.266 1 98.88 614 GLY A N 1
ATOM 4836 C CA . GLY A 1 614 ? -6.754 -13.93 -26.453 1 98.88 614 GLY A CA 1
ATOM 4837 C C . GLY A 1 614 ? -8.023 -13.531 -27.188 1 98.88 614 GLY A C 1
ATOM 4838 O O . GLY A 1 614 ? -8.797 -12.703 -26.688 1 98.88 614 GLY A O 1
ATOM 4839 N N . THR A 1 615 ? -8.148 -14.047 -28.406 1 98.75 615 THR A N 1
ATOM 4840 C CA . THR A 1 615 ? -9.406 -13.898 -29.125 1 98.75 615 THR A CA 1
ATOM 4841 C C . THR A 1 615 ? -10.539 -14.617 -28.391 1 98.75 615 THR A C 1
ATOM 4843 O O . THR A 1 615 ? -10.281 -15.516 -27.578 1 98.75 615 THR A O 1
ATOM 4846 N N . LYS A 1 616 ? -11.68 -14.188 -28.656 1 97.81 616 LYS A N 1
ATOM 4847 C CA . LYS A 1 616 ? -12.836 -14.852 -28.062 1 97.81 616 LYS A CA 1
ATOM 4848 C C . LYS A 1 616 ? -12.836 -16.344 -28.359 1 97.81 616 LYS A C 1
ATOM 4850 O O . LYS A 1 616 ? -13.109 -17.156 -27.484 1 97.81 616 LYS A O 1
ATOM 4855 N N . ALA A 1 617 ? -12.523 -16.703 -29.562 1 97.94 617 ALA A N 1
ATOM 4856 C CA . ALA A 1 617 ? -12.5 -18.109 -30 1 97.94 617 ALA A CA 1
ATOM 4857 C C . ALA A 1 617 ? -11.438 -18.906 -29.25 1 97.94 617 ALA A C 1
ATOM 4859 O O . ALA A 1 617 ? -11.688 -20.031 -28.812 1 97.94 617 ALA A O 1
ATOM 4860 N N . ALA A 1 618 ? -10.289 -18.344 -29.094 1 98.44 618 ALA A N 1
ATOM 4861 C CA . ALA A 1 618 ? -9.188 -19.031 -28.438 1 98.44 618 ALA A CA 1
ATOM 4862 C C . ALA A 1 618 ? -9.469 -19.219 -26.953 1 98.44 618 ALA A C 1
ATOM 4864 O O . ALA A 1 618 ? -9.047 -20.219 -26.344 1 98.44 618 ALA A O 1
ATOM 4865 N N . MET A 1 619 ? -10.195 -18.297 -26.344 1 98.12 619 MET A N 1
ATOM 4866 C CA . MET A 1 619 ? -10.383 -18.266 -24.906 1 98.12 619 MET A CA 1
ATOM 4867 C C . MET A 1 619 ? -11.594 -19.094 -24.484 1 98.12 619 MET A C 1
ATOM 4869 O O . MET A 1 619 ? -11.922 -19.156 -23.297 1 98.12 619 MET A O 1
ATOM 4873 N N . GLU A 1 620 ? -12.211 -19.75 -25.359 1 95.5 620 GLU A N 1
ATOM 4874 C CA . GLU A 1 620 ? -13.43 -20.5 -25.094 1 95.5 620 GLU A CA 1
ATOM 4875 C C . GLU A 1 620 ? -13.188 -21.594 -24.078 1 95.5 620 GLU A C 1
ATOM 4877 O O . GLU A 1 620 ? -14.062 -21.906 -23.266 1 95.5 620 GLU A O 1
ATOM 4882 N N . GLY A 1 621 ? -12.047 -22.172 -24.109 1 94.88 621 GLY A N 1
ATOM 4883 C CA . GLY A 1 621 ? -11.703 -23.25 -23.203 1 94.88 621 GLY A CA 1
ATOM 4884 C C . GLY A 1 621 ? -11.711 -22.812 -21.734 1 94.88 621 GLY A C 1
ATOM 4885 O O . GLY A 1 621 ? -11.906 -23.641 -20.844 1 94.88 621 GLY A O 1
ATOM 4886 N N . ALA A 1 622 ? -11.523 -21.578 -21.5 1 93.5 622 ALA A N 1
ATOM 4887 C CA . ALA A 1 622 ? -11.531 -21.047 -20.125 1 93.5 622 ALA A CA 1
ATOM 4888 C C . ALA A 1 622 ? -12.898 -21.219 -19.484 1 93.5 622 ALA A C 1
ATOM 4890 O O . ALA A 1 622 ? -13.008 -21.297 -18.25 1 93.5 622 ALA A O 1
ATOM 4891 N N . GLN A 1 623 ? -13.898 -21.344 -20.234 1 88.31 623 GLN A N 1
ATOM 4892 C CA . GLN A 1 623 ? -15.258 -21.5 -19.734 1 88.31 623 GLN A CA 1
ATOM 4893 C C . GLN A 1 623 ? -15.609 -22.953 -19.484 1 88.31 623 GLN A C 1
ATOM 4895 O O . GLN A 1 623 ? -16.578 -23.266 -18.797 1 88.31 623 GLN A O 1
ATOM 4900 N N . ARG A 1 624 ? -14.805 -23.812 -20.047 1 87 624 ARG A N 1
ATOM 4901 C CA . ARG A 1 624 ? -15.133 -25.234 -19.969 1 87 624 ARG A CA 1
ATOM 4902 C C . ARG A 1 624 ? -14.172 -25.969 -19.031 1 87 624 ARG A C 1
ATOM 4904 O O . ARG A 1 624 ? -14.43 -27.109 -18.641 1 87 624 ARG A O 1
ATOM 4911 N N . SER A 1 625 ? -13.141 -25.328 -18.703 1 91.12 625 SER A N 1
ATOM 4912 C CA . SER A 1 625 ? -12.148 -25.906 -17.812 1 91.12 625 SER A CA 1
ATOM 4913 C C . SER A 1 625 ? -12.188 -25.25 -16.438 1 91.12 625 SER A C 1
ATOM 4915 O O . SER A 1 625 ? -12.383 -24.031 -16.328 1 91.12 625 SER A O 1
ATOM 4917 N N . PHE A 1 626 ? -11.969 -26.094 -15.422 1 90.31 626 PHE A N 1
ATOM 4918 C CA . PHE A 1 626 ? -11.922 -25.531 -14.086 1 90.31 626 PHE A CA 1
ATOM 4919 C C . PHE A 1 626 ? -10.57 -24.859 -13.828 1 90.31 626 PHE A C 1
ATOM 4921 O O . PHE A 1 626 ? -9.539 -25.531 -13.797 1 90.31 626 PHE A O 1
ATOM 4928 N N . ILE A 1 627 ? -10.555 -23.578 -13.758 1 92.19 627 ILE A N 1
ATOM 4929 C CA . ILE A 1 627 ? -9.414 -22.703 -13.477 1 92.19 627 ILE A CA 1
ATOM 4930 C C . ILE A 1 627 ? -9.789 -21.688 -12.406 1 92.19 627 ILE A C 1
ATOM 4932 O O . ILE A 1 627 ? -10.641 -20.812 -12.641 1 92.19 627 ILE A O 1
ATOM 4936 N N . SER A 1 628 ? -9.125 -21.812 -11.258 1 89.06 628 SER A N 1
ATOM 4937 C CA . SER A 1 628 ? -9.664 -21.031 -10.148 1 89.06 628 SER A CA 1
ATOM 4938 C C . SER A 1 628 ? -8.578 -20.719 -9.117 1 89.06 628 SER A C 1
ATOM 4940 O O . SER A 1 628 ? -7.816 -21.609 -8.727 1 89.06 628 SER A O 1
ATOM 4942 N N . SER A 1 629 ? -8.531 -19.5 -8.688 1 95.12 629 SER A N 1
ATOM 4943 C CA . SER A 1 629 ? -7.711 -19.125 -7.543 1 95.12 629 SER A CA 1
ATOM 4944 C C . SER A 1 629 ? -8.273 -17.891 -6.844 1 95.12 629 SER A C 1
ATOM 4946 O O . SER A 1 629 ? -8.547 -16.875 -7.488 1 95.12 629 SER A O 1
ATOM 4948 N N . THR A 1 630 ? -8.398 -17.953 -5.547 1 95.88 630 THR A N 1
ATOM 4949 C CA . THR A 1 630 ? -8.961 -16.875 -4.742 1 95.88 630 THR A CA 1
ATOM 4950 C C . THR A 1 630 ? -8.195 -15.578 -4.965 1 95.88 630 THR A C 1
ATOM 4952 O O . THR A 1 630 ? -8.797 -14.523 -5.188 1 95.88 630 THR A O 1
ATOM 4955 N N . TYR A 1 631 ? -6.918 -15.578 -5.051 1 97.25 631 TYR A N 1
ATOM 4956 C CA . TYR A 1 631 ? -6.102 -14.367 -5.012 1 97.25 631 TYR A CA 1
ATOM 4957 C C . TYR A 1 631 ? -6.008 -13.734 -6.395 1 97.25 631 TYR A C 1
ATOM 4959 O O . TYR A 1 631 ? -5.465 -12.641 -6.543 1 97.25 631 TYR A O 1
ATOM 4967 N N . TRP A 1 632 ? -6.566 -14.383 -7.434 1 97.69 632 TRP A N 1
ATOM 4968 C CA . TRP A 1 632 ? -6.645 -13.727 -8.734 1 97.69 632 TRP A CA 1
ATOM 4969 C C . TRP A 1 632 ? -7.656 -12.586 -8.703 1 97.69 632 TRP A C 1
ATOM 4971 O O . TRP A 1 632 ? -7.68 -11.742 -9.609 1 97.69 632 TRP A O 1
ATOM 4981 N N . THR A 1 633 ? -8.445 -12.516 -7.586 1 97 633 THR A N 1
ATOM 4982 C CA . THR A 1 633 ? -9.438 -11.461 -7.43 1 97 633 THR A CA 1
ATOM 4983 C C . THR A 1 633 ? -8.938 -10.383 -6.469 1 97 633 THR A C 1
ATOM 4985 O O . THR A 1 633 ? -9.688 -9.477 -6.105 1 97 633 THR A O 1
ATOM 4988 N N . GLU A 1 634 ? -7.742 -10.492 -6 1 97.56 634 GLU A N 1
ATOM 4989 C CA . GLU A 1 634 ? -7.145 -9.43 -5.203 1 97.56 634 GLU A CA 1
ATOM 4990 C C . GLU A 1 634 ? -6.781 -8.227 -6.066 1 97.56 634 GLU A C 1
ATOM 4992 O O . GLU A 1 634 ? -6.238 -8.383 -7.164 1 97.56 634 GLU A O 1
ATOM 4997 N N . SER A 1 635 ? -7.008 -7.008 -5.605 1 97.94 635 SER A N 1
ATOM 4998 C CA . SER A 1 635 ? -7.109 -5.824 -6.453 1 97.94 635 SER A CA 1
ATOM 4999 C C . SER A 1 635 ? -5.73 -5.25 -6.766 1 97.94 635 SER A C 1
ATOM 5001 O O . SER A 1 635 ? -5.559 -4.543 -7.762 1 97.94 635 SER A O 1
ATOM 5003 N N . LEU A 1 636 ? -4.672 -5.434 -5.988 1 98.5 636 LEU A N 1
ATOM 5004 C CA . LEU A 1 636 ? -3.43 -4.688 -6.152 1 98.5 636 LEU A CA 1
ATOM 5005 C C . LEU A 1 636 ? -2.732 -5.07 -7.453 1 98.5 636 LEU A C 1
ATOM 5007 O O . LEU A 1 636 ? -2.049 -4.246 -8.062 1 98.5 636 LEU A O 1
ATOM 5011 N N . GLY A 1 637 ? -2.871 -6.367 -7.863 1 98.38 637 GLY A N 1
ATOM 5012 C CA . GLY A 1 637 ? -2.311 -6.766 -9.148 1 98.38 637 GLY A CA 1
ATOM 5013 C C . GLY A 1 637 ? -2.789 -5.902 -10.297 1 98.38 637 GLY A C 1
ATOM 5014 O O . GLY A 1 637 ? -1.999 -5.18 -10.914 1 98.38 637 GLY A O 1
ATOM 5015 N N . PRO A 1 638 ? -4.094 -5.891 -10.555 1 98.69 638 PRO A N 1
ATOM 5016 C CA . PRO A 1 638 ? -4.629 -5.059 -11.641 1 98.69 638 PRO A CA 1
ATOM 5017 C C . PRO A 1 638 ? -4.387 -3.568 -11.414 1 98.69 638 PRO A C 1
ATOM 5019 O O . PRO A 1 638 ? -4.168 -2.822 -12.367 1 98.69 638 PRO A O 1
ATOM 5022 N N . VAL A 1 639 ? -4.383 -3.102 -10.156 1 98.62 639 VAL A N 1
ATOM 5023 C CA . VAL A 1 639 ? -4.125 -1.701 -9.844 1 98.62 639 VAL A CA 1
ATOM 5024 C C . VAL A 1 639 ? -2.707 -1.328 -10.273 1 98.62 639 VAL A C 1
ATOM 5026 O O . VAL A 1 639 ? -2.502 -0.298 -10.922 1 98.62 639 VAL A O 1
ATOM 5029 N N . ALA A 1 640 ? -1.757 -2.141 -9.938 1 98.75 640 ALA A N 1
ATOM 5030 C CA . ALA A 1 640 ? -0.365 -1.905 -10.312 1 98.75 640 ALA A CA 1
ATOM 5031 C C . ALA A 1 640 ? -0.195 -1.917 -11.828 1 98.75 640 ALA A C 1
ATOM 5033 O O . ALA A 1 640 ? 0.496 -1.063 -12.383 1 98.75 640 ALA A O 1
ATOM 5034 N N . ALA A 1 641 ? -0.834 -2.893 -12.445 1 98.88 641 ALA A N 1
ATOM 5035 C CA . ALA A 1 641 ? -0.728 -3.016 -13.898 1 98.88 641 ALA A CA 1
ATOM 5036 C C . ALA A 1 641 ? -1.275 -1.772 -14.594 1 98.88 641 ALA A C 1
ATOM 5038 O O . ALA A 1 641 ? -0.633 -1.222 -15.492 1 98.88 641 ALA A O 1
ATOM 5039 N N . LEU A 1 642 ? -2.445 -1.317 -14.18 1 98.69 642 LEU A N 1
ATOM 5040 C CA . LEU A 1 642 ? -3.064 -0.135 -14.773 1 98.69 642 LEU A CA 1
ATOM 5041 C C . LEU A 1 642 ? -2.189 1.097 -14.562 1 98.69 642 LEU A C 1
ATOM 5043 O O . LEU A 1 642 ? -1.985 1.883 -15.492 1 98.69 642 LEU A O 1
ATOM 5047 N N . ALA A 1 643 ? -1.669 1.231 -13.367 1 98.12 643 ALA A N 1
ATOM 5048 C CA . ALA A 1 643 ? -0.803 2.369 -13.07 1 98.12 643 ALA A CA 1
ATOM 5049 C C . ALA A 1 643 ? 0.476 2.316 -13.898 1 98.12 643 ALA A C 1
ATOM 5051 O O . ALA A 1 643 ? 0.961 3.348 -14.375 1 98.12 643 ALA A O 1
ATOM 5052 N N . THR A 1 644 ? 1.051 1.133 -14.055 1 98.38 644 THR A N 1
ATOM 5053 C CA . THR A 1 644 ? 2.271 0.946 -14.828 1 98.38 644 THR A CA 1
ATOM 5054 C C . THR A 1 644 ? 2.045 1.311 -16.297 1 98.38 644 THR A C 1
ATOM 5056 O O . THR A 1 644 ? 2.832 2.055 -16.891 1 98.38 644 THR A O 1
ATOM 5059 N N . ILE A 1 645 ? 0.961 0.804 -16.875 1 98.25 645 ILE A N 1
ATOM 5060 C CA . ILE A 1 645 ? 0.637 1.083 -18.266 1 98.25 645 ILE A CA 1
ATOM 5061 C C . ILE A 1 645 ? 0.419 2.582 -18.453 1 98.25 645 ILE A C 1
ATOM 5063 O O . ILE A 1 645 ? 0.928 3.174 -19.406 1 98.25 645 ILE A O 1
ATOM 5067 N N . ALA A 1 646 ? -0.302 3.182 -17.516 1 96.75 646 ALA A N 1
ATOM 5068 C CA . ALA A 1 646 ? -0.552 4.621 -17.594 1 96.75 646 ALA A CA 1
ATOM 5069 C C . ALA A 1 646 ? 0.756 5.406 -17.578 1 96.75 646 ALA A C 1
ATOM 5071 O O . ALA A 1 646 ? 0.918 6.371 -18.328 1 96.75 646 ALA A O 1
ATOM 5072 N N . ALA A 1 647 ? 1.676 5.02 -16.75 1 95.81 647 ALA A N 1
ATOM 5073 C CA . ALA A 1 647 ? 2.971 5.688 -16.656 1 95.81 647 ALA A CA 1
ATOM 5074 C C . ALA A 1 647 ? 3.764 5.527 -17.953 1 95.81 647 ALA A C 1
ATOM 5076 O O . ALA A 1 647 ? 4.418 6.469 -18.406 1 95.81 647 ALA A O 1
ATOM 5077 N N . MET A 1 648 ? 3.695 4.324 -18.531 1 96.38 648 MET A N 1
ATOM 5078 C CA . MET A 1 648 ? 4.422 4.066 -19.781 1 96.38 648 MET A CA 1
ATOM 5079 C C . MET A 1 648 ? 3.844 4.883 -20.922 1 96.38 648 MET A C 1
ATOM 5081 O O . MET A 1 648 ? 4.57 5.277 -21.844 1 96.38 648 MET A O 1
ATOM 5085 N N . GLU A 1 649 ? 2.57 5.129 -20.891 1 93.75 649 GLU A N 1
ATOM 5086 C CA . GLU A 1 649 ? 1.899 5.871 -21.953 1 93.75 649 GLU A CA 1
ATOM 5087 C C . GLU A 1 649 ? 2.275 7.352 -21.922 1 93.75 649 GLU A C 1
ATOM 5089 O O . GLU A 1 649 ? 2.221 8.039 -22.938 1 93.75 649 GLU A O 1
ATOM 5094 N N . LYS A 1 650 ? 2.625 7.898 -20.812 1 90.38 650 LYS A N 1
ATOM 5095 C CA . LYS A 1 650 ? 2.949 9.312 -20.656 1 90.38 650 LYS A CA 1
ATOM 5096 C C . LYS A 1 650 ? 4.262 9.656 -21.359 1 90.38 650 LYS A C 1
ATOM 5098 O O . LYS A 1 650 ? 4.492 10.812 -21.719 1 90.38 650 LYS A O 1
ATOM 5103 N N . GLN A 1 651 ? 5.055 8.695 -21.422 1 87.56 651 GLN A N 1
ATOM 5104 C CA . GLN A 1 651 ? 6.332 8.898 -22.109 1 87.56 651 GLN A CA 1
ATOM 5105 C C . GLN A 1 651 ? 6.762 7.645 -22.859 1 87.56 651 GLN A C 1
ATOM 5107 O O . GLN A 1 651 ? 6.266 6.551 -22.594 1 87.56 651 GLN A O 1
ATOM 5112 N N . ASP A 1 652 ? 7.609 7.82 -23.844 1 90.31 652 ASP A N 1
ATOM 5113 C CA . ASP A 1 652 ? 8.156 6.684 -24.578 1 90.31 652 ASP A CA 1
ATOM 5114 C C . ASP A 1 652 ? 9.273 6.004 -23.797 1 90.31 652 ASP A C 1
ATOM 5116 O O . ASP A 1 652 ? 10.453 6.211 -24.078 1 90.31 652 ASP A O 1
ATOM 5120 N N . ILE A 1 653 ? 8.898 5.148 -22.969 1 94.38 653 ILE A N 1
ATOM 5121 C CA . ILE A 1 653 ? 9.82 4.539 -22.016 1 94.38 653 ILE A CA 1
ATOM 5122 C C . ILE A 1 653 ? 10.734 3.555 -22.734 1 94.38 653 ILE A C 1
ATOM 5124 O O . ILE A 1 653 ? 11.898 3.391 -22.359 1 94.38 653 ILE A O 1
ATOM 5128 N N . GLN A 1 654 ? 10.258 2.869 -23.75 1 96.06 654 GLN A N 1
ATOM 5129 C CA . GLN A 1 654 ? 11.047 1.881 -24.469 1 96.06 654 GLN A CA 1
ATOM 5130 C C . GLN A 1 654 ? 12.234 2.535 -25.172 1 96.06 654 GLN A C 1
ATOM 5132 O O . GLN A 1 654 ? 13.344 1.99 -25.172 1 96.06 654 GLN A O 1
ATOM 5137 N N . LYS A 1 655 ? 11.961 3.721 -25.703 1 96.19 655 LYS A N 1
ATOM 5138 C CA . LYS A 1 655 ? 13.062 4.469 -26.312 1 96.19 655 LYS A CA 1
ATOM 5139 C C . LYS A 1 655 ? 14.086 4.887 -25.266 1 96.19 655 LYS A C 1
ATOM 5141 O O . LYS A 1 655 ? 15.297 4.816 -25.5 1 96.19 655 LYS A O 1
ATOM 5146 N N . ALA A 1 656 ? 13.625 5.328 -24.172 1 96.12 656 ALA A N 1
ATOM 5147 C CA . ALA A 1 656 ? 14.508 5.777 -23.094 1 96.12 656 ALA A CA 1
ATOM 5148 C C . ALA A 1 656 ? 15.383 4.633 -22.594 1 96.12 656 ALA A C 1
ATOM 5150 O O . ALA A 1 656 ? 16.594 4.805 -22.406 1 96.12 656 ALA A O 1
ATOM 5151 N N . ILE A 1 657 ? 14.812 3.469 -22.391 1 96.5 657 ILE A N 1
ATOM 5152 C CA . ILE A 1 657 ? 15.586 2.373 -21.812 1 96.5 657 ILE A CA 1
ATOM 5153 C C . ILE A 1 657 ? 16.5 1.767 -22.875 1 96.5 657 ILE A C 1
ATOM 5155 O O . ILE A 1 657 ? 17.594 1.29 -22.562 1 96.5 657 ILE A O 1
ATOM 5159 N N . GLU A 1 658 ? 16.031 1.79 -24.109 1 97.06 658 GLU A N 1
ATOM 5160 C CA . GLU A 1 658 ? 16.922 1.379 -25.188 1 97.06 658 GLU A CA 1
ATOM 5161 C C . GLU A 1 658 ? 18.156 2.268 -25.25 1 97.06 658 GLU A C 1
ATOM 5163 O O . GLU A 1 658 ? 19.281 1.776 -25.453 1 97.06 658 GLU A O 1
ATOM 5168 N N . HIS A 1 659 ? 17.953 3.539 -25.109 1 97.62 659 HIS A N 1
ATOM 5169 C CA . HIS A 1 659 ? 19.062 4.488 -25.125 1 97.62 659 HIS A CA 1
ATOM 5170 C C . HIS A 1 659 ? 20.047 4.199 -24 1 97.62 659 HIS A C 1
ATOM 5172 O O . HIS A 1 659 ? 21.266 4.141 -24.234 1 97.62 659 HIS A O 1
ATOM 5178 N N . SER A 1 660 ? 19.578 4.012 -22.828 1 97.69 660 SER A N 1
ATOM 5179 C CA . SER A 1 660 ? 20.438 3.678 -21.688 1 97.69 660 SER A CA 1
ATOM 5180 C C . SER A 1 660 ? 21.188 2.375 -21.922 1 97.69 660 SER A C 1
ATOM 5182 O O . SER A 1 660 ? 22.375 2.27 -21.594 1 97.69 660 SER A O 1
ATOM 5184 N N . GLY A 1 661 ? 20.453 1.378 -22.5 1 98.06 661 GLY A N 1
ATOM 5185 C CA . GLY A 1 661 ? 21.078 0.107 -22.828 1 98.06 661 GLY A CA 1
ATOM 5186 C C . GLY A 1 661 ? 22.188 0.235 -23.844 1 98.06 661 GLY A C 1
ATOM 5187 O O . GLY A 1 661 ? 23.234 -0.401 -23.719 1 98.06 661 GLY A O 1
ATOM 5188 N N . GLN A 1 662 ? 21.969 1.082 -24.797 1 98.25 662 GLN A N 1
ATOM 5189 C CA . GLN A 1 662 ? 22.969 1.327 -25.828 1 98.25 662 GLN A CA 1
ATOM 5190 C C . GLN A 1 662 ? 24.219 1.979 -25.234 1 98.25 662 GLN A C 1
ATOM 5192 O O . GLN A 1 662 ? 25.344 1.623 -25.594 1 98.25 662 GLN A O 1
ATOM 5197 N N . GLN A 1 663 ? 24 2.912 -24.406 1 98.25 663 GLN A N 1
ATOM 5198 C CA . GLN A 1 663 ? 25.125 3.564 -23.734 1 98.25 663 GLN A CA 1
ATOM 5199 C C . GLN A 1 663 ? 25.969 2.557 -22.953 1 98.25 663 GLN A C 1
ATOM 5201 O O . GLN A 1 663 ? 27.188 2.549 -23.062 1 98.25 663 GLN A O 1
ATOM 5206 N N . VAL A 1 664 ? 25.312 1.723 -22.203 1 98.31 664 VAL A N 1
ATOM 5207 C CA . VAL A 1 664 ? 26.016 0.762 -21.359 1 98.31 664 VAL A CA 1
ATOM 5208 C C . VAL A 1 664 ? 26.75 -0.256 -22.234 1 98.31 664 VAL A C 1
ATOM 5210 O O . VAL A 1 664 ? 27.891 -0.603 -21.969 1 98.31 664 VAL A O 1
ATOM 5213 N N . GLN A 1 665 ? 26.062 -0.783 -23.328 1 98.12 665 GLN A N 1
ATOM 5214 C CA . GLN A 1 665 ? 26.734 -1.684 -24.266 1 98.12 665 GLN A CA 1
ATOM 5215 C C . GLN A 1 665 ? 27.969 -1.029 -24.859 1 98.12 665 GLN A C 1
ATOM 5217 O O . GLN A 1 665 ? 29.016 -1.667 -24.984 1 98.12 665 GLN A O 1
ATOM 5222 N N . GLY A 1 666 ? 27.781 0.223 -25.234 1 98.19 666 GLY A N 1
ATOM 5223 C CA . GLY A 1 666 ? 28.891 0.967 -25.781 1 98.19 666 GLY A CA 1
ATOM 5224 C C . GLY A 1 666 ? 30.047 1.108 -24.812 1 98.19 666 GLY A C 1
ATOM 5225 O O . GLY A 1 666 ? 31.219 0.916 -25.188 1 98.19 666 GLY A O 1
ATOM 5226 N N . ILE A 1 667 ? 29.766 1.47 -23.594 1 98.12 667 ILE A N 1
ATOM 5227 C CA . ILE A 1 667 ? 30.781 1.629 -22.547 1 98.12 667 ILE A CA 1
ATOM 5228 C C . ILE A 1 667 ? 31.5 0.306 -22.328 1 98.12 667 ILE A C 1
ATOM 5230 O O . ILE A 1 667 ? 32.75 0.28 -22.219 1 98.12 667 ILE A O 1
ATOM 5234 N N . LEU A 1 668 ? 30.75 -0.823 -22.281 1 98.19 668 LEU A N 1
ATOM 5235 C CA . LEU A 1 668 ? 31.328 -2.15 -22.094 1 98.19 668 LEU A CA 1
ATOM 5236 C C . LEU A 1 668 ? 32.312 -2.477 -23.219 1 98.19 668 LEU A C 1
ATOM 5238 O O . LEU A 1 668 ? 33.438 -2.881 -22.969 1 98.19 668 LEU A O 1
ATOM 5242 N N . GLN A 1 669 ? 31.906 -2.281 -24.391 1 97.81 669 GLN A N 1
ATOM 5243 C CA . GLN A 1 669 ? 32.688 -2.652 -25.562 1 97.81 66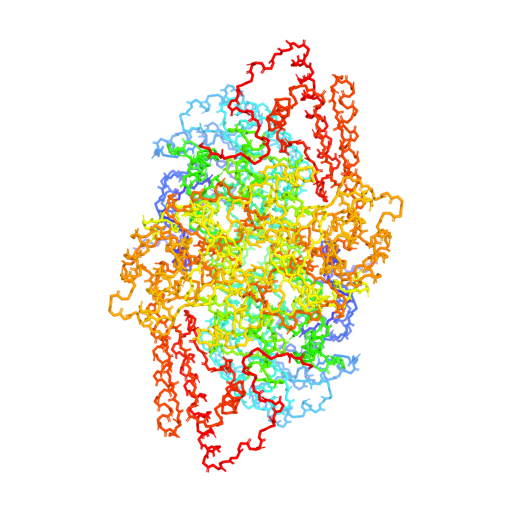9 GLN A CA 1
ATOM 5244 C C . GLN A 1 669 ? 33.938 -1.782 -25.703 1 97.81 669 GLN A C 1
ATOM 5246 O O . GLN A 1 669 ? 35.031 -2.293 -25.906 1 97.81 669 GLN A O 1
ATOM 5251 N N . THR A 1 670 ? 33.75 -0.472 -25.547 1 97.94 670 THR A N 1
ATOM 5252 C CA . THR A 1 670 ? 34.875 0.451 -25.719 1 97.94 670 THR A CA 1
ATOM 5253 C C . THR A 1 670 ? 35.906 0.277 -24.609 1 97.94 670 THR A C 1
ATOM 5255 O O . THR A 1 670 ? 37.125 0.312 -24.859 1 97.94 670 THR A O 1
ATOM 5258 N N . THR A 1 671 ? 35.406 0.147 -23.406 1 97.75 671 THR A N 1
ATOM 5259 C CA . THR A 1 671 ? 36.344 -0.028 -22.281 1 97.75 671 THR A CA 1
ATOM 5260 C C . THR A 1 671 ? 37.062 -1.358 -22.391 1 97.75 671 THR A C 1
ATOM 5262 O O . THR A 1 671 ? 38.25 -1.437 -22.078 1 97.75 671 THR A O 1
ATOM 5265 N N . ALA A 1 672 ? 36.375 -2.416 -22.797 1 97.62 672 ALA A N 1
ATOM 5266 C CA . ALA A 1 672 ? 37.031 -3.723 -22.969 1 97.62 672 ALA A CA 1
ATOM 5267 C C . ALA A 1 672 ? 38.094 -3.666 -24.047 1 97.62 672 ALA A C 1
ATOM 5269 O O . ALA A 1 672 ? 39.188 -4.254 -23.875 1 97.62 672 ALA A O 1
ATOM 5270 N N . ALA A 1 673 ? 37.812 -3.031 -25.109 1 97.06 673 ALA A N 1
ATOM 5271 C CA . ALA A 1 673 ? 38.75 -2.877 -26.188 1 97.06 673 ALA A CA 1
ATOM 5272 C C . ALA A 1 673 ? 40 -2.129 -25.719 1 97.06 673 ALA A C 1
ATOM 5274 O O . ALA A 1 673 ? 41.125 -2.514 -26.047 1 97.06 673 ALA A O 1
ATOM 5275 N N . SER A 1 674 ? 39.781 -1.105 -24.984 1 97 674 SER A N 1
ATOM 5276 C CA . SER A 1 674 ? 40.906 -0.289 -24.484 1 97 674 SER A CA 1
ATOM 5277 C C . SER A 1 674 ? 41.812 -1.086 -23.562 1 97 674 SER A C 1
ATOM 5279 O O . SER A 1 674 ? 43 -0.846 -23.5 1 97 674 SER A O 1
ATOM 5281 N N . GLU A 1 675 ? 41.25 -2.031 -22.859 1 96 675 GLU A N 1
ATOM 5282 C CA . GLU A 1 675 ? 41.969 -2.814 -21.891 1 96 675 GLU A CA 1
ATOM 5283 C C . GLU A 1 675 ? 42.375 -4.184 -22.438 1 96 675 GLU A C 1
ATOM 5285 O O . GLU A 1 675 ? 42.906 -5.027 -21.719 1 96 675 GLU A O 1
ATOM 5290 N N . ASN A 1 676 ? 42 -4.48 -23.734 1 94.62 676 ASN A N 1
ATOM 5291 C CA . ASN A 1 676 ? 42.281 -5.734 -24.422 1 94.62 676 ASN A CA 1
ATOM 5292 C C . ASN A 1 676 ? 41.656 -6.922 -23.703 1 94.62 676 ASN A C 1
ATOM 5294 O O . ASN A 1 676 ? 42.312 -7.941 -23.484 1 94.62 676 ASN A O 1
ATOM 5298 N N . LEU A 1 677 ? 40.438 -6.719 -23.234 1 96.5 677 LEU A N 1
ATOM 5299 C CA . LEU A 1 677 ? 39.688 -7.785 -22.594 1 96.5 677 LEU A CA 1
ATOM 5300 C C . LEU A 1 677 ? 38.844 -8.539 -23.594 1 96.5 677 LEU A C 1
ATOM 5302 O O . LEU A 1 677 ? 38.219 -7.934 -24.484 1 96.5 677 LEU A O 1
ATOM 5306 N N . PRO A 1 678 ? 38.812 -9.852 -23.547 1 95.94 678 PRO A N 1
ATOM 5307 C CA . PRO A 1 678 ? 37.969 -10.641 -24.453 1 95.94 678 PRO A CA 1
ATOM 5308 C C . PRO A 1 678 ? 36.5 -10.656 -24.062 1 95.94 678 PRO A C 1
ATOM 5310 O O . PRO A 1 678 ? 35.969 -11.68 -23.609 1 95.94 678 PRO A O 1
ATOM 5313 N N . LEU A 1 679 ? 35.875 -9.602 -24.266 1 96.69 679 LEU A N 1
ATOM 5314 C CA . LEU A 1 679 ? 34.5 -9.438 -23.891 1 96.69 679 LEU A CA 1
ATOM 5315 C C . LEU A 1 679 ? 33.562 -9.625 -25.078 1 96.69 679 LEU A C 1
ATOM 5317 O O . LEU A 1 679 ? 33.844 -9.141 -26.172 1 96.69 679 LEU A O 1
ATOM 5321 N N . GLN A 1 680 ? 32.5 -10.391 -24.875 1 96.38 680 GLN A N 1
ATOM 5322 C CA . GLN A 1 680 ? 31.438 -10.547 -25.859 1 96.38 680 GLN A CA 1
ATOM 5323 C C . GLN A 1 680 ? 30.125 -10.008 -25.328 1 96.38 680 GLN A C 1
ATOM 5325 O O . GLN A 1 680 ? 29.594 -10.516 -24.328 1 96.38 680 GLN A O 1
ATOM 5330 N N . VAL A 1 681 ? 29.641 -8.992 -25.906 1 95.88 681 VAL A N 1
ATOM 5331 C CA . VAL A 1 681 ? 28.344 -8.414 -25.547 1 95.88 681 VAL A CA 1
ATOM 5332 C C . VAL A 1 681 ? 27.25 -8.984 -26.438 1 95.88 681 VAL A C 1
ATOM 5334 O O . VAL A 1 681 ? 27.438 -9.102 -27.656 1 95.88 681 VAL A O 1
ATOM 5337 N N . LYS A 1 682 ? 26.156 -9.406 -25.812 1 93.56 682 LYS A N 1
ATOM 5338 C CA . LYS A 1 682 ? 25.047 -10.016 -26.547 1 93.56 682 LYS A CA 1
ATOM 5339 C C . LYS A 1 682 ? 23.703 -9.445 -26.078 1 93.56 682 LYS A C 1
ATOM 5341 O O . LYS A 1 682 ? 23.609 -8.836 -25.016 1 93.56 682 LYS A O 1
ATOM 5346 N N . GLY A 1 683 ? 22.656 -9.68 -27 1 94.06 683 GLY A N 1
ATOM 5347 C CA . GLY A 1 683 ? 21.297 -9.305 -26.656 1 94.06 683 GLY A CA 1
ATOM 5348 C C . GLY A 1 683 ? 20.922 -7.926 -27.156 1 94.06 683 GLY A C 1
ATOM 5349 O O . GLY A 1 683 ? 21.719 -7.246 -27.797 1 94.06 683 GLY A O 1
ATOM 5350 N N . PHE A 1 684 ? 19.656 -7.539 -26.859 1 96.38 684 PHE A N 1
ATOM 5351 C CA . PHE A 1 684 ? 19.156 -6.199 -27.156 1 96.38 684 PHE A CA 1
ATOM 5352 C C . PHE A 1 684 ? 19.672 -5.191 -26.141 1 96.38 684 PHE A C 1
ATOM 5354 O O . PHE A 1 684 ? 20.062 -5.562 -25.031 1 96.38 684 PHE A O 1
ATOM 5361 N N . PRO A 1 685 ? 19.719 -3.926 -26.5 1 96.88 685 PRO A N 1
ATOM 5362 C CA . PRO A 1 685 ? 20.188 -2.922 -25.547 1 96.88 685 PRO A CA 1
ATOM 5363 C C . PRO A 1 685 ? 19.406 -2.947 -24.234 1 96.88 685 PRO A C 1
ATOM 5365 O O . PRO A 1 685 ? 20 -2.771 -23.172 1 96.88 685 PRO A O 1
ATOM 5368 N N . ALA A 1 686 ? 18.125 -3.229 -24.281 1 96.81 686 ALA A N 1
ATOM 5369 C CA . ALA A 1 686 ? 17.297 -3.221 -23.078 1 96.81 686 ALA A CA 1
ATOM 5370 C C . ALA A 1 686 ? 17.297 -4.59 -22.406 1 96.81 686 ALA A C 1
ATOM 5372 O O . ALA A 1 686 ? 16.562 -4.812 -21.438 1 96.81 686 ALA A O 1
ATOM 5373 N N . LEU A 1 687 ? 18.016 -5.547 -22.906 1 96.25 687 LEU A N 1
ATOM 5374 C CA . LEU A 1 687 ? 18.219 -6.891 -22.391 1 96.25 687 LEU A CA 1
ATOM 5375 C C . LEU A 1 687 ? 19.656 -7.363 -22.656 1 96.25 687 LEU A C 1
ATOM 5377 O O . LEU A 1 687 ? 19.859 -8.383 -23.312 1 96.25 687 LEU A O 1
ATOM 5381 N N . THR A 1 688 ? 20.578 -6.719 -22.047 1 95.62 688 THR A N 1
ATOM 5382 C CA . THR A 1 688 ? 22 -6.914 -22.344 1 95.62 688 THR A CA 1
ATOM 5383 C C . THR A 1 688 ? 22.578 -8.039 -21.5 1 95.62 688 THR A C 1
ATOM 5385 O O . THR A 1 688 ? 22.25 -8.164 -20.312 1 95.62 688 THR A O 1
ATOM 5388 N N . SER A 1 689 ? 23.344 -8.883 -22.094 1 94.44 689 SER A N 1
ATOM 5389 C CA . SER A 1 689 ? 24.219 -9.82 -21.406 1 94.44 689 SER A CA 1
ATOM 5390 C C . SER A 1 689 ? 25.641 -9.781 -21.984 1 94.44 689 SER A C 1
ATOM 5392 O O . SER A 1 689 ? 25.844 -9.328 -23.109 1 94.44 689 SER A O 1
ATOM 5394 N N . PHE A 1 690 ? 26.625 -10.125 -21.234 1 95.31 690 PHE A N 1
ATOM 5395 C CA . PHE A 1 690 ? 27.984 -10.227 -21.75 1 95.31 690 PHE A CA 1
ATOM 5396 C C . PHE A 1 690 ? 28.75 -11.328 -21.031 1 95.31 690 PHE A C 1
ATOM 5398 O O . PHE A 1 690 ? 28.312 -11.812 -19.984 1 95.31 690 PHE A O 1
ATOM 5405 N N . SER A 1 691 ? 29.734 -11.82 -21.578 1 95.25 691 SER A N 1
ATOM 5406 C CA . SER A 1 691 ? 30.625 -12.836 -21.047 1 95.25 691 SER A CA 1
ATOM 5407 C C . SER A 1 691 ? 32.062 -12.594 -21.484 1 95.25 691 SER A C 1
ATOM 5409 O O . SER A 1 691 ? 32.312 -11.828 -22.422 1 95.25 691 SER A O 1
ATOM 5411 N N . PHE A 1 692 ? 33 -13.188 -20.766 1 95.88 692 PHE A N 1
ATOM 5412 C CA . PHE A 1 692 ? 34.406 -13.141 -21.141 1 95.88 692 PHE A CA 1
ATOM 5413 C C . PHE A 1 692 ? 34.781 -14.367 -21.953 1 95.88 692 PHE A C 1
ATOM 5415 O O . PHE A 1 692 ? 34.625 -15.508 -21.5 1 95.88 692 PHE A O 1
ATOM 5422 N N . ASP A 1 693 ? 35.219 -14.141 -23.141 1 95.5 693 ASP A N 1
ATOM 5423 C CA . ASP A 1 693 ? 35.719 -15.234 -23.984 1 95.5 693 ASP A CA 1
ATOM 5424 C C . ASP A 1 693 ? 37.094 -15.695 -23.547 1 95.5 693 ASP A C 1
ATOM 5426 O O . ASP A 1 693 ? 38.094 -15.367 -24.188 1 95.5 693 ASP A O 1
ATOM 5430 N N . HIS A 1 694 ? 37.094 -16.406 -22.547 1 95 694 HIS A N 1
ATOM 5431 C CA . HIS A 1 694 ? 38.312 -16.891 -21.906 1 95 694 HIS A CA 1
ATOM 5432 C C . HIS A 1 694 ? 38.062 -18.203 -21.156 1 95 694 HIS A C 1
ATOM 5434 O O . HIS A 1 694 ? 36.938 -18.422 -20.641 1 95 694 HIS A O 1
ATOM 5440 N N . PRO A 1 695 ? 39.062 -19.109 -21.031 1 93.38 695 PRO A N 1
ATOM 5441 C CA . PRO A 1 695 ? 38.906 -20.375 -20.312 1 93.38 695 PRO A CA 1
ATOM 5442 C C . PRO A 1 695 ? 38.5 -20.156 -18.859 1 93.38 695 PRO A C 1
ATOM 5444 O O . PRO A 1 695 ? 37.812 -21 -18.266 1 93.38 695 PRO A O 1
ATOM 5447 N N . GLU A 1 696 ? 38.906 -19.031 -18.328 1 93.31 696 GLU A N 1
ATOM 5448 C CA . GLU A 1 696 ? 38.594 -18.703 -16.953 1 93.31 696 GLU A CA 1
ATOM 5449 C C . GLU A 1 696 ? 37.406 -17.734 -16.891 1 93.31 696 GLU A C 1
ATOM 5451 O O . GLU A 1 696 ? 37.406 -16.812 -16.062 1 93.31 696 GLU A O 1
ATOM 5456 N N . SER A 1 697 ? 36.531 -17.859 -17.75 1 92.75 697 SER A N 1
ATOM 5457 C CA . SER A 1 697 ? 35.406 -16.938 -17.891 1 92.75 697 SER A CA 1
ATOM 5458 C C . SER A 1 697 ? 34.656 -16.766 -16.562 1 92.75 697 SER A C 1
ATOM 5460 O O . SER A 1 697 ? 34.312 -15.648 -16.203 1 92.75 697 SER A O 1
ATOM 5462 N N . GLU A 1 698 ? 34.438 -17.797 -15.789 1 90.19 698 GLU A N 1
ATOM 5463 C CA . GLU A 1 698 ? 33.656 -17.75 -14.562 1 90.19 698 GLU A CA 1
ATOM 5464 C C . GLU A 1 698 ? 34.406 -17 -13.461 1 90.19 698 GLU A C 1
ATOM 5466 O O . GLU A 1 698 ? 33.812 -16.281 -12.656 1 90.19 698 GLU A O 1
ATOM 5471 N N . ILE A 1 699 ? 35.656 -17.203 -13.383 1 92.56 699 ILE A N 1
ATOM 5472 C CA . ILE A 1 699 ? 36.438 -16.5 -12.391 1 92.56 699 ILE A CA 1
ATOM 5473 C C . ILE A 1 699 ? 36.5 -15.008 -12.742 1 92.56 699 ILE A C 1
ATOM 5475 O O . ILE A 1 699 ? 36.469 -14.156 -11.852 1 92.56 699 ILE A O 1
ATOM 5479 N N . LEU A 1 700 ? 36.719 -14.719 -14.039 1 94.75 700 LEU A N 1
ATOM 5480 C CA . LEU A 1 700 ? 36.719 -13.328 -14.484 1 94.75 700 LEU A CA 1
ATOM 5481 C C . LEU A 1 700 ? 35.406 -12.641 -14.133 1 94.75 700 LEU A C 1
ATOM 5483 O O . LEU A 1 700 ? 35.406 -11.508 -13.664 1 94.75 700 LEU A O 1
ATOM 5487 N N . ARG A 1 701 ? 34.312 -13.344 -14.367 1 94.81 701 ARG A N 1
ATOM 5488 C CA . ARG A 1 701 ? 33 -12.82 -14.008 1 94.81 701 ARG A CA 1
ATOM 5489 C C . ARG A 1 701 ? 32.906 -12.562 -12.508 1 94.81 701 ARG A C 1
ATOM 5491 O O . ARG A 1 701 ? 32.344 -11.555 -12.086 1 94.81 701 ARG A O 1
ATOM 5498 N N . THR A 1 702 ? 33.375 -13.461 -11.719 1 94.75 702 THR A N 1
ATOM 5499 C CA . THR A 1 702 ? 33.375 -13.336 -10.266 1 94.75 702 THR A CA 1
ATOM 5500 C C . THR A 1 702 ? 34.156 -12.102 -9.82 1 94.75 702 THR A C 1
ATOM 5502 O O . THR A 1 702 ? 33.656 -11.312 -9 1 94.75 702 THR A O 1
ATOM 5505 N N . ILE A 1 703 ? 35.375 -11.93 -10.367 1 94.94 703 ILE A N 1
ATOM 5506 C CA . ILE A 1 703 ? 36.219 -10.789 -10.023 1 94.94 703 ILE A CA 1
ATOM 5507 C C . ILE A 1 703 ? 35.531 -9.492 -10.438 1 94.94 703 ILE A C 1
ATOM 5509 O O . ILE A 1 703 ? 35.5 -8.523 -9.672 1 94.94 703 ILE A O 1
ATOM 5513 N N . PHE A 1 704 ? 34.969 -9.492 -11.617 1 96.69 704 PHE A N 1
ATOM 5514 C CA . PHE A 1 704 ? 34.219 -8.344 -12.109 1 96.69 704 PHE A CA 1
ATOM 5515 C C . PHE A 1 704 ? 33.125 -7.945 -11.117 1 96.69 704 PHE A C 1
ATOM 5517 O O . PHE A 1 704 ? 33.031 -6.781 -10.711 1 96.69 704 PHE A O 1
ATOM 5524 N N . THR A 1 705 ? 32.312 -8.953 -10.719 1 97.44 705 THR A N 1
ATOM 5525 C CA . THR A 1 705 ? 31.172 -8.711 -9.836 1 97.44 705 THR A CA 1
ATOM 5526 C C . THR A 1 705 ? 31.641 -8.195 -8.477 1 97.44 705 THR A C 1
ATOM 5528 O O . THR A 1 705 ? 31.078 -7.246 -7.938 1 97.44 705 THR A O 1
ATOM 5531 N N . GLN A 1 706 ? 32.656 -8.789 -7.895 1 96.12 706 GLN A N 1
ATOM 5532 C CA . GLN A 1 706 ? 33.188 -8.383 -6.594 1 96.12 706 GLN A CA 1
ATOM 5533 C C . GLN A 1 706 ? 33.719 -6.961 -6.648 1 96.12 706 GLN A C 1
ATOM 5535 O O . GLN A 1 706 ? 33.531 -6.168 -5.727 1 96.12 706 GLN A O 1
ATOM 5540 N N . GLN A 1 707 ? 34.469 -6.641 -7.738 1 96.5 707 GLN A N 1
ATOM 5541 C CA . GLN A 1 707 ? 35.062 -5.32 -7.867 1 96.5 707 GLN A CA 1
ATOM 5542 C C . GLN A 1 707 ? 34 -4.238 -8.047 1 96.5 707 GLN A C 1
ATOM 5544 O O . GLN A 1 707 ? 34.094 -3.176 -7.426 1 96.5 707 GLN A O 1
ATOM 5549 N N . MET A 1 708 ? 33.062 -4.52 -8.883 1 98.12 708 MET A N 1
ATOM 5550 C CA . MET A 1 708 ? 31.969 -3.559 -9.078 1 98.12 708 MET A CA 1
ATOM 5551 C C . MET A 1 708 ? 31.188 -3.35 -7.781 1 98.12 708 MET A C 1
ATOM 5553 O O . MET A 1 708 ? 30.781 -2.227 -7.469 1 98.12 708 MET A O 1
ATOM 5557 N N . LEU A 1 709 ? 30.953 -4.445 -7.09 1 97.5 709 LEU A N 1
ATOM 5558 C CA . LEU A 1 709 ? 30.266 -4.375 -5.809 1 97.5 709 LEU A CA 1
ATOM 5559 C C . LEU A 1 709 ? 30.984 -3.439 -4.848 1 97.5 709 LEU A C 1
ATOM 5561 O O . LEU A 1 709 ? 30.359 -2.629 -4.168 1 97.5 709 LEU A O 1
ATOM 5565 N N . SER A 1 710 ? 32.312 -3.576 -4.75 1 95.94 710 SER A N 1
ATOM 5566 C CA . SER A 1 710 ? 33.125 -2.754 -3.855 1 95.94 710 SER A CA 1
ATOM 5567 C C . SER A 1 710 ? 33.031 -1.28 -4.246 1 95.94 710 SER A C 1
ATOM 5569 O O . SER A 1 710 ? 33.344 -0.404 -3.434 1 95.94 710 SER A O 1
ATOM 5571 N N . LYS A 1 711 ? 32.625 -1.02 -5.492 1 96.75 711 LYS A N 1
ATOM 5572 C CA . LYS A 1 711 ? 32.531 0.347 -5.996 1 96.75 711 LYS A CA 1
ATOM 5573 C C . LYS A 1 711 ? 31.094 0.848 -5.969 1 96.75 711 LYS A C 1
ATOM 5575 O O . LYS A 1 711 ? 30.781 1.895 -6.547 1 96.75 711 LYS A O 1
ATOM 5580 N N . GLY A 1 712 ? 30.156 0.053 -5.379 1 96.62 712 GLY A N 1
ATOM 5581 C CA . GLY A 1 712 ? 28.797 0.506 -5.125 1 96.62 712 GLY A CA 1
ATOM 5582 C C . GLY A 1 712 ? 27.828 0.113 -6.219 1 96.62 712 GLY A C 1
ATOM 5583 O O . GLY A 1 712 ? 26.75 0.698 -6.34 1 96.62 712 GLY A O 1
ATOM 5584 N N . PHE A 1 713 ? 28.203 -0.88 -7.043 1 98.44 713 PHE A N 1
ATOM 5585 C CA . PHE A 1 713 ? 27.312 -1.312 -8.125 1 98.44 713 PHE A CA 1
ATOM 5586 C C . PHE A 1 713 ? 26.953 -2.783 -7.969 1 98.44 713 PHE A C 1
ATOM 5588 O O . PHE A 1 713 ? 27.828 -3.631 -7.797 1 98.44 713 PHE A O 1
ATOM 5595 N N . LEU A 1 714 ? 25.656 -3.057 -7.938 1 98.44 714 LEU A N 1
ATOM 5596 C CA . LEU A 1 714 ? 25.234 -4.43 -8.188 1 98.44 714 LEU A CA 1
ATOM 5597 C C . LEU A 1 714 ? 25.312 -4.758 -9.68 1 98.44 714 LEU A C 1
ATOM 5599 O O . LEU A 1 714 ? 24.375 -4.461 -10.438 1 98.44 714 LEU A O 1
ATOM 5603 N N . ALA A 1 715 ? 26.422 -5.395 -10.008 1 97.62 715 ALA A N 1
ATOM 5604 C CA . ALA A 1 715 ? 26.656 -5.691 -11.414 1 97.62 715 ALA A CA 1
ATOM 5605 C C . ALA A 1 715 ? 27.188 -7.113 -11.594 1 97.62 715 ALA A C 1
ATOM 5607 O O . ALA A 1 715 ? 28.047 -7.562 -10.82 1 97.62 715 ALA A O 1
ATOM 5608 N N . ALA A 1 716 ? 26.562 -7.746 -12.43 1 93.44 716 ALA A N 1
ATOM 5609 C CA . ALA A 1 716 ? 27.047 -9.031 -12.93 1 93.44 716 ALA A CA 1
ATOM 5610 C C . ALA A 1 716 ? 27.156 -9.016 -14.445 1 93.44 716 ALA A C 1
ATOM 5612 O O . ALA A 1 716 ? 27.641 -8.047 -15.031 1 93.44 716 ALA A O 1
ATOM 5613 N N . THR A 1 717 ? 26.703 -10.102 -15.133 1 94 717 THR A N 1
ATOM 5614 C CA . THR A 1 717 ? 26.938 -10.133 -16.578 1 94 717 THR A CA 1
ATOM 5615 C C . THR A 1 717 ? 25.641 -9.898 -17.344 1 94 717 THR A C 1
ATOM 5617 O O . THR A 1 717 ? 25.5 -10.359 -18.469 1 94 717 THR A O 1
ATOM 5620 N N . SER A 1 718 ? 24.688 -9.305 -16.688 1 95 718 SER A N 1
ATOM 5621 C CA . SER A 1 718 ? 23.453 -8.867 -17.328 1 95 718 SER A CA 1
ATOM 5622 C C . SER A 1 718 ? 23.078 -7.453 -16.906 1 95 718 SER A C 1
ATOM 5624 O O . SER A 1 718 ? 23.375 -7.035 -15.781 1 95 718 SER A O 1
ATOM 5626 N N . PHE A 1 719 ? 22.438 -6.742 -17.797 1 97.44 719 PHE A N 1
ATOM 5627 C CA . PHE A 1 719 ? 21.953 -5.406 -17.484 1 97.44 719 PHE A CA 1
ATOM 5628 C C . PHE A 1 719 ? 20.609 -5.156 -18.172 1 97.44 719 PHE A C 1
ATOM 5630 O O . PHE A 1 719 ? 20.516 -5.145 -19.391 1 97.44 719 PHE A O 1
ATOM 5637 N N . TYR A 1 720 ? 19.578 -5.012 -17.359 1 97.5 720 TYR A N 1
ATOM 5638 C CA . TYR A 1 720 ? 18.234 -4.625 -17.812 1 97.5 720 TYR A CA 1
ATOM 5639 C C . TYR A 1 720 ? 17.906 -3.205 -17.375 1 97.5 720 TYR A C 1
ATOM 5641 O O . TYR A 1 720 ? 17.406 -2.99 -16.266 1 97.5 720 TYR A O 1
ATOM 5649 N N . PRO A 1 721 ? 18.109 -2.252 -18.25 1 97.94 721 PRO A N 1
ATOM 5650 C CA . PRO A 1 721 ? 17.906 -0.854 -17.859 1 97.94 721 PRO A CA 1
ATOM 5651 C C . PRO A 1 721 ? 16.453 -0.542 -17.5 1 97.94 721 PRO A C 1
ATOM 5653 O O . PRO A 1 721 ? 15.539 -1.195 -18 1 97.94 721 PRO A O 1
ATOM 5656 N N . THR A 1 722 ? 16.281 0.403 -16.641 1 98.06 722 THR A N 1
ATOM 5657 C CA . THR A 1 722 ? 14.984 0.968 -16.281 1 98.06 722 THR A CA 1
ATOM 5658 C C . THR A 1 722 ? 14.961 2.471 -16.547 1 98.06 722 THR A C 1
ATOM 5660 O O . THR A 1 722 ? 15.977 3.061 -16.906 1 98.06 722 THR A O 1
ATOM 5663 N N . LEU A 1 723 ? 13.789 3.059 -16.344 1 97.5 723 LEU A N 1
ATOM 5664 C CA . LEU A 1 723 ? 13.617 4.496 -16.547 1 97.5 723 LEU A CA 1
ATOM 5665 C C . LEU A 1 723 ? 14.508 5.281 -15.578 1 97.5 723 LEU A C 1
ATOM 5667 O O . LEU A 1 723 ? 14.82 6.445 -15.828 1 97.5 723 LEU A O 1
ATOM 5671 N N . ALA A 1 724 ? 14.992 4.664 -14.516 1 97.31 724 ALA A N 1
ATOM 5672 C CA . ALA A 1 724 ? 15.703 5.359 -13.445 1 97.31 724 ALA A CA 1
ATOM 5673 C C . ALA A 1 724 ? 17.188 5.488 -13.773 1 97.31 724 ALA A C 1
ATOM 5675 O O . ALA A 1 724 ? 17.922 6.238 -13.117 1 97.31 724 ALA A O 1
ATOM 5676 N N . HIS A 1 725 ? 17.688 4.824 -14.781 1 97.94 725 HIS A N 1
ATOM 5677 C CA . HIS A 1 725 ? 19.094 4.906 -15.164 1 97.94 725 HIS A CA 1
ATOM 5678 C C . HIS A 1 725 ? 19.375 6.148 -16 1 97.94 725 HIS A C 1
ATOM 5680 O O . HIS A 1 725 ? 19.234 6.121 -17.219 1 97.94 725 HIS A O 1
ATOM 5686 N N . ASN A 1 726 ? 19.844 7.125 -15.367 1 95.5 726 ASN A N 1
ATOM 5687 C CA . ASN A 1 726 ? 20.078 8.391 -16.047 1 95.5 726 ASN A CA 1
ATOM 5688 C C . ASN A 1 726 ? 21.547 8.562 -16.406 1 95.5 726 ASN A C 1
ATOM 5690 O O . ASN A 1 726 ? 22.375 7.715 -16.078 1 95.5 726 ASN A O 1
ATOM 5694 N N . GLU A 1 727 ? 21.875 9.688 -17.016 1 96.81 727 GLU A N 1
ATOM 5695 C CA . GLU A 1 727 ? 23.203 9.922 -17.562 1 96.81 727 GLU A CA 1
ATOM 5696 C C . GLU A 1 727 ? 24.25 10 -16.469 1 96.81 727 GLU A C 1
ATOM 5698 O O . GLU A 1 727 ? 25.375 9.508 -16.625 1 96.81 727 GLU A O 1
ATOM 5703 N N . LYS A 1 728 ? 23.875 10.602 -15.375 1 95 728 LYS A N 1
ATOM 5704 C CA . LYS A 1 728 ? 24.812 10.766 -14.273 1 95 728 LYS A CA 1
ATOM 5705 C C . LYS A 1 728 ? 25.203 9.414 -13.68 1 95 728 LYS A C 1
ATOM 5707 O O . LYS A 1 728 ? 26.391 9.172 -13.406 1 95 728 LYS A O 1
ATOM 5712 N N . ILE A 1 729 ? 24.297 8.562 -13.492 1 97.06 729 ILE A N 1
ATOM 5713 C CA . ILE A 1 729 ? 24.531 7.242 -12.914 1 97.06 729 ILE A CA 1
ATOM 5714 C C . ILE A 1 729 ? 25.328 6.379 -13.891 1 97.06 729 ILE A C 1
ATOM 5716 O O . ILE A 1 729 ? 26.219 5.645 -13.492 1 97.06 729 ILE A O 1
ATOM 5720 N N . ILE A 1 730 ? 25.016 6.48 -15.164 1 98.25 730 ILE A N 1
ATOM 5721 C CA . ILE A 1 730 ? 25.719 5.723 -16.188 1 98.25 730 ILE A CA 1
ATOM 5722 C C . ILE A 1 730 ? 27.172 6.184 -16.266 1 98.25 730 ILE A C 1
ATOM 5724 O O . ILE A 1 730 ? 28.078 5.371 -16.453 1 98.25 730 ILE A O 1
ATOM 5728 N N . ALA A 1 731 ? 27.375 7.492 -16.078 1 97.62 731 ALA A N 1
ATOM 5729 C CA . ALA A 1 731 ? 28.75 8.008 -16.062 1 97.62 731 ALA A CA 1
ATOM 5730 C C . ALA A 1 731 ? 29.531 7.438 -14.891 1 97.62 731 ALA A C 1
ATOM 5732 O O . ALA A 1 731 ? 30.719 7.121 -15.023 1 97.62 731 ALA A O 1
ATOM 5733 N N . ALA A 1 732 ? 28.906 7.344 -13.766 1 96.75 732 ALA A N 1
ATOM 5734 C CA . ALA A 1 732 ? 29.547 6.734 -12.602 1 96.75 732 ALA A CA 1
ATOM 5735 C C . ALA A 1 732 ? 29.891 5.273 -12.875 1 96.75 732 ALA A C 1
ATOM 5737 O O . ALA A 1 732 ? 30.953 4.793 -12.461 1 96.75 732 ALA A O 1
ATOM 5738 N N . TYR A 1 733 ? 29.016 4.559 -13.531 1 98.06 733 TYR A N 1
ATOM 5739 C CA . TYR A 1 733 ? 29.25 3.174 -13.922 1 98.06 733 TYR A CA 1
ATOM 5740 C C . TYR A 1 733 ? 30.469 3.07 -14.844 1 98.06 733 TYR A C 1
ATOM 5742 O O . TYR A 1 733 ? 31.297 2.176 -14.68 1 98.06 733 TYR A O 1
ATOM 5750 N N . LYS A 1 734 ? 30.531 3.961 -15.781 1 98.25 734 LYS A N 1
ATOM 5751 C CA . LYS A 1 734 ? 31.641 3.98 -16.719 1 98.25 734 LYS A CA 1
ATOM 5752 C C . LYS A 1 734 ? 32.969 4.098 -15.992 1 98.25 734 LYS A C 1
ATOM 5754 O O . LYS A 1 734 ? 33.938 3.381 -16.312 1 98.25 734 LYS A O 1
ATOM 5759 N N . GLN A 1 735 ? 33 4.957 -15.031 1 97.75 735 GLN A N 1
ATOM 5760 C CA . GLN A 1 735 ? 34.219 5.156 -14.266 1 97.75 735 GLN A CA 1
ATOM 5761 C C . GLN A 1 735 ? 34.594 3.902 -13.484 1 97.75 735 GLN A C 1
ATOM 5763 O O . GLN A 1 735 ? 35.75 3.482 -13.484 1 97.75 735 GLN A O 1
ATOM 5768 N N . ALA A 1 736 ? 33.656 3.336 -12.82 1 97.94 736 ALA A N 1
ATOM 5769 C CA . ALA A 1 736 ? 33.875 2.113 -12.055 1 97.94 736 ALA A CA 1
ATOM 5770 C C . ALA A 1 736 ? 34.312 0.973 -12.969 1 97.94 736 ALA A C 1
ATOM 5772 O O . ALA A 1 736 ? 35.188 0.184 -12.602 1 97.94 736 ALA A O 1
ATOM 5773 N N . LEU A 1 737 ? 33.719 0.917 -14.133 1 98 737 LEU A N 1
ATOM 5774 C CA . LEU A 1 737 ? 34.031 -0.136 -15.094 1 98 737 LEU A CA 1
ATOM 5775 C C . LEU A 1 737 ? 35.469 -0.028 -15.594 1 98 737 LEU A C 1
ATOM 5777 O O . LEU A 1 737 ? 36.156 -1.042 -15.758 1 98 737 LEU A O 1
ATOM 5781 N N . ALA A 1 738 ? 35.875 1.15 -15.883 1 97.5 738 ALA A N 1
ATOM 5782 C CA . ALA A 1 738 ? 37.25 1.371 -16.375 1 97.5 738 ALA A CA 1
ATOM 5783 C C . ALA A 1 738 ? 38.281 0.841 -15.375 1 97.5 738 ALA A C 1
ATOM 5785 O O . ALA A 1 738 ? 39.219 0.146 -15.766 1 97.5 738 ALA A O 1
ATOM 5786 N N . GLU A 1 739 ? 38.031 1.163 -14.18 1 97.5 739 GLU A N 1
ATOM 5787 C CA . GLU A 1 739 ? 38.938 0.683 -13.141 1 97.5 739 GLU A CA 1
ATOM 5788 C C . GLU A 1 739 ? 38.875 -0.838 -13.016 1 97.5 739 GLU A C 1
ATOM 5790 O O . GLU A 1 739 ? 39.906 -1.493 -12.883 1 97.5 739 GLU A O 1
ATOM 5795 N N . THR A 1 740 ? 37.719 -1.376 -13.039 1 97.94 740 THR A N 1
ATOM 5796 C CA . THR A 1 740 ? 37.531 -2.811 -12.875 1 97.94 740 THR A CA 1
ATOM 5797 C C . THR A 1 740 ? 38.125 -3.582 -14.047 1 97.94 740 THR A C 1
ATOM 5799 O O . THR A 1 740 ? 38.812 -4.59 -13.852 1 97.94 740 THR A O 1
ATOM 5802 N N . PHE A 1 741 ? 37.875 -3.141 -15.289 1 98 741 PHE A N 1
ATOM 5803 C CA . PHE A 1 741 ? 38.406 -3.807 -16.469 1 98 741 PHE A CA 1
ATOM 5804 C C . PHE A 1 741 ? 39.938 -3.713 -16.5 1 98 741 PHE A C 1
ATOM 5806 O O . PHE A 1 741 ? 40.625 -4.637 -16.953 1 98 741 PHE A O 1
ATOM 5813 N N . GLY A 1 742 ? 40.469 -2.568 -16.031 1 96.88 742 GLY A N 1
ATOM 5814 C CA . GLY A 1 742 ? 41.938 -2.48 -15.867 1 96.88 742 GLY A CA 1
ATOM 5815 C C . GLY A 1 742 ? 42.5 -3.555 -14.961 1 96.88 742 GLY A C 1
ATOM 5816 O O . GLY A 1 742 ? 43.5 -4.168 -15.281 1 96.88 742 GLY A O 1
ATOM 5817 N N . SER A 1 743 ? 41.812 -3.762 -13.898 1 95.31 743 SER A N 1
ATOM 5818 C CA . SER A 1 743 ? 42.219 -4.793 -12.945 1 95.31 743 SER A CA 1
ATOM 5819 C C . SER A 1 743 ? 42.125 -6.184 -13.57 1 95.31 743 SER A C 1
ATOM 5821 O O . SER A 1 743 ? 43 -7.039 -13.328 1 95.31 743 SER A O 1
ATOM 5823 N N . LEU A 1 744 ? 41.094 -6.453 -14.305 1 96.69 744 LEU A N 1
ATOM 5824 C CA . LEU A 1 744 ? 40.875 -7.746 -14.953 1 96.69 744 LEU A CA 1
ATOM 5825 C C . LEU A 1 744 ? 41.969 -8.008 -15.992 1 96.69 744 LEU A C 1
ATOM 5827 O O . LEU A 1 744 ? 42.469 -9.133 -16.109 1 96.69 744 LEU A O 1
ATOM 5831 N N . SER A 1 745 ? 42.25 -7 -16.688 1 96.5 745 SER A N 1
ATOM 5832 C CA . SER A 1 745 ? 43.344 -7.113 -17.672 1 96.5 745 SER A CA 1
ATOM 5833 C C . SER A 1 745 ? 44.656 -7.5 -17 1 96.5 745 SER A C 1
ATOM 5835 O O . SER A 1 745 ? 45.406 -8.328 -17.531 1 96.5 745 SER A O 1
ATOM 5837 N N . GLN A 1 746 ? 44.875 -6.895 -15.914 1 95.62 746 GLN A N 1
ATOM 5838 C CA . GLN A 1 746 ? 46.094 -7.207 -15.172 1 95.62 746 GLN A CA 1
ATOM 5839 C C . GLN A 1 746 ? 46.094 -8.656 -14.695 1 95.62 746 GLN A C 1
ATOM 5841 O O . GLN A 1 746 ? 47.125 -9.328 -14.727 1 95.62 746 GLN A O 1
ATOM 5846 N N . VAL A 1 747 ? 44.969 -9.102 -14.227 1 95.44 747 VAL A N 1
ATOM 5847 C CA . VAL A 1 747 ? 44.844 -10.477 -13.766 1 95.44 747 VAL A CA 1
ATOM 5848 C C . VAL A 1 747 ? 45.156 -11.438 -14.914 1 95.44 747 VAL A C 1
ATOM 5850 O O . VAL A 1 747 ? 45.812 -12.453 -14.719 1 95.44 747 VAL A O 1
ATOM 5853 N N . ILE A 1 748 ? 44.625 -11.172 -16.094 1 95.75 748 ILE A N 1
ATOM 5854 C CA . ILE A 1 748 ? 44.875 -12.008 -17.281 1 95.75 748 ILE A CA 1
ATOM 5855 C C . ILE A 1 748 ? 46.344 -11.984 -17.656 1 95.75 748 ILE A C 1
ATOM 5857 O O . ILE A 1 748 ? 46.938 -13.031 -17.875 1 95.75 748 ILE A O 1
ATOM 5861 N N . LYS A 1 749 ? 46.969 -10.836 -17.656 1 95.31 749 LYS A N 1
ATOM 5862 C CA . LYS A 1 749 ? 48.344 -10.664 -18.047 1 95.31 749 LYS A CA 1
ATOM 5863 C C . LYS A 1 749 ? 49.281 -11.422 -17.094 1 95.31 749 LYS A C 1
ATOM 5865 O O . LYS A 1 749 ? 50.281 -12.016 -17.516 1 95.31 749 LYS A O 1
ATOM 5870 N N . GLU A 1 750 ? 48.844 -11.398 -15.875 1 95.44 750 GLU A N 1
ATOM 5871 C CA . GLU A 1 750 ? 49.688 -12.008 -14.859 1 95.44 750 GLU A CA 1
ATOM 5872 C C . GLU A 1 750 ? 49.312 -13.469 -14.625 1 95.44 750 GLU A C 1
ATOM 5874 O O . GLU A 1 750 ? 50.031 -14.195 -13.922 1 95.44 750 GLU A O 1
ATOM 5879 N N . ASN A 1 751 ? 48.281 -13.883 -15.227 1 93.81 751 ASN A N 1
ATOM 5880 C CA . ASN A 1 751 ? 47.75 -15.227 -14.992 1 93.81 751 ASN A CA 1
ATOM 5881 C C . ASN A 1 751 ? 47.594 -15.516 -13.5 1 93.81 751 ASN A C 1
ATOM 5883 O O . ASN A 1 751 ? 48.062 -16.547 -13.016 1 93.81 751 ASN A O 1
ATOM 5887 N N . SER A 1 752 ? 47.062 -14.57 -12.812 1 93.44 752 SER A N 1
ATOM 5888 C CA . SER A 1 752 ? 47.031 -14.656 -11.352 1 93.44 752 SER A CA 1
ATOM 5889 C C . SER A 1 752 ? 45.656 -15.086 -10.859 1 93.44 752 SER A C 1
ATOM 5891 O O . SER A 1 752 ? 45.156 -14.602 -9.836 1 93.44 752 SER A O 1
ATOM 5893 N N . PHE A 1 753 ? 44.906 -15.945 -11.523 1 91.19 753 PHE A N 1
ATOM 5894 C CA . PHE A 1 753 ? 43.562 -16.406 -11.195 1 91.19 753 PHE A CA 1
ATOM 5895 C C . PHE A 1 753 ? 43.562 -17.141 -9.859 1 91.19 753 PHE A C 1
ATOM 5897 O O . PHE A 1 753 ? 42.562 -17.141 -9.156 1 91.19 753 PHE A O 1
ATOM 5904 N N . GLU A 1 754 ? 44.688 -17.688 -9.469 1 86.56 754 GLU A N 1
ATOM 5905 C CA . GLU A 1 754 ? 44.781 -18.516 -8.273 1 86.56 754 GLU A CA 1
ATOM 5906 C C . GLU A 1 754 ? 44.688 -17.688 -7.008 1 86.56 754 GLU A C 1
ATOM 5908 O O . GLU A 1 754 ? 44.438 -18.219 -5.922 1 86.56 754 GLU A O 1
ATOM 5913 N N . LYS A 1 755 ? 44.812 -16.406 -7.121 1 85.19 755 LYS A N 1
ATOM 5914 C CA . LYS A 1 755 ? 44.719 -15.516 -5.965 1 85.19 755 LYS A CA 1
ATOM 5915 C C . LYS A 1 755 ? 43.281 -15.43 -5.453 1 85.19 755 LYS A C 1
ATOM 5917 O O . LYS A 1 755 ? 43.062 -14.992 -4.324 1 85.19 755 LYS A O 1
ATOM 5922 N N . TRP A 1 756 ? 42.375 -15.898 -6.316 1 83.19 756 TRP A N 1
ATOM 5923 C CA . TRP A 1 756 ? 40.969 -15.844 -5.918 1 83.19 756 TRP A CA 1
ATOM 5924 C C . TRP A 1 756 ? 40.469 -17.219 -5.449 1 83.19 756 TRP A C 1
ATOM 5926 O O . TRP A 1 756 ? 40.625 -18.203 -6.168 1 83.19 756 TRP A O 1
ATOM 5936 N N . PRO A 1 757 ? 39.969 -17.234 -4.223 1 81.31 757 PRO A N 1
ATOM 5937 C CA . PRO A 1 757 ? 39.531 -18.5 -3.646 1 81.31 757 PRO A CA 1
ATOM 5938 C C . PRO A 1 757 ? 38.406 -19.172 -4.461 1 81.31 757 PRO A C 1
ATOM 5940 O O . PRO A 1 757 ? 37.5 -18.5 -4.934 1 81.31 757 PRO A O 1
ATOM 5943 N N . LYS A 1 758 ? 38.5 -20.453 -4.551 1 76.62 758 LYS A N 1
ATOM 5944 C CA . LYS A 1 758 ? 37.531 -21.266 -5.301 1 76.62 758 LYS A CA 1
ATOM 5945 C C . LYS A 1 758 ? 36.156 -21.172 -4.684 1 76.62 758 LYS A C 1
ATOM 5947 O O . LYS A 1 758 ? 35.156 -21.219 -5.398 1 76.62 758 LYS A O 1
ATOM 5952 N N . GLU A 1 759 ? 36.031 -21 -3.365 1 80.75 759 GLU A N 1
ATOM 5953 C CA . GLU A 1 759 ? 34.75 -20.938 -2.643 1 80.75 759 GLU A CA 1
ATOM 5954 C C . GLU A 1 759 ? 34 -19.656 -2.969 1 80.75 759 GLU A C 1
ATOM 5956 O O . GLU A 1 759 ? 32.781 -19.562 -2.689 1 80.75 759 GLU A O 1
ATOM 5961 N N . GLU A 1 760 ? 34.656 -18.812 -3.607 1 85.94 760 GLU A N 1
ATOM 5962 C CA . GLU A 1 760 ? 34.031 -17.531 -3.895 1 85.94 760 GLU A CA 1
ATOM 5963 C C . GLU A 1 760 ? 33.688 -17.406 -5.371 1 85.94 760 GLU A C 1
ATOM 5965 O O . GLU A 1 760 ? 33.156 -16.375 -5.805 1 85.94 760 GLU A O 1
ATOM 5970 N N . LYS A 1 761 ? 33.938 -18.484 -6.059 1 88.81 761 LYS A N 1
ATOM 5971 C CA . LYS A 1 761 ? 33.594 -18.484 -7.473 1 88.81 761 LYS A CA 1
ATOM 5972 C C . LYS A 1 761 ? 32.062 -18.562 -7.668 1 88.81 761 LYS A C 1
ATOM 5974 O O . LYS A 1 761 ? 31.406 -19.391 -7.047 1 88.81 761 LYS A O 1
ATOM 5979 N N . ALA A 1 762 ? 31.547 -17.703 -8.516 1 89.44 762 ALA A N 1
ATOM 5980 C CA . ALA A 1 762 ? 30.125 -17.688 -8.82 1 89.44 762 ALA A CA 1
ATOM 5981 C C . ALA A 1 762 ? 29.672 -19.016 -9.422 1 89.44 762 ALA A C 1
ATOM 5983 O O . ALA A 1 762 ? 30.391 -19.609 -10.227 1 89.44 762 ALA A O 1
ATOM 5984 N N . HIS A 1 763 ? 28.453 -19.406 -8.977 1 80.88 763 HIS A N 1
ATOM 5985 C CA . HIS A 1 763 ? 27.891 -20.641 -9.508 1 80.88 763 HIS A CA 1
ATOM 5986 C C . HIS A 1 763 ? 27.203 -20.406 -10.852 1 80.88 763 HIS A C 1
ATOM 5988 O O . HIS A 1 763 ? 26.734 -19.297 -11.125 1 80.88 763 HIS A O 1
ATOM 5994 N N . SER A 1 764 ? 27.484 -21.391 -11.719 1 75.5 764 SER A N 1
ATOM 5995 C CA . SER A 1 764 ? 26.781 -21.344 -13.008 1 75.5 764 SER A CA 1
ATOM 5996 C C . SER A 1 764 ? 25.75 -22.453 -13.109 1 75.5 764 SER A C 1
ATOM 5998 O O . SER A 1 764 ? 25.969 -23.562 -12.641 1 75.5 764 SER A O 1
ATOM 6000 N N . GLY A 1 765 ? 24.656 -22.234 -13.609 1 62.69 765 GLY A N 1
ATOM 6001 C CA . GLY A 1 765 ? 23.625 -23.234 -13.781 1 62.69 765 GLY A CA 1
ATOM 6002 C C . GLY A 1 765 ? 22.906 -23.578 -12.492 1 62.69 765 GLY A C 1
ATOM 6003 O O . GLY A 1 765 ? 22.891 -22.781 -11.547 1 62.69 765 GLY A O 1
ATOM 6004 N N . PHE A 1 766 ? 22.109 -24.609 -12.461 1 58.94 766 PHE A N 1
ATOM 6005 C CA . PHE A 1 766 ? 21.406 -25.078 -11.273 1 58.94 766 PHE A CA 1
ATOM 6006 C C . PHE A 1 766 ? 22.281 -26 -10.438 1 58.94 766 PHE A C 1
ATOM 6008 O O . PHE A 1 766 ? 22.766 -27.016 -10.938 1 58.94 766 PHE A O 1
ATOM 6015 N N . SER A 1 767 ? 22.922 -25.422 -9.344 1 51.34 767 SER A N 1
ATOM 6016 C CA . SER A 1 767 ? 23.703 -26.281 -8.453 1 51.34 767 SER A CA 1
ATOM 6017 C C . SER A 1 767 ? 23.078 -26.359 -7.07 1 51.34 767 SER A C 1
ATOM 6019 O O . SER A 1 767 ? 22.469 -25.391 -6.605 1 51.34 767 SER A O 1
ATOM 6021 N N . ARG A 1 768 ? 22.922 -27.641 -6.484 1 48.53 768 ARG A N 1
ATOM 6022 C CA . ARG A 1 768 ? 22.5 -27.828 -5.102 1 48.53 768 ARG A CA 1
ATOM 6023 C C . ARG A 1 768 ? 23.406 -27.078 -4.141 1 48.53 768 ARG A C 1
ATOM 6025 O O . ARG A 1 768 ? 24.625 -27.125 -4.27 1 48.53 768 ARG A O 1
ATOM 6032 N N . LEU A 1 769 ? 22.859 -26.094 -3.357 1 42.41 769 LEU A N 1
ATOM 6033 C CA . LEU A 1 769 ? 23.656 -25.516 -2.279 1 42.41 769 LEU A CA 1
ATOM 6034 C C . LEU A 1 769 ? 23.812 -26.516 -1.13 1 42.41 769 LEU A C 1
ATOM 6036 O O . LEU A 1 769 ? 22.828 -27.062 -0.644 1 42.41 769 LEU A O 1
ATOM 6040 N N . LEU A 1 770 ? 24.875 -27.312 -0.998 1 34.84 770 LEU A N 1
ATOM 6041 C CA . LEU A 1 770 ? 25.156 -28.141 0.17 1 34.84 770 LEU A CA 1
ATOM 6042 C C . LEU A 1 770 ? 25.5 -27.266 1.375 1 34.84 770 LEU A C 1
ATOM 6044 O O . LEU A 1 770 ? 26.156 -26.234 1.231 1 34.84 770 LEU A O 1
ATOM 6048 N N . MET B 1 1 ? -2.459 59.5 -8.719 1 23.09 1 MET B N 1
ATOM 6049 C CA . MET B 1 1 ? -2.047 58.094 -8.602 1 23.09 1 MET B CA 1
ATOM 6050 C C . MET B 1 1 ? -2.742 57.406 -7.426 1 23.09 1 MET B C 1
ATOM 6052 O O . MET B 1 1 ? -2.543 57.812 -6.273 1 23.09 1 MET B O 1
ATOM 6056 N N . LEU B 1 2 ? -3.998 57.156 -7.527 1 30.34 2 LEU B N 1
ATOM 6057 C CA . LEU B 1 2 ? -4.875 56.719 -6.449 1 30.34 2 LEU B CA 1
ATOM 6058 C C . LEU B 1 2 ? -4.195 55.625 -5.602 1 30.34 2 LEU B C 1
ATOM 6060 O O . LEU B 1 2 ? -3.625 54.688 -6.141 1 30.34 2 LEU B O 1
ATOM 6064 N N . GLU B 1 3 ? -3.633 56.031 -4.504 1 33.56 3 GLU B N 1
ATOM 6065 C CA . GLU B 1 3 ? -3.18 55.062 -3.5 1 33.56 3 GLU B CA 1
ATOM 6066 C C . GLU B 1 3 ? -4.023 53.812 -3.527 1 33.56 3 GLU B C 1
ATOM 6068 O O . GLU B 1 3 ? -5.238 53.844 -3.324 1 33.56 3 GLU B O 1
ATOM 6073 N N . LYS B 1 4 ? -3.885 53 -4.516 1 42.75 4 LYS B N 1
ATOM 6074 C CA . LYS B 1 4 ? -4.566 51.719 -4.613 1 42.75 4 LYS B CA 1
ATOM 6075 C C . LYS B 1 4 ? -4.789 51.125 -3.23 1 42.75 4 LYS B C 1
ATOM 6077 O O . LYS B 1 4 ? -3.832 50.781 -2.525 1 42.75 4 LYS B O 1
ATOM 6082 N N . GLU B 1 5 ? -5.727 51.312 -2.402 1 42.97 5 GLU B N 1
ATOM 6083 C CA . GLU B 1 5 ? -6.137 50.812 -1.098 1 42.97 5 GLU B CA 1
ATOM 6084 C C . GLU B 1 5 ? -5.918 49.312 -0.997 1 42.97 5 GLU B C 1
ATOM 6086 O O . GLU B 1 5 ? -6.387 48.531 -1.846 1 42.97 5 GLU B O 1
ATOM 6091 N N . ASN B 1 6 ? -4.852 48.781 -0.423 1 49.09 6 ASN B N 1
ATOM 6092 C CA . ASN B 1 6 ? -4.426 47.406 -0.151 1 49.09 6 ASN B CA 1
ATOM 6093 C C . ASN B 1 6 ? -5.531 46.594 0.517 1 49.09 6 ASN B C 1
ATOM 6095 O O . ASN B 1 6 ? -5.77 46.719 1.718 1 49.09 6 ASN B O 1
ATOM 6099 N N . LYS B 1 7 ? -6.531 46.156 -0.209 1 61.97 7 LYS B N 1
ATOM 6100 C CA . LYS B 1 7 ? -7.578 45.281 0.314 1 61.97 7 LYS B CA 1
ATOM 6101 C C . LYS B 1 7 ? -6.996 43.969 0.816 1 61.97 7 LYS B C 1
ATOM 6103 O O . LYS B 1 7 ? -6.109 43.406 0.181 1 61.97 7 LYS B O 1
ATOM 6108 N N . PRO B 1 8 ? -7.391 43.656 2.004 1 65.56 8 PRO B N 1
ATOM 6109 C CA . PRO B 1 8 ? -6.805 42.469 2.654 1 65.56 8 PRO B CA 1
ATOM 6110 C C . PRO B 1 8 ? -6.848 41.219 1.771 1 65.56 8 PRO B C 1
ATOM 6112 O O . PRO B 1 8 ? -6.055 40.312 1.962 1 65.56 8 PRO B O 1
ATOM 6115 N N . TRP B 1 9 ? -7.637 41.375 0.694 1 72.75 9 TRP B N 1
ATOM 6116 C CA . TRP B 1 9 ? -7.789 40.156 -0.1 1 72.75 9 TRP B CA 1
ATOM 6117 C C . TRP B 1 9 ? -7.027 40.25 -1.417 1 72.75 9 TRP B C 1
ATOM 6119 O O . TRP B 1 9 ? -7.074 39.344 -2.248 1 72.75 9 TRP B O 1
ATOM 6129 N N . GLN B 1 10 ? -6.379 41.375 -1.55 1 84.88 10 GLN B N 1
ATOM 6130 C CA . GLN B 1 10 ? -5.586 41.531 -2.766 1 84.88 10 GLN B CA 1
ATOM 6131 C C . GLN B 1 10 ? -4.438 40.531 -2.812 1 84.88 10 GLN B C 1
ATOM 6133 O O . GLN B 1 10 ? -3.742 40.344 -1.814 1 84.88 10 GLN B O 1
ATOM 6138 N N . LEU B 1 11 ? -4.277 39.969 -3.93 1 93.69 11 LEU B N 1
ATOM 6139 C CA . LEU B 1 11 ? -3.225 38.969 -4.105 1 93.69 11 LEU B CA 1
ATOM 6140 C C . LEU B 1 11 ? -1.845 39.625 -4.016 1 93.69 11 LEU B C 1
ATOM 6142 O O . LEU B 1 11 ? -1.633 40.719 -4.535 1 93.69 11 LEU B O 1
ATOM 6146 N N . ARG B 1 12 ? -1.018 39.062 -3.33 1 94.94 12 ARG B N 1
ATOM 6147 C CA . ARG B 1 12 ? 0.381 39.469 -3.174 1 94.94 12 ARG B CA 1
ATOM 6148 C C . ARG B 1 12 ? 1.302 38.5 -3.932 1 94.94 12 ARG B C 1
ATOM 6150 O O . ARG B 1 12 ? 0.851 37.5 -4.465 1 94.94 12 ARG B O 1
ATOM 6157 N N . PRO B 1 13 ? 2.609 38.812 -4.059 1 94.94 13 PRO B N 1
ATOM 6158 C CA . PRO B 1 13 ? 3.543 37.969 -4.812 1 94.94 13 PRO B CA 1
ATOM 6159 C C . PRO B 1 13 ? 3.588 36.531 -4.297 1 94.94 13 PRO B C 1
ATOM 6161 O O . PRO B 1 13 ? 3.684 35.594 -5.09 1 94.94 13 PRO B O 1
ATOM 6164 N N . GLU B 1 14 ? 3.549 36.375 -2.971 1 94.62 14 GLU B N 1
ATOM 6165 C CA . GLU B 1 14 ? 3.574 35.031 -2.406 1 94.62 14 GLU B CA 1
ATOM 6166 C C . GLU B 1 14 ? 2.316 34.25 -2.783 1 94.62 14 GLU B C 1
ATOM 6168 O O . GLU B 1 14 ? 2.361 33.031 -2.939 1 94.62 14 GLU B O 1
ATOM 6173 N N . ASP B 1 15 ? 1.185 34.969 -2.92 1 96.69 15 ASP B N 1
ATOM 6174 C CA . ASP B 1 15 ? -0.044 34.312 -3.371 1 96.69 15 ASP B CA 1
ATOM 6175 C C . ASP B 1 15 ? 0.088 33.844 -4.812 1 96.69 15 ASP B C 1
ATOM 6177 O O . ASP B 1 15 ? -0.275 32.688 -5.129 1 96.69 15 ASP B O 1
ATOM 6181 N N . LEU B 1 16 ? 0.621 34.719 -5.629 1 96.88 16 LEU B N 1
ATOM 6182 C CA . LEU B 1 16 ? 0.783 34.406 -7.047 1 96.88 16 LEU B CA 1
ATOM 6183 C C . LEU B 1 16 ? 1.73 33.25 -7.242 1 96.88 16 LEU B C 1
ATOM 6185 O O . LEU B 1 16 ? 1.498 32.375 -8.102 1 96.88 16 LEU B O 1
ATOM 6189 N N . ALA B 1 17 ? 2.781 33.219 -6.453 1 96 17 ALA B N 1
ATOM 6190 C CA . ALA B 1 17 ? 3.725 32.094 -6.52 1 96 17 ALA B CA 1
ATOM 6191 C C . ALA B 1 17 ? 3.047 30.766 -6.156 1 96 17 ALA B C 1
ATOM 6193 O O . ALA B 1 17 ? 3.279 29.75 -6.805 1 96 17 ALA B O 1
ATOM 6194 N N . THR B 1 18 ? 2.254 30.781 -5.105 1 96.25 18 THR B N 1
ATOM 6195 C CA . THR B 1 18 ? 1.539 29.594 -4.672 1 96.25 18 THR B CA 1
ATOM 6196 C C . THR B 1 18 ? 0.537 29.141 -5.734 1 96.25 18 THR B C 1
ATOM 6198 O O . THR B 1 18 ? 0.39 27.953 -5.992 1 96.25 18 THR B O 1
ATOM 6201 N N . ILE B 1 19 ? -0.159 30.078 -6.348 1 97.38 19 ILE B N 1
ATOM 6202 C CA . ILE B 1 19 ? -1.119 29.781 -7.41 1 97.38 19 ILE B CA 1
ATOM 6203 C C . ILE B 1 19 ? -0.415 29.078 -8.562 1 97.38 19 ILE B C 1
ATOM 6205 O O . ILE B 1 19 ? -0.926 28.094 -9.102 1 97.38 19 ILE B O 1
ATOM 6209 N N . GLU B 1 20 ? 0.727 29.5 -8.906 1 96.25 20 GLU B N 1
ATOM 6210 C CA . GLU B 1 20 ? 1.498 28.875 -9.984 1 96.25 20 GLU B CA 1
ATOM 6211 C C . GLU B 1 20 ? 1.906 27.453 -9.625 1 96.25 20 GLU B C 1
ATOM 6213 O O . GLU B 1 20 ? 1.844 26.562 -10.461 1 96.25 20 GLU B O 1
ATOM 6218 N N . GLU B 1 21 ? 2.283 27.297 -8.422 1 94.44 21 GLU B N 1
ATOM 6219 C CA . GLU B 1 21 ? 2.695 25.969 -7.965 1 94.44 21 GLU B CA 1
ATOM 6220 C C . GLU B 1 21 ? 1.527 24.984 -7.992 1 94.44 21 GLU B C 1
ATOM 6222 O O . GLU B 1 21 ? 1.718 23.797 -8.242 1 94.44 21 GLU B O 1
ATOM 6227 N N . LEU B 1 22 ? 0.291 25.453 -7.758 1 96.5 22 LEU B N 1
ATOM 6228 C CA . LEU B 1 22 ? -0.893 24.609 -7.637 1 96.5 22 LEU B CA 1
ATOM 6229 C C . LEU B 1 22 ? -1.55 24.391 -8.992 1 96.5 22 LEU B C 1
ATOM 6231 O O . LEU B 1 22 ? -2.465 23.578 -9.125 1 96.5 22 LEU B O 1
ATOM 6235 N N . ALA B 1 23 ? -1.073 25.031 -10.039 1 95.31 23 ALA B N 1
ATOM 6236 C CA . ALA B 1 23 ? -1.734 25.078 -11.344 1 95.31 23 ALA B CA 1
ATOM 6237 C C . ALA B 1 23 ? -1.847 23.688 -11.945 1 95.31 23 ALA B C 1
ATOM 6239 O O . ALA B 1 23 ? -2.859 23.344 -12.562 1 95.31 23 ALA B O 1
ATOM 6240 N N . SER B 1 24 ? -0.898 22.828 -11.734 1 93.56 24 SER B N 1
ATOM 6241 C CA . SER B 1 24 ? -0.898 21.5 -12.336 1 93.56 24 SER B CA 1
ATOM 6242 C C . SER B 1 24 ? -1.747 20.531 -11.523 1 93.56 24 SER B C 1
ATOM 6244 O O . SER B 1 24 ? -2.094 19.453 -12.008 1 93.56 24 SER B O 1
ATOM 6246 N N . PHE B 1 25 ? -1.972 20.891 -10.367 1 95.5 25 PHE B N 1
ATOM 6247 C CA . PHE B 1 25 ? -2.732 20.016 -9.469 1 95.5 25 PHE B CA 1
ATOM 6248 C C . PHE B 1 25 ? -4.227 20.172 -9.719 1 95.5 25 PHE B C 1
ATOM 6250 O O . PHE B 1 25 ? -4.961 19.172 -9.703 1 95.5 25 PHE B O 1
ATOM 6257 N N . VAL B 1 26 ? -4.73 21.344 -9.93 1 97.25 26 VAL B N 1
ATOM 6258 C CA . VAL B 1 26 ? -6.148 21.656 -10.047 1 97.25 26 VAL B CA 1
ATOM 6259 C C . VAL B 1 26 ? -6.66 21.234 -11.422 1 97.25 26 VAL B C 1
ATOM 6261 O O . VAL B 1 26 ? -6.016 21.484 -12.438 1 97.25 26 VAL B O 1
ATOM 6264 N N . PRO B 1 27 ? -7.875 20.578 -11.445 1 97.38 27 PRO B N 1
ATOM 6265 C CA . PRO B 1 27 ? -8.43 20.141 -12.734 1 97.38 27 PRO B CA 1
ATOM 6266 C C . PRO B 1 27 ? -8.914 21.297 -13.594 1 97.38 27 PRO B C 1
ATOM 6268 O O . PRO B 1 27 ? -8.898 22.453 -13.148 1 97.38 27 PRO B O 1
ATOM 6271 N N . GLU B 1 28 ? -9.477 20.969 -14.742 1 96.56 28 GLU B N 1
ATOM 6272 C CA . GLU B 1 28 ? -9.867 21.953 -15.75 1 96.56 28 GLU B CA 1
ATOM 6273 C C . GLU B 1 28 ? -11.156 22.672 -15.359 1 96.56 28 GLU B C 1
ATOM 6275 O O . GLU B 1 28 ? -11.445 23.75 -15.859 1 96.56 28 GLU B O 1
ATOM 6280 N N . LYS B 1 29 ? -11.914 22.031 -14.516 1 96.75 29 LYS B N 1
ATOM 6281 C CA . LYS B 1 29 ? -13.172 22.609 -14.062 1 96.75 29 LYS B CA 1
ATOM 6282 C C . LYS B 1 29 ? -13.344 22.453 -12.555 1 96.75 29 LYS B C 1
ATOM 6284 O O . LYS B 1 29 ? -12.719 21.578 -11.945 1 96.75 29 LYS B O 1
ATOM 6289 N N . PHE B 1 30 ? -14.125 23.328 -12 1 97.44 30 PHE B N 1
ATOM 6290 C CA . PHE B 1 30 ? -14.469 23.141 -10.602 1 97.44 30 PHE B CA 1
ATOM 6291 C C . PHE B 1 30 ? -15.836 23.734 -10.289 1 97.44 30 PHE B C 1
ATOM 6293 O O . PHE B 1 30 ? -16.359 24.531 -11.062 1 97.44 30 PHE B O 1
ATOM 6300 N N . TYR B 1 31 ? -16.5 23.203 -9.305 1 98.06 31 TYR B N 1
ATOM 6301 C CA . TYR B 1 31 ? -17.75 23.656 -8.703 1 98.06 31 TYR B CA 1
ATOM 6302 C C . TYR B 1 31 ? -17.562 24 -7.234 1 98.06 31 TYR B C 1
ATOM 6304 O O . TYR B 1 31 ? -17.125 23.156 -6.445 1 98.06 31 TYR B O 1
ATOM 6312 N N . ASP B 1 32 ? -17.797 25.25 -6.805 1 98.5 32 ASP B N 1
ATOM 6313 C CA . ASP B 1 32 ? -17.641 25.688 -5.43 1 98.5 32 ASP B CA 1
ATOM 6314 C C . ASP B 1 32 ? -18.828 25.281 -4.566 1 98.5 32 ASP B C 1
ATOM 6316 O O . ASP B 1 32 ? -19.844 25.969 -4.535 1 98.5 32 ASP B O 1
ATOM 6320 N N . ILE B 1 33 ? -18.641 24.297 -3.668 1 98.75 33 ILE B N 1
ATOM 6321 C CA . ILE B 1 33 ? -19.797 23.703 -3.016 1 98.75 33 ILE B CA 1
ATOM 6322 C C . ILE B 1 33 ? -20.094 24.422 -1.705 1 98.75 33 ILE B C 1
ATOM 6324 O O . ILE B 1 33 ? -21 24.047 -0.963 1 98.75 33 ILE B O 1
ATOM 6328 N N . HIS B 1 34 ? -19.312 25.484 -1.364 1 98.75 34 HIS B N 1
ATOM 6329 C CA . HIS B 1 34 ? -19.469 26.203 -0.104 1 98.75 34 HIS B CA 1
ATOM 6330 C C . HIS B 1 34 ? -19.047 27.656 -0.241 1 98.75 34 HIS B C 1
ATOM 6332 O O . HIS B 1 34 ? -17.844 27.953 -0.272 1 98.75 34 HIS B O 1
ATOM 6338 N N . ALA B 1 35 ? -19.984 28.547 -0.236 1 98.38 35 ALA B N 1
ATOM 6339 C CA . ALA B 1 35 ? -19.688 29.969 -0.324 1 98.38 35 ALA B CA 1
ATOM 6340 C C . ALA B 1 35 ? -20.844 30.797 0.245 1 98.38 35 ALA B C 1
ATOM 6342 O O . ALA B 1 35 ? -22 30.375 0.229 1 98.38 35 ALA B O 1
ATOM 6343 N N . HIS B 1 36 ? -20.531 32 0.704 1 97.81 36 HIS B N 1
ATOM 6344 C CA . HIS B 1 36 ? -21.516 32.906 1.274 1 97.81 36 HIS B CA 1
ATOM 6345 C C . HIS B 1 36 ? -21.703 34.125 0.385 1 97.81 36 HIS B C 1
ATOM 6347 O O . HIS B 1 36 ? -20.734 34.656 -0.175 1 97.81 36 HIS B O 1
ATOM 6353 N N . TRP B 1 37 ? -22.984 34.562 0.284 1 97.31 37 TRP B N 1
ATOM 6354 C CA . TRP B 1 37 ? -23.328 35.875 -0.255 1 97.31 37 TRP B CA 1
ATOM 6355 C C . TRP B 1 37 ? -23.953 36.75 0.816 1 97.31 37 TRP B C 1
ATOM 6357 O O . TRP B 1 37 ? -24.609 36.25 1.73 1 97.31 37 TRP B O 1
ATOM 6367 N N . TYR B 1 38 ? -23.641 38.062 0.725 1 96.12 38 TYR B N 1
ATOM 6368 C CA . TYR B 1 38 ? -24.234 38.938 1.729 1 96.12 38 TYR B CA 1
ATOM 6369 C C . TYR B 1 38 ? -24.297 40.375 1.232 1 96.12 38 TYR B C 1
ATOM 6371 O O . TYR B 1 38 ? -23.578 40.75 0.308 1 96.12 38 TYR B O 1
ATOM 6379 N N . ARG B 1 39 ? -25.203 41.094 1.792 1 95.56 39 ARG B N 1
ATOM 6380 C CA . ARG B 1 39 ? -25.203 42.562 1.89 1 95.56 39 ARG B CA 1
ATOM 6381 C C . ARG B 1 39 ? -24.953 43 3.326 1 95.56 39 ARG B C 1
ATOM 6383 O O . ARG B 1 39 ? -25.672 42.594 4.242 1 95.56 39 ARG B O 1
ATOM 6390 N N . LYS B 1 40 ? -24.047 43.812 3.467 1 94.44 40 LYS B N 1
ATOM 6391 C CA . LYS B 1 40 ? -23.656 44.219 4.816 1 94.44 40 LYS B CA 1
ATOM 6392 C C . LYS B 1 40 ? -24.844 44.812 5.582 1 94.44 40 LYS B C 1
ATOM 6394 O O . LYS B 1 40 ? -25 44.562 6.781 1 94.44 40 LYS B O 1
ATOM 6399 N N . ALA B 1 41 ? -25.656 45.5 4.887 1 93.75 41 ALA B N 1
ATOM 6400 C CA . ALA B 1 41 ? -26.781 46.188 5.504 1 93.75 41 ALA B CA 1
ATOM 6401 C C . ALA B 1 41 ? -27.766 45.188 6.125 1 93.75 41 ALA B C 1
ATOM 6403 O O . ALA B 1 41 ? -28.484 45.5 7.059 1 93.75 41 ALA B O 1
ATOM 6404 N N . ASP B 1 42 ? -27.734 43.938 5.684 1 96 42 ASP B N 1
ATOM 6405 C CA . ASP B 1 42 ? -28.703 42.938 6.129 1 96 42 ASP B CA 1
ATOM 6406 C C . ASP B 1 42 ? -28.125 42.094 7.266 1 96 42 ASP B C 1
ATOM 6408 O O . ASP B 1 42 ? -28.859 41.344 7.906 1 96 42 ASP B O 1
ATOM 6412 N N . LEU B 1 43 ? -26.844 42.188 7.578 1 94.88 43 LEU B N 1
ATOM 6413 C CA . LEU B 1 43 ? -26.156 41.25 8.445 1 94.88 43 LEU B CA 1
ATOM 6414 C C . LEU B 1 43 ? -26.281 41.688 9.906 1 94.88 43 LEU B C 1
ATOM 6416 O O . LEU B 1 43 ? -26.25 40.812 10.805 1 94.88 43 LEU B O 1
ATOM 6420 N N . ASN B 1 44 ? -26.344 42.969 10.18 1 93.44 44 ASN B N 1
ATOM 6421 C CA . ASN B 1 44 ? -26.266 43.5 11.539 1 93.44 44 ASN B CA 1
ATOM 6422 C C . ASN B 1 44 ? -25.094 42.938 12.312 1 93.44 44 ASN B C 1
ATOM 6424 O O . ASN B 1 44 ? -25.25 42.438 13.422 1 93.44 44 ASN B O 1
ATOM 6428 N N . ALA B 1 45 ? -23.953 42.906 11.664 1 92 45 ALA B N 1
ATOM 6429 C CA . ALA B 1 45 ? -22.766 42.312 12.234 1 92 45 ALA B CA 1
ATOM 6430 C C . ALA B 1 45 ? -22.156 43.188 13.32 1 92 45 ALA B C 1
ATOM 6432 O O . ALA B 1 45 ? -22.219 44.406 13.227 1 92 45 ALA B O 1
ATOM 6433 N N . PRO B 1 46 ? -21.531 42.562 14.266 1 87.94 46 PRO B N 1
ATOM 6434 C CA . PRO B 1 46 ? -20.781 43.375 15.242 1 87.94 46 PRO B CA 1
ATOM 6435 C C . PRO B 1 46 ? -19.656 44.156 14.602 1 87.94 46 PRO B C 1
ATOM 6437 O O . PRO B 1 46 ? -19.141 43.781 13.547 1 87.94 46 PRO B O 1
ATOM 6440 N N . GLU B 1 47 ? -19.25 45.219 15.242 1 83.62 47 GLU B N 1
ATOM 6441 C CA . GLU B 1 47 ? -18.266 46.156 14.695 1 83.62 47 GLU B CA 1
ATOM 6442 C C . GLU B 1 47 ? -16.969 45.469 14.344 1 83.62 47 GLU B C 1
ATOM 6444 O O . GLU B 1 47 ? -16.375 45.719 13.297 1 83.62 47 GLU B O 1
ATOM 6449 N N . ASN B 1 48 ? -16.469 44.562 15.125 1 80.56 48 ASN B N 1
ATOM 6450 C CA . ASN B 1 48 ? -15.18 43.938 14.883 1 80.56 48 ASN B CA 1
ATOM 6451 C C . ASN B 1 48 ? -15.344 42.594 14.172 1 80.56 48 ASN B C 1
ATOM 6453 O O . ASN B 1 48 ? -14.422 41.781 14.156 1 80.56 48 ASN B O 1
ATOM 6457 N N . SER B 1 49 ? -16.391 42.531 13.461 1 84.94 49 SER B N 1
ATOM 6458 C CA . SER B 1 49 ? -16.672 41.281 12.766 1 84.94 49 SER B CA 1
ATOM 6459 C C . SER B 1 49 ? -15.906 41.188 11.445 1 84.94 49 SER B C 1
ATOM 6461 O O . SER B 1 49 ? -15.758 42.219 10.75 1 84.94 49 SER B O 1
ATOM 6463 N N . PHE B 1 50 ? -15.461 40 11.141 1 84.25 50 PHE B N 1
ATOM 6464 C CA . PHE B 1 50 ? -14.836 39.688 9.867 1 84.25 50 PHE B CA 1
ATOM 6465 C C . PHE B 1 50 ? -15.719 40.125 8.703 1 84.25 50 PHE B C 1
ATOM 6467 O O . PHE B 1 50 ? -15.219 40.625 7.691 1 84.25 50 PHE B O 1
ATOM 6474 N N . TRP B 1 51 ? -16.969 40.125 8.789 1 87.5 51 TRP B N 1
ATOM 6475 C CA . TRP B 1 51 ? -17.953 40.406 7.738 1 87.5 51 TRP B CA 1
ATOM 6476 C C . TRP B 1 51 ? -18.016 41.875 7.414 1 87.5 51 TRP B C 1
ATOM 6478 O O . TRP B 1 51 ? -18.562 42.281 6.375 1 87.5 51 TRP B O 1
ATOM 6488 N N . ASN B 1 52 ? -17.469 42.688 8.266 1 86.44 52 ASN B N 1
ATOM 6489 C CA . ASN B 1 52 ? -17.484 44.125 8.055 1 86.44 52 ASN B CA 1
ATOM 6490 C C . ASN B 1 52 ? -16.266 44.594 7.242 1 86.44 52 ASN B C 1
ATOM 6492 O O . ASN B 1 52 ? -16.25 45.688 6.734 1 86.44 52 ASN B O 1
ATOM 6496 N N . SER B 1 53 ? -15.305 43.719 7.113 1 81.62 53 SER B N 1
ATOM 6497 C CA . SER B 1 53 ? -14.07 44.062 6.418 1 81.62 53 SER B CA 1
ATOM 6498 C C . SER B 1 53 ? -14.234 43.938 4.906 1 81.62 53 SER B C 1
ATOM 6500 O O . SER B 1 53 ? -13.422 44.469 4.145 1 81.62 53 SER B O 1
ATOM 6502 N N . GLY B 1 54 ? -15.305 43.344 4.48 1 83.81 54 GLY B N 1
ATOM 6503 C CA . GLY B 1 54 ? -15.523 43.125 3.059 1 83.81 54 GLY B CA 1
ATOM 6504 C C . GLY B 1 54 ? -16.297 44.25 2.393 1 83.81 54 GLY B C 1
ATOM 6505 O O . GLY B 1 54 ? -16.484 45.312 2.979 1 83.81 54 GLY B O 1
ATOM 6506 N N . PRO B 1 55 ? -16.656 44.031 1.145 1 87.31 55 PRO B N 1
ATOM 6507 C CA . PRO B 1 55 ? -17.453 45.031 0.419 1 87.31 55 PRO B CA 1
ATOM 6508 C C . PRO B 1 55 ? -18.875 45.125 0.938 1 87.31 55 PRO B C 1
ATOM 6510 O O . PRO B 1 55 ? -19.344 44.281 1.682 1 87.31 55 PRO B O 1
ATOM 6513 N N . GLU B 1 56 ? -19.547 46.156 0.483 1 91.62 56 GLU B N 1
ATOM 6514 C CA . GLU B 1 56 ? -20.938 46.375 0.876 1 91.62 56 GLU B CA 1
ATOM 6515 C C . GLU B 1 56 ? -21.828 45.25 0.355 1 91.62 56 GLU B C 1
ATOM 6517 O O . GLU B 1 56 ? -22.812 44.875 1.001 1 91.62 56 GLU B O 1
ATOM 6522 N N . ILE B 1 57 ? -21.484 44.812 -0.834 1 93.81 57 ILE B N 1
ATOM 6523 C CA . ILE B 1 57 ? -22.203 43.688 -1.462 1 93.81 57 ILE B CA 1
ATOM 6524 C C . ILE B 1 57 ? -21.219 42.625 -1.92 1 93.81 57 ILE B C 1
ATOM 6526 O O . ILE B 1 57 ? -20.266 42.938 -2.641 1 93.81 57 ILE B O 1
ATOM 6530 N N . ALA B 1 58 ? -21.375 41.531 -1.426 1 94.81 58 ALA B N 1
ATOM 6531 C CA . ALA B 1 58 ? -20.641 40.344 -1.882 1 94.81 58 ALA B CA 1
ATOM 6532 C C . ALA B 1 58 ? -21.578 39.312 -2.471 1 94.81 58 ALA B C 1
ATOM 6534 O O . ALA B 1 58 ? -21.984 38.375 -1.776 1 94.81 58 ALA B O 1
ATOM 6535 N N . GLY B 1 59 ? -21.891 39.406 -3.727 1 95.81 59 GLY B N 1
ATOM 6536 C CA . GLY B 1 59 ? -22.781 38.531 -4.445 1 95.81 59 GLY B CA 1
ATOM 6537 C C . GLY B 1 59 ? -22.078 37.719 -5.523 1 95.81 59 GLY B C 1
ATOM 6538 O O . GLY B 1 59 ? -20.922 37.344 -5.363 1 95.81 59 GLY B O 1
ATOM 6539 N N . HIS B 1 60 ? -22.797 37.375 -6.52 1 96.81 60 HIS B N 1
ATOM 6540 C CA . HIS B 1 60 ? -22.328 36.5 -7.586 1 96.81 60 HIS B CA 1
ATOM 6541 C C . HIS B 1 60 ? -21.094 37.062 -8.266 1 96.81 60 HIS B C 1
ATOM 6543 O O . HIS B 1 60 ? -20.109 36.344 -8.477 1 96.81 60 HIS B O 1
ATOM 6549 N N . GLU B 1 61 ? -21.094 38.281 -8.562 1 95.38 61 GLU B N 1
ATOM 6550 C CA . GLU B 1 61 ? -20 38.906 -9.336 1 95.38 61 GLU B CA 1
ATOM 6551 C C . GLU B 1 61 ? -18.719 38.969 -8.516 1 95.38 61 GLU B C 1
ATOM 6553 O O . GLU B 1 61 ? -17.641 38.688 -9.039 1 95.38 61 GLU B O 1
ATOM 6558 N N . GLN B 1 62 ? -18.828 39.375 -7.293 1 94 62 GLN B N 1
ATOM 6559 C CA . GLN B 1 62 ? -17.656 39.469 -6.43 1 94 62 GLN B CA 1
ATOM 6560 C C . GLN B 1 62 ? -17.047 38.094 -6.207 1 94 62 GLN B C 1
ATOM 6562 O O . GLN B 1 62 ? -15.82 37.938 -6.246 1 94 62 GLN B O 1
ATOM 6567 N N . TRP B 1 63 ? -17.891 37.156 -5.945 1 95.81 63 TRP B N 1
ATOM 6568 C CA . TRP B 1 63 ? -17.469 35.75 -5.773 1 95.81 63 TRP B CA 1
ATOM 6569 C C . TRP B 1 63 ? -16.766 35.25 -7.027 1 95.81 63 TRP B C 1
ATOM 6571 O O . TRP B 1 63 ? -15.688 34.656 -6.945 1 95.81 63 TRP B O 1
ATOM 6581 N N . LYS B 1 64 ? -17.344 35.406 -8.156 1 95.81 64 LYS B N 1
ATOM 6582 C CA . LYS B 1 64 ? -16.797 34.969 -9.43 1 95.81 64 LYS B CA 1
ATOM 6583 C C . LYS B 1 64 ? -15.422 35.594 -9.68 1 95.81 64 LYS B C 1
ATOM 6585 O O . LYS B 1 64 ? -14.477 34.875 -10.07 1 95.81 64 LYS B O 1
ATOM 6590 N N . ASP B 1 65 ? -15.305 36.844 -9.453 1 94 65 ASP B N 1
ATOM 6591 C CA . ASP B 1 65 ? -14.039 37.531 -9.641 1 94 65 ASP B CA 1
ATOM 6592 C C . ASP B 1 65 ? -12.953 36.969 -8.734 1 94 65 ASP B C 1
ATOM 6594 O O . ASP B 1 65 ? -11.836 36.688 -9.195 1 94 65 ASP B O 1
ATOM 6598 N N . TYR B 1 66 ? -13.336 36.781 -7.539 1 92.94 66 TYR B N 1
ATOM 6599 C CA . TYR B 1 66 ? -12.383 36.25 -6.574 1 92.94 66 TYR B CA 1
ATOM 6600 C C . TYR B 1 66 ? -11.938 34.844 -6.961 1 92.94 66 TYR B C 1
ATOM 6602 O O . TYR B 1 66 ? -10.742 34.531 -6.973 1 92.94 66 TYR B O 1
ATOM 6610 N N . THR B 1 67 ? -12.867 34 -7.254 1 94.94 67 THR B N 1
ATOM 6611 C CA . THR B 1 67 ? -12.555 32.594 -7.523 1 94.94 67 THR B CA 1
ATOM 6612 C C . THR B 1 67 ? -11.719 32.469 -8.789 1 94.94 67 THR B C 1
ATOM 6614 O O . THR B 1 67 ? -10.852 31.594 -8.875 1 94.94 67 THR B O 1
ATOM 6617 N N . GLN B 1 68 ? -11.938 33.281 -9.672 1 94.06 68 GLN B N 1
ATOM 6618 C CA . GLN B 1 68 ? -11.18 33.219 -10.914 1 94.06 68 GLN B CA 1
ATOM 6619 C C . GLN B 1 68 ? -9.742 33.688 -10.695 1 94.06 68 GLN B C 1
ATOM 6621 O O . GLN B 1 68 ? -8.836 33.281 -11.43 1 94.06 68 GLN B O 1
ATOM 6626 N N . GLN B 1 69 ? -9.555 34.562 -9.742 1 93.81 69 GLN B N 1
ATOM 6627 C CA . GLN B 1 69 ? -8.195 34.938 -9.375 1 93.81 69 GLN B CA 1
ATOM 6628 C C . GLN B 1 69 ? -7.484 33.812 -8.648 1 93.81 69 GLN B C 1
ATOM 6630 O O . GLN B 1 69 ? -6.285 33.594 -8.844 1 93.81 69 GLN B O 1
ATOM 6635 N N . LEU B 1 70 ? -8.203 33.156 -7.852 1 94.44 70 LEU B N 1
ATOM 6636 C CA . LEU B 1 70 ? -7.656 32.031 -7.074 1 94.44 70 LEU B CA 1
ATOM 6637 C C . LEU B 1 70 ? -7.297 30.875 -7.98 1 94.44 70 LEU B C 1
ATOM 6639 O O . LEU B 1 70 ? -6.285 30.203 -7.762 1 94.44 70 LEU B O 1
ATOM 6643 N N . LEU B 1 71 ? -8.133 30.594 -8.992 1 96.5 71 LEU B N 1
ATOM 6644 C CA . LEU B 1 71 ? -7.965 29.5 -9.938 1 96.5 71 LEU B CA 1
ATOM 6645 C C . LEU B 1 71 ? -8.047 30.016 -11.375 1 96.5 71 LEU B C 1
ATOM 6647 O O . LEU B 1 71 ? -8.969 29.656 -12.109 1 96.5 71 LEU B O 1
ATOM 6651 N N . PRO B 1 72 ? -7.012 30.625 -11.789 1 95.12 72 PRO B N 1
ATOM 6652 C CA . PRO B 1 72 ? -7.105 31.359 -13.047 1 95.12 72 PRO B CA 1
ATOM 6653 C C . PRO B 1 72 ? -7.16 30.438 -14.266 1 95.12 72 PRO B C 1
ATOM 6655 O O . PRO B 1 72 ? -7.652 30.844 -15.328 1 95.12 72 PRO B O 1
ATOM 6658 N N . LYS B 1 73 ? -6.738 29.219 -14.188 1 94.88 73 LYS B N 1
ATOM 6659 C CA . LYS B 1 73 ? -6.652 28.344 -15.352 1 94.88 73 LYS B CA 1
ATOM 6660 C C . LYS B 1 73 ? -7.789 27.312 -15.344 1 94.88 73 LYS B C 1
ATOM 6662 O O . LYS B 1 73 ? -7.801 26.391 -16.156 1 94.88 73 LYS B O 1
ATOM 6667 N N . THR B 1 74 ? -8.703 27.438 -14.445 1 96.62 74 THR B N 1
ATOM 6668 C CA . THR B 1 74 ? -9.773 26.453 -14.289 1 96.62 74 THR B CA 1
ATOM 6669 C C . THR B 1 74 ? -11.125 27.078 -14.609 1 96.62 74 THR B C 1
ATOM 6671 O O . THR B 1 74 ? -11.406 28.203 -14.219 1 96.62 74 THR B O 1
ATOM 6674 N N . SER B 1 75 ? -11.961 26.328 -15.32 1 97.06 75 SER B N 1
ATOM 6675 C CA . SER B 1 75 ? -13.297 26.812 -15.664 1 97.06 75 SER B CA 1
ATOM 6676 C C . SER B 1 75 ? -14.242 26.688 -14.477 1 97.06 75 SER B C 1
ATOM 6678 O O . SER B 1 75 ? -14.414 25.609 -13.922 1 97.06 75 SER B O 1
ATOM 6680 N N . LEU B 1 76 ? -14.836 27.75 -14.125 1 96.94 76 LEU B N 1
ATOM 6681 C CA . LEU B 1 76 ? -15.82 27.797 -13.055 1 96.94 76 LEU B CA 1
ATOM 6682 C C . LEU B 1 76 ? -17.203 27.391 -13.562 1 96.94 76 LEU B C 1
ATOM 6684 O O . LEU B 1 76 ? -17.75 28.016 -14.477 1 96.94 76 LEU B O 1
ATOM 6688 N N . LEU B 1 77 ? -17.797 26.375 -12.977 1 96.38 77 LEU B N 1
ATOM 6689 C CA . LEU B 1 77 ? -19.109 25.875 -13.398 1 96.38 77 LEU B CA 1
ATOM 6690 C C . LEU B 1 77 ? -20.234 26.594 -12.656 1 96.38 77 LEU B C 1
ATOM 6692 O O . LEU B 1 77 ? -21.266 26.922 -13.242 1 96.38 77 LEU B O 1
ATOM 6696 N N . GLY B 1 78 ? -20.062 26.844 -11.438 1 97.44 78 GLY B N 1
ATOM 6697 C CA . GLY B 1 78 ? -21.031 27.406 -10.508 1 97.44 78 GLY B CA 1
ATOM 6698 C C . GLY B 1 78 ? -20.703 27.125 -9.055 1 97.44 78 GLY B C 1
ATOM 6699 O O . GLY B 1 78 ? -19.562 26.797 -8.727 1 97.44 78 GLY B O 1
ATOM 6700 N N . GLY B 1 79 ? -21.688 27.312 -8.242 1 98.31 79 GLY B N 1
ATOM 6701 C CA . GLY B 1 79 ? -21.469 27.047 -6.828 1 98.31 79 GLY B CA 1
ATOM 6702 C C . GLY B 1 79 ? -22.75 26.875 -6.047 1 98.31 79 GLY B C 1
ATOM 6703 O O . GLY B 1 79 ? -23.844 26.969 -6.613 1 98.31 79 GLY B O 1
ATOM 6704 N N . LEU B 1 80 ? -22.578 26.375 -4.848 1 98.81 80 LEU B N 1
ATOM 6705 C CA . LEU B 1 80 ? -23.656 26.312 -3.867 1 98.81 80 LEU B CA 1
ATOM 6706 C C . LEU B 1 80 ? -23.516 27.438 -2.844 1 98.81 80 LEU B C 1
ATOM 6708 O O . LEU B 1 80 ? -22.484 27.562 -2.182 1 98.81 80 LEU B O 1
ATOM 6712 N N . PHE B 1 81 ? -24.656 28.281 -2.684 1 98.69 81 PHE B N 1
ATOM 6713 C CA . PHE B 1 81 ? -24.531 29.531 -1.94 1 98.69 81 PHE B CA 1
ATOM 6714 C C . PHE B 1 81 ? -25.594 29.594 -0.842 1 98.69 81 PHE B C 1
ATOM 6716 O O . PHE B 1 81 ? -26.656 29.016 -0.965 1 98.69 81 PHE B O 1
ATOM 6723 N N . PHE B 1 82 ? -25.312 30.312 0.182 1 98.5 82 PHE B N 1
ATOM 6724 C CA . PHE B 1 82 ? -26.234 30.625 1.271 1 98.5 82 PHE B CA 1
ATOM 6725 C C . PHE B 1 82 ? -25.828 31.891 1.991 1 98.5 82 PHE B C 1
ATOM 6727 O O . PHE B 1 82 ? -24.672 32.344 1.884 1 98.5 82 PHE B O 1
ATOM 6734 N N . PRO B 1 83 ? -26.719 32.562 2.68 1 97.75 83 PRO B N 1
ATOM 6735 C CA . PRO B 1 83 ? -26.375 33.812 3.4 1 97.75 83 PRO B CA 1
ATOM 6736 C C . PRO B 1 83 ? -25.422 33.562 4.57 1 97.75 83 PRO B C 1
ATOM 6738 O O . PRO B 1 83 ? -25.375 32.438 5.098 1 97.75 83 PRO B O 1
ATOM 6741 N N . ALA B 1 84 ? -24.641 34.562 4.926 1 95.19 84 ALA B N 1
ATOM 6742 C CA . ALA B 1 84 ? -23.859 34.5 6.156 1 95.19 84 ALA B CA 1
ATOM 6743 C C . ALA B 1 84 ? -24.766 34.375 7.379 1 95.19 84 ALA B C 1
ATOM 6745 O O . ALA B 1 84 ? -25.641 35.219 7.594 1 95.19 84 ALA B O 1
ATOM 6746 N N . PRO B 1 85 ? -24.547 33.375 8.141 1 94.5 85 PRO B N 1
ATOM 6747 C CA . PRO B 1 85 ? -25.469 33.125 9.242 1 94.5 85 PRO B CA 1
ATOM 6748 C C . PRO B 1 85 ? -25.078 33.844 10.531 1 94.5 85 PRO B C 1
ATOM 6750 O O . PRO B 1 85 ? -24.5 33.25 11.43 1 94.5 85 PRO B O 1
ATOM 6753 N N . LEU B 1 86 ? -25.516 35.062 10.695 1 94.88 86 LEU B N 1
ATOM 6754 C CA . LEU B 1 86 ? -25.219 35.844 11.891 1 94.88 86 LEU B CA 1
ATOM 6755 C C . LEU B 1 86 ? -26.422 35.906 12.82 1 94.88 86 LEU B C 1
ATOM 6757 O O . LEU B 1 86 ? -27.562 35.75 12.375 1 94.88 86 LEU B O 1
ATOM 6761 N N . PRO B 1 87 ? -26.219 36.188 14.07 1 93.62 87 PRO B N 1
ATOM 6762 C CA . PRO B 1 87 ? -27.297 36.125 15.07 1 93.62 87 PRO B CA 1
ATOM 6763 C C . PRO B 1 87 ? -28.422 37.094 14.797 1 93.62 87 PRO B C 1
ATOM 6765 O O . PRO B 1 87 ? -29.594 36.75 14.984 1 93.62 87 PRO B O 1
ATOM 6768 N N . LYS B 1 88 ? -28.172 38.312 14.289 1 94 88 LYS B N 1
ATOM 6769 C CA . LYS B 1 88 ? -29.188 39.375 14.188 1 94 88 LYS B CA 1
ATOM 6770 C C . LYS B 1 88 ? -29.484 39.688 12.727 1 94 88 LYS B C 1
ATOM 6772 O O . LYS B 1 88 ? -29.906 40.812 12.406 1 94 88 LYS B O 1
ATOM 6777 N N . VAL B 1 89 ? -29.281 38.781 11.945 1 95.69 89 VAL B N 1
ATOM 6778 C CA . VAL B 1 89 ? -29.484 39 10.516 1 95.69 89 VAL B CA 1
ATOM 6779 C C . VAL B 1 89 ? -30.969 39.219 10.242 1 95.69 89 VAL B C 1
ATOM 6781 O O . VAL B 1 89 ? -31.828 38.719 10.961 1 95.69 89 VAL B O 1
ATOM 6784 N N . ASN B 1 90 ? -31.281 40.062 9.203 1 96 90 ASN B N 1
ATOM 6785 C CA . ASN B 1 90 ? -32.625 40.125 8.633 1 96 90 ASN B CA 1
ATOM 6786 C C . ASN B 1 90 ? -32.906 38.938 7.723 1 96 90 ASN B C 1
ATOM 6788 O O . ASN B 1 90 ? -32.625 39 6.523 1 96 90 ASN B O 1
ATOM 6792 N N . LEU B 1 91 ? -33.531 37.938 8.281 1 95.81 91 LEU B N 1
ATOM 6793 C CA . LEU B 1 91 ? -33.656 36.656 7.637 1 95.81 91 LEU B CA 1
ATOM 6794 C C . LEU B 1 91 ? -34.344 36.781 6.281 1 95.81 91 LEU B C 1
ATOM 6796 O O . LEU B 1 91 ? -33.906 36.188 5.297 1 95.81 91 LEU B O 1
ATOM 6800 N N . SER B 1 92 ? -35.406 37.5 6.18 1 95.44 92 SER B N 1
ATOM 6801 C CA . SER B 1 92 ? -36.156 37.656 4.938 1 95.44 92 SER B CA 1
ATOM 6802 C C . SER B 1 92 ? -35.312 38.375 3.881 1 95.44 92 SER B C 1
ATOM 6804 O O . SER B 1 92 ? -35.312 37.969 2.715 1 95.44 92 SER B O 1
ATOM 6806 N N . ALA B 1 93 ? -34.594 39.344 4.316 1 97.12 93 ALA B N 1
ATOM 6807 C CA . ALA B 1 93 ? -33.781 40.156 3.389 1 97.12 93 ALA B CA 1
ATOM 6808 C C . ALA B 1 93 ? -32.625 39.344 2.828 1 97.12 93 ALA B C 1
ATOM 6810 O O . ALA B 1 93 ? -32.312 39.438 1.636 1 97.12 93 ALA B O 1
ATOM 6811 N N . VAL B 1 94 ? -31.969 38.625 3.684 1 97.69 94 VAL B N 1
ATOM 6812 C CA . VAL B 1 94 ? -30.797 37.906 3.238 1 97.69 94 VAL B CA 1
ATOM 6813 C C . VAL B 1 94 ? -31.203 36.781 2.303 1 97.69 94 VAL B C 1
ATOM 6815 O O . VAL B 1 94 ? -30.5 36.438 1.352 1 97.69 94 VAL B O 1
ATOM 6818 N N . ASN B 1 95 ? -32.344 36.094 2.516 1 97.81 95 ASN B N 1
ATOM 6819 C CA . ASN B 1 95 ? -32.844 35.031 1.626 1 97.81 95 ASN B CA 1
ATOM 6820 C C . ASN B 1 95 ? -33.312 35.625 0.29 1 97.81 95 ASN B C 1
ATOM 6822 O O . ASN B 1 95 ? -33.062 35 -0.762 1 97.81 95 ASN B O 1
ATOM 6826 N N . GLN B 1 96 ? -33.938 36.75 0.376 1 96.94 96 GLN B N 1
ATOM 6827 C CA . GLN B 1 96 ? -34.344 37.406 -0.871 1 96.94 96 GLN B CA 1
ATOM 6828 C C . GLN B 1 96 ? -33.125 37.781 -1.719 1 96.94 96 GLN B C 1
ATOM 6830 O O . GLN B 1 96 ? -33.156 37.594 -2.941 1 96.94 96 GLN B O 1
ATOM 6835 N N . PHE B 1 97 ? -32.125 38.281 -1.037 1 97.75 97 PHE B N 1
ATOM 6836 C CA . PHE B 1 97 ? -30.906 38.625 -1.748 1 97.75 97 PHE B CA 1
ATOM 6837 C C . PHE B 1 97 ? -30.312 37.375 -2.414 1 97.75 97 PHE B C 1
ATOM 6839 O O . PHE B 1 97 ? -29.875 37.438 -3.562 1 97.75 97 PHE B O 1
ATOM 6846 N N . LEU B 1 98 ? -30.297 36.25 -1.711 1 97.94 98 LEU B N 1
ATOM 6847 C CA . LEU B 1 98 ? -29.844 34.969 -2.264 1 97.94 98 LEU B CA 1
ATOM 6848 C C . LEU B 1 98 ? -30.625 34.625 -3.527 1 97.94 98 LEU B C 1
ATOM 6850 O O . LEU B 1 98 ? -30.031 34.281 -4.555 1 97.94 98 LEU B O 1
ATOM 6854 N N . PHE B 1 99 ? -31.953 34.781 -3.502 1 97.5 99 PHE B N 1
ATOM 6855 C CA . PHE B 1 99 ? -32.812 34.438 -4.625 1 97.5 99 PHE B CA 1
ATOM 6856 C C . PHE B 1 99 ? -32.5 35.312 -5.836 1 97.5 99 PHE B C 1
ATOM 6858 O O . PHE B 1 99 ? -32.438 34.812 -6.961 1 97.5 99 PHE B O 1
ATOM 6865 N N . ASP B 1 100 ? -32.281 36.5 -5.582 1 97.31 100 ASP B N 1
ATOM 6866 C CA . ASP B 1 100 ? -32 37.438 -6.656 1 97.31 100 ASP B CA 1
ATOM 6867 C C . ASP B 1 100 ? -30.656 37.156 -7.324 1 97.31 100 ASP B C 1
ATOM 6869 O O . ASP B 1 100 ? -30.547 37.188 -8.555 1 97.31 100 ASP B O 1
ATOM 6873 N N . GLU B 1 101 ? -29.688 36.906 -6.516 1 97.38 101 GLU B N 1
ATOM 6874 C CA . GLU B 1 101 ? -28.344 36.625 -7.031 1 97.38 101 GLU B CA 1
ATOM 6875 C C . GLU B 1 101 ? -28.297 35.312 -7.801 1 97.38 101 GLU B C 1
ATOM 6877 O O . GLU B 1 101 ? -27.531 35.188 -8.758 1 97.38 101 GLU B O 1
ATOM 6882 N N . LEU B 1 102 ? -29.078 34.312 -7.438 1 97.75 102 LEU B N 1
ATOM 6883 C CA . LEU B 1 102 ? -29.094 33 -8.078 1 97.75 102 LEU B CA 1
ATOM 6884 C C . LEU B 1 102 ? -29.531 33.125 -9.539 1 97.75 102 LEU B C 1
ATOM 6886 O O . LEU B 1 102 ? -29.156 32.281 -10.367 1 97.75 102 LEU B O 1
ATOM 6890 N N . GLU B 1 103 ? -30.234 34.094 -9.859 1 96.5 103 GLU B N 1
ATOM 6891 C CA . GLU B 1 103 ? -30.75 34.281 -11.219 1 96.5 103 GLU B CA 1
ATOM 6892 C C . GLU B 1 103 ? -29.609 34.656 -12.18 1 96.5 103 GLU B C 1
ATOM 6894 O O . GLU B 1 103 ? -29.75 34.5 -13.398 1 96.5 103 GLU B O 1
ATOM 6899 N N . LYS B 1 104 ? -28.531 35 -11.656 1 95.25 104 LYS B N 1
ATOM 6900 C CA . LYS B 1 104 ? -27.406 35.438 -12.461 1 95.25 104 LYS B CA 1
ATOM 6901 C C . LYS B 1 104 ? -26.562 34.25 -12.93 1 95.25 104 LYS B C 1
ATOM 6903 O O . LYS B 1 104 ? -25.609 34.438 -13.711 1 95.25 104 LYS B O 1
ATOM 6908 N N . SER B 1 105 ? -26.844 33.094 -12.508 1 93.88 105 SER B N 1
ATOM 6909 C CA . SER B 1 105 ? -26.047 31.922 -12.836 1 93.88 105 SER B CA 1
ATOM 6910 C C . SER B 1 105 ? -26.938 30.734 -13.188 1 93.88 105 SER B C 1
ATOM 6912 O O . SER B 1 105 ? -27.953 30.484 -12.531 1 93.88 105 SER B O 1
ATOM 6914 N N . THR B 1 106 ? -26.547 29.984 -14.219 1 94.06 106 THR B N 1
ATOM 6915 C CA . THR B 1 106 ? -27.359 28.859 -14.695 1 94.06 106 THR B CA 1
ATOM 6916 C C . THR B 1 106 ? -27.156 27.641 -13.805 1 94.06 106 THR B C 1
ATOM 6918 O O . THR B 1 106 ? -28.125 26.953 -13.469 1 94.06 106 THR B O 1
ATOM 6921 N N . LEU B 1 107 ? -25.953 27.359 -13.367 1 96.06 107 LEU B N 1
ATOM 6922 C CA . LEU B 1 107 ? -25.656 26.094 -12.695 1 96.06 107 LEU B CA 1
ATOM 6923 C C . LEU B 1 107 ? -25.531 26.297 -11.195 1 96.06 107 LEU B C 1
ATOM 6925 O O . LEU B 1 107 ? -25.312 25.328 -10.445 1 96.06 107 LEU B O 1
ATOM 6929 N N . SER B 1 108 ? -25.688 27.5 -10.719 1 97.88 108 SER B N 1
ATOM 6930 C CA . SER B 1 108 ? -25.578 27.75 -9.281 1 97.88 108 SER B CA 1
ATOM 6931 C C . SER B 1 108 ? -26.859 27.391 -8.555 1 97.88 108 SER B C 1
ATOM 6933 O O . SER B 1 108 ? -27.938 27.406 -9.148 1 97.88 108 SER B O 1
ATOM 6935 N N . ARG B 1 109 ? -26.719 26.953 -7.383 1 98.62 109 ARG B N 1
ATOM 6936 C CA . ARG B 1 109 ? -27.828 26.625 -6.512 1 98.62 109 ARG B CA 1
ATOM 6937 C C . ARG B 1 109 ? -27.688 27.281 -5.148 1 98.62 109 ARG B C 1
ATOM 6939 O O . ARG B 1 109 ? -26.625 27.797 -4.816 1 98.62 109 ARG B O 1
ATOM 6946 N N . GLY B 1 110 ? -28.797 27.297 -4.383 1 98.69 110 GLY B N 1
ATOM 6947 C CA . GLY B 1 110 ? -28.781 27.984 -3.102 1 98.69 110 GLY B CA 1
ATOM 6948 C C . GLY B 1 110 ? -29.406 27.172 -1.981 1 98.69 110 GLY B C 1
ATOM 6949 O O . GLY B 1 110 ? -30.219 26.281 -2.234 1 98.69 110 GLY B O 1
ATOM 6950 N N . LEU B 1 111 ? -28.984 27.422 -0.784 1 98.81 111 LEU B N 1
ATOM 6951 C CA . LEU B 1 111 ? -29.625 26.953 0.445 1 98.81 111 LEU B CA 1
ATOM 6952 C C . LEU B 1 111 ? -30.234 28.109 1.219 1 98.81 111 LEU B C 1
ATOM 6954 O O . LEU B 1 111 ? -29.547 29.078 1.576 1 98.81 111 LEU B O 1
ATOM 6958 N N . MET B 1 112 ? -31.5 28 1.455 1 98.44 112 MET B N 1
ATOM 6959 C CA . MET B 1 112 ? -32.156 29.016 2.238 1 98.44 112 MET B CA 1
ATOM 6960 C C . MET B 1 112 ? -31.719 28.984 3.695 1 98.44 112 MET B C 1
ATOM 6962 O O . MET B 1 112 ? -31.656 27.906 4.297 1 98.44 112 MET B O 1
ATOM 6966 N N . LEU B 1 113 ? -31.359 30.125 4.227 1 98.44 113 LEU B N 1
ATOM 6967 C CA . LEU B 1 113 ? -31.062 30.234 5.648 1 98.44 113 LEU B CA 1
ATOM 6968 C C . LEU B 1 113 ? -32.312 30.016 6.484 1 98.44 113 LEU B C 1
ATOM 6970 O O . LEU B 1 113 ? -33.344 30.641 6.223 1 98.44 113 LEU B O 1
ATOM 6974 N N . VAL B 1 114 ? -32.25 29.125 7.508 1 98.19 114 VAL B N 1
ATOM 6975 C CA . VAL B 1 114 ? -33.438 28.797 8.266 1 98.19 114 VAL B CA 1
ATOM 6976 C C . VAL B 1 114 ? -33.156 28.859 9.766 1 98.19 114 VAL B C 1
ATOM 6978 O O . VAL B 1 114 ? -32 28.703 10.18 1 98.19 114 VAL B O 1
ATOM 6981 N N . LYS B 1 115 ? -34.156 29.109 10.539 1 97.12 115 LYS B N 1
ATOM 6982 C CA . LYS B 1 115 ? -34.156 29.047 11.992 1 97.12 115 LYS B CA 1
ATOM 6983 C C . LYS B 1 115 ? -35.031 27.922 12.508 1 97.12 115 LYS B C 1
ATOM 6985 O O . LYS B 1 115 ? -35.844 27.375 11.758 1 97.12 115 LYS B O 1
ATOM 6990 N N . PRO B 1 116 ? -34.75 27.562 13.766 1 96.69 116 PRO B N 1
ATOM 6991 C CA . PRO B 1 116 ? -35.562 26.469 14.312 1 96.69 116 PRO B CA 1
ATOM 6992 C C . PRO B 1 116 ? -37.062 26.719 14.219 1 96.69 116 PRO B C 1
ATOM 6994 O O . PRO B 1 116 ? -37.844 25.766 14.07 1 96.69 116 PRO B O 1
ATOM 6997 N N . GLU B 1 117 ? -37.5 27.984 14.172 1 94.75 117 GLU B N 1
ATOM 6998 C CA . GLU B 1 117 ? -38.938 28.328 14.211 1 94.75 117 GLU B CA 1
ATOM 6999 C C . GLU B 1 117 ? -39.469 28.578 12.812 1 94.75 117 GLU B C 1
ATOM 7001 O O . GLU B 1 117 ? -40.656 28.906 12.648 1 94.75 117 GLU B O 1
ATOM 7006 N N . THR B 1 118 ? -38.594 28.438 11.812 1 95.88 118 THR B N 1
ATOM 7007 C CA . THR B 1 118 ? -39.094 28.641 10.453 1 95.88 118 THR B CA 1
ATOM 7008 C C . THR B 1 118 ? -40.281 27.719 10.156 1 95.88 118 THR B C 1
ATOM 7010 O O . THR B 1 118 ? -40.188 26.5 10.359 1 95.88 118 THR B O 1
ATOM 7013 N N . SER B 1 119 ? -41.375 28.219 9.602 1 95 119 SER B N 1
ATOM 7014 C CA . SER B 1 119 ? -42.594 27.453 9.398 1 95 119 SER B CA 1
ATOM 7015 C C . SER B 1 119 ? -42.469 26.562 8.164 1 95 119 SER B C 1
ATOM 7017 O O . SER B 1 119 ? -41.688 26.828 7.27 1 95 119 SER B O 1
ATOM 7019 N N . GLN B 1 120 ? -43.281 25.562 8.164 1 95.5 120 GLN B N 1
ATOM 7020 C CA . GLN B 1 120 ? -43.344 24.656 7.012 1 95.5 120 GLN B CA 1
ATOM 7021 C C . GLN B 1 120 ? -43.688 25.422 5.734 1 95.5 120 GLN B C 1
ATOM 7023 O O . GLN B 1 120 ? -43.125 25.141 4.668 1 95.5 120 GLN B O 1
ATOM 7028 N N . LYS B 1 121 ? -44.531 26.344 5.895 1 95.31 121 LYS B N 1
ATOM 7029 C CA . LYS B 1 121 ? -44.969 27.141 4.75 1 95.31 121 LYS B CA 1
ATOM 7030 C C . LYS B 1 121 ? -43.781 27.922 4.172 1 95.31 121 LYS B C 1
ATOM 7032 O O . LYS B 1 121 ? -43.625 28.016 2.953 1 95.31 121 LYS B O 1
ATOM 7037 N N . GLU B 1 122 ? -43.031 28.453 5.043 1 95.94 122 GLU B N 1
ATOM 7038 C CA . GLU B 1 122 ? -41.844 29.203 4.613 1 95.94 122 GLU B CA 1
ATOM 7039 C C . GLU B 1 122 ? -40.812 28.297 3.955 1 95.94 122 GLU B C 1
ATOM 7041 O O . GLU B 1 122 ? -40.188 28.656 2.961 1 95.94 122 GLU B O 1
ATOM 7046 N N . LEU B 1 123 ? -40.625 27.141 4.523 1 97.5 123 LEU B N 1
ATOM 7047 C CA . LEU B 1 123 ? -39.688 26.156 3.955 1 97.5 123 LEU B CA 1
ATOM 7048 C C . LEU B 1 123 ? -40.125 25.766 2.547 1 97.5 123 LEU B C 1
ATOM 7050 O O . LEU B 1 123 ? -39.312 25.734 1.629 1 97.5 123 LEU B O 1
ATOM 7054 N N . GLU B 1 124 ? -41.406 25.531 2.41 1 96.5 124 GLU B N 1
ATOM 7055 C CA . GLU B 1 124 ? -41.969 25.156 1.116 1 96.5 124 GLU B CA 1
ATOM 7056 C C . GLU B 1 124 ? -41.844 26.281 0.102 1 96.5 124 GLU B C 1
ATOM 7058 O O . GLU B 1 124 ? -41.562 26.047 -1.075 1 96.5 124 GLU B O 1
ATOM 7063 N N . LEU B 1 125 ? -42.094 27.406 0.616 1 92.81 125 LEU B N 1
ATOM 7064 C CA . LEU B 1 125 ? -41.969 28.562 -0.258 1 92.81 125 LEU B CA 1
ATOM 7065 C C . LEU B 1 125 ? -40.531 28.719 -0.757 1 92.81 125 LEU B C 1
ATOM 7067 O O . LEU B 1 125 ? -40.312 29.047 -1.927 1 92.81 125 LEU B O 1
ATOM 7071 N N . GLY B 1 126 ? -39.625 28.562 0.136 1 95.12 126 GLY B N 1
ATOM 7072 C CA . GLY B 1 126 ? -38.219 28.594 -0.278 1 95.12 126 GLY B CA 1
ATOM 7073 C C . GLY B 1 126 ? -37.906 27.562 -1.341 1 95.12 126 GLY B C 1
ATOM 7074 O O . GLY B 1 126 ? -37.25 27.891 -2.348 1 95.12 126 GLY B O 1
ATOM 7075 N N . LEU B 1 127 ? -38.375 26.375 -1.17 1 96.56 127 LEU B N 1
ATOM 7076 C CA . LEU B 1 127 ? -38.062 25.266 -2.066 1 96.56 127 LEU B CA 1
ATOM 7077 C C . LEU B 1 127 ? -38.844 25.391 -3.379 1 96.56 127 LEU B C 1
ATOM 7079 O O . LEU B 1 127 ? -38.531 24.688 -4.348 1 96.56 127 LEU B O 1
ATOM 7083 N N . SER B 1 128 ? -39.781 26.297 -3.412 1 94.94 128 SER B N 1
ATOM 7084 C CA . SER B 1 128 ? -40.5 26.531 -4.645 1 94.94 128 SER B CA 1
ATOM 7085 C C . SER B 1 128 ? -39.656 27.312 -5.66 1 94.94 128 SER B C 1
ATOM 7087 O O . SER B 1 128 ? -39.969 27.297 -6.855 1 94.94 128 SER B O 1
ATOM 7089 N N . HIS B 1 129 ? -38.688 28.031 -5.117 1 95.25 129 HIS B N 1
ATOM 7090 C CA . HIS B 1 129 ? -37.75 28.672 -6.027 1 95.25 129 HIS B CA 1
ATOM 7091 C C . HIS B 1 129 ? -36.938 27.625 -6.801 1 95.25 129 HIS B C 1
ATOM 7093 O O . HIS B 1 129 ? -36.375 26.703 -6.207 1 95.25 129 HIS B O 1
ATOM 7099 N N . ALA B 1 130 ? -36.781 27.734 -8.062 1 94.62 130 ALA B N 1
ATOM 7100 C CA . ALA B 1 130 ? -36.25 26.703 -8.953 1 94.62 130 ALA B CA 1
ATOM 7101 C C . ALA B 1 130 ? -34.781 26.391 -8.633 1 94.62 130 ALA B C 1
ATOM 7103 O O . ALA B 1 130 ? -34.312 25.297 -8.922 1 94.62 130 ALA B O 1
ATOM 7104 N N . LYS B 1 131 ? -34.062 27.312 -8 1 97.75 131 LYS B N 1
ATOM 7105 C CA . LYS B 1 131 ? -32.625 27.125 -7.809 1 97.75 131 LYS B CA 1
ATOM 7106 C C . LYS B 1 131 ? -32.281 26.953 -6.328 1 97.75 131 LYS B C 1
ATOM 7108 O O . LYS B 1 131 ? -31.125 26.891 -5.957 1 97.75 131 LYS B O 1
ATOM 7113 N N . VAL B 1 132 ? -33.25 26.984 -5.492 1 98.38 132 VAL B N 1
ATOM 7114 C CA . VAL B 1 132 ? -33.062 26.656 -4.086 1 98.38 132 VAL B CA 1
ATOM 7115 C C . VAL B 1 132 ? -33.219 25.156 -3.875 1 98.38 132 VAL B C 1
ATOM 7117 O O . VAL B 1 132 ? -34.281 24.594 -4.184 1 98.38 132 VAL B O 1
ATOM 7120 N N . VAL B 1 133 ? -32.156 24.562 -3.352 1 98.5 133 VAL B N 1
ATOM 7121 C CA . VAL B 1 133 ? -32.188 23.109 -3.338 1 98.5 133 VAL B CA 1
ATOM 7122 C C . VAL B 1 133 ? -32.156 22.594 -1.896 1 98.5 133 VAL B C 1
ATOM 7124 O O . VAL B 1 133 ? -32.062 21.391 -1.652 1 98.5 133 VAL B O 1
ATOM 7127 N N . GLY B 1 134 ? -32.219 23.516 -0.887 1 98.75 134 GLY B N 1
ATOM 7128 C CA . GLY B 1 134 ? -32.219 23.031 0.484 1 98.75 134 GLY B CA 1
ATOM 7129 C C . GLY B 1 134 ? -32.062 24.141 1.511 1 98.75 134 GLY B C 1
ATOM 7130 O O . GLY B 1 134 ? -32.562 25.25 1.312 1 98.75 134 GLY B O 1
ATOM 7131 N N . PHE B 1 135 ? -31.5 23.734 2.68 1 98.75 135 PHE B N 1
ATOM 7132 C CA . PHE B 1 135 ? -31.531 24.625 3.832 1 98.75 135 PHE B CA 1
ATOM 7133 C C . PHE B 1 135 ? -30.156 24.734 4.473 1 98.75 135 PHE B C 1
ATOM 7135 O O . PHE B 1 135 ? -29.375 23.781 4.449 1 98.75 135 PHE B O 1
ATOM 7142 N N . LYS B 1 136 ? -29.875 25.875 5.031 1 98.69 136 LYS B N 1
ATOM 7143 C CA . LYS B 1 136 ? -28.703 26.141 5.855 1 98.69 136 LYS B CA 1
ATOM 7144 C C . LYS B 1 136 ? -29.109 26.531 7.277 1 98.69 136 LYS B C 1
ATOM 7146 O O . LYS B 1 136 ? -29.406 27.688 7.547 1 98.69 136 LYS B O 1
ATOM 7151 N N . PRO B 1 137 ? -29.062 25.562 8.195 1 98.12 137 PRO B N 1
ATOM 7152 C CA . PRO B 1 137 ? -29.203 25.891 9.617 1 98.12 137 PRO B CA 1
ATOM 7153 C C . PRO B 1 137 ? -27.875 26.328 10.242 1 98.12 137 PRO B C 1
ATOM 7155 O O . PRO B 1 137 ? -26.812 26.094 9.68 1 98.12 137 PRO B O 1
ATOM 7158 N N . TYR B 1 138 ? -27.969 26.953 11.414 1 97.38 138 TYR B N 1
ATOM 7159 C CA . TYR B 1 138 ? -26.734 27.375 12.086 1 97.38 138 TYR B CA 1
ATOM 7160 C C . TYR B 1 138 ? -26.953 27.469 13.586 1 97.38 138 TYR B C 1
ATOM 7162 O O . TYR B 1 138 ? -28.062 27.781 14.047 1 97.38 138 TYR B O 1
ATOM 7170 N N . HIS B 1 139 ? -25.953 27.344 14.352 1 96.44 139 HIS B N 1
ATOM 7171 C CA . HIS B 1 139 ? -26.047 27.188 15.797 1 96.44 139 HIS B CA 1
ATOM 7172 C C . HIS B 1 139 ? -26.469 28.484 16.469 1 96.44 139 HIS B C 1
ATOM 7174 O O . HIS B 1 139 ? -27.078 28.469 17.531 1 96.44 139 HIS B O 1
ATOM 7180 N N . VAL B 1 140 ? -26.188 29.625 15.906 1 96.31 140 VAL B N 1
ATOM 7181 C CA . VAL B 1 140 ? -26.438 30.906 16.547 1 96.31 140 VAL B CA 1
ATOM 7182 C C . VAL B 1 140 ? -27.938 31.109 16.766 1 96.31 140 VAL B C 1
ATOM 7184 O O . VAL B 1 140 ? -28.344 31.969 17.547 1 96.31 140 VAL B O 1
ATOM 7187 N N . TYR B 1 141 ? -28.703 30.312 16.094 1 96.88 141 TYR B N 1
ATOM 7188 C CA . TYR B 1 141 ? -30.156 30.422 16.219 1 96.88 141 TYR B CA 1
ATOM 7189 C C . TYR B 1 141 ? -30.688 29.375 17.188 1 96.88 141 TYR B C 1
ATOM 7191 O O . TYR B 1 141 ? -31.906 29.25 17.359 1 96.88 141 TYR B O 1
ATOM 7199 N N . SER B 1 142 ? -29.797 28.656 17.781 1 96.62 142 SER B N 1
ATOM 7200 C CA . SER B 1 142 ? -30.203 27.578 18.672 1 96.62 142 SER B CA 1
ATOM 7201 C C . SER B 1 142 ? -30.953 28.094 19.891 1 96.62 142 SER B C 1
ATOM 7203 O O . SER B 1 142 ? -30.719 29.234 20.328 1 96.62 142 SER B O 1
ATOM 7205 N N . THR B 1 143 ? -31.734 27.219 20.469 1 90.12 143 THR B N 1
ATOM 7206 C CA . THR B 1 143 ? -32.438 27.516 21.719 1 90.12 143 THR B CA 1
ATOM 7207 C C . THR B 1 143 ? -31.547 27.172 22.922 1 90.12 143 THR B C 1
ATOM 7209 O O . THR B 1 143 ? -31.844 27.578 24.047 1 90.12 143 THR B O 1
ATOM 7212 N N . GLU B 1 144 ? -30.5 26.438 22.609 1 93.38 144 GLU B N 1
ATOM 7213 C CA . GLU B 1 144 ? -29.562 26.047 23.656 1 93.38 144 GLU B CA 1
ATOM 7214 C C . GLU B 1 144 ? -28.453 27.078 23.797 1 93.38 144 GLU B C 1
ATOM 7216 O O . GLU B 1 144 ? -27.969 27.625 22.812 1 93.38 144 GLU B O 1
ATOM 7221 N N . THR B 1 145 ? -28.094 27.375 25 1 93.12 145 THR B N 1
ATOM 7222 C CA . THR B 1 145 ? -27.016 28.297 25.281 1 93.12 145 THR B CA 1
ATOM 7223 C C . THR B 1 145 ? -25.922 27.641 26.125 1 93.12 145 THR B C 1
ATOM 7225 O O . THR B 1 145 ? -26.234 26.859 27.031 1 93.12 145 THR B O 1
ATOM 7228 N N . PRO B 1 146 ? -24.641 27.969 25.953 1 95.38 146 PRO B N 1
ATOM 7229 C CA . PRO B 1 146 ? -24.203 28.781 24.812 1 95.38 146 PRO B CA 1
ATOM 7230 C C . PRO B 1 146 ? -24.406 28.078 23.469 1 95.38 146 PRO B C 1
ATOM 7232 O O . PRO B 1 146 ? -24.281 26.844 23.391 1 95.38 146 PRO B O 1
ATOM 7235 N N . THR B 1 147 ? -24.672 28.781 22.406 1 96 147 THR B N 1
ATOM 7236 C CA . THR B 1 147 ? -25.078 28.188 21.125 1 96 147 THR B CA 1
ATOM 7237 C C . THR B 1 147 ? -23.922 27.422 20.5 1 96 147 THR B C 1
ATOM 7239 O O . THR B 1 147 ? -24.125 26.484 19.734 1 96 147 THR B O 1
ATOM 7242 N N . SER B 1 148 ? -22.734 27.766 20.891 1 94.19 148 SER B N 1
ATOM 7243 C CA . SER B 1 148 ? -21.547 27.109 20.344 1 94.19 148 SER B CA 1
ATOM 7244 C C . SER B 1 148 ? -21.438 25.672 20.844 1 94.19 148 SER B C 1
ATOM 7246 O O . SER B 1 148 ? -20.688 24.859 20.281 1 94.19 148 SER B O 1
ATOM 7248 N N . GLN B 1 149 ? -22.125 25.312 21.859 1 94.88 149 GLN B N 1
ATOM 7249 C CA . GLN B 1 149 ? -22.094 23.953 22.422 1 94.88 149 GLN B CA 1
ATOM 7250 C C . GLN B 1 149 ? -23.422 23.25 22.234 1 94.88 149 GLN B C 1
ATOM 7252 O O . GLN B 1 149 ? -23.672 22.203 22.828 1 94.88 149 GLN B O 1
ATOM 7257 N N . SER B 1 150 ? -24.234 23.906 21.406 1 95.38 150 SER B N 1
ATOM 7258 C CA . SER B 1 150 ? -25.547 23.328 21.141 1 95.38 150 SER B CA 1
ATOM 7259 C C . SER B 1 150 ? -25.438 22.016 20.375 1 95.38 150 SER B C 1
ATOM 7261 O O . SER B 1 150 ? -24.578 21.859 19.5 1 95.38 150 SER B O 1
ATOM 7263 N N . GLY B 1 151 ? -26.328 21.078 20.766 1 94.44 151 GLY B N 1
ATOM 7264 C CA . GLY B 1 151 ? -26.5 19.906 19.938 1 94.44 151 GLY B CA 1
ATOM 7265 C C . GLY B 1 151 ? -27.172 20.203 18.609 1 94.44 151 GLY B C 1
ATOM 7266 O O . GLY B 1 151 ? -27.719 21.281 18.422 1 94.44 151 GLY B O 1
ATOM 7267 N N . ILE B 1 152 ? -27.188 19.297 17.75 1 95.88 152 ILE B N 1
ATOM 7268 C CA . ILE B 1 152 ? -27.656 19.469 16.375 1 95.88 152 ILE B CA 1
ATOM 7269 C C . ILE B 1 152 ? -29.141 19.797 16.391 1 95.88 152 ILE B C 1
ATOM 7271 O O . ILE B 1 152 ? -29.594 20.688 15.664 1 95.88 152 ILE B O 1
ATOM 7275 N N . THR B 1 153 ? -29.906 19.141 17.219 1 94.31 153 THR B N 1
ATOM 7276 C CA . THR B 1 153 ? -31.359 19.297 17.234 1 94.31 153 THR B CA 1
ATOM 7277 C C . THR B 1 153 ? -31.75 20.656 17.828 1 94.31 153 THR B C 1
ATOM 7279 O O . THR B 1 153 ? -32.906 21.094 17.688 1 94.31 153 THR B O 1
ATOM 7282 N N . GLY B 1 154 ? -30.828 21.281 18.484 1 95.62 154 GLY B N 1
ATOM 7283 C CA . GLY B 1 154 ? -31.094 22.594 19.047 1 95.62 154 GLY B CA 1
ATOM 7284 C C . GLY B 1 154 ? -31.312 23.672 18 1 95.62 154 GLY B C 1
ATOM 7285 O O . GLY B 1 154 ? -32 24.656 18.25 1 95.62 154 GLY B O 1
ATOM 7286 N N . PHE B 1 155 ? -30.688 23.547 16.875 1 97.25 155 PHE B N 1
ATOM 7287 C CA . PHE B 1 155 ? -30.812 24.562 15.836 1 97.25 155 PHE B CA 1
ATOM 7288 C C . PHE B 1 155 ? -31.328 23.953 14.531 1 97.25 155 PHE B C 1
ATOM 7290 O O . PHE B 1 155 ? -31.578 24.672 13.57 1 97.25 155 PHE B O 1
ATOM 7297 N N . LEU B 1 156 ? -31.5 22.719 14.469 1 97.69 156 LEU B N 1
ATOM 7298 C CA . LEU B 1 156 ? -32.031 21.984 13.328 1 97.69 156 LEU B CA 1
ATOM 7299 C C . LEU B 1 156 ? -33.062 20.938 13.781 1 97.69 156 LEU B C 1
ATOM 7301 O O . LEU B 1 156 ? -32.781 19.734 13.742 1 97.69 156 LEU B O 1
ATOM 7305 N N . PRO B 1 157 ? -34.219 21.375 14.188 1 96.38 157 PRO B N 1
ATOM 7306 C CA . PRO B 1 157 ? -35.25 20.453 14.688 1 96.38 157 PRO B CA 1
ATOM 7307 C C . PRO B 1 157 ? -35.781 19.531 13.594 1 96.38 157 PRO B C 1
ATOM 7309 O O . PRO B 1 157 ? -35.625 19.828 12.406 1 96.38 157 PRO B O 1
ATOM 7312 N N . GLU B 1 158 ? -36.438 18.484 13.898 1 96.81 158 GLU B N 1
ATOM 7313 C CA . GLU B 1 158 ? -36.812 17.359 13.047 1 96.81 158 GLU B CA 1
ATOM 7314 C C . GLU B 1 158 ? -37.812 17.797 11.961 1 96.81 158 GLU B C 1
ATOM 7316 O O . GLU B 1 158 ? -37.781 17.266 10.852 1 96.81 158 GLU B O 1
ATOM 7321 N N . PRO B 1 159 ? -38.688 18.797 12.18 1 96.88 159 PRO B N 1
ATOM 7322 C CA . PRO B 1 159 ? -39.625 19.203 11.109 1 96.88 159 PRO B CA 1
ATOM 7323 C C . PRO B 1 159 ? -38.875 19.703 9.859 1 96.88 159 PRO B C 1
ATOM 7325 O O . PRO B 1 159 ? -39.375 19.5 8.742 1 96.88 159 PRO B O 1
ATOM 7328 N N . ILE B 1 160 ? -37.781 20.344 10.047 1 98.12 160 ILE B N 1
ATOM 7329 C CA . ILE B 1 160 ? -37 20.797 8.906 1 98.12 160 ILE B CA 1
ATOM 7330 C C . ILE B 1 160 ? -36.469 19.578 8.148 1 98.12 160 ILE B C 1
ATOM 7332 O O . ILE B 1 160 ? -36.438 19.562 6.918 1 98.12 160 ILE B O 1
ATOM 7336 N N . TRP B 1 161 ? -36.031 18.516 8.859 1 98.25 161 TRP B N 1
ATOM 7337 C CA . TRP B 1 161 ? -35.594 17.281 8.25 1 98.25 161 TRP B CA 1
ATOM 7338 C C . TRP B 1 161 ? -36.719 16.625 7.453 1 98.25 161 TRP B C 1
ATOM 7340 O O . TRP B 1 161 ? -36.5 16.156 6.336 1 98.25 161 TRP B O 1
ATOM 7350 N N . ALA B 1 162 ? -37.812 16.625 8.07 1 97.94 162 ALA B N 1
ATOM 7351 C CA . ALA B 1 162 ? -38.969 16 7.422 1 97.94 162 ALA B CA 1
ATOM 7352 C C . ALA B 1 162 ? -39.281 16.688 6.098 1 97.94 162 ALA B C 1
ATOM 7354 O O . ALA B 1 162 ? -39.531 16.031 5.094 1 97.94 162 ALA B O 1
ATOM 7355 N N . THR B 1 163 ? -39.281 18.031 6.102 1 97.94 163 THR B N 1
ATOM 7356 C CA . THR B 1 163 ? -39.531 18.781 4.879 1 97.94 163 THR B CA 1
ATOM 7357 C C . THR B 1 163 ? -38.438 18.516 3.844 1 97.94 163 THR B C 1
ATOM 7359 O O . THR B 1 163 ? -38.75 18.312 2.662 1 97.94 163 THR B O 1
ATOM 7362 N N . ALA B 1 164 ? -37.219 18.547 4.281 1 98.44 164 ALA B N 1
ATOM 7363 C CA . ALA B 1 164 ? -36.125 18.25 3.385 1 98.44 164 ALA B CA 1
ATOM 7364 C C . ALA B 1 164 ? -36.25 16.859 2.775 1 98.44 164 ALA B C 1
ATOM 7366 O O . ALA B 1 164 ? -35.969 16.672 1.595 1 98.44 164 ALA B O 1
ATOM 7367 N N . HIS B 1 165 ? -36.625 15.883 3.617 1 98.19 165 HIS B N 1
ATOM 7368 C CA . HIS B 1 165 ? -36.812 14.508 3.174 1 98.19 165 HIS B CA 1
ATOM 7369 C C . HIS B 1 165 ? -37.875 14.422 2.082 1 98.19 165 HIS B C 1
ATOM 7371 O O . HIS B 1 165 ? -37.688 13.727 1.081 1 98.19 165 HIS B O 1
ATOM 7377 N N . GLU B 1 166 ? -38.938 15.109 2.236 1 97.5 166 GLU B N 1
ATOM 7378 C CA . GLU B 1 166 ? -40.062 15.086 1.283 1 97.5 166 GLU B CA 1
ATOM 7379 C C . GLU B 1 166 ? -39.594 15.586 -0.088 1 97.5 166 GLU B C 1
ATOM 7381 O O . GLU B 1 166 ? -40.125 15.125 -1.115 1 97.5 166 GLU B O 1
ATOM 7386 N N . HIS B 1 167 ? -38.656 16.422 -0.115 1 97.25 167 HIS B N 1
ATOM 7387 C CA . HIS B 1 167 ? -38.25 17.078 -1.361 1 97.25 167 HIS B CA 1
ATOM 7388 C C . HIS B 1 167 ? -36.906 16.594 -1.84 1 97.25 167 HIS B C 1
ATOM 7390 O O . HIS B 1 167 ? -36.406 17.047 -2.873 1 97.25 167 HIS B O 1
ATOM 7396 N N . GLY B 1 168 ? -36.25 15.711 -1.089 1 97.62 168 GLY B N 1
ATOM 7397 C CA . GLY B 1 168 ? -34.875 15.312 -1.418 1 97.62 168 GLY B CA 1
ATOM 7398 C C . GLY B 1 168 ? -33.906 16.469 -1.348 1 97.62 168 GLY B C 1
ATOM 7399 O O . GLY B 1 168 ? -33.031 16.609 -2.221 1 97.62 168 GLY B O 1
ATOM 7400 N N . ALA B 1 169 ? -34.062 17.328 -0.361 1 98.38 169 ALA B N 1
ATOM 7401 C CA . ALA B 1 169 ? -33.312 18.594 -0.277 1 98.38 169 ALA B CA 1
ATOM 7402 C C . ALA B 1 169 ? -31.969 18.391 0.431 1 98.38 169 ALA B C 1
ATOM 7404 O O . ALA B 1 169 ? -31.766 17.391 1.118 1 98.38 169 ALA B O 1
ATOM 7405 N N . VAL B 1 170 ? -31.125 19.359 0.224 1 98.75 170 VAL B N 1
ATOM 7406 C CA . VAL B 1 170 ? -29.812 19.406 0.85 1 98.75 170 VAL B CA 1
ATOM 7407 C C . VAL B 1 170 ? -29.906 20.125 2.193 1 98.75 170 VAL B C 1
ATOM 7409 O O . VAL B 1 170 ? -30.609 21.125 2.322 1 98.75 170 VAL B O 1
ATOM 7412 N N . ILE B 1 171 ? -29.297 19.609 3.166 1 98.81 171 ILE B N 1
ATOM 7413 C CA . ILE B 1 171 ? -29 20.328 4.402 1 98.81 171 ILE B CA 1
ATOM 7414 C C . ILE B 1 171 ? -27.484 20.453 4.59 1 98.81 171 ILE B C 1
ATOM 7416 O O . ILE B 1 171 ? -26.781 19.453 4.574 1 98.81 171 ILE B O 1
ATOM 7420 N N . MET B 1 172 ? -27 21.625 4.672 1 98.69 172 MET B N 1
ATOM 7421 C CA . MET B 1 172 ? -25.578 21.797 5.016 1 98.69 172 MET B CA 1
ATOM 7422 C C . MET B 1 172 ? -25.422 22.141 6.496 1 98.69 172 MET B C 1
ATOM 7424 O O . MET B 1 172 ? -25.875 23.188 6.953 1 98.69 172 MET B O 1
ATOM 7428 N N . LEU B 1 173 ? -24.812 21.266 7.156 1 97.94 173 LEU B N 1
ATOM 7429 C CA . LEU B 1 173 ? -24.641 21.375 8.602 1 97.94 173 LEU B CA 1
ATOM 7430 C C . LEU B 1 173 ? -23.25 21.859 8.961 1 97.94 173 LEU B C 1
ATOM 7432 O O . LEU B 1 173 ? -22.25 21.297 8.492 1 97.94 173 LEU B O 1
ATOM 7436 N N . HIS B 1 174 ? -23.156 22.906 9.711 1 97 174 HIS B N 1
ATOM 7437 C CA . HIS B 1 174 ? -21.938 23.375 10.336 1 97 174 HIS B CA 1
ATOM 7438 C C . HIS B 1 174 ? -21.938 23.094 11.836 1 97 174 HIS B C 1
ATOM 7440 O O . HIS B 1 174 ? -22.516 23.875 12.609 1 97 174 HIS B O 1
ATOM 7446 N N . ILE B 1 175 ? -21.234 22.062 12.258 1 96 175 ILE B N 1
ATOM 7447 C CA . ILE B 1 175 ? -21.125 21.688 13.664 1 96 175 ILE B CA 1
ATOM 7448 C C . ILE B 1 175 ? -20.219 22.656 14.398 1 96 175 ILE B C 1
ATOM 7450 O O . ILE B 1 175 ? -19.172 23.062 13.875 1 96 175 ILE B O 1
ATOM 7454 N N . MET B 1 176 ? -20.641 23.016 15.625 1 94.38 176 MET B N 1
ATOM 7455 C CA . MET B 1 176 ? -19.797 23.906 16.406 1 94.38 176 MET B CA 1
ATOM 7456 C C . MET B 1 176 ? -19.375 23.25 17.719 1 94.38 176 MET B C 1
ATOM 7458 O O . MET B 1 176 ? -18.312 23.547 18.266 1 94.38 176 MET B O 1
ATOM 7462 N N . LYS B 1 177 ? -20.219 22.406 18.141 1 94.81 177 LYS B N 1
ATOM 7463 C CA . LYS B 1 177 ? -19.984 21.766 19.438 1 94.81 177 LYS B CA 1
ATOM 7464 C C . LYS B 1 177 ? -18.594 21.125 19.484 1 94.81 177 LYS B C 1
ATOM 7466 O O . LYS B 1 177 ? -18.125 20.562 18.5 1 94.81 177 LYS B O 1
ATOM 7471 N N . ASP B 1 178 ? -18 21.219 20.656 1 92.44 178 ASP B N 1
ATOM 7472 C CA . ASP B 1 178 ? -16.641 20.688 20.844 1 92.44 178 ASP B CA 1
ATOM 7473 C C . ASP B 1 178 ? -16.562 19.203 20.5 1 92.44 178 ASP B C 1
ATOM 7475 O O . ASP B 1 178 ? -17.547 18.469 20.688 1 92.44 178 ASP B O 1
ATOM 7479 N N . LYS B 1 179 ? -15.469 18.812 19.969 1 93.81 179 LYS B N 1
ATOM 7480 C CA . LYS B 1 179 ? -15.133 17.453 19.578 1 93.81 179 LYS B CA 1
ATOM 7481 C C . LYS B 1 179 ? -15.812 17.078 18.266 1 93.81 179 LYS B C 1
ATOM 7483 O O . LYS B 1 179 ? -15.539 16.016 17.688 1 93.81 179 LYS B O 1
ATOM 7488 N N . ALA B 1 180 ? -16.75 17.891 17.766 1 95.62 180 ALA B N 1
ATOM 7489 C CA . ALA B 1 180 ? -17.312 17.75 16.422 1 95.62 180 ALA B CA 1
ATOM 7490 C C . ALA B 1 180 ? -17.828 16.344 16.188 1 95.62 180 ALA B C 1
ATOM 7492 O O . ALA B 1 180 ? -18.719 15.867 16.891 1 95.62 180 ALA B O 1
ATOM 7493 N N . LEU B 1 181 ? -17.172 15.539 15.359 1 96.12 181 LEU B N 1
ATOM 7494 C CA . LEU B 1 181 ? -17.656 14.211 15.008 1 96.12 181 LEU B CA 1
ATOM 7495 C C . LEU B 1 181 ? -17.25 13.18 16.047 1 96.12 181 LEU B C 1
ATOM 7497 O O . LEU B 1 181 ? -17.734 12.047 16.047 1 96.12 181 LEU B O 1
ATOM 7501 N N . LEU B 1 182 ? -16.344 13.586 16.969 1 95.88 182 LEU B N 1
ATOM 7502 C CA . LEU B 1 182 ? -15.961 12.672 18.047 1 95.88 182 LEU B CA 1
ATOM 7503 C C . LEU B 1 182 ? -16.938 12.781 19.219 1 95.88 182 LEU B C 1
ATOM 7505 O O . LEU B 1 182 ? -16.891 11.953 20.141 1 95.88 182 LEU B O 1
ATOM 7509 N N . ASP B 1 183 ? -17.75 13.82 19.172 1 96.25 183 ASP B N 1
ATOM 7510 C CA . ASP B 1 183 ? -18.781 13.922 20.203 1 96.25 183 ASP B CA 1
ATOM 7511 C C . ASP B 1 183 ? -19.844 12.844 20.016 1 96.25 183 ASP B C 1
ATOM 7513 O O . ASP B 1 183 ? -20.469 12.766 18.953 1 96.25 183 ASP B O 1
ATOM 7517 N N . PRO B 1 184 ? -20.109 12.078 21 1 95.56 184 PRO B N 1
ATOM 7518 C CA . PRO B 1 184 ? -21.031 10.953 20.828 1 95.56 184 PRO B CA 1
ATOM 7519 C C . PRO B 1 184 ? -22.453 11.398 20.5 1 95.56 184 PRO B C 1
ATOM 7521 O O . PRO B 1 184 ? -23.141 10.75 19.719 1 95.56 184 PRO B O 1
ATOM 7524 N N . GLN B 1 185 ? -22.859 12.484 21.047 1 95.38 185 GLN B N 1
ATOM 7525 C CA . GLN B 1 185 ? -24.219 12.953 20.797 1 95.38 185 GLN B CA 1
ATOM 7526 C C . GLN B 1 185 ? -24.375 13.445 19.359 1 95.38 185 GLN B C 1
ATOM 7528 O O . GLN B 1 185 ? -25.406 13.195 18.719 1 95.38 185 GLN B O 1
ATOM 7533 N N . ASN B 1 186 ? -23.406 14.195 18.891 1 96.56 186 ASN B N 1
ATOM 7534 C CA . ASN B 1 186 ? -23.438 14.625 17.5 1 96.56 186 ASN B CA 1
ATOM 7535 C C . ASN B 1 186 ? -23.562 13.438 16.547 1 96.56 186 ASN B C 1
ATOM 7537 O O . ASN B 1 186 ? -24.391 13.453 15.633 1 96.56 186 ASN B O 1
ATOM 7541 N N . CYS B 1 187 ? -22.797 12.43 16.766 1 95.69 187 CYS B N 1
ATOM 7542 C CA . CYS B 1 187 ? -22.797 11.266 15.883 1 95.69 187 CYS B CA 1
ATOM 7543 C C . CYS B 1 187 ? -24.109 10.508 15.961 1 95.69 187 CYS B C 1
ATOM 7545 O O . CYS B 1 187 ? -24.656 10.086 14.938 1 95.69 187 CYS B O 1
ATOM 7547 N N . GLU B 1 188 ? -24.547 10.336 17.156 1 95.81 188 GLU B N 1
ATOM 7548 C CA . GLU B 1 188 ? -25.812 9.633 17.344 1 95.81 188 GLU B CA 1
ATOM 7549 C C . GLU B 1 188 ? -26.969 10.367 16.641 1 95.81 188 GLU B C 1
ATOM 7551 O O . GLU B 1 188 ? -27.812 9.734 16 1 95.81 188 GLU B O 1
ATOM 7556 N N . ASP B 1 189 ? -26.984 11.672 16.812 1 97 189 ASP B N 1
ATOM 7557 C CA . ASP B 1 189 ? -28.031 12.469 16.188 1 97 189 ASP B CA 1
ATOM 7558 C C . ASP B 1 189 ? -27.953 12.375 14.656 1 97 189 ASP B C 1
ATOM 7560 O O . ASP B 1 189 ? -28.984 12.203 13.992 1 97 189 ASP B O 1
ATOM 7564 N N . ILE B 1 190 ? -26.797 12.516 14.109 1 97.69 190 ILE B N 1
ATOM 7565 C CA . ILE B 1 190 ? -26.625 12.445 12.664 1 97.69 190 ILE B CA 1
ATOM 7566 C C . ILE B 1 190 ? -27.062 11.078 12.156 1 97.69 190 ILE B C 1
ATOM 7568 O O . ILE B 1 190 ? -27.812 10.984 11.18 1 97.69 190 ILE B O 1
ATOM 7572 N N . GLN B 1 191 ? -26.625 10.039 12.852 1 96.25 191 GLN B N 1
ATOM 7573 C CA . GLN B 1 191 ? -27 8.68 12.461 1 96.25 191 GLN B CA 1
ATOM 7574 C C . GLN B 1 191 ? -28.516 8.5 12.477 1 96.25 191 GLN B C 1
ATOM 7576 O O . GLN B 1 191 ? -29.094 8.047 11.5 1 96.25 191 GLN B O 1
ATOM 7581 N N . ARG B 1 192 ? -29.109 8.867 13.578 1 96.56 192 ARG B N 1
ATOM 7582 C CA . ARG B 1 192 ? -30.547 8.711 13.766 1 96.56 192 ARG B CA 1
ATOM 7583 C C . ARG B 1 192 ? -31.312 9.484 12.703 1 96.56 192 ARG B C 1
ATOM 7585 O O . ARG B 1 192 ? -32.219 8.938 12.062 1 96.56 192 ARG B O 1
ATOM 7592 N N . LEU B 1 193 ? -30.984 10.703 12.484 1 98.12 193 LEU B N 1
ATOM 7593 C CA . LEU B 1 193 ? -31.734 11.578 11.602 1 98.12 193 LEU B CA 1
ATOM 7594 C C . LEU B 1 193 ? -31.516 11.195 10.141 1 98.12 193 LEU B C 1
ATOM 7596 O O . LEU B 1 193 ? -32.469 11.188 9.352 1 98.12 193 LEU B O 1
ATOM 7600 N N . CYS B 1 194 ? -30.328 10.859 9.75 1 97.69 194 CYS B N 1
ATOM 7601 C CA . CYS B 1 194 ? -30.047 10.469 8.375 1 97.69 194 CYS B CA 1
ATOM 7602 C C . CYS B 1 194 ? -30.75 9.156 8.031 1 97.69 194 CYS B C 1
ATOM 7604 O O . CYS B 1 194 ? -31.188 8.961 6.895 1 97.69 194 CYS B O 1
ATOM 7606 N N . LEU B 1 195 ? -30.797 8.25 8.953 1 94.5 195 LEU B N 1
ATOM 7607 C CA . LEU B 1 195 ? -31.453 6.965 8.719 1 94.5 195 LEU B CA 1
ATOM 7608 C C . LEU B 1 195 ? -32.969 7.125 8.688 1 94.5 195 LEU B C 1
ATOM 7610 O O . LEU B 1 195 ? -33.656 6.461 7.902 1 94.5 195 LEU B O 1
ATOM 7614 N N . LYS B 1 196 ? -33.5 7.996 9.516 1 96.94 196 LYS B N 1
ATOM 7615 C CA . LYS B 1 196 ? -34.938 8.242 9.57 1 96.94 196 LYS B CA 1
ATOM 7616 C C . LYS B 1 196 ? -35.406 8.984 8.328 1 96.94 196 LYS B C 1
ATOM 7618 O O . LYS B 1 196 ? -36.531 8.773 7.863 1 96.94 196 LYS B O 1
ATOM 7623 N N . TYR B 1 197 ? -34.594 9.867 7.773 1 98 197 TYR B N 1
ATOM 7624 C CA . TYR B 1 197 ? -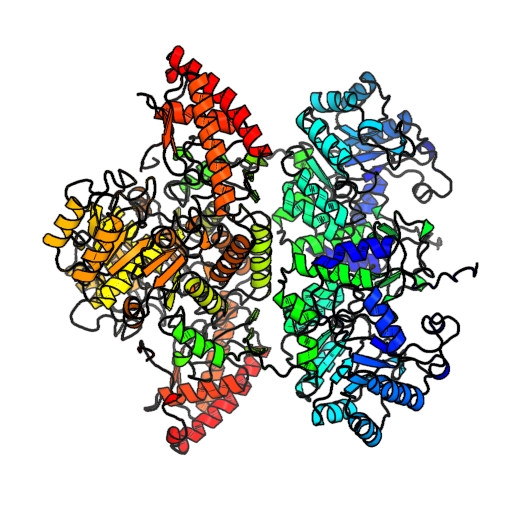34.906 10.688 6.613 1 98 197 TYR B CA 1
ATOM 7625 C C . TYR B 1 197 ? -33.938 10.445 5.473 1 98 197 TYR B C 1
ATOM 7627 O O . TYR B 1 197 ? -33.156 11.336 5.105 1 98 197 TYR B O 1
ATOM 7635 N N . PRO B 1 198 ? -33.969 9.352 4.828 1 96.12 198 PRO B N 1
ATOM 7636 C CA . PRO B 1 198 ? -32.938 8.883 3.895 1 96.12 198 PRO B CA 1
ATOM 7637 C C . PRO B 1 198 ? -32.875 9.719 2.615 1 96.12 198 PRO B C 1
ATOM 7639 O O . PRO B 1 198 ? -31.906 9.641 1.868 1 96.12 198 PRO B O 1
ATOM 7642 N N . ASN B 1 199 ? -33.875 10.523 2.32 1 97.56 199 ASN B N 1
ATOM 7643 C CA . ASN B 1 199 ? -33.844 11.328 1.103 1 97.56 199 ASN B CA 1
ATOM 7644 C C . ASN B 1 199 ? -33.125 12.656 1.319 1 97.56 199 ASN B C 1
ATOM 7646 O O . ASN B 1 199 ? -32.875 13.391 0.362 1 97.56 199 ASN B O 1
ATOM 7650 N N . VAL B 1 200 ? -32.844 13 2.559 1 98.5 200 VAL B N 1
ATOM 7651 C CA . VAL B 1 200 ? -32.062 14.195 2.85 1 98.5 200 VAL B CA 1
ATOM 7652 C C . VAL B 1 200 ? -30.625 13.992 2.367 1 98.5 200 VAL B C 1
ATOM 7654 O O . VAL B 1 200 ? -30.047 12.906 2.525 1 98.5 200 VAL B O 1
ATOM 7657 N N . LYS B 1 201 ? -30.125 14.953 1.746 1 98.44 201 LYS B N 1
ATOM 7658 C CA . LYS B 1 201 ? -28.703 14.992 1.415 1 98.44 201 LYS B CA 1
ATOM 7659 C C . LYS B 1 201 ? -27.938 15.883 2.387 1 98.44 201 LYS B C 1
ATOM 7661 O O . LYS B 1 201 ? -27.969 17.109 2.27 1 98.44 201 LYS B O 1
ATOM 7666 N N . LEU B 1 202 ? -27.219 15.266 3.289 1 98.69 202 LEU B N 1
ATOM 7667 C CA . LEU B 1 202 ? -26.562 16.031 4.348 1 98.69 202 LEU B CA 1
ATOM 7668 C C . LEU B 1 202 ? -25.109 16.328 3.977 1 98.69 202 LEU B C 1
ATOM 7670 O O . LEU B 1 202 ? -24.328 15.414 3.725 1 98.69 202 LEU B O 1
ATOM 7674 N N . ILE B 1 203 ? -24.766 17.547 3.877 1 98.81 203 ILE B N 1
ATOM 7675 C CA . ILE B 1 203 ? -23.375 17.969 3.719 1 98.81 203 ILE B CA 1
ATOM 7676 C C . ILE B 1 203 ? -22.812 18.406 5.07 1 98.81 203 ILE B C 1
ATOM 7678 O O . ILE B 1 203 ? -23.344 19.328 5.707 1 98.81 203 ILE B O 1
ATOM 7682 N N . LEU B 1 204 ? -21.828 17.734 5.551 1 98.69 204 LEU B N 1
ATOM 7683 C CA . LEU B 1 204 ? -21.094 18.172 6.73 1 98.69 204 LEU B CA 1
ATOM 7684 C C . LEU B 1 204 ? -19.969 19.141 6.348 1 98.69 204 LEU B C 1
ATOM 7686 O O . LEU B 1 204 ? -18.953 18.719 5.781 1 98.69 204 LEU B O 1
ATOM 7690 N N . ALA B 1 205 ? -20.125 20.375 6.691 1 98.44 205 ALA B N 1
ATOM 7691 C CA . ALA B 1 205 ? -19.219 21.438 6.262 1 98.44 205 ALA B CA 1
ATOM 7692 C C . ALA B 1 205 ? -17.844 21.297 6.926 1 98.44 205 ALA B C 1
ATOM 7694 O O . ALA B 1 205 ? -17.75 20.844 8.078 1 98.44 205 ALA B O 1
ATOM 7695 N N . HIS B 1 206 ? -16.734 21.672 6.254 1 98.31 206 HIS B N 1
ATOM 7696 C CA . HIS B 1 206 ? -15.375 21.734 6.762 1 98.31 206 HIS B CA 1
ATOM 7697 C C . HIS B 1 206 ? -14.93 20.391 7.32 1 98.31 206 HIS B C 1
ATOM 7699 O O . HIS B 1 206 ? -14.422 20.312 8.445 1 98.31 206 HIS B O 1
ATOM 7705 N N . CYS B 1 207 ? -15.258 19.312 6.551 1 98.12 207 CYS B N 1
ATOM 7706 C CA . CYS B 1 207 ? -14.93 17.969 6.977 1 98.12 207 CYS B CA 1
ATOM 7707 C C . CYS B 1 207 ? -15.539 17.656 8.344 1 98.12 207 CYS B C 1
ATOM 7709 O O . CYS B 1 207 ? -14.883 17.062 9.195 1 98.12 207 CYS B O 1
ATOM 7711 N N . GLY B 1 208 ? -16.75 18.203 8.578 1 97.19 208 GLY B N 1
ATOM 7712 C CA . GLY B 1 208 ? -17.422 17.984 9.852 1 97.19 208 GLY B CA 1
ATOM 7713 C C . GLY B 1 208 ? -16.797 18.781 10.984 1 97.19 208 GLY B C 1
ATOM 7714 O O . GLY B 1 208 ? -16.562 18.25 12.07 1 97.19 208 GLY B O 1
ATOM 7715 N N . ARG B 1 209 ? -16.422 20.047 10.711 1 94.56 209 ARG B N 1
ATOM 7716 C CA . ARG B 1 209 ? -15.797 20.969 11.656 1 94.56 209 ARG B CA 1
ATOM 7717 C C . ARG B 1 209 ? -14.461 20.422 12.156 1 94.56 209 ARG B C 1
ATOM 7719 O O . ARG B 1 209 ? -14.211 20.391 13.359 1 94.56 209 ARG B O 1
ATOM 7726 N N . SER B 1 210 ? -13.664 19.953 11.266 1 91.56 210 SER B N 1
ATOM 7727 C CA . SER B 1 210 ? -12.383 19.359 11.648 1 91.56 210 SER B CA 1
ATOM 7728 C C . SER B 1 210 ? -11.258 20.391 11.562 1 91.56 210 SER B C 1
ATOM 7730 O O . SER B 1 210 ? -10.211 20.125 10.961 1 91.56 210 SER B O 1
ATOM 7732 N N . PHE B 1 211 ? -11.523 21.547 12.141 1 92.75 211 PHE B N 1
ATOM 7733 C CA . PHE B 1 211 ? -10.477 22.547 12.266 1 92.75 211 PHE B CA 1
ATOM 7734 C C . PHE B 1 211 ? -9.414 22.109 13.273 1 92.75 211 PHE B C 1
ATOM 7736 O O . PHE B 1 211 ? -8.234 22.406 13.109 1 92.75 211 PHE B O 1
ATOM 7743 N N . HIS B 1 212 ? -9.93 21.5 14.398 1 93.62 212 HIS B N 1
ATOM 7744 C CA . HIS B 1 212 ? -9.016 20.578 15.078 1 93.62 212 HIS B CA 1
ATOM 7745 C C . HIS B 1 212 ? -8.898 19.266 14.328 1 93.62 212 HIS B C 1
ATOM 7747 O O . HIS B 1 212 ? -9.781 18.406 14.438 1 93.62 212 HIS B O 1
ATOM 7753 N N . ALA B 1 213 ? -7.891 19.078 13.656 1 92.06 213 ALA B N 1
ATOM 7754 C CA . ALA B 1 213 ? -7.797 18.109 12.57 1 92.06 213 ALA B CA 1
ATOM 7755 C C . ALA B 1 213 ? -8.102 16.688 13.07 1 92.06 213 ALA B C 1
ATOM 7757 O O . ALA B 1 213 ? -8.75 15.906 12.375 1 92.06 213 ALA B O 1
ATOM 7758 N N . LEU B 1 214 ? -7.824 16.344 14.273 1 89.94 214 LEU B N 1
ATOM 7759 C CA . LEU B 1 214 ? -7.965 14.992 14.812 1 89.94 214 LEU B CA 1
ATOM 7760 C C . LEU B 1 214 ? -9.438 14.625 14.984 1 89.94 214 LEU B C 1
ATOM 7762 O O . LEU B 1 214 ? -9.773 13.438 15.086 1 89.94 214 LEU B O 1
ATOM 7766 N N . HIS B 1 215 ? -10.305 15.641 15.016 1 94.56 215 HIS B N 1
ATOM 7767 C CA . HIS B 1 215 ? -11.734 15.375 15.188 1 94.56 215 HIS B CA 1
ATOM 7768 C C . HIS B 1 215 ? -12.312 14.68 13.961 1 94.56 215 HIS B C 1
ATOM 7770 O O . HIS B 1 215 ? -13.383 14.07 14.031 1 94.56 215 HIS B O 1
ATOM 7776 N N . ALA B 1 216 ? -11.586 14.797 12.852 1 95.44 216 ALA B N 1
ATOM 7777 C CA . ALA B 1 216 ? -12.055 14.164 11.617 1 95.44 216 ALA B CA 1
ATOM 7778 C C . ALA B 1 216 ? -12.117 12.648 11.773 1 95.44 216 ALA B C 1
ATOM 7780 O O . ALA B 1 216 ? -12.82 11.977 11.016 1 95.44 216 ALA B O 1
ATOM 7781 N N . GLU B 1 217 ? -11.445 12.078 12.742 1 95 217 GLU B N 1
ATOM 7782 C CA . GLU B 1 217 ? -11.438 10.641 12.969 1 95 217 GLU B CA 1
ATOM 7783 C C . GLU B 1 217 ? -12.828 10.133 13.344 1 95 217 GLU B C 1
ATOM 7785 O O . GLU B 1 217 ? -13.125 8.945 13.195 1 95 217 GLU B O 1
ATOM 7790 N N . GLY B 1 218 ? -13.711 11.023 13.797 1 96.75 218 GLY B N 1
ATOM 7791 C CA . GLY B 1 218 ? -15.07 10.648 14.125 1 96.75 218 GLY B CA 1
ATOM 7792 C C . GLY B 1 218 ? -15.883 10.211 12.914 1 96.75 218 GLY B C 1
ATOM 7793 O O . GLY B 1 218 ? -16.938 9.594 13.062 1 96.75 218 GLY B O 1
ATOM 7794 N N . ALA B 1 219 ? -15.391 10.531 11.688 1 96.69 219 ALA B N 1
ATOM 7795 C CA . ALA B 1 219 ? -16.078 10.141 10.461 1 96.69 219 ALA B CA 1
ATOM 7796 C C . ALA B 1 219 ? -16.297 8.633 10.406 1 96.69 219 ALA B C 1
ATOM 7798 O O . ALA B 1 219 ? -17.25 8.156 9.789 1 96.69 219 ALA B O 1
ATOM 7799 N N . LYS B 1 220 ? -15.461 7.883 11.102 1 95 220 LYS B N 1
ATOM 7800 C CA . LYS B 1 220 ? -15.547 6.426 11.102 1 95 220 LYS B CA 1
ATOM 7801 C C . LYS B 1 220 ? -16.891 5.953 11.648 1 95 220 LYS B C 1
ATOM 7803 O O . LYS B 1 220 ? -17.375 4.887 11.273 1 95 220 LYS B O 1
ATOM 7808 N N . PHE B 1 221 ? -17.531 6.75 12.469 1 95.19 221 PHE B N 1
ATOM 7809 C CA . PHE B 1 221 ? -18.766 6.355 13.125 1 95.19 221 PHE B CA 1
ATOM 7810 C C . PHE B 1 221 ? -19.969 6.574 12.203 1 95.19 221 PHE B C 1
ATOM 7812 O O . PHE B 1 221 ? -21.078 6.121 12.492 1 95.19 221 PHE B O 1
ATOM 7819 N N . LEU B 1 222 ? -19.719 7.234 11.055 1 96.31 222 LEU B N 1
ATOM 7820 C CA . LEU B 1 222 ? -20.797 7.586 10.133 1 96.31 222 LEU B CA 1
ATOM 7821 C C . LEU B 1 222 ? -20.641 6.867 8.805 1 96.31 222 LEU B C 1
ATOM 7823 O O . LEU B 1 222 ? -21.406 7.109 7.863 1 96.31 222 LEU B O 1
ATOM 7827 N N . ASN B 1 223 ? -19.719 6.023 8.695 1 92.62 223 ASN B N 1
ATOM 7828 C CA . ASN B 1 223 ? -19.25 5.492 7.418 1 92.62 223 ASN B CA 1
ATOM 7829 C C . ASN B 1 223 ? -20.328 4.668 6.727 1 92.62 223 ASN B C 1
ATOM 7831 O O . ASN B 1 223 ? -20.312 4.508 5.504 1 92.62 223 ASN B O 1
ATOM 7835 N N . SER B 1 224 ? -21.312 4.145 7.438 1 90.81 224 SER B N 1
ATOM 7836 C CA . SER B 1 224 ? -22.344 3.289 6.859 1 90.81 224 SER B CA 1
ATOM 7837 C C . SER B 1 224 ? -23.547 4.102 6.418 1 90.81 224 SER B C 1
ATOM 7839 O O . SER B 1 224 ? -24.484 3.559 5.832 1 90.81 224 SER B O 1
ATOM 7841 N N . ILE B 1 225 ? -23.531 5.41 6.719 1 94 225 ILE B N 1
ATOM 7842 C CA . ILE B 1 225 ? -24.656 6.273 6.387 1 94 225 ILE B CA 1
ATOM 7843 C C . ILE B 1 225 ? -24.516 6.758 4.945 1 94 225 ILE B C 1
ATOM 7845 O O . ILE B 1 225 ? -23.562 7.461 4.602 1 94 225 ILE B O 1
ATOM 7849 N N . PRO B 1 226 ? -25.438 6.461 4.078 1 91.62 226 PRO B N 1
ATOM 7850 C CA . PRO B 1 226 ? -25.234 6.672 2.643 1 91.62 226 PRO B CA 1
ATOM 7851 C C . PRO B 1 226 ? -25.438 8.125 2.225 1 91.62 226 PRO B C 1
ATOM 7853 O O . PRO B 1 226 ? -24.875 8.57 1.221 1 91.62 226 PRO B O 1
ATOM 7856 N N . ASN B 1 227 ? -26.281 8.891 2.916 1 96.56 227 ASN B N 1
ATOM 7857 C CA . ASN B 1 227 ? -26.703 10.203 2.424 1 96.56 227 ASN B CA 1
ATOM 7858 C C . ASN B 1 227 ? -25.906 11.328 3.1 1 96.56 227 ASN B C 1
ATOM 7860 O O . ASN B 1 227 ? -26.484 12.367 3.438 1 96.56 227 ASN B O 1
ATOM 7864 N N . ILE B 1 228 ? -24.609 11.109 3.303 1 97.94 228 ILE B N 1
ATOM 7865 C CA . ILE B 1 228 ? -23.719 12.102 3.889 1 97.94 228 ILE B CA 1
ATOM 7866 C C . ILE B 1 228 ? -22.625 12.469 2.891 1 97.94 228 ILE B C 1
ATOM 7868 O O . ILE B 1 228 ? -22.078 11.586 2.219 1 97.94 228 ILE B O 1
ATOM 7872 N N . TRP B 1 229 ? -22.344 13.703 2.734 1 98.31 229 TRP B N 1
ATOM 7873 C CA . TRP B 1 229 ? -21.219 14.258 1.984 1 98.31 229 TRP B CA 1
ATOM 7874 C C . TRP B 1 229 ? -20.422 15.25 2.84 1 98.31 229 TRP B C 1
ATOM 7876 O O . TRP B 1 229 ? -20.906 15.695 3.883 1 98.31 229 TRP B O 1
ATOM 7886 N N . PHE B 1 230 ? -19.203 15.57 2.387 1 98.69 230 PHE B N 1
ATOM 7887 C CA . PHE B 1 230 ? -18.328 16.5 3.098 1 98.69 230 PHE B CA 1
ATOM 7888 C C . PHE B 1 230 ? -17.797 17.562 2.154 1 98.69 230 PHE B C 1
ATOM 7890 O O . PHE B 1 230 ? -17.5 17.281 0.993 1 98.69 230 PHE B O 1
ATOM 7897 N N . ASP B 1 231 ? -17.656 18.734 2.568 1 98 231 ASP B N 1
ATOM 7898 C CA . ASP B 1 231 ? -16.797 19.688 1.862 1 98 231 ASP B CA 1
ATOM 7899 C C . ASP B 1 231 ? -15.547 20.016 2.676 1 98 231 ASP B C 1
ATOM 7901 O O . ASP B 1 231 ? -15.539 19.859 3.898 1 98 231 ASP B O 1
ATOM 7905 N N . MET B 1 232 ? -14.531 20.406 2.031 1 97.81 232 MET B N 1
ATOM 7906 C CA . MET B 1 232 ? -13.258 20.625 2.713 1 97.81 232 MET B CA 1
ATOM 7907 C C . MET B 1 232 ? -12.953 22.125 2.818 1 97.81 232 MET B C 1
ATOM 7909 O O . MET B 1 232 ? -11.805 22.5 3.049 1 97.81 232 MET B O 1
ATOM 7913 N N . SER B 1 233 ? -13.961 23 2.686 1 97.75 233 SER B N 1
ATOM 7914 C CA . SER B 1 233 ? -13.742 24.438 2.693 1 97.75 233 SER B CA 1
ATOM 7915 C C . SER B 1 233 ? -13.117 24.906 4.004 1 97.75 233 SER B C 1
ATOM 7917 O O . SER B 1 233 ? -13.523 24.469 5.082 1 97.75 233 SER B O 1
ATOM 7919 N N . GLY B 1 234 ? -12.117 25.688 3.84 1 97.5 234 GLY B N 1
ATOM 7920 C CA . GLY B 1 234 ? -11.469 26.281 4.996 1 97.5 234 GLY B CA 1
ATOM 7921 C C . GLY B 1 234 ? -10.492 25.359 5.684 1 97.5 234 GLY B C 1
ATOM 7922 O O . GLY B 1 234 ? -9.773 25.766 6.598 1 97.5 234 GLY B O 1
ATOM 7923 N N . ILE B 1 235 ? -10.414 24.062 5.309 1 98.19 235 ILE B N 1
ATOM 7924 C CA . ILE B 1 235 ? -9.531 23.094 5.941 1 98.19 235 ILE B CA 1
ATOM 7925 C C . ILE B 1 235 ? -8.102 23.281 5.422 1 98.19 235 ILE B C 1
ATOM 7927 O O . ILE B 1 235 ? -7.871 23.266 4.211 1 98.19 235 ILE B O 1
ATOM 7931 N N . CYS B 1 236 ? -7.152 23.406 6.352 1 97.94 236 CYS B N 1
ATOM 7932 C CA . CYS B 1 236 ? -5.789 23.734 5.949 1 97.94 236 CYS B CA 1
ATOM 7933 C C . CYS B 1 236 ? -4.816 22.641 6.395 1 97.94 236 CYS B C 1
ATOM 7935 O O . CYS B 1 236 ? -3.602 22.828 6.359 1 97.94 236 CYS B O 1
ATOM 7937 N N . GLU B 1 237 ? -5.316 21.531 6.902 1 97.31 237 GLU B N 1
ATOM 7938 C CA . GLU B 1 237 ? -4.473 20.438 7.355 1 97.31 237 GLU B CA 1
ATOM 7939 C C . GLU B 1 237 ? -4.926 19.109 6.75 1 97.31 237 GLU B C 1
ATOM 7941 O O . GLU B 1 237 ? -6.09 18.734 6.875 1 97.31 237 GLU B O 1
ATOM 7946 N N . MET B 1 238 ? -4.02 18.375 6.152 1 96.69 238 MET B N 1
ATOM 7947 C CA . MET B 1 238 ? -4.363 17.141 5.465 1 96.69 238 MET B CA 1
ATOM 7948 C C . MET B 1 238 ? -4.938 16.109 6.445 1 96.69 238 MET B C 1
ATOM 7950 O O . MET B 1 238 ? -5.742 15.266 6.062 1 96.69 238 MET B O 1
ATOM 7954 N N . GLN B 1 239 ? -4.594 16.234 7.824 1 96.69 239 GLN B N 1
ATOM 7955 C CA . GLN B 1 239 ? -5.051 15.305 8.859 1 96.69 239 GLN B CA 1
ATOM 7956 C C . GLN B 1 239 ? -6.574 15.328 8.984 1 96.69 239 GLN B C 1
ATOM 7958 O O . GLN B 1 239 ? -7.172 14.375 9.477 1 96.69 239 GLN B O 1
ATOM 7963 N N . ALA B 1 240 ? -7.145 16.438 8.523 1 97.81 240 ALA B N 1
ATOM 7964 C CA . ALA B 1 240 ? -8.594 16.594 8.625 1 97.81 240 ALA B CA 1
ATOM 7965 C C . ALA B 1 240 ? -9.297 15.977 7.418 1 97.81 240 ALA B C 1
ATOM 7967 O O . ALA B 1 240 ? -10.492 15.695 7.469 1 97.81 240 ALA B O 1
ATOM 7968 N N . ILE B 1 241 ? -8.602 15.773 6.305 1 98.38 241 ILE B N 1
ATOM 7969 C CA . ILE B 1 241 ? -9.188 15.312 5.051 1 98.38 241 ILE B CA 1
ATOM 7970 C C . ILE B 1 241 ? -9 13.805 4.918 1 98.38 241 ILE B C 1
ATOM 7972 O O . ILE B 1 241 ? -9.891 13.102 4.445 1 98.38 241 ILE B O 1
ATOM 7976 N N . LEU B 1 242 ? -7.949 13.25 5.445 1 97.69 242 LEU B N 1
ATOM 7977 C CA . LEU B 1 242 ? -7.547 11.867 5.262 1 97.69 242 LEU B CA 1
ATOM 7978 C C . LEU B 1 242 ? -8.609 10.914 5.801 1 97.69 242 LEU B C 1
ATOM 7980 O O . LEU B 1 242 ? -9.016 9.977 5.109 1 97.69 242 LEU B O 1
ATOM 7984 N N . PRO B 1 243 ? -9.164 11.156 7.012 1 97.25 243 PRO B N 1
ATOM 7985 C CA . PRO B 1 243 ? -10.172 10.227 7.516 1 97.25 243 PRO B CA 1
ATOM 7986 C C . PRO B 1 243 ? -11.422 10.172 6.637 1 97.25 243 PRO B C 1
ATOM 7988 O O . PRO B 1 243 ? -12.047 9.117 6.516 1 97.25 243 PRO B O 1
ATOM 7991 N N . ILE B 1 244 ? -11.758 11.32 5.988 1 98.06 244 ILE B N 1
ATOM 7992 C CA . ILE B 1 244 ? -12.922 11.344 5.102 1 98.06 244 ILE B CA 1
ATOM 7993 C C . ILE B 1 244 ? -12.68 10.43 3.904 1 98.06 244 ILE B C 1
ATOM 7995 O O . ILE B 1 244 ? -13.539 9.617 3.551 1 98.06 244 ILE B O 1
ATOM 7999 N N . LEU B 1 245 ? -11.5 10.547 3.352 1 97.75 245 LEU B N 1
ATOM 8000 C CA . LEU B 1 245 ? -11.164 9.703 2.211 1 97.75 245 LEU B CA 1
ATOM 8001 C C . LEU B 1 245 ? -11.109 8.234 2.617 1 97.75 245 LEU B C 1
ATOM 8003 O O . LEU B 1 245 ? -11.578 7.363 1.885 1 97.75 245 LEU B O 1
ATOM 8007 N N . LYS B 1 246 ? -10.555 7.98 3.742 1 96.25 246 LYS B N 1
ATOM 8008 C CA . LYS B 1 246 ? -10.391 6.609 4.215 1 96.25 246 LYS B CA 1
ATOM 8009 C C . LYS B 1 246 ? -11.734 5.941 4.461 1 96.25 246 LYS B C 1
ATOM 8011 O O . LYS B 1 246 ? -11.938 4.777 4.105 1 96.25 246 LYS B O 1
ATOM 8016 N N . HIS B 1 247 ? -12.688 6.66 5.035 1 96.38 247 HIS B N 1
ATOM 8017 C CA . HIS B 1 247 ? -13.914 6.027 5.508 1 96.38 247 HIS B CA 1
ATOM 8018 C C . HIS B 1 247 ? -15.047 6.203 4.504 1 96.38 247 HIS B C 1
ATOM 8020 O O . HIS B 1 247 ? -15.984 5.41 4.48 1 96.38 247 HIS B O 1
ATOM 8026 N N . PHE B 1 248 ? -14.953 7.238 3.602 1 96.62 248 PHE B N 1
ATOM 8027 C CA . PHE B 1 248 ? -16.078 7.512 2.703 1 96.62 248 PHE B CA 1
ATOM 8028 C C . PHE B 1 248 ? -15.625 7.438 1.248 1 96.62 248 PHE B C 1
ATOM 8030 O O . PHE B 1 248 ? -16.453 7.34 0.342 1 96.62 248 PHE B O 1
ATOM 8037 N N . GLY B 1 249 ? -14.273 7.473 0.99 1 95.44 249 GLY B N 1
ATOM 8038 C CA . GLY B 1 249 ? -13.781 7.523 -0.377 1 95.44 249 GLY B CA 1
ATOM 8039 C C . GLY B 1 249 ? -13.844 8.914 -0.982 1 95.44 249 GLY B C 1
ATOM 8040 O O . GLY B 1 249 ? -14.375 9.844 -0.365 1 95.44 249 GLY B O 1
ATOM 8041 N N . PRO B 1 250 ? -13.297 9.094 -2.156 1 96.75 250 PRO B N 1
ATOM 8042 C CA . PRO B 1 250 ? -13.273 10.414 -2.793 1 96.75 250 PRO B CA 1
ATOM 8043 C C . PRO B 1 250 ? -14.648 10.859 -3.285 1 96.75 250 PRO B C 1
ATOM 8045 O O . PRO B 1 250 ? -14.867 12.047 -3.52 1 96.75 250 PRO B O 1
ATOM 8048 N N . GLU B 1 251 ? -15.602 9.992 -3.379 1 95.19 251 GLU B N 1
ATOM 8049 C CA . GLU B 1 251 ? -16.906 10.289 -3.967 1 95.19 251 GLU B CA 1
ATOM 8050 C C . GLU B 1 251 ? -17.75 11.133 -3.023 1 95.19 251 GLU B C 1
ATOM 8052 O O . GLU B 1 251 ? -18.781 11.68 -3.432 1 95.19 251 GLU B O 1
ATOM 8057 N N . LYS B 1 252 ? -17.312 11.242 -1.77 1 97.31 252 LYS B N 1
ATOM 8058 C CA . LYS B 1 252 ? -18.125 11.953 -0.79 1 97.31 252 LYS B CA 1
ATOM 8059 C C . LYS B 1 252 ? -17.469 13.258 -0.368 1 97.31 252 LYS B C 1
ATOM 8061 O O . LYS B 1 252 ? -17.969 13.969 0.51 1 97.31 252 LYS B O 1
ATOM 8066 N N . LEU B 1 253 ? -16.312 13.57 -0.93 1 98.44 253 LEU B N 1
ATOM 8067 C CA . LEU B 1 253 ? -15.586 14.797 -0.619 1 98.44 253 LEU B CA 1
ATOM 8068 C C . LEU B 1 253 ? -15.75 15.828 -1.735 1 98.44 253 LEU B C 1
ATOM 8070 O O . LEU B 1 253 ? -15.68 15.484 -2.916 1 98.44 253 LEU B O 1
ATOM 8074 N N . MET B 1 254 ? -15.977 17.078 -1.38 1 98.75 254 MET B N 1
ATOM 8075 C CA . MET B 1 254 ? -16.188 18.109 -2.379 1 98.75 254 MET B CA 1
ATOM 8076 C C . MET B 1 254 ? -15.375 19.359 -2.053 1 98.75 254 MET B C 1
ATOM 8078 O O . MET B 1 254 ? -15.172 19.688 -0.881 1 98.75 254 MET B O 1
ATOM 8082 N N . PHE B 1 255 ? -14.969 20.062 -3.07 1 98.5 255 PHE B N 1
ATOM 8083 C CA . PHE B 1 255 ? -14.195 21.297 -2.941 1 98.5 255 PHE B CA 1
ATOM 8084 C C . PHE B 1 255 ? -15.109 22.5 -2.73 1 98.5 255 PHE B C 1
ATOM 8086 O O . PHE B 1 255 ? -16.156 22.594 -3.365 1 98.5 255 PHE B O 1
ATOM 8093 N N . GLY B 1 256 ? -14.727 23.359 -1.821 1 98.5 256 GLY B N 1
ATOM 8094 C CA . GLY B 1 256 ? -15.391 24.641 -1.597 1 98.5 256 GLY B CA 1
ATOM 8095 C C . GLY B 1 256 ? -14.445 25.734 -1.135 1 98.5 256 GLY B C 1
ATOM 8096 O O . GLY B 1 256 ? -13.453 25.453 -0.461 1 98.5 256 GLY B O 1
ATOM 8097 N N . THR B 1 257 ? -14.789 26.953 -1.382 1 97.5 257 THR B N 1
ATOM 8098 C CA . THR B 1 257 ? -13.883 28.047 -1.057 1 97.5 257 THR B CA 1
ATOM 8099 C C . THR B 1 257 ? -14.203 28.641 0.315 1 97.5 257 THR B C 1
ATOM 8101 O O . THR B 1 257 ? -13.344 29.234 0.962 1 97.5 257 THR B O 1
ATOM 8104 N N . ASP B 1 258 ? -15.445 28.547 0.696 1 97.5 258 ASP B N 1
ATOM 8105 C CA . ASP B 1 258 ? -15.922 29.25 1.88 1 97.5 258 ASP B CA 1
ATOM 8106 C C . ASP B 1 258 ? -15.805 30.75 1.708 1 97.5 258 ASP B C 1
ATOM 8108 O O . ASP B 1 258 ? -15.516 31.469 2.668 1 97.5 258 ASP B O 1
ATOM 8112 N N . PHE B 1 259 ? -15.977 31.219 0.545 1 96.38 259 PHE B N 1
ATOM 8113 C CA . PHE B 1 259 ? -16 32.656 0.289 1 96.38 259 PHE B CA 1
ATOM 8114 C C . PHE B 1 259 ? -16.953 33.375 1.233 1 96.38 259 PHE B C 1
ATOM 8116 O O . PHE B 1 259 ? -18.094 32.938 1.416 1 96.38 259 PHE B O 1
ATOM 8123 N N . PRO B 1 260 ? -16.453 34.469 1.858 1 94.69 260 PRO B N 1
ATOM 8124 C CA . PRO B 1 260 ? -15.18 35.156 1.669 1 94.69 260 PRO B CA 1
ATOM 8125 C C . PRO B 1 260 ? -14.117 34.719 2.676 1 94.69 260 PRO B C 1
ATOM 8127 O O . PRO B 1 260 ? -13.047 35.312 2.746 1 94.69 260 PRO B O 1
ATOM 8130 N N . VAL B 1 261 ? -14.328 33.688 3.469 1 93.44 261 VAL B N 1
ATOM 8131 C CA . VAL B 1 261 ? -13.375 33.219 4.457 1 93.44 261 VAL B CA 1
ATOM 8132 C C . VAL B 1 261 ? -12.047 32.875 3.773 1 93.44 261 VAL B C 1
ATOM 8134 O O . VAL B 1 261 ? -10.977 33.094 4.34 1 93.44 261 VAL B O 1
ATOM 8137 N N . SER B 1 262 ? -12.086 32.375 2.58 1 95.69 262 SER B N 1
ATOM 8138 C CA . SER B 1 262 ? -10.906 31.984 1.807 1 95.69 262 SER B CA 1
ATOM 8139 C C . SER B 1 262 ? -10.016 33.188 1.509 1 95.69 262 SER B C 1
ATOM 8141 O O . SER B 1 262 ? -8.867 33.031 1.092 1 95.69 262 SER B O 1
ATOM 8143 N N . GLN B 1 263 ? -10.523 34.375 1.753 1 94 263 GLN B N 1
ATOM 8144 C CA . GLN B 1 263 ? -9.773 35.594 1.479 1 94 263 GLN B CA 1
ATOM 8145 C C . GLN B 1 263 ? -8.969 36.031 2.699 1 94 263 GLN B C 1
ATOM 8147 O O . GLN B 1 263 ? -8.133 36.938 2.607 1 94 263 GLN B O 1
ATOM 8152 N N . ILE B 1 264 ? -9.188 35.406 3.787 1 93.62 264 ILE B N 1
ATOM 8153 C CA . ILE B 1 264 ? -8.414 35.688 4.988 1 93.62 264 ILE B CA 1
ATOM 8154 C C . ILE B 1 264 ? -6.949 35.344 4.766 1 93.62 264 ILE B C 1
ATOM 8156 O O . ILE B 1 264 ? -6.637 34.281 4.215 1 93.62 264 ILE B O 1
ATOM 8160 N N . ARG B 1 265 ? -6.051 36.281 5.148 1 94.69 265 ARG B N 1
ATOM 8161 C CA . ARG B 1 265 ? -4.625 35.969 5.078 1 94.69 265 ARG B CA 1
ATOM 8162 C C . ARG B 1 265 ? -4.16 35.219 6.324 1 94.69 265 ARG B C 1
ATOM 8164 O O . ARG B 1 265 ? -4.207 35.781 7.434 1 94.69 265 ARG B O 1
ATOM 8171 N N . GLY B 1 266 ? -3.789 34.031 6.176 1 94.75 266 GLY B N 1
ATOM 8172 C CA . GLY B 1 266 ? -3.436 33.125 7.27 1 94.75 266 GLY B CA 1
ATOM 8173 C C . GLY B 1 266 ? -3.969 31.719 7.086 1 94.75 266 GLY B C 1
ATOM 8174 O O . GLY B 1 266 ? -4.008 31.203 5.965 1 94.75 266 GLY B O 1
ATOM 8175 N N . LYS B 1 267 ? -4.254 31.016 8.172 1 95.38 267 LYS B N 1
ATOM 8176 C CA . LYS B 1 267 ? -4.824 29.672 8.109 1 95.38 267 LYS B CA 1
ATOM 8177 C C . LYS B 1 267 ? -5.293 29.203 9.484 1 95.38 267 LYS B C 1
ATOM 8179 O O . LYS B 1 267 ? -4.984 29.844 10.5 1 95.38 267 LYS B O 1
ATOM 8184 N N . CYS B 1 268 ? -6.094 28.281 9.477 1 96.56 268 CYS B N 1
ATOM 8185 C CA . CYS B 1 268 ? -6.527 27.625 10.703 1 96.56 268 CYS B CA 1
ATOM 8186 C C . CYS B 1 268 ? -5.66 26.406 11 1 96.56 268 CYS B C 1
ATOM 8188 O O . CYS B 1 268 ? -5.387 25.594 10.109 1 96.56 268 CYS B O 1
ATOM 8190 N N . VAL B 1 269 ? -5.148 26.25 12.305 1 96.81 269 VAL B N 1
ATOM 8191 C CA . VAL B 1 269 ? -4.266 25.141 12.633 1 96.81 269 VAL B CA 1
ATOM 8192 C C . VAL B 1 269 ? -4.715 24.5 13.945 1 96.81 269 VAL B C 1
ATOM 8194 O O . VAL B 1 269 ? -5.258 25.172 14.82 1 96.81 269 VAL B O 1
ATOM 8197 N N . SER B 1 270 ? -4.461 23.203 14.055 1 96.88 270 SER B N 1
ATOM 8198 C CA . SER B 1 270 ? -4.621 22.5 15.328 1 96.88 270 SER B CA 1
ATOM 8199 C C . SER B 1 270 ? -3.588 22.969 16.344 1 96.88 270 SER B C 1
ATOM 8201 O O . SER B 1 270 ? -2.426 23.203 16 1 96.88 270 SER B O 1
ATOM 8203 N N . ILE B 1 271 ? -4.012 23.141 17.625 1 95.19 271 ILE B N 1
ATOM 8204 C CA . ILE B 1 271 ? -3.117 23.484 18.719 1 95.19 271 ILE B CA 1
ATOM 8205 C C . ILE B 1 271 ? -3.623 22.859 20.016 1 95.19 271 ILE B C 1
ATOM 8207 O O . ILE B 1 271 ? -4.754 23.109 20.438 1 95.19 271 ILE B O 1
ATOM 8211 N N . GLY B 1 272 ? -2.801 22.047 20.625 1 94.56 272 GLY B N 1
ATOM 8212 C CA . GLY B 1 272 ? -3.229 21.375 21.844 1 94.56 272 GLY B CA 1
ATOM 8213 C C . GLY B 1 272 ? -4.488 20.547 21.656 1 94.56 272 GLY B C 1
ATOM 8214 O O . GLY B 1 272 ? -4.539 19.672 20.797 1 94.56 272 GLY B O 1
ATOM 8215 N N . ASN B 1 273 ? -5.559 20.906 22.375 1 92.94 273 ASN B N 1
ATOM 8216 C CA . ASN B 1 273 ? -6.789 20.125 22.328 1 92.94 273 ASN B CA 1
ATOM 8217 C C . ASN B 1 273 ? -7.852 20.812 21.469 1 92.94 273 ASN B C 1
ATOM 8219 O O . ASN B 1 273 ? -9.039 20.516 21.594 1 92.94 273 ASN B O 1
ATOM 8223 N N . GLY B 1 274 ? -7.375 21.781 20.656 1 95.06 274 GLY B N 1
ATOM 8224 C CA . GLY B 1 274 ? -8.297 22.516 19.797 1 95.06 274 GLY B CA 1
ATOM 8225 C C . GLY B 1 274 ? -7.641 23.078 18.547 1 95.06 274 GLY B C 1
ATOM 8226 O O . GLY B 1 274 ? -6.91 22.375 17.859 1 95.06 274 GLY B O 1
ATOM 8227 N N . PHE B 1 275 ? -8.039 24.359 18.25 1 96.5 275 PHE B N 1
ATOM 8228 C CA . PHE B 1 275 ? -7.512 25 17.047 1 96.5 275 PHE B CA 1
ATOM 8229 C C . PHE B 1 275 ? -7.5 26.516 17.203 1 96.5 275 PHE B C 1
ATOM 8231 O O . PHE B 1 275 ? -8.078 27.047 18.141 1 96.5 275 PHE B O 1
ATOM 8238 N N . ILE B 1 276 ? -6.777 27.172 16.312 1 96.06 276 ILE B N 1
ATOM 8239 C CA . ILE B 1 276 ? -6.703 28.641 16.312 1 96.06 276 ILE B CA 1
ATOM 8240 C C . ILE B 1 276 ? -6.641 29.141 14.867 1 96.06 276 ILE B C 1
ATOM 8242 O O . ILE B 1 276 ? -5.984 28.531 14.023 1 96.06 276 ILE B O 1
ATOM 8246 N N . TRP B 1 277 ? -7.383 30.172 14.57 1 94.94 277 TRP B N 1
ATOM 8247 C CA . TRP B 1 277 ? -7.293 30.891 13.305 1 94.94 277 TRP B CA 1
ATOM 8248 C C . TRP B 1 277 ? -6.195 31.938 13.352 1 94.94 277 TRP B C 1
ATOM 8250 O O . TRP B 1 277 ? -6.258 32.875 14.148 1 94.94 277 TRP B O 1
ATOM 8260 N N . LEU B 1 278 ? -5.203 31.75 12.562 1 95.44 278 LEU B N 1
ATOM 8261 C CA . LEU B 1 278 ? -4.121 32.719 12.453 1 95.44 278 LEU B CA 1
ATOM 8262 C C . LEU B 1 278 ? -4.453 33.781 11.422 1 95.44 278 LEU B C 1
ATOM 8264 O O . LEU B 1 278 ? -4.688 33.469 10.25 1 95.44 278 LEU B O 1
ATOM 8268 N N . ASP B 1 279 ? -4.52 34.969 11.836 1 92.12 279 ASP B N 1
ATOM 8269 C CA . ASP B 1 279 ? -4.73 36.125 10.953 1 92.12 279 ASP B CA 1
ATOM 8270 C C . ASP B 1 279 ? -4.008 37.344 11.477 1 92.12 279 ASP B C 1
ATOM 8272 O O . ASP B 1 279 ? -3.193 37.25 12.398 1 92.12 279 ASP B O 1
ATOM 8276 N N . GLU B 1 280 ? -4.27 38.438 10.859 1 86.88 280 GLU B N 1
ATOM 8277 C CA . GLU B 1 280 ? -3.537 39.656 11.172 1 86.88 280 GLU B CA 1
ATOM 8278 C C . GLU B 1 280 ? -3.889 40.156 12.57 1 86.88 280 GLU B C 1
ATOM 8280 O O . GLU B 1 280 ? -3.107 40.906 13.18 1 86.88 280 GLU B O 1
ATOM 8285 N N . ASN B 1 281 ? -5.008 39.75 13.086 1 85.75 281 ASN B N 1
ATOM 8286 C CA . ASN B 1 281 ? -5.449 40.219 14.391 1 85.75 281 ASN B CA 1
ATOM 8287 C C . ASN B 1 281 ? -4.902 39.375 15.516 1 85.75 281 ASN B C 1
ATOM 8289 O O . ASN B 1 281 ? -4.824 39.812 16.672 1 85.75 281 ASN B O 1
ATOM 8293 N N . ASN B 1 282 ? -4.512 38.25 15.148 1 89.31 282 ASN B N 1
ATOM 8294 C CA . ASN B 1 282 ? -4.16 37.312 16.188 1 89.31 282 ASN B CA 1
ATOM 8295 C C . ASN B 1 282 ? -2.684 36.906 16.125 1 89.31 282 ASN B C 1
ATOM 8297 O O . ASN B 1 282 ? -2.137 36.375 17.078 1 89.31 282 ASN B O 1
ATOM 8301 N N . CYS B 1 283 ? -2.08 37.219 15.102 1 91.12 283 CYS B N 1
ATOM 8302 C CA . CYS B 1 283 ? -0.698 36.781 14.898 1 91.12 283 CYS B CA 1
ATOM 8303 C C . CYS B 1 283 ? 0.152 37.938 14.383 1 91.12 283 CYS B C 1
ATOM 8305 O O . CYS B 1 283 ? -0.268 38.688 13.484 1 91.12 283 CYS B O 1
ATOM 8307 N N . ASN B 1 284 ? 1.346 38.062 14.977 1 92.75 284 ASN B N 1
ATOM 8308 C CA . ASN B 1 284 ? 2.307 39.031 14.484 1 92.75 284 ASN B CA 1
ATOM 8309 C C . ASN B 1 284 ? 3.15 38.469 13.344 1 92.75 284 ASN B C 1
ATOM 8311 O O . ASN B 1 284 ? 4.195 37.844 13.586 1 92.75 284 ASN B O 1
ATOM 8315 N N . TRP B 1 285 ? 2.855 38.812 12.117 1 92.75 285 TRP B N 1
ATOM 8316 C CA . TRP B 1 285 ? 3.486 38.25 10.938 1 92.75 285 TRP B CA 1
ATOM 8317 C C . TRP B 1 285 ? 4.938 38.688 10.812 1 92.75 285 TRP B C 1
ATOM 8319 O O . TRP B 1 285 ? 5.723 38.094 10.078 1 92.75 285 TRP B O 1
ATOM 8329 N N . ASP B 1 286 ? 5.293 39.75 11.523 1 91.56 286 ASP B N 1
ATOM 8330 C CA . ASP B 1 286 ? 6.672 40.219 11.469 1 91.56 286 ASP B CA 1
ATOM 8331 C C . ASP B 1 286 ? 7.625 39.219 12.109 1 91.56 286 ASP B C 1
ATOM 8333 O O . ASP B 1 286 ? 8.836 39.281 11.875 1 91.56 286 ASP B O 1
ATOM 8337 N N . GLN B 1 287 ? 7.027 38.375 12.852 1 91.19 287 GLN B N 1
ATOM 8338 C CA . GLN B 1 287 ? 7.832 37.375 13.531 1 91.19 287 GLN B CA 1
ATOM 8339 C C . GLN B 1 287 ? 7.914 36.094 12.711 1 91.19 287 GLN B C 1
ATOM 8341 O O . GLN B 1 287 ? 8.578 35.125 13.117 1 91.19 287 GLN B O 1
ATOM 8346 N N . ALA B 1 288 ? 7.297 36.062 11.586 1 93 288 ALA B N 1
ATOM 8347 C CA . ALA B 1 288 ? 7.312 34.875 10.727 1 93 288 ALA B CA 1
ATOM 8348 C C . ALA B 1 288 ? 8.586 34.812 9.891 1 93 288 ALA B C 1
ATOM 8350 O O . ALA B 1 288 ? 9.164 35.844 9.555 1 93 288 ALA B O 1
ATOM 8351 N N . TRP B 1 289 ? 9.125 33.625 9.719 1 93.5 289 TRP B N 1
ATOM 8352 C CA . TRP B 1 289 ? 10.156 33.375 8.719 1 93.5 289 TRP B CA 1
ATOM 8353 C C . TRP B 1 289 ? 9.531 33.062 7.367 1 93.5 289 TRP B C 1
ATOM 8355 O O . TRP B 1 289 ? 9.422 31.875 6.992 1 93.5 289 TRP B O 1
ATOM 8365 N N . GLY B 1 290 ? 9.047 34.062 6.641 1 92.19 290 GLY B N 1
ATOM 8366 C CA . GLY B 1 290 ? 8.25 33.969 5.426 1 92.19 290 GLY B CA 1
ATOM 8367 C C . GLY B 1 290 ? 7.02 34.844 5.449 1 92.19 290 GLY B C 1
ATOM 8368 O O . GLY B 1 290 ? 6.914 35.75 6.273 1 92.19 290 GLY B O 1
ATOM 8369 N N . LYS B 1 291 ? 6.168 34.625 4.453 1 94.38 291 LYS B N 1
ATOM 8370 C CA . LYS B 1 291 ? 4.961 35.438 4.332 1 94.38 291 LYS B CA 1
ATOM 8371 C C . LYS B 1 291 ? 3.715 34.562 4.25 1 94.38 291 LYS B C 1
ATOM 8373 O O . LYS B 1 291 ? 3.725 33.531 3.586 1 94.38 291 LYS B O 1
ATOM 8378 N N . PRO B 1 292 ? 2.715 34.969 4.965 1 95.06 292 PRO B N 1
ATOM 8379 C CA . PRO B 1 292 ? 1.473 34.188 4.895 1 95.06 292 PRO B CA 1
ATOM 8380 C C . PRO B 1 292 ? 0.75 34.344 3.559 1 95.06 292 PRO B C 1
ATOM 8382 O O . PRO B 1 292 ? 0.937 35.375 2.875 1 95.06 292 PRO B O 1
ATOM 8385 N N . THR B 1 293 ? 0.003 33.406 3.18 1 96.31 293 THR B N 1
ATOM 8386 C CA . THR B 1 293 ? -0.898 33.469 2.033 1 96.31 293 THR B CA 1
ATOM 8387 C C . THR B 1 293 ? -2.354 33.375 2.486 1 96.31 293 THR B C 1
ATOM 8389 O O . THR B 1 293 ? -2.652 33.562 3.67 1 96.31 293 THR B O 1
ATOM 8392 N N . LEU B 1 294 ? -3.244 33.156 1.512 1 96.5 294 LEU B N 1
ATOM 8393 C CA . LEU B 1 294 ? -4.672 33.156 1.81 1 96.5 294 LEU B CA 1
ATOM 8394 C C . LEU B 1 294 ? -5.137 31.781 2.273 1 96.5 294 LEU B C 1
ATOM 8396 O O . LEU B 1 294 ? -4.574 30.766 1.872 1 96.5 294 LEU B O 1
ATOM 8400 N N . VAL B 1 295 ? -6.191 31.781 3.07 1 96.81 295 VAL B N 1
ATOM 8401 C CA . VAL B 1 295 ? -6.797 30.531 3.553 1 96.81 295 VAL B CA 1
ATOM 8402 C C . VAL B 1 295 ? -7.172 29.656 2.367 1 96.81 295 VAL B C 1
ATOM 8404 O O . VAL B 1 295 ? -6.996 28.438 2.416 1 96.81 295 VAL B O 1
ATOM 8407 N N . GLY B 1 296 ? -7.699 30.266 1.329 1 96.94 296 GLY B N 1
ATOM 8408 C CA . GLY B 1 296 ? -8.047 29.5 0.147 1 96.94 296 GLY B CA 1
ATOM 8409 C C . GLY B 1 296 ? -6.871 28.75 -0.44 1 96.94 296 GLY B C 1
ATOM 8410 O O . GLY B 1 296 ? -7.016 27.594 -0.877 1 96.94 296 GLY B O 1
ATOM 8411 N N . LEU B 1 297 ? -5.727 29.359 -0.489 1 97.44 297 LEU B N 1
ATOM 8412 C CA . LEU B 1 297 ? -4.52 28.734 -1.026 1 97.44 297 LEU B CA 1
ATOM 8413 C C . LEU B 1 297 ? -3.975 27.688 -0.063 1 97.44 297 LEU B C 1
ATOM 8415 O O . LEU B 1 297 ? -3.506 26.625 -0.49 1 97.44 297 LEU B O 1
ATOM 8419 N N . GLU B 1 298 ? -4.078 28.016 1.239 1 97.62 298 GLU B N 1
ATOM 8420 C CA . GLU B 1 298 ? -3.67 27.031 2.248 1 97.62 298 GLU B CA 1
ATOM 8421 C C . GLU B 1 298 ? -4.523 25.781 2.176 1 97.62 298 GLU B C 1
ATOM 8423 O O . GLU B 1 298 ? -4.023 24.672 2.369 1 97.62 298 GLU B O 1
ATOM 8428 N N . SER B 1 299 ? -5.777 25.938 1.942 1 98.06 299 SER B N 1
ATOM 8429 C CA . SER B 1 299 ? -6.703 24.812 1.824 1 98.06 299 SER B CA 1
ATOM 8430 C C . SER B 1 299 ? -6.391 23.969 0.593 1 98.06 299 SER B C 1
ATOM 8432 O O . SER B 1 299 ? -6.406 22.734 0.658 1 98.06 299 SER B O 1
ATOM 8434 N N . LEU B 1 300 ? -6.133 24.594 -0.52 1 97.94 300 LEU B N 1
ATOM 8435 C CA . LEU B 1 300 ? -5.762 23.891 -1.742 1 97.94 300 LEU B CA 1
ATOM 8436 C C . LEU B 1 300 ? -4.457 23.125 -1.552 1 97.94 300 LEU B C 1
ATOM 8438 O O . LEU B 1 300 ? -4.32 22 -2.037 1 97.94 300 LEU B O 1
ATOM 8442 N N . THR B 1 301 ? -3.52 23.75 -0.85 1 97.5 301 THR B N 1
ATOM 8443 C CA . THR B 1 301 ? -2.254 23.094 -0.556 1 97.5 301 THR B CA 1
ATOM 8444 C C . THR B 1 301 ? -2.482 21.844 0.298 1 97.5 301 THR B C 1
ATOM 8446 O O . THR B 1 301 ? -1.886 20.797 0.047 1 97.5 301 THR B O 1
ATOM 8449 N N . ALA B 1 302 ? -3.367 21.984 1.307 1 97.44 302 ALA B N 1
ATOM 8450 C CA . ALA B 1 302 ? -3.707 20.844 2.148 1 97.44 302 ALA B CA 1
ATOM 8451 C C . ALA B 1 302 ? -4.324 19.719 1.323 1 97.44 302 ALA B C 1
ATOM 8453 O O . ALA B 1 302 ? -4.027 18.547 1.545 1 97.44 302 ALA B O 1
ATOM 8454 N N . LEU B 1 303 ? -5.152 20.062 0.384 1 98.25 303 LEU B N 1
ATOM 8455 C CA . LEU B 1 303 ? -5.77 19.062 -0.481 1 98.25 303 LEU B CA 1
ATOM 8456 C C . LEU B 1 303 ? -4.727 18.391 -1.374 1 98.25 303 LEU B C 1
ATOM 8458 O O . LEU B 1 303 ? -4.789 17.188 -1.608 1 98.25 303 LEU B O 1
ATOM 8462 N N . GLN B 1 304 ? -3.816 19.172 -1.91 1 97.75 304 GLN B N 1
ATOM 8463 C CA . GLN B 1 304 ? -2.742 18.609 -2.717 1 97.75 304 GLN B CA 1
ATOM 8464 C C . GLN B 1 304 ? -1.909 17.625 -1.907 1 97.75 304 GLN B C 1
ATOM 8466 O O . GLN B 1 304 ? -1.577 16.531 -2.391 1 97.75 304 GLN B O 1
ATOM 8471 N N . GLU B 1 305 ? -1.546 18.031 -0.673 1 96.44 305 GLU B N 1
ATOM 8472 C CA . GLU B 1 305 ? -0.805 17.141 0.214 1 96.44 305 GLU B CA 1
ATOM 8473 C C . GLU B 1 305 ? -1.574 15.844 0.467 1 96.44 305 GLU B C 1
ATOM 8475 O O . GLU B 1 305 ? -0.991 14.758 0.462 1 96.44 305 GLU B O 1
ATOM 8480 N N . THR B 1 306 ? -2.873 16.016 0.677 1 97.69 306 THR B N 1
ATOM 8481 C CA . THR B 1 306 ? -3.738 14.867 0.915 1 97.69 306 THR B CA 1
ATOM 8482 C C . THR B 1 306 ? -3.762 13.945 -0.302 1 97.69 306 THR B C 1
ATOM 8484 O O . THR B 1 306 ? -3.678 12.727 -0.164 1 97.69 306 THR B O 1
ATOM 8487 N N . ALA B 1 307 ? -3.898 14.57 -1.485 1 97.75 307 ALA B N 1
ATOM 8488 C CA . ALA B 1 307 ? -3.947 13.812 -2.734 1 97.75 307 ALA B CA 1
ATOM 8489 C C . ALA B 1 307 ? -2.672 13 -2.934 1 97.75 307 ALA B C 1
ATOM 8491 O O . ALA B 1 307 ? -2.725 11.836 -3.33 1 97.75 307 ALA B O 1
ATOM 8492 N N . ASN B 1 308 ? -1.561 13.57 -2.621 1 95.5 308 ASN B N 1
ATOM 8493 C CA . ASN B 1 308 ? -0.276 12.891 -2.762 1 95.5 308 ASN B CA 1
ATOM 8494 C C . ASN B 1 308 ? -0.129 11.75 -1.756 1 95.5 308 ASN B C 1
ATOM 8496 O O . ASN B 1 308 ? 0.376 10.68 -2.094 1 95.5 308 ASN B O 1
ATOM 8500 N N . ASN B 1 309 ? -0.562 12 -0.569 1 95.69 309 ASN B N 1
ATOM 8501 C CA . ASN B 1 309 ? -0.412 11.023 0.503 1 95.69 309 ASN B CA 1
ATOM 8502 C C . ASN B 1 309 ? -1.385 9.859 0.341 1 95.69 309 ASN B C 1
ATOM 8504 O O . ASN B 1 309 ? -1.021 8.703 0.568 1 95.69 309 ASN B O 1
ATOM 8508 N N . PHE B 1 310 ? -2.656 10.133 -0.046 1 96.88 310 PHE B N 1
ATOM 8509 C CA . PHE B 1 310 ? -3.703 9.125 -0.156 1 96.88 310 PHE B CA 1
ATOM 8510 C C . PHE B 1 310 ? -3.633 8.422 -1.504 1 96.88 310 PHE B C 1
ATOM 8512 O O . PHE B 1 310 ? -4.121 7.297 -1.647 1 96.88 310 PHE B O 1
ATOM 8519 N N . GLY B 1 311 ? -3.109 9.141 -2.49 1 96.69 311 GLY B N 1
ATOM 8520 C CA . GLY B 1 311 ? -2.939 8.555 -3.811 1 96.69 311 GLY B CA 1
ATOM 8521 C C . GLY B 1 311 ? -4.09 8.859 -4.754 1 96.69 311 GLY B C 1
ATOM 8522 O O . GLY B 1 311 ? -4.488 8.016 -5.551 1 96.69 311 GLY B O 1
ATOM 8523 N N . LEU B 1 312 ? -4.637 10.055 -4.668 1 97.19 312 LEU B N 1
ATOM 8524 C CA . LEU B 1 312 ? -5.73 10.438 -5.555 1 97.19 312 LEU B CA 1
ATOM 8525 C C . LEU B 1 312 ? -5.227 10.641 -6.98 1 97.19 312 LEU B C 1
ATOM 8527 O O . LEU B 1 312 ? -4.141 11.188 -7.188 1 97.19 312 LEU B O 1
ATOM 8531 N N . ASP B 1 313 ? -5.953 10.133 -7.941 1 94.88 313 ASP B N 1
ATOM 8532 C CA . ASP B 1 313 ? -5.598 10.336 -9.344 1 94.88 313 ASP B CA 1
ATOM 8533 C C . ASP B 1 313 ? -6.457 11.43 -9.977 1 94.88 313 ASP B C 1
ATOM 8535 O O . ASP B 1 313 ? -7.199 12.125 -9.273 1 94.88 313 ASP B O 1
ATOM 8539 N N . LYS B 1 314 ? -6.297 11.656 -11.211 1 94.56 314 LYS B N 1
ATOM 8540 C CA . LYS B 1 314 ? -6.988 12.727 -11.922 1 94.56 314 LYS B CA 1
ATOM 8541 C C . LYS B 1 314 ? -8.5 12.539 -11.859 1 94.56 314 LYS B C 1
ATOM 8543 O O . LYS B 1 314 ? -9.25 13.508 -11.719 1 94.56 314 LYS B O 1
ATOM 8548 N N . SER B 1 315 ? -8.945 11.32 -11.969 1 94.56 315 SER B N 1
ATOM 8549 C CA . SER B 1 315 ? -10.375 11.039 -11.898 1 94.56 315 SER B CA 1
ATOM 8550 C C . SER B 1 315 ? -10.938 11.383 -10.523 1 94.56 315 SER B C 1
ATOM 8552 O O . SER B 1 315 ? -12.031 11.938 -10.422 1 94.56 315 SER B O 1
ATOM 8554 N N . ASP B 1 316 ? -10.188 11.031 -9.484 1 96.81 316 ASP B N 1
ATOM 8555 C CA . ASP B 1 316 ? -10.594 11.375 -8.125 1 96.81 316 ASP B CA 1
ATOM 8556 C C . ASP B 1 316 ? -10.711 12.891 -7.957 1 96.81 316 ASP B C 1
ATOM 8558 O O . ASP B 1 316 ? -11.664 13.375 -7.348 1 96.81 316 ASP B O 1
ATOM 8562 N N . LEU B 1 317 ? -9.727 13.609 -8.453 1 98 317 LEU B N 1
ATOM 8563 C CA . LEU B 1 317 ? -9.711 15.062 -8.328 1 98 317 LEU B CA 1
ATOM 8564 C C . LEU B 1 317 ? -10.883 15.688 -9.07 1 98 317 LEU B C 1
ATOM 8566 O O . LEU B 1 317 ? -11.5 16.641 -8.586 1 98 317 LEU B O 1
ATOM 8570 N N . ASN B 1 318 ? -11.211 15.133 -10.211 1 97.19 318 ASN B N 1
ATOM 8571 C CA . ASN B 1 318 ? -12.391 15.602 -10.938 1 97.19 318 ASN B CA 1
ATOM 8572 C C . ASN B 1 318 ? -13.664 15.406 -10.117 1 97.19 318 ASN B C 1
ATOM 8574 O O . ASN B 1 318 ? -14.531 16.281 -10.102 1 97.19 318 ASN B O 1
ATOM 8578 N N . LEU B 1 319 ? -13.75 14.289 -9.469 1 96.25 319 LEU B N 1
ATOM 8579 C CA . LEU B 1 319 ? -14.891 14.062 -8.594 1 96.25 319 LEU B CA 1
ATOM 8580 C C . LEU B 1 319 ? -14.938 15.109 -7.48 1 96.25 319 LEU B C 1
ATOM 8582 O O . LEU B 1 319 ? -15.977 15.727 -7.246 1 96.25 319 LEU B O 1
ATOM 8586 N N . ILE B 1 320 ? -13.82 15.383 -6.871 1 98.31 320 ILE B N 1
ATOM 8587 C CA . ILE B 1 320 ? -13.75 16.234 -5.695 1 98.31 320 ILE B CA 1
ATOM 8588 C C . ILE B 1 320 ? -14.008 17.688 -6.102 1 98.31 320 ILE B C 1
ATOM 8590 O O . ILE B 1 320 ? -14.758 18.406 -5.438 1 98.31 320 ILE B O 1
ATOM 8594 N N . PHE B 1 321 ? -13.492 18.078 -7.238 1 98.19 321 PHE B N 1
ATOM 8595 C CA . PHE B 1 321 ? -13.539 19.484 -7.617 1 98.19 321 PHE B CA 1
ATOM 8596 C C . PHE B 1 321 ? -14.875 19.844 -8.266 1 98.19 321 PHE B C 1
ATOM 8598 O O . PHE B 1 321 ? -15.289 21 -8.258 1 98.19 321 PHE B O 1
ATOM 8605 N N . TRP B 1 322 ? -15.555 18.812 -8.906 1 96.94 322 TRP B N 1
ATOM 8606 C CA . TRP B 1 322 ? -16.812 19.219 -9.523 1 96.94 322 TRP B CA 1
ATOM 8607 C C . TRP B 1 322 ? -17.781 18.047 -9.656 1 96.94 322 TRP B C 1
ATOM 8609 O O . TRP B 1 322 ? -18.984 18.219 -9.523 1 96.94 322 TRP B O 1
ATOM 8619 N N . GLY B 1 323 ? -17.312 16.812 -9.875 1 95.62 323 GLY B N 1
ATOM 8620 C CA . GLY B 1 323 ? -18.172 15.68 -10.18 1 95.62 323 GLY B CA 1
ATOM 8621 C C . GLY B 1 323 ? -19.156 15.359 -9.062 1 95.62 323 GLY B C 1
ATOM 8622 O O . GLY B 1 323 ? -20.344 15.18 -9.312 1 95.62 323 GLY B O 1
ATOM 8623 N N . ASN B 1 324 ? -18.703 15.281 -7.863 1 96.12 324 ASN B N 1
ATOM 8624 C CA . ASN B 1 324 ? -19.547 14.961 -6.719 1 96.12 324 ASN B CA 1
ATOM 8625 C C . ASN B 1 324 ? -20.641 16 -6.523 1 96.12 324 ASN B C 1
ATOM 8627 O O . ASN B 1 324 ? -21.797 15.664 -6.285 1 96.12 324 ASN B O 1
ATOM 8631 N N . ALA B 1 325 ? -20.266 17.281 -6.645 1 97.31 325 ALA B N 1
ATOM 8632 C CA . ALA B 1 325 ? -21.234 18.359 -6.477 1 97.31 325 ALA B CA 1
ATOM 8633 C C . ALA B 1 325 ? -22.312 18.312 -7.559 1 97.31 325 ALA B C 1
ATOM 8635 O O . ALA B 1 325 ? -23.5 18.438 -7.266 1 97.31 325 ALA B O 1
ATOM 8636 N N . MET B 1 326 ? -21.906 18.125 -8.75 1 95.62 326 MET B N 1
ATOM 8637 C CA . MET B 1 326 ? -22.844 18.078 -9.867 1 95.62 326 MET B CA 1
ATOM 8638 C C . MET B 1 326 ? -23.812 16.922 -9.711 1 95.62 326 MET B C 1
ATOM 8640 O O . MET B 1 326 ? -25.016 17.062 -9.992 1 95.62 326 MET B O 1
ATOM 8644 N N . HIS B 1 327 ? -23.281 15.82 -9.242 1 93 327 HIS B N 1
ATOM 8645 C CA . HIS B 1 327 ? -24.141 14.656 -9.023 1 93 327 HIS B CA 1
ATOM 8646 C C . HIS B 1 327 ? -25.094 14.883 -7.859 1 93 327 HIS B C 1
ATOM 8648 O O . HIS B 1 327 ? -26.297 14.602 -7.969 1 93 327 HIS B O 1
ATOM 8654 N N . LEU B 1 328 ? -24.562 15.383 -6.773 1 95 328 LEU B N 1
ATOM 8655 C CA . LEU B 1 328 ? -25.359 15.625 -5.566 1 95 328 LEU B CA 1
ATOM 8656 C C . LEU B 1 328 ? -26.516 16.562 -5.859 1 95 328 LEU B C 1
ATOM 8658 O O . LEU B 1 328 ? -27.625 16.375 -5.355 1 95 328 LEU B O 1
ATOM 8662 N N . LEU B 1 329 ? -26.281 17.531 -6.77 1 96.44 329 LEU B N 1
ATOM 8663 C CA . LEU B 1 329 ? -27.25 18.578 -7.027 1 96.44 329 LEU B CA 1
ATOM 8664 C C . LEU B 1 329 ? -28.062 18.281 -8.289 1 96.44 329 LEU B C 1
ATOM 8666 O O . LEU B 1 329 ? -28.797 19.156 -8.781 1 96.44 329 LEU B O 1
ATOM 8670 N N . ASN B 1 330 ? -27.875 17.156 -8.867 1 92.56 330 ASN B N 1
ATOM 8671 C CA . ASN B 1 330 ? -28.578 16.688 -10.055 1 92.56 330 ASN B CA 1
ATOM 8672 C C . ASN B 1 330 ? -28.391 17.641 -11.234 1 92.56 330 ASN B C 1
ATOM 8674 O O . ASN B 1 330 ? -29.359 18.016 -11.898 1 92.56 330 ASN B O 1
ATOM 8678 N N . LEU B 1 331 ? -27.188 18.078 -11.414 1 93.5 331 LEU B N 1
ATOM 8679 C CA . LEU B 1 331 ? -26.875 19.031 -12.477 1 93.5 331 LEU B CA 1
ATOM 8680 C C . LEU B 1 331 ? -26.25 18.312 -13.672 1 93.5 331 LEU B C 1
ATOM 8682 O O . LEU B 1 331 ? -26 18.922 -14.711 1 93.5 331 LEU B O 1
ATOM 8686 N N . ASN B 1 332 ? -25.75 17.031 -13.477 1 78.81 332 ASN B N 1
ATOM 8687 C CA . ASN B 1 332 ? -25.156 16.266 -14.562 1 78.81 332 ASN B CA 1
ATOM 8688 C C . ASN B 1 332 ? -26.141 15.281 -15.164 1 78.81 332 ASN B C 1
ATOM 8690 O O . ASN B 1 332 ? -26.891 14.617 -14.445 1 78.81 332 ASN B O 1
ATOM 8694 N N . GLU B 1 333 ? -26.219 15.352 -16.562 1 68.56 333 GLU B N 1
ATOM 8695 C CA . GLU B 1 333 ? -27.172 14.508 -17.266 1 68.56 333 GLU B CA 1
ATOM 8696 C C . GLU B 1 333 ? -26.672 13.07 -17.375 1 68.56 333 GLU B C 1
ATOM 8698 O O . GLU B 1 333 ? -27.469 12.148 -17.562 1 68.56 333 GLU B O 1
ATOM 8703 N N . HIS B 1 334 ? -25.344 12.898 -17.219 1 67.69 334 HIS B N 1
ATOM 8704 C CA . HIS B 1 334 ? -24.828 11.555 -17.453 1 67.69 334 HIS B CA 1
ATOM 8705 C C . HIS B 1 334 ? -24.828 10.727 -16.172 1 67.69 334 HIS B C 1
ATOM 8707 O O . HIS B 1 334 ? -24.391 11.211 -15.117 1 67.69 334 HIS B O 1
ATOM 8713 N N . SER B 1 335 ? -25.594 9.625 -16.328 1 67.19 335 SER B N 1
ATOM 8714 C CA . SER B 1 335 ? -25.594 8.695 -15.211 1 67.19 335 SER B CA 1
ATOM 8715 C C . SER B 1 335 ? -24.344 7.824 -15.227 1 67.19 335 SER B C 1
ATOM 8717 O O . SER B 1 335 ? -23.922 7.336 -16.281 1 67.19 335 SER B O 1
ATOM 8719 N N . PRO B 1 336 ? -23.688 7.723 -14.109 1 68.81 336 PRO B N 1
ATOM 8720 C CA . PRO B 1 336 ? -22.547 6.793 -14.047 1 68.81 336 PRO B CA 1
ATOM 8721 C C . PRO B 1 336 ? -22.938 5.359 -14.391 1 68.81 336 PRO B C 1
ATOM 8723 O O . PRO B 1 336 ? -24.125 4.996 -14.297 1 68.81 336 PRO B O 1
ATOM 8726 N N . THR B 1 337 ? -21.984 4.637 -14.969 1 75.69 337 THR B N 1
ATOM 8727 C CA . THR B 1 337 ? -22.219 3.213 -15.195 1 75.69 337 THR B CA 1
ATOM 8728 C C . THR B 1 337 ? -22.562 2.506 -13.891 1 75.69 337 THR B C 1
ATOM 8730 O O . THR B 1 337 ? -21.875 2.691 -12.875 1 75.69 337 THR B O 1
ATOM 8733 N N . THR B 1 338 ? -23.641 1.756 -14.008 1 85.5 338 THR B N 1
ATOM 8734 C CA . THR B 1 338 ? -24.078 1.043 -12.812 1 85.5 338 THR B CA 1
ATOM 8735 C C . THR B 1 338 ? -23.219 -0.202 -12.578 1 85.5 338 THR B C 1
ATOM 8737 O O . THR B 1 338 ? -22.547 -0.672 -13.492 1 85.5 338 THR B O 1
ATOM 8740 N N . ASN B 1 339 ? -23.375 -0.709 -11.453 1 93.25 339 ASN B N 1
ATOM 8741 C CA . ASN B 1 339 ? -22.703 -1.943 -11.055 1 93.25 339 ASN B CA 1
ATOM 8742 C C . ASN B 1 339 ? -23.062 -3.1 -11.984 1 93.25 339 ASN B C 1
ATOM 8744 O O . ASN B 1 339 ? -22.188 -3.807 -12.477 1 93.25 339 ASN B O 1
ATOM 8748 N N . GLN B 1 340 ? -24.328 -3.277 -12.32 1 94 340 GLN B N 1
ATOM 8749 C CA . GLN B 1 340 ? -24.812 -4.367 -13.156 1 94 340 GLN B CA 1
ATOM 8750 C C . GLN B 1 340 ? -24.422 -4.152 -14.617 1 94 340 GLN B C 1
ATOM 8752 O O . GLN B 1 340 ? -24.109 -5.105 -15.328 1 94 340 GLN B O 1
ATOM 8757 N N . ALA B 1 341 ? -24.484 -2.889 -15.047 1 95.31 341 ALA B N 1
ATOM 8758 C CA . ALA B 1 341 ? -24.078 -2.584 -16.422 1 95.31 341 ALA B CA 1
ATOM 8759 C C . ALA B 1 341 ? -22.594 -2.865 -16.625 1 95.31 341 ALA B C 1
ATOM 8761 O O . ALA B 1 341 ? -22.188 -3.371 -17.688 1 95.31 341 ALA B O 1
ATOM 8762 N N . TYR B 1 342 ? -21.875 -2.551 -15.641 1 96.56 342 TYR B N 1
ATOM 8763 C CA . TYR B 1 342 ? -20.438 -2.807 -15.719 1 96.56 342 TYR B CA 1
ATOM 8764 C C . TYR B 1 342 ? -20.156 -4.301 -15.789 1 96.56 342 TYR B C 1
ATOM 8766 O O . TYR B 1 342 ? -19.25 -4.738 -16.5 1 96.56 342 TYR B O 1
ATOM 8774 N N . TYR B 1 343 ? -20.922 -5.082 -15.125 1 97.5 343 TYR B N 1
ATOM 8775 C CA . TYR B 1 343 ? -20.781 -6.531 -15.141 1 97.5 343 TYR B CA 1
ATOM 8776 C C . TYR B 1 343 ? -21.141 -7.105 -16.5 1 97.5 343 TYR B C 1
ATOM 8778 O O . TYR B 1 343 ? -20.484 -8.039 -16.984 1 97.5 343 TYR B O 1
ATOM 8786 N N . LYS B 1 344 ? -22.172 -6.566 -17.109 1 96.62 344 LYS B N 1
ATOM 8787 C CA . LYS B 1 344 ? -22.531 -6.988 -18.453 1 96.62 344 LYS B CA 1
ATOM 8788 C C . LYS B 1 344 ? -21.375 -6.746 -19.422 1 96.62 344 LYS B C 1
ATOM 8790 O O . LYS B 1 344 ? -21.078 -7.586 -20.281 1 96.62 344 LYS B O 1
ATOM 8795 N N . HIS B 1 345 ? -20.781 -5.637 -19.25 1 97.5 345 HIS B N 1
ATOM 8796 C CA . HIS B 1 345 ? -19.609 -5.336 -20.047 1 97.5 345 HIS B CA 1
ATOM 8797 C C . HIS B 1 345 ? -18.469 -6.301 -19.719 1 97.5 345 HIS B C 1
ATOM 8799 O O . HIS B 1 345 ? -17.781 -6.789 -20.625 1 97.5 345 HIS B O 1
ATOM 8805 N N . ALA B 1 346 ? -18.297 -6.602 -18.484 1 97.94 346 ALA B N 1
ATOM 8806 C CA . ALA B 1 346 ? -17.234 -7.508 -18.047 1 97.94 346 ALA B CA 1
ATOM 8807 C C . ALA B 1 346 ? -17.344 -8.859 -18.75 1 97.94 346 ALA B C 1
ATOM 8809 O O . ALA B 1 346 ? -16.344 -9.492 -19.062 1 97.94 346 ALA B O 1
ATOM 8810 N N . LYS B 1 347 ? -18.5 -9.32 -18.984 1 96.31 347 LYS B N 1
ATOM 8811 C CA . LYS B 1 347 ? -18.734 -10.625 -19.609 1 96.31 347 LYS B CA 1
ATOM 8812 C C . LYS B 1 347 ? -18.219 -10.656 -21.047 1 96.31 347 LYS B C 1
ATOM 8814 O O . LYS B 1 347 ? -17.969 -11.734 -21.594 1 96.31 347 LYS B O 1
ATOM 8819 N N . THR B 1 348 ? -17.984 -9.516 -21.641 1 97.31 348 THR B N 1
ATOM 8820 C CA . THR B 1 348 ? -17.438 -9.469 -22.984 1 97.31 348 THR B CA 1
ATOM 8821 C C . THR B 1 348 ? -15.906 -9.5 -22.938 1 97.31 348 THR B C 1
ATOM 8823 O O . THR B 1 348 ? -15.258 -9.82 -23.938 1 97.31 348 THR B O 1
ATOM 8826 N N . ARG B 1 349 ? -15.297 -9.188 -21.766 1 98.25 349 ARG B N 1
ATOM 8827 C CA . ARG B 1 349 ? -13.859 -8.984 -21.672 1 98.25 349 ARG B CA 1
ATOM 8828 C C . ARG B 1 349 ? -13.203 -10.086 -20.859 1 98.25 349 ARG B C 1
ATOM 8830 O O . ARG B 1 349 ? -11.992 -10.305 -20.953 1 98.25 349 ARG B O 1
ATOM 8837 N N . ILE B 1 350 ? -13.961 -10.789 -20.078 1 97.75 350 ILE B N 1
ATOM 8838 C CA . ILE B 1 350 ? -13.484 -11.836 -19.188 1 97.75 350 ILE B CA 1
ATOM 8839 C C . ILE B 1 350 ? -14.328 -13.094 -19.375 1 97.75 350 ILE B C 1
ATOM 8841 O O . ILE B 1 350 ? -15.539 -13.07 -19.156 1 97.75 350 ILE B O 1
ATOM 8845 N N . PRO B 1 351 ? -13.68 -14.18 -19.766 1 95.69 351 PRO B N 1
ATOM 8846 C CA . PRO B 1 351 ? -14.469 -15.414 -19.875 1 95.69 351 PRO B CA 1
ATOM 8847 C C . PRO B 1 351 ? -15.227 -15.734 -18.578 1 95.69 351 PRO B C 1
ATOM 8849 O O . PRO B 1 351 ? -14.617 -15.82 -17.516 1 95.69 351 PRO B O 1
ATOM 8852 N N . GLY B 1 352 ? -16.5 -15.891 -18.672 1 91.19 352 GLY B N 1
ATOM 8853 C CA . GLY B 1 352 ? -17.328 -16.188 -17.516 1 91.19 352 GLY B CA 1
ATOM 8854 C C . GLY B 1 352 ? -17.656 -14.945 -16.688 1 91.19 352 GLY B C 1
ATOM 8855 O O . GLY B 1 352 ? -18.438 -15.023 -15.734 1 91.19 352 GLY B O 1
ATOM 8856 N N . GLY B 1 353 ? -17.094 -13.836 -16.953 1 94.5 353 GLY B N 1
ATOM 8857 C CA . GLY B 1 353 ? -17.453 -12.562 -16.359 1 94.5 353 GLY B CA 1
ATOM 8858 C C . GLY B 1 353 ? -16.594 -12.18 -15.172 1 94.5 353 GLY B C 1
ATOM 8859 O O . GLY B 1 353 ? -16.5 -11.008 -14.812 1 94.5 353 GLY B O 1
ATOM 8860 N N . THR B 1 354 ? -16.031 -13.172 -14.484 1 95.19 354 THR B N 1
ATOM 8861 C CA . THR B 1 354 ? -15.195 -12.93 -13.305 1 95.19 354 THR B CA 1
ATOM 8862 C C . THR B 1 354 ? -13.906 -13.742 -13.383 1 95.19 354 THR B C 1
ATOM 8864 O O . THR B 1 354 ? -13.789 -14.656 -14.195 1 95.19 354 THR B O 1
ATOM 8867 N N . GLN B 1 355 ? -12.906 -13.383 -12.562 1 96.62 355 GLN B N 1
ATOM 8868 C CA . GLN B 1 355 ? -11.641 -14.102 -12.508 1 96.62 355 GLN B CA 1
ATOM 8869 C C . GLN B 1 355 ? -11.742 -15.32 -11.594 1 96.62 355 GLN B C 1
ATOM 8871 O O . GLN B 1 355 ? -10.836 -16.156 -11.57 1 96.62 355 GLN B O 1
ATOM 8876 N N . LEU B 1 356 ? -12.844 -15.438 -10.859 1 94.81 356 LEU B N 1
ATOM 8877 C CA . LEU B 1 356 ? -13.055 -16.531 -9.906 1 94.81 356 LEU B CA 1
ATOM 8878 C C . LEU B 1 356 ? -14.516 -16.984 -9.914 1 94.81 356 LEU B C 1
ATOM 8880 O O . LEU B 1 356 ? -15.422 -16.156 -9.734 1 94.81 356 LEU B O 1
ATOM 8884 N N . LEU B 1 357 ? -14.695 -18.219 -10.031 1 89.62 357 LEU B N 1
ATOM 8885 C CA . LEU B 1 357 ? -16.031 -18.797 -10.125 1 89.62 357 LEU B CA 1
ATOM 8886 C C . LEU B 1 357 ? -16.828 -18.531 -8.844 1 89.62 357 LEU B C 1
ATOM 8888 O O . LEU B 1 357 ? -18.016 -18.203 -8.898 1 89.62 357 LEU B O 1
ATOM 8892 N N . SER B 1 358 ? -16.188 -18.609 -7.691 1 90.56 358 SER B N 1
ATOM 8893 C CA . SER B 1 358 ? -16.859 -18.516 -6.402 1 90.56 358 SER B CA 1
ATOM 8894 C C . SER B 1 358 ? -17.375 -17.109 -6.156 1 90.56 358 SER B C 1
ATOM 8896 O O . SER B 1 358 ? -18.188 -16.891 -5.254 1 90.56 358 SER B O 1
ATOM 8898 N N . LYS B 1 359 ? -17 -16.156 -6.922 1 94.44 359 LYS B N 1
ATOM 8899 C CA . LYS B 1 359 ? -17.453 -14.781 -6.754 1 94.44 359 LYS B CA 1
ATOM 8900 C C . LYS B 1 359 ? -18.391 -14.359 -7.887 1 94.44 359 LYS B C 1
ATOM 8902 O O . LYS B 1 359 ? -18.719 -13.18 -8.023 1 94.44 359 LYS B O 1
ATOM 8907 N N . ARG B 1 360 ? -18.766 -15.312 -8.695 1 94.06 360 ARG B N 1
ATOM 8908 C CA . ARG B 1 360 ? -19.688 -15.016 -9.789 1 94.06 360 ARG B CA 1
ATOM 8909 C C . ARG B 1 360 ? -21.078 -14.656 -9.258 1 94.06 360 ARG B C 1
ATOM 8911 O O . ARG B 1 360 ? -21.672 -15.422 -8.5 1 94.06 360 ARG B O 1
ATOM 8918 N N . PRO B 1 361 ? -21.609 -13.516 -9.711 1 94.88 361 PRO B N 1
ATOM 8919 C CA . PRO B 1 361 ? -22.922 -13.094 -9.227 1 94.88 361 PRO B CA 1
ATOM 8920 C C . PRO B 1 361 ? -24 -14.141 -9.453 1 94.88 361 PRO B C 1
ATOM 8922 O O . PRO B 1 361 ? -24.922 -14.281 -8.641 1 94.88 361 PRO B O 1
ATOM 8925 N N . GLU B 1 362 ? -23.906 -14.938 -10.492 1 93.12 362 GLU B N 1
ATOM 8926 C CA . GLU B 1 362 ? -24.906 -15.938 -10.859 1 93.12 362 GLU B CA 1
ATOM 8927 C C . GLU B 1 362 ? -25 -17.031 -9.805 1 93.12 362 GLU B C 1
ATOM 8929 O O . GLU B 1 362 ? -26.031 -17.688 -9.664 1 93.12 362 GLU B O 1
ATOM 8934 N N . ASN B 1 363 ? -23.906 -17.188 -9.062 1 91.62 363 ASN B N 1
ATOM 8935 C CA . ASN B 1 363 ? -23.906 -18.219 -8.023 1 91.62 363 ASN B CA 1
ATOM 8936 C C . ASN B 1 363 ? -24.656 -17.75 -6.781 1 91.62 363 ASN B C 1
ATOM 8938 O O . ASN B 1 363 ? -25.016 -18.562 -5.926 1 91.62 363 ASN B O 1
ATOM 8942 N N . MET B 1 364 ? -24.922 -16.438 -6.672 1 93.75 364 MET B N 1
ATOM 8943 C CA . MET B 1 364 ? -25.578 -15.883 -5.492 1 93.75 364 MET B CA 1
ATOM 8944 C C . MET B 1 364 ? -27 -15.43 -5.82 1 93.75 364 MET B C 1
ATOM 8946 O O . MET B 1 364 ? -27.969 -16.109 -5.484 1 93.75 364 MET B O 1
ATOM 8950 N N . ALA B 1 365 ? -27.125 -14.383 -6.559 1 94.19 365 ALA B N 1
ATOM 8951 C CA . ALA B 1 365 ? -28.391 -13.828 -7.004 1 94.19 365 ALA B CA 1
ATOM 8952 C C . ALA B 1 365 ? -28.25 -13.141 -8.359 1 94.19 365 ALA B C 1
ATOM 8954 O O . ALA B 1 365 ? -28 -11.938 -8.43 1 94.19 365 ALA B O 1
ATOM 8955 N N . PRO B 1 366 ? -28.5 -13.898 -9.398 1 92.62 366 PRO B N 1
ATOM 8956 C CA . PRO B 1 366 ? -28.344 -13.336 -10.742 1 92.62 366 PRO B CA 1
ATOM 8957 C C . PRO B 1 366 ? -29.094 -12.016 -10.922 1 92.62 366 PRO B C 1
ATOM 8959 O O . PRO B 1 366 ? -30.25 -11.898 -10.492 1 92.62 366 PRO B O 1
ATOM 8962 N N . ASN B 1 367 ? -28.422 -11.023 -11.469 1 92 367 ASN B N 1
ATOM 8963 C CA . ASN B 1 367 ? -28.969 -9.703 -11.805 1 92 367 ASN B CA 1
ATOM 8964 C C . ASN B 1 367 ? -29.203 -8.859 -10.555 1 92 367 ASN B C 1
ATOM 8966 O O . ASN B 1 367 ? -29.578 -7.695 -10.648 1 92 367 ASN B O 1
ATOM 8970 N N . HIS B 1 368 ? -28.984 -9.414 -9.398 1 94.56 368 HIS B N 1
ATOM 8971 C CA . HIS B 1 368 ? -29.234 -8.68 -8.164 1 94.56 368 HIS B CA 1
ATOM 8972 C C . HIS B 1 368 ? -27.969 -8.539 -7.332 1 94.56 368 HIS B C 1
ATOM 8974 O O . HIS B 1 368 ? -27.688 -7.473 -6.777 1 94.56 368 HIS B O 1
ATOM 8980 N N . TRP B 1 369 ? -27.203 -9.578 -7.227 1 96.75 369 TRP B N 1
ATOM 8981 C CA . TRP B 1 369 ? -25.984 -9.578 -6.441 1 96.75 369 TRP B CA 1
ATOM 8982 C C . TRP B 1 369 ? -25 -8.539 -6.973 1 96.75 369 TRP B C 1
ATOM 8984 O O . TRP B 1 369 ? -24.75 -8.469 -8.18 1 96.75 369 TRP B O 1
ATOM 8994 N N . PRO B 1 370 ? -24.453 -7.676 -6.086 1 97.44 370 PRO B N 1
ATOM 8995 C CA . PRO B 1 370 ? -23.484 -6.699 -6.582 1 97.44 370 PRO B CA 1
ATOM 8996 C C . PRO B 1 370 ? -22.188 -7.352 -7.055 1 97.44 370 PRO B C 1
ATOM 8998 O O . PRO B 1 370 ? -21.531 -8.055 -6.285 1 97.44 370 PRO B O 1
ATOM 9001 N N . PRO B 1 371 ? -21.797 -7.102 -8.242 1 97.62 371 PRO B N 1
ATOM 9002 C CA . PRO B 1 371 ? -20.609 -7.758 -8.781 1 97.62 371 PRO B CA 1
ATOM 9003 C C . PRO B 1 371 ? -19.312 -7.141 -8.273 1 97.62 371 PRO B C 1
ATOM 9005 O O . PRO B 1 371 ? -18.297 -7.844 -8.117 1 97.62 371 PRO B O 1
ATOM 9008 N N . TYR B 1 372 ? -19.312 -5.824 -7.969 1 98.06 372 TYR B N 1
ATOM 9009 C CA . TYR B 1 372 ? -18.047 -5.133 -7.719 1 98.06 372 TYR B CA 1
ATOM 9010 C C . TYR B 1 372 ? -18.141 -4.277 -6.461 1 98.06 372 TYR B C 1
ATOM 9012 O O . TYR B 1 372 ? -19.234 -3.906 -6.027 1 98.06 372 TYR B O 1
ATOM 9020 N N . PHE B 1 373 ? -16.953 -4.016 -5.859 1 97.62 373 PHE B N 1
ATOM 9021 C CA . PHE B 1 373 ? -16.875 -3.139 -4.699 1 97.62 373 PHE B CA 1
ATOM 9022 C C . PHE B 1 373 ? -15.953 -1.953 -4.977 1 97.62 373 PHE B C 1
ATOM 9024 O O . PHE B 1 373 ? -15.039 -2.047 -5.801 1 97.62 373 PHE B O 1
ATOM 9031 N N . LYS B 1 374 ? -16.156 -0.892 -4.348 1 95.12 374 LYS B N 1
ATOM 9032 C CA . LYS B 1 374 ? -15.258 0.257 -4.402 1 95.12 374 LYS B CA 1
ATOM 9033 C C . LYS B 1 374 ? -14.477 0.404 -3.102 1 95.12 374 LYS B C 1
ATOM 9035 O O . LYS B 1 374 ? -13.383 0.97 -3.092 1 95.12 374 LYS B O 1
ATOM 9040 N N . LYS B 1 375 ? -15.086 -0.106 -1.998 1 96.75 375 LYS B N 1
ATOM 9041 C CA . LYS B 1 375 ? -14.469 -0.012 -0.677 1 96.75 375 LYS B CA 1
ATOM 9042 C C . LYS B 1 375 ? -14.883 -1.183 0.208 1 96.75 375 LYS B C 1
ATOM 9044 O O . LYS B 1 375 ? -16 -1.69 0.09 1 96.75 375 LYS B O 1
ATOM 9049 N N . ALA B 1 376 ? -14.016 -1.65 1.074 1 98.38 376 ALA B N 1
ATOM 9050 C CA . ALA B 1 376 ? -14.297 -2.688 2.062 1 98.38 376 ALA B CA 1
ATOM 9051 C C . ALA B 1 376 ? -13.492 -2.463 3.34 1 98.38 376 ALA B C 1
ATOM 9053 O O . ALA B 1 376 ? -12.32 -2.08 3.285 1 98.38 376 ALA B O 1
ATOM 9054 N N . SER B 1 377 ? -14.102 -2.609 4.496 1 97.62 377 SER B N 1
ATOM 9055 C CA . SER B 1 377 ? -13.484 -2.447 5.809 1 97.62 377 SER B CA 1
ATOM 9056 C C . SER B 1 377 ? -14.219 -3.266 6.867 1 97.62 377 SER B C 1
ATOM 9058 O O . SER B 1 377 ? -15.453 -3.301 6.887 1 97.62 377 SER B O 1
ATOM 9060 N N . GLY B 1 378 ? -13.492 -3.924 7.742 1 97.38 378 GLY B N 1
ATOM 9061 C CA . GLY B 1 378 ? -14.156 -4.82 8.68 1 97.38 378 GLY B CA 1
ATOM 9062 C C . GLY B 1 378 ? -14.945 -5.914 7.988 1 97.38 378 GLY B C 1
ATOM 9063 O O . GLY B 1 378 ? -14.398 -6.672 7.184 1 97.38 378 GLY B O 1
ATOM 9064 N N . CYS B 1 379 ? -16.203 -5.965 8.258 1 98.25 379 CYS B N 1
ATOM 9065 C CA . CYS B 1 379 ? -17.094 -6.887 7.555 1 98.25 379 CYS B CA 1
ATOM 9066 C C . CYS B 1 379 ? -18.109 -6.125 6.707 1 98.25 379 CYS B C 1
ATOM 9068 O O . CYS B 1 379 ? -19.203 -6.621 6.449 1 98.25 379 CYS B O 1
ATOM 9070 N N . GLU B 1 380 ? -17.703 -4.895 6.312 1 97.94 380 GLU B N 1
ATOM 9071 C CA . GLU B 1 380 ? -18.578 -4.012 5.539 1 97.94 380 GLU B CA 1
ATOM 9072 C C . GLU B 1 380 ? -18.031 -3.801 4.129 1 97.94 380 GLU B C 1
ATOM 9074 O O . GLU B 1 380 ? -16.812 -3.738 3.926 1 97.94 380 GLU B O 1
ATOM 9079 N N . ILE B 1 381 ? -18.938 -3.693 3.17 1 98.25 381 ILE B N 1
ATOM 9080 C CA . ILE B 1 381 ? -18.594 -3.537 1.761 1 98.25 381 ILE B CA 1
ATOM 9081 C C . ILE B 1 381 ? -19.469 -2.449 1.135 1 98.25 381 ILE B C 1
ATOM 9083 O O . ILE B 1 381 ? -20.672 -2.375 1.402 1 98.25 381 ILE B O 1
ATOM 9087 N N . TRP B 1 382 ? -18.875 -1.545 0.39 1 97.12 382 TRP B N 1
ATOM 9088 C CA . TRP B 1 382 ? -19.578 -0.582 -0.458 1 97.12 382 TRP B CA 1
ATOM 9089 C C . TRP B 1 382 ? -19.375 -0.915 -1.934 1 97.12 382 TRP B C 1
ATOM 9091 O O . TRP B 1 382 ? -18.25 -1.001 -2.412 1 97.12 382 TRP B O 1
ATOM 9101 N N . ASP B 1 383 ? -20.453 -1.151 -2.623 1 96.62 383 ASP B N 1
ATOM 9102 C CA . ASP B 1 383 ? -20.328 -1.555 -4.02 1 96.62 383 ASP B CA 1
ATOM 9103 C C . ASP B 1 383 ? -20.109 -0.342 -4.922 1 96.62 383 ASP B C 1
ATOM 9105 O O . ASP B 1 383 ? -19.906 0.772 -4.438 1 96.62 383 ASP B O 1
ATOM 9109 N N . LEU B 1 384 ? -20.078 -0.462 -6.211 1 93.81 384 LEU B N 1
ATOM 9110 C CA . LEU B 1 384 ? -19.766 0.597 -7.16 1 93.81 384 LEU B CA 1
ATOM 9111 C C . LEU B 1 384 ? -20.844 1.666 -7.172 1 93.81 384 LEU B C 1
ATOM 9113 O O . LEU B 1 384 ? -20.594 2.816 -7.531 1 93.81 384 LEU B O 1
ATOM 9117 N N . ASP B 1 385 ? -22.047 1.285 -6.793 1 91.94 385 ASP B N 1
ATOM 9118 C CA . ASP B 1 385 ? -23.156 2.23 -6.75 1 91.94 385 ASP B CA 1
ATOM 9119 C C . ASP B 1 385 ? -23.203 2.967 -5.414 1 91.94 385 ASP B C 1
ATOM 9121 O O . ASP B 1 385 ? -24.062 3.828 -5.199 1 91.94 385 ASP B O 1
ATOM 9125 N N . GLY B 1 386 ? -22.328 2.553 -4.504 1 90.44 386 GLY B N 1
ATOM 9126 C CA . GLY B 1 386 ? -22.25 3.219 -3.211 1 90.44 386 GLY B CA 1
ATOM 9127 C C . GLY B 1 386 ? -23.141 2.584 -2.158 1 90.44 386 GLY B C 1
ATOM 9128 O O . GLY B 1 386 ? -23.266 3.105 -1.047 1 90.44 386 GLY B O 1
ATOM 9129 N N . LYS B 1 387 ? -23.75 1.497 -2.484 1 93.81 387 LYS B N 1
ATOM 9130 C CA . LYS B 1 387 ? -24.594 0.797 -1.52 1 93.81 387 LYS B CA 1
ATOM 9131 C C . LYS B 1 387 ? -23.75 0.065 -0.481 1 93.81 387 LYS B C 1
ATOM 9133 O O . LYS B 1 387 ? -22.75 -0.562 -0.821 1 93.81 387 LYS B O 1
ATOM 9138 N N . HIS B 1 388 ? -24.219 0.165 0.761 1 95.69 388 HIS B N 1
ATOM 9139 C CA . HIS B 1 388 ? -23.516 -0.428 1.894 1 95.69 388 HIS B CA 1
ATOM 9140 C C . HIS B 1 388 ? -24.078 -1.799 2.238 1 95.69 388 HIS B C 1
ATOM 9142 O O . HIS B 1 388 ? -25.297 -1.991 2.221 1 95.69 388 HIS B O 1
ATOM 9148 N N . PHE B 1 389 ? -23.172 -2.818 2.5 1 98 389 PHE B N 1
ATOM 9149 C CA . PHE B 1 389 ? -23.594 -4.156 2.912 1 98 389 PHE B CA 1
ATOM 9150 C C . PHE B 1 389 ? -22.719 -4.66 4.062 1 98 389 PHE B C 1
ATOM 9152 O O . PHE B 1 389 ? -21.531 -4.355 4.125 1 98 389 PHE B O 1
ATOM 9159 N N . TYR B 1 390 ? -23.375 -5.41 4.984 1 98.19 390 TYR B N 1
ATOM 9160 C CA . TYR B 1 390 ? -22.609 -6.289 5.871 1 98.19 390 TYR B CA 1
ATOM 9161 C C . TYR B 1 390 ? -22.359 -7.641 5.211 1 98.19 390 TYR B C 1
ATOM 9163 O O . TYR B 1 390 ? -23.281 -8.242 4.637 1 98.19 390 TYR B O 1
ATOM 9171 N N . ASP B 1 391 ? -21.172 -8.125 5.262 1 98.62 391 ASP B N 1
ATOM 9172 C CA . ASP B 1 391 ? -20.828 -9.391 4.625 1 98.62 391 ASP B CA 1
ATOM 9173 C C . ASP B 1 391 ? -21.094 -10.562 5.562 1 98.62 391 ASP B C 1
ATOM 9175 O O . ASP B 1 391 ? -20.297 -10.836 6.469 1 98.62 391 ASP B O 1
ATOM 9179 N N . PHE B 1 392 ? -22.141 -11.242 5.379 1 98.44 392 PHE B N 1
ATOM 9180 C CA . PHE B 1 392 ? -22.484 -12.453 6.102 1 98.44 392 PHE B CA 1
ATOM 9181 C C . PHE B 1 392 ? -22.469 -13.664 5.172 1 98.44 392 PHE B C 1
ATOM 9183 O O . PHE B 1 392 ? -23.375 -14.5 5.211 1 98.44 392 PHE B O 1
ATOM 9190 N N . SER B 1 393 ? -21.484 -13.641 4.305 1 96.94 393 SER B N 1
ATOM 9191 C CA . SER B 1 393 ? -21.25 -14.742 3.377 1 96.94 393 SER B CA 1
ATOM 9192 C C . SER B 1 393 ? -19.906 -15.414 3.646 1 96.94 393 SER B C 1
ATOM 9194 O O . SER B 1 393 ? -19.703 -16.016 4.699 1 96.94 393 SER B O 1
ATOM 9196 N N . THR B 1 394 ? -18.969 -15.367 2.6 1 93.31 394 THR B N 1
ATOM 9197 C CA . THR B 1 394 ? -17.734 -16.141 2.756 1 93.31 394 THR B CA 1
ATOM 9198 C C . THR B 1 394 ? -16.594 -15.242 3.236 1 93.31 394 THR B C 1
ATOM 9200 O O . THR B 1 394 ? -15.516 -15.742 3.572 1 93.31 394 THR B O 1
ATOM 9203 N N . ASN B 1 395 ? -16.766 -13.961 3.322 1 95.81 395 ASN B N 1
ATOM 9204 C CA . ASN B 1 395 ? -15.734 -13.008 3.734 1 95.81 395 ASN B CA 1
ATOM 9205 C C . ASN B 1 395 ? -14.438 -13.211 2.959 1 95.81 395 ASN B C 1
ATOM 9207 O O . ASN B 1 395 ? -13.383 -13.422 3.555 1 95.81 395 ASN B O 1
ATOM 9211 N N . ALA B 1 396 ? -14.586 -13.047 1.628 1 97.5 396 ALA B N 1
ATOM 9212 C CA . ALA B 1 396 ? -13.508 -13.18 0.653 1 97.5 396 ALA B CA 1
ATOM 9213 C C . ALA B 1 396 ? -13.039 -14.633 0.545 1 97.5 396 ALA B C 1
ATOM 9215 O O . ALA B 1 396 ? -11.844 -14.906 0.57 1 97.5 396 ALA B O 1
ATOM 9216 N N . VAL B 1 397 ? -13.984 -15.492 0.536 1 96.56 397 VAL B N 1
ATOM 9217 C CA . VAL B 1 397 ? -13.758 -16.922 0.393 1 96.56 397 VAL B CA 1
ATOM 9218 C C . VAL B 1 397 ? -12.828 -17.406 1.506 1 96.56 397 VAL B C 1
ATOM 9220 O O . VAL B 1 397 ? -11.906 -18.188 1.257 1 96.56 397 VAL B O 1
ATOM 9223 N N . GLY B 1 398 ? -12.938 -16.828 2.629 1 97 398 GLY B N 1
ATOM 9224 C CA . GLY B 1 398 ? -12.234 -17.281 3.816 1 97 398 GLY B CA 1
ATOM 9225 C C . GLY B 1 398 ? -10.852 -16.688 3.971 1 97 398 GLY B C 1
ATOM 9226 O O . GLY B 1 398 ? -10.094 -17.062 4.863 1 97 398 GLY B O 1
ATOM 9227 N N . SER B 1 399 ? -10.5 -15.648 3.217 1 97.88 399 SER B N 1
ATOM 9228 C CA . SER B 1 399 ? -9.117 -15.172 3.188 1 97.88 399 SER B CA 1
ATOM 9229 C C . SER B 1 399 ? -8.906 -14.023 4.16 1 97.88 399 SER B C 1
ATOM 9231 O O . SER B 1 399 ? -7.77 -13.664 4.473 1 97.88 399 SER B O 1
ATOM 9233 N N . CYS B 1 400 ? -9.969 -13.375 4.68 1 98.06 400 CYS B N 1
ATOM 9234 C CA . CYS B 1 400 ? -9.82 -12.18 5.508 1 98.06 400 CYS B CA 1
ATOM 9235 C C . CYS B 1 400 ? -10.344 -12.43 6.918 1 98.06 400 CYS B C 1
ATOM 9237 O O . CYS B 1 400 ? -11.344 -11.828 7.328 1 98.06 400 CYS B O 1
ATOM 9239 N N . ILE B 1 401 ? -9.617 -13.172 7.691 1 97.94 401 ILE B N 1
ATOM 9240 C CA . ILE B 1 401 ? -10.062 -13.656 8.992 1 97.94 401 ILE B CA 1
ATOM 9241 C C . ILE B 1 401 ? -10.133 -12.492 9.977 1 97.94 401 ILE B C 1
ATOM 9243 O O . ILE B 1 401 ? -10.953 -12.508 10.906 1 97.94 401 ILE B O 1
ATOM 9247 N N . LEU B 1 402 ? -9.367 -11.422 9.781 1 98.19 402 LEU B N 1
ATOM 9248 C CA . LEU B 1 402 ? -9.328 -10.273 10.68 1 98.19 402 LEU B CA 1
ATOM 9249 C C . LEU B 1 402 ? -10.273 -9.172 10.195 1 98.19 402 LEU B C 1
ATOM 9251 O O . LEU B 1 402 ? -10.469 -8.172 10.891 1 98.19 402 LEU B O 1
ATOM 9255 N N . GLY B 1 403 ? -10.906 -9.391 9.07 1 98.12 403 GLY B N 1
ATOM 9256 C CA . GLY B 1 403 ? -11.719 -8.367 8.43 1 98.12 403 GLY B CA 1
ATOM 9257 C C . GLY B 1 403 ? -10.984 -7.602 7.352 1 98.12 403 GLY B C 1
ATOM 9258 O O . GLY B 1 403 ? -9.766 -7.734 7.207 1 98.12 403 GLY B O 1
ATOM 9259 N N . TYR B 1 404 ? -11.742 -6.832 6.562 1 98.44 404 TYR B N 1
ATOM 9260 C CA . TYR B 1 404 ? -11.219 -6.102 5.414 1 98.44 404 TYR B CA 1
ATOM 9261 C C . TYR B 1 404 ? -10.461 -4.859 5.855 1 98.44 404 TYR B C 1
ATOM 9263 O O . TYR B 1 404 ? -10.828 -4.219 6.844 1 98.44 404 TYR B O 1
ATOM 9271 N N . ALA B 1 405 ? -9.352 -4.578 5.082 1 97.62 405 ALA B N 1
ATOM 9272 C CA . ALA B 1 405 ? -8.562 -3.369 5.305 1 97.62 405 ALA B CA 1
ATOM 9273 C C . ALA B 1 405 ? -8.203 -3.211 6.777 1 97.62 405 ALA B C 1
ATOM 9275 O O . ALA B 1 405 ? -8.414 -2.15 7.367 1 97.62 405 ALA B O 1
ATOM 9276 N N . HIS B 1 406 ? -7.727 -4.289 7.398 1 97.44 406 HIS B N 1
ATOM 9277 C CA . HIS B 1 406 ? -7.348 -4.246 8.805 1 97.44 406 HIS B CA 1
ATOM 9278 C C . HIS B 1 406 ? -6.23 -3.236 9.047 1 97.44 406 HIS B C 1
ATOM 9280 O O . HIS B 1 406 ? -5.203 -3.266 8.359 1 97.44 406 HIS B O 1
ATOM 9286 N N . PRO B 1 407 ? -6.375 -2.354 10.023 1 95.62 407 PRO B N 1
ATOM 9287 C CA . PRO B 1 407 ? -5.461 -1.218 10.164 1 95.62 407 PRO B CA 1
ATOM 9288 C C . PRO B 1 407 ? -4.012 -1.649 10.383 1 95.62 407 PRO B C 1
ATOM 9290 O O . PRO B 1 407 ? -3.096 -1.047 9.812 1 95.62 407 PRO B O 1
ATOM 9293 N N . GLU B 1 408 ? -3.727 -2.664 11.18 1 95.69 408 GLU B N 1
ATOM 9294 C CA . GLU B 1 408 ? -2.359 -3.09 11.461 1 95.69 408 GLU B CA 1
ATOM 9295 C C . GLU B 1 408 ? -1.7 -3.688 10.227 1 95.69 408 GLU B C 1
ATOM 9297 O O . GLU B 1 408 ? -0.504 -3.496 9.992 1 95.69 408 GLU B O 1
ATOM 9302 N N . ILE B 1 409 ? -2.453 -4.441 9.422 1 97.94 409 ILE B N 1
ATOM 9303 C CA . ILE B 1 409 ? -1.921 -5.023 8.195 1 97.94 409 ILE B CA 1
ATOM 9304 C C . ILE B 1 409 ? -1.683 -3.922 7.168 1 97.94 409 ILE B C 1
ATOM 9306 O O . ILE B 1 409 ? -0.636 -3.887 6.516 1 97.94 409 ILE B O 1
ATOM 9310 N N . ASN B 1 410 ? -2.684 -2.996 7.055 1 97.69 410 ASN B N 1
ATOM 9311 C CA . ASN B 1 410 ? -2.527 -1.869 6.145 1 97.69 410 ASN B CA 1
ATOM 9312 C C . ASN B 1 410 ? -1.268 -1.065 6.457 1 97.69 410 ASN B C 1
ATOM 9314 O O . ASN B 1 410 ? -0.528 -0.683 5.547 1 97.69 410 ASN B O 1
ATOM 9318 N N . LYS B 1 411 ? -1.029 -0.84 7.742 1 97 411 LYS B N 1
ATOM 9319 C CA . LYS B 1 411 ? 0.153 -0.09 8.156 1 97 411 LYS B CA 1
ATOM 9320 C C . LYS B 1 411 ? 1.433 -0.783 7.699 1 97 411 LYS B C 1
ATOM 9322 O O . LYS B 1 411 ? 2.334 -0.14 7.156 1 97 411 LYS B O 1
ATOM 9327 N N . ALA B 1 412 ? 1.529 -2.055 7.926 1 98.25 412 ALA B N 1
ATOM 9328 C CA . ALA B 1 412 ? 2.711 -2.82 7.535 1 98.25 412 ALA B CA 1
ATOM 9329 C C . ALA B 1 412 ? 2.916 -2.779 6.023 1 98.25 412 ALA B C 1
ATOM 9331 O O . ALA B 1 412 ? 4.043 -2.631 5.547 1 98.25 412 ALA B O 1
ATOM 9332 N N . ILE B 1 413 ? 1.822 -2.916 5.266 1 98.56 413 ILE B N 1
ATOM 9333 C CA . ILE B 1 413 ? 1.876 -2.93 3.809 1 98.56 413 ILE B CA 1
ATOM 9334 C C . ILE B 1 413 ? 2.324 -1.562 3.295 1 98.56 413 ILE B C 1
ATOM 9336 O O . ILE B 1 413 ? 3.213 -1.473 2.445 1 98.56 413 ILE B O 1
ATOM 9340 N N . ILE B 1 414 ? 1.737 -0.521 3.791 1 97.81 414 ILE B N 1
ATOM 9341 C CA . ILE B 1 414 ? 2.027 0.834 3.336 1 97.81 414 ILE B CA 1
ATOM 9342 C C . ILE B 1 414 ? 3.494 1.167 3.607 1 97.81 414 ILE B C 1
ATOM 9344 O O . ILE B 1 414 ? 4.172 1.751 2.76 1 97.81 414 ILE B O 1
ATOM 9348 N N . LYS B 1 415 ? 3.988 0.822 4.773 1 98 415 LYS B N 1
ATOM 9349 C CA . LYS B 1 415 ? 5.398 1.041 5.09 1 98 415 LYS B CA 1
ATOM 9350 C C . LYS B 1 415 ? 6.301 0.396 4.043 1 98 415 LYS B C 1
ATOM 9352 O O . LYS B 1 415 ? 7.215 1.039 3.521 1 98 415 LYS B O 1
ATOM 9357 N N . LYS B 1 416 ? 6.012 -0.854 3.74 1 98.25 416 LYS B N 1
ATOM 9358 C CA . LYS B 1 416 ? 6.863 -1.581 2.803 1 98.25 416 LYS B CA 1
ATOM 9359 C C . LYS B 1 416 ? 6.738 -1.012 1.393 1 98.25 416 LYS B C 1
ATOM 9361 O O . LYS B 1 416 ? 7.715 -0.971 0.645 1 98.25 416 LYS B O 1
ATOM 9366 N N . VAL B 1 417 ? 5.543 -0.593 0.991 1 98.19 417 VAL B N 1
ATOM 9367 C CA . VAL B 1 417 ? 5.348 0.052 -0.303 1 98.19 417 VAL B CA 1
ATOM 9368 C C . VAL B 1 417 ? 6.234 1.291 -0.404 1 98.19 417 VAL B C 1
ATOM 9370 O O . VAL B 1 417 ? 6.914 1.496 -1.412 1 98.19 417 VAL B O 1
ATOM 9373 N N . ASN B 1 418 ? 6.281 2.057 0.669 1 97.06 418 ASN B N 1
ATOM 9374 C CA . ASN B 1 418 ? 7.066 3.287 0.689 1 97.06 418 ASN B CA 1
ATOM 9375 C C . ASN B 1 418 ? 8.562 2.998 0.6 1 97.06 418 ASN B C 1
ATOM 9377 O O . ASN B 1 418 ? 9.312 3.756 -0.022 1 97.06 418 ASN B O 1
ATOM 9381 N N . LEU B 1 419 ? 9 1.91 1.167 1 97.81 419 LEU B N 1
ATOM 9382 C CA . LEU B 1 419 ? 10.422 1.6 1.248 1 97.81 419 LEU B CA 1
ATOM 9383 C C . LEU B 1 419 ? 10.859 0.736 0.07 1 97.81 419 LEU B C 1
ATOM 9385 O O . LEU B 1 419 ? 12.047 0.458 -0.096 1 97.81 419 LEU B O 1
ATOM 9389 N N . GLY B 1 420 ? 9.961 0.29 -0.729 1 98.19 420 GLY B N 1
ATOM 9390 C CA . GLY B 1 420 ? 10.219 -0.596 -1.854 1 98.19 420 GLY B CA 1
ATOM 9391 C C . GLY B 1 420 ? 9.836 -2.037 -1.577 1 98.19 420 GLY B C 1
ATOM 9392 O O . GLY B 1 420 ? 10.266 -2.619 -0.579 1 98.19 420 GLY B O 1
ATOM 9393 N N . ASN B 1 421 ? 9.055 -2.645 -2.469 1 98.25 421 ASN B N 1
ATOM 9394 C CA . ASN B 1 421 ? 8.523 -3.982 -2.236 1 98.25 421 ASN B CA 1
ATOM 9395 C C . ASN B 1 421 ? 9.289 -5.039 -3.023 1 98.25 421 ASN B C 1
ATOM 9397 O O . ASN B 1 421 ? 9.117 -6.234 -2.799 1 98.25 421 ASN B O 1
ATOM 9401 N N . MET B 1 422 ? 10.125 -4.582 -3.967 1 97.69 422 MET B N 1
ATOM 9402 C CA . MET B 1 422 ? 10.789 -5.492 -4.891 1 97.69 422 MET B CA 1
ATOM 9403 C C . MET B 1 422 ? 12.094 -4.891 -5.398 1 97.69 422 MET B C 1
ATOM 9405 O O . MET B 1 422 ? 12.195 -3.674 -5.578 1 97.69 422 MET B O 1
ATOM 9409 N N . CYS B 1 423 ? 13.133 -5.68 -5.547 1 98.19 423 CYS B N 1
ATOM 9410 C CA . CYS B 1 423 ? 14.344 -5.312 -6.262 1 98.19 423 CYS B CA 1
ATOM 9411 C C . CYS B 1 423 ? 15.156 -6.547 -6.637 1 98.19 423 CYS B C 1
ATOM 9413 O O . CYS B 1 423 ? 14.617 -7.656 -6.68 1 98.19 423 CYS B O 1
ATOM 9415 N N . SER B 1 424 ? 16.406 -6.391 -6.984 1 98.06 424 SER B N 1
ATOM 9416 C CA . SER B 1 424 ? 17.25 -7.504 -7.418 1 98.06 424 SER B CA 1
ATOM 9417 C C . SER B 1 424 ? 17.688 -8.359 -6.23 1 98.06 424 SER B C 1
ATOM 9419 O O . SER B 1 424 ? 18.141 -9.484 -6.41 1 98.06 424 SER B O 1
ATOM 9421 N N . LEU B 1 425 ? 17.547 -7.863 -5.016 1 98.25 425 LEU B N 1
ATOM 9422 C CA . LEU B 1 425 ? 17.875 -8.602 -3.799 1 98.25 425 LEU B CA 1
ATOM 9423 C C . LEU B 1 425 ? 16.609 -9.195 -3.18 1 98.25 425 LEU B C 1
ATOM 9425 O O . LEU B 1 425 ? 15.5 -8.961 -3.664 1 98.25 425 LEU B O 1
ATOM 9429 N N . ASN B 1 426 ? 16.797 -10 -2.141 1 98.12 426 ASN B N 1
ATOM 9430 C CA . ASN B 1 426 ? 15.672 -10.688 -1.503 1 98.12 426 ASN B CA 1
ATOM 9431 C C . ASN B 1 426 ? 15.094 -9.867 -0.353 1 98.12 426 ASN B C 1
ATOM 9433 O O . ASN B 1 426 ? 15.797 -9.07 0.265 1 98.12 426 ASN B O 1
ATOM 9437 N N . PRO B 1 427 ? 13.789 -10.008 -0.143 1 97.81 427 PRO B N 1
ATOM 9438 C CA . PRO B 1 427 ? 13.242 -9.391 1.068 1 97.81 427 PRO B CA 1
ATOM 9439 C C . PRO B 1 427 ? 13.594 -10.164 2.336 1 97.81 427 PRO B C 1
ATOM 9441 O O . PRO B 1 427 ? 13.43 -11.391 2.383 1 97.81 427 PRO B O 1
ATOM 9444 N N . PRO B 1 428 ? 14.031 -9.5 3.35 1 97.75 428 PRO B N 1
ATOM 9445 C CA . PRO B 1 428 ? 14.375 -10.211 4.582 1 97.75 428 PRO B CA 1
ATOM 9446 C C . PRO B 1 428 ? 13.148 -10.812 5.277 1 97.75 428 PRO B C 1
ATOM 9448 O O . PRO B 1 428 ? 13.289 -11.75 6.062 1 97.75 428 PRO B O 1
ATOM 9451 N N . GLU B 1 429 ? 11.977 -10.32 4.934 1 98.06 429 GLU B N 1
ATOM 9452 C CA . GLU B 1 429 ? 10.727 -10.789 5.527 1 98.06 429 GLU B CA 1
ATOM 9453 C C . GLU B 1 429 ? 10.484 -12.258 5.211 1 98.06 429 GLU B C 1
ATOM 9455 O O . GLU B 1 429 ? 9.758 -12.945 5.941 1 98.06 429 GLU B O 1
ATOM 9460 N N . GLU B 1 430 ? 11.047 -12.797 4.078 1 98.31 430 GLU B N 1
ATOM 9461 C CA . GLU B 1 430 ? 10.867 -14.219 3.777 1 98.31 430 GLU B CA 1
ATOM 9462 C C . GLU B 1 430 ? 11.492 -15.094 4.859 1 98.31 430 GLU B C 1
ATOM 9464 O O . GLU B 1 430 ? 10.938 -16.141 5.215 1 98.31 430 GLU B O 1
ATOM 9469 N N . VAL B 1 431 ? 12.641 -14.633 5.422 1 98.44 431 VAL B N 1
ATOM 9470 C CA . VAL B 1 431 ? 13.305 -15.383 6.477 1 98.44 431 VAL B CA 1
ATOM 9471 C C . VAL B 1 431 ? 12.531 -15.25 7.781 1 98.44 431 VAL B C 1
ATOM 9473 O O . VAL B 1 431 ? 12.328 -16.234 8.5 1 98.44 431 VAL B O 1
ATOM 9476 N N . ALA B 1 432 ? 12.117 -14.008 8.062 1 98.38 432 ALA B N 1
ATOM 9477 C CA . ALA B 1 432 ? 11.344 -13.766 9.273 1 98.38 432 ALA B CA 1
ATOM 9478 C C . ALA B 1 432 ? 10.07 -14.609 9.297 1 98.38 432 ALA B C 1
ATOM 9480 O O . ALA B 1 432 ? 9.695 -15.156 10.336 1 98.38 432 ALA B O 1
ATOM 9481 N N . LEU B 1 433 ? 9.391 -14.719 8.148 1 98.81 433 LEU B N 1
ATOM 9482 C CA . LEU B 1 433 ? 8.172 -15.516 8.07 1 98.81 433 LEU B CA 1
ATOM 9483 C C . LEU B 1 433 ? 8.484 -17 8.234 1 98.81 433 LEU B C 1
ATOM 9485 O O . LEU B 1 433 ? 7.75 -17.719 8.914 1 98.81 433 LEU B O 1
ATOM 9489 N N . ALA B 1 434 ? 9.555 -17.469 7.566 1 98.88 434 ALA B N 1
ATOM 9490 C CA . ALA B 1 434 ? 9.961 -18.859 7.738 1 98.88 434 ALA B CA 1
ATOM 9491 C C . ALA B 1 434 ? 10.219 -19.172 9.211 1 98.88 434 ALA B C 1
ATOM 9493 O O . ALA B 1 434 ? 9.758 -20.203 9.719 1 98.88 434 ALA B O 1
ATOM 9494 N N . ASP B 1 435 ? 10.93 -18.281 9.914 1 98.75 435 ASP B N 1
ATOM 9495 C CA . ASP B 1 435 ? 11.203 -18.438 11.344 1 98.75 435 ASP B CA 1
ATOM 9496 C C . ASP B 1 435 ? 9.906 -18.531 12.141 1 98.75 435 ASP B C 1
ATOM 9498 O O . ASP B 1 435 ? 9.758 -19.422 12.984 1 98.75 435 ASP B O 1
ATOM 9502 N N . LYS B 1 436 ? 9.016 -17.641 11.875 1 98.75 436 LYS B N 1
ATOM 9503 C CA . LYS B 1 436 ? 7.77 -17.578 12.633 1 98.75 436 LYS B CA 1
ATOM 9504 C C . LYS B 1 436 ? 6.934 -18.828 12.43 1 98.75 436 LYS B C 1
ATOM 9506 O O . LYS B 1 436 ? 6.371 -19.375 13.383 1 98.75 436 LYS B O 1
ATOM 9511 N N . LEU B 1 437 ? 6.801 -19.281 11.195 1 98.88 437 LEU B N 1
ATOM 9512 C CA . LEU B 1 437 ? 6.031 -20.484 10.898 1 98.88 437 LEU B CA 1
ATOM 9513 C C . LEU B 1 437 ? 6.66 -21.703 11.555 1 98.88 437 LEU B C 1
ATOM 9515 O O . LEU B 1 437 ? 5.949 -22.562 12.094 1 98.88 437 LEU B O 1
ATOM 9519 N N . CYS B 1 438 ? 7.98 -21.812 11.562 1 98.75 438 CYS B N 1
ATOM 9520 C CA . CYS B 1 438 ? 8.656 -22.953 12.188 1 98.75 438 CYS B CA 1
ATOM 9521 C C . CYS B 1 438 ? 8.555 -22.875 13.703 1 98.75 438 CYS B C 1
ATOM 9523 O O . CYS B 1 438 ? 8.555 -23.906 14.383 1 98.75 438 CYS B O 1
ATOM 9525 N N . GLU B 1 439 ? 8.477 -21.641 14.227 1 98.62 439 GLU B N 1
ATOM 9526 C CA . GLU B 1 439 ? 8.258 -21.469 15.656 1 98.62 439 GLU B CA 1
ATOM 9527 C C . GLU B 1 439 ? 6.883 -21.984 16.078 1 98.62 439 GLU B C 1
ATOM 9529 O O . GLU B 1 439 ? 6.758 -22.672 17.094 1 98.62 439 GLU B O 1
ATOM 9534 N N . ILE B 1 440 ? 5.918 -21.734 15.289 1 98.44 440 ILE B N 1
ATOM 9535 C CA . ILE B 1 440 ? 4.543 -22.141 15.562 1 98.44 440 ILE B CA 1
ATOM 9536 C C . ILE B 1 440 ? 4.387 -23.641 15.344 1 98.44 440 ILE B C 1
ATOM 9538 O O . ILE B 1 440 ? 3.561 -24.281 15.992 1 98.44 440 ILE B O 1
ATOM 9542 N N . HIS B 1 441 ? 5.242 -24.203 14.469 1 98.75 441 HIS B N 1
ATOM 9543 C CA . HIS B 1 441 ? 5.211 -25.625 14.102 1 98.75 441 HIS B CA 1
ATOM 9544 C C . HIS B 1 441 ? 6.547 -26.297 14.406 1 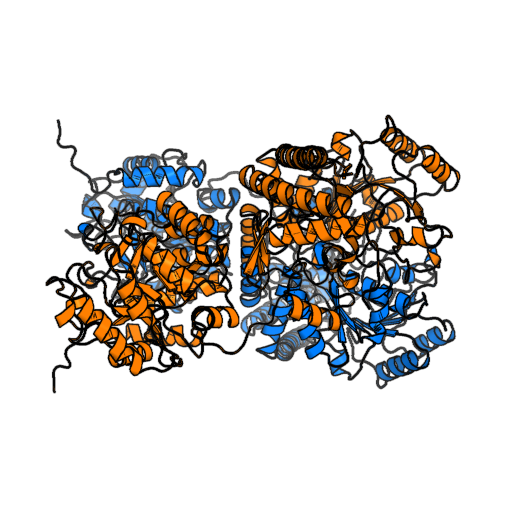98.75 441 HIS B C 1
ATOM 9546 O O . HIS B 1 441 ? 7.316 -26.594 13.492 1 98.75 441 HIS B O 1
ATOM 9552 N N . PRO B 1 442 ? 6.773 -26.766 15.562 1 97.75 442 PRO B N 1
ATOM 9553 C CA . PRO B 1 442 ? 8.102 -27.25 15.945 1 97.75 442 PRO B CA 1
ATOM 9554 C C . PRO B 1 442 ? 8.523 -28.484 15.156 1 97.75 442 PRO B C 1
ATOM 9556 O O . PRO B 1 442 ? 9.711 -28.812 15.102 1 97.75 442 PRO B O 1
ATOM 9559 N N . TRP B 1 443 ? 7.543 -29.172 14.539 1 98.44 443 TRP B N 1
ATOM 9560 C CA . TRP B 1 443 ? 7.887 -30.328 13.719 1 98.44 443 TRP B CA 1
ATOM 9561 C C . TRP B 1 443 ? 8.477 -29.891 12.383 1 98.44 443 TRP B C 1
ATOM 9563 O O . TRP B 1 443 ? 9.078 -30.703 11.672 1 98.44 443 TRP B O 1
ATOM 9573 N N . ALA B 1 444 ? 8.258 -28.703 11.945 1 98.81 444 ALA B N 1
ATOM 9574 C CA . ALA B 1 444 ? 8.719 -28.188 10.664 1 98.81 444 ALA B CA 1
ATOM 9575 C C . ALA B 1 444 ? 10.055 -27.469 10.805 1 98.81 444 ALA B C 1
ATOM 9577 O O . ALA B 1 444 ? 10.281 -26.766 11.797 1 98.81 444 ALA B O 1
ATOM 9578 N N . ASP B 1 445 ? 10.891 -27.562 9.75 1 98.69 445 ASP B N 1
ATOM 9579 C CA . ASP B 1 445 ? 12.211 -26.953 9.789 1 98.69 445 ASP B CA 1
ATOM 9580 C C . ASP B 1 445 ? 12.344 -25.859 8.734 1 98.69 445 ASP B C 1
ATOM 9582 O O . ASP B 1 445 ? 13.117 -24.922 8.898 1 98.69 445 ASP B O 1
ATOM 9586 N N . GLN B 1 446 ? 11.633 -26.047 7.621 1 98.75 446 GLN B N 1
ATOM 9587 C CA . GLN B 1 446 ? 11.883 -25.188 6.465 1 98.75 446 GLN B CA 1
ATOM 9588 C C . GLN B 1 446 ? 10.57 -24.719 5.836 1 98.75 446 GLN B C 1
ATOM 9590 O O . GLN B 1 446 ? 9.516 -25.312 6.09 1 98.75 446 GLN B O 1
ATOM 9595 N N . ALA B 1 447 ? 10.703 -23.688 5.016 1 98.81 447 ALA B N 1
ATOM 9596 C CA . ALA B 1 447 ? 9.516 -23.125 4.383 1 98.81 447 ALA B CA 1
ATOM 9597 C C . ALA B 1 447 ? 9.812 -22.672 2.955 1 98.81 447 ALA B C 1
ATOM 9599 O O . ALA B 1 447 ? 10.922 -22.219 2.658 1 98.81 447 ALA B O 1
ATOM 9600 N N . ARG B 1 448 ? 8.844 -22.797 2.053 1 98.44 448 ARG B N 1
ATOM 9601 C CA . ARG B 1 448 ? 8.742 -22.172 0.741 1 98.44 448 ARG B CA 1
ATOM 9602 C C . ARG B 1 448 ? 7.469 -21.344 0.637 1 98.44 448 ARG B C 1
ATOM 9604 O O . ARG B 1 448 ? 6.441 -21.688 1.223 1 98.44 448 ARG B O 1
ATOM 9611 N N . PHE B 1 449 ? 7.566 -20.266 -0.102 1 98.56 449 PHE B N 1
ATOM 9612 C CA . PHE B 1 449 ? 6.418 -19.375 -0.2 1 98.56 449 PHE B CA 1
ATOM 9613 C C . PHE B 1 449 ? 5.957 -19.25 -1.647 1 98.56 449 PHE B C 1
ATOM 9615 O O . PHE B 1 449 ? 6.758 -19.375 -2.574 1 98.56 449 PHE B O 1
ATOM 9622 N N . VAL B 1 450 ? 4.68 -19.062 -1.821 1 98.31 450 VAL B N 1
ATOM 9623 C CA . VAL B 1 450 ? 4.031 -18.875 -3.115 1 98.31 450 VAL B CA 1
ATOM 9624 C C . VAL B 1 450 ? 2.969 -17.781 -3.014 1 98.31 450 VAL B C 1
ATOM 9626 O O . VAL B 1 450 ? 2.971 -17 -2.066 1 98.31 450 VAL B O 1
ATOM 9629 N N . ARG B 1 451 ? 2.053 -17.609 -4.023 1 98 451 ARG B N 1
ATOM 9630 C CA . ARG B 1 451 ? 1.112 -16.484 -4.004 1 98 451 ARG B CA 1
ATOM 9631 C C . ARG B 1 451 ? -0.329 -16.984 -3.99 1 98 451 ARG B C 1
ATOM 9633 O O . ARG B 1 451 ? -1.265 -16.203 -4.16 1 98 451 ARG B O 1
ATOM 9640 N N . GLY B 1 452 ? -0.527 -18.297 -3.74 1 96.81 452 GLY B N 1
ATOM 9641 C CA . GLY B 1 452 ? -1.872 -18.844 -3.629 1 96.81 452 GLY B CA 1
ATOM 9642 C C . GLY B 1 452 ? -1.896 -20.281 -3.137 1 96.81 452 GLY B C 1
ATOM 9643 O O . GLY B 1 452 ? -0.857 -20.938 -3.08 1 96.81 452 GLY B O 1
ATOM 9644 N N . GLY B 1 453 ? -3.09 -20.734 -2.822 1 97.62 453 GLY B N 1
ATOM 9645 C CA . GLY B 1 453 ? -3.242 -22.062 -2.248 1 97.62 453 GLY B CA 1
ATOM 9646 C C . GLY B 1 453 ? -2.979 -23.172 -3.244 1 97.62 453 GLY B C 1
ATOM 9647 O O . GLY B 1 453 ? -2.268 -24.125 -2.938 1 97.62 453 GLY B O 1
ATOM 9648 N N . GLY B 1 454 ? -3.615 -23.062 -4.445 1 96.75 454 GLY B N 1
ATOM 9649 C CA . GLY B 1 454 ? -3.361 -24.047 -5.469 1 96.75 454 GLY B CA 1
ATOM 9650 C C . GLY B 1 454 ? -1.89 -24.188 -5.816 1 96.75 454 GLY B C 1
ATOM 9651 O O . GLY B 1 454 ? -1.4 -25.312 -6.031 1 96.75 454 GLY B O 1
ATOM 9652 N N . GLU B 1 455 ? -1.201 -23.109 -5.82 1 97 455 GLU B N 1
ATOM 9653 C CA . GLU B 1 455 ? 0.233 -23.109 -6.09 1 97 455 GLU B CA 1
ATOM 9654 C C . GLU B 1 455 ? 1.007 -23.781 -4.957 1 97 455 GLU B C 1
ATOM 9656 O O . GLU B 1 455 ? 1.977 -24.5 -5.203 1 97 455 GLU B O 1
ATOM 9661 N N . ALA B 1 456 ? 0.596 -23.516 -3.738 1 98.38 456 ALA B N 1
ATOM 9662 C CA . ALA B 1 456 ? 1.237 -24.156 -2.59 1 98.38 456 ALA B CA 1
ATOM 9663 C C . ALA B 1 456 ? 1.104 -25.672 -2.656 1 98.38 456 ALA B C 1
ATOM 9665 O O . ALA B 1 456 ? 2.068 -26.406 -2.402 1 98.38 456 ALA B O 1
ATOM 9666 N N . CYS B 1 457 ? -0.067 -26.141 -3.014 1 98.56 457 CYS B N 1
ATOM 9667 C CA . CYS B 1 457 ? -0.296 -27.578 -3.146 1 98.56 457 CYS B CA 1
ATOM 9668 C C . CYS B 1 457 ? 0.56 -28.156 -4.262 1 98.56 457 CYS B C 1
ATOM 9670 O O . CYS B 1 457 ? 1.155 -29.234 -4.094 1 98.56 457 CYS B O 1
ATOM 9672 N N . ALA B 1 458 ? 0.626 -27.438 -5.363 1 98.06 458 ALA B N 1
ATOM 9673 C CA . ALA B 1 458 ? 1.422 -27.922 -6.492 1 98.06 458 ALA B CA 1
ATOM 9674 C C . ALA B 1 458 ? 2.898 -28.016 -6.117 1 98.06 458 ALA B C 1
ATOM 9676 O O . ALA B 1 458 ? 3.576 -28.984 -6.492 1 98.06 458 ALA B O 1
ATOM 9677 N N . VAL B 1 459 ? 3.395 -27.047 -5.41 1 98.19 459 VAL B N 1
ATOM 9678 C CA . VAL B 1 459 ? 4.789 -27.047 -4.988 1 98.19 459 VAL B CA 1
ATOM 9679 C C . VAL B 1 459 ? 5.039 -28.172 -3.996 1 98.19 459 VAL B C 1
ATOM 9681 O O . VAL B 1 459 ? 6.051 -28.875 -4.086 1 98.19 459 VAL B O 1
ATOM 9684 N N . ALA B 1 460 ? 4.121 -28.375 -3.074 1 98.81 460 ALA B N 1
ATOM 9685 C CA . ALA B 1 460 ? 4.266 -29.453 -2.094 1 98.81 460 ALA B CA 1
ATOM 9686 C C . ALA B 1 460 ? 4.301 -30.812 -2.775 1 98.81 460 ALA B C 1
ATOM 9688 O O . ALA B 1 460 ? 5.125 -31.656 -2.434 1 98.81 460 ALA B O 1
ATOM 9689 N N . VAL B 1 461 ? 3.434 -31.016 -3.732 1 98.56 461 VAL B N 1
ATOM 9690 C CA . VAL B 1 461 ? 3.367 -32.281 -4.469 1 98.56 461 VAL B CA 1
ATOM 9691 C C . VAL B 1 461 ? 4.652 -32.469 -5.266 1 98.56 461 VAL B C 1
ATOM 9693 O O . VAL B 1 461 ? 5.215 -33.594 -5.285 1 98.56 461 VAL B O 1
ATOM 9696 N N . ARG B 1 462 ? 5.102 -31.438 -5.898 1 97.81 462 ARG B N 1
ATOM 9697 C CA . ARG B 1 462 ? 6.359 -31.484 -6.637 1 97.81 462 ARG B CA 1
ATOM 9698 C C . ARG B 1 462 ? 7.516 -31.875 -5.723 1 97.81 462 ARG B C 1
ATOM 9700 O O . ARG B 1 462 ? 8.352 -32.719 -6.086 1 97.81 462 ARG B O 1
ATOM 9707 N N . ILE B 1 463 ? 7.578 -31.281 -4.562 1 98.12 463 ILE B N 1
ATOM 9708 C CA . ILE B 1 463 ? 8.641 -31.562 -3.604 1 98.12 463 ILE B CA 1
ATOM 9709 C C . ILE B 1 463 ? 8.555 -33.031 -3.15 1 98.12 463 ILE B C 1
ATOM 9711 O O . ILE B 1 463 ? 9.57 -33.719 -3.088 1 98.12 463 ILE B O 1
ATOM 9715 N N . ALA B 1 464 ? 7.371 -33.5 -2.861 1 98.62 464 ALA B N 1
ATOM 9716 C CA . ALA B 1 464 ? 7.176 -34.875 -2.42 1 98.62 464 ALA B CA 1
ATOM 9717 C C . ALA B 1 464 ? 7.652 -35.875 -3.48 1 98.62 464 ALA B C 1
ATOM 9719 O O . ALA B 1 464 ? 8.359 -36.844 -3.172 1 98.62 464 ALA B O 1
ATOM 9720 N N . ARG B 1 465 ? 7.242 -35.656 -4.746 1 98.06 465 ARG B N 1
ATOM 9721 C CA . ARG B 1 465 ? 7.66 -36.5 -5.848 1 98.06 465 ARG B CA 1
ATOM 9722 C C . ARG B 1 465 ? 9.18 -36.5 -6 1 98.06 465 ARG B C 1
ATOM 9724 O O . ARG B 1 465 ? 9.797 -37.562 -6.152 1 98.06 465 ARG B O 1
ATOM 9731 N N . ALA B 1 466 ? 9.719 -35.312 -5.898 1 97.06 466 ALA B N 1
ATOM 9732 C CA . ALA B 1 466 ? 11.164 -35.188 -6.055 1 97.06 466 ALA B CA 1
ATOM 9733 C C . ALA B 1 466 ? 11.906 -35.844 -4.906 1 97.06 466 ALA B C 1
ATOM 9735 O O . ALA B 1 466 ? 12.992 -36.406 -5.102 1 97.06 466 ALA B O 1
ATOM 9736 N N . THR B 1 467 ? 11.359 -35.781 -3.74 1 97.62 467 THR B N 1
ATOM 9737 C CA . THR B 1 467 ? 12.008 -36.344 -2.555 1 97.62 467 THR B CA 1
ATOM 9738 C C . THR B 1 467 ? 11.891 -37.844 -2.533 1 97.62 467 THR B C 1
ATOM 9740 O O . THR B 1 467 ? 12.859 -38.562 -2.211 1 97.62 467 THR B O 1
ATOM 9743 N N . THR B 1 468 ? 10.781 -38.438 -2.941 1 97.5 468 THR B N 1
ATOM 9744 C CA . THR B 1 468 ? 10.523 -39.875 -2.828 1 97.5 468 THR B CA 1
ATOM 9745 C C . THR B 1 468 ? 10.953 -40.594 -4.098 1 97.5 468 THR B C 1
ATOM 9747 O O . THR B 1 468 ? 11.188 -41.812 -4.074 1 97.5 468 THR B O 1
ATOM 9750 N N . GLY B 1 469 ? 10.945 -39.844 -5.191 1 95.94 469 GLY B N 1
ATOM 9751 C CA . GLY B 1 469 ? 11.211 -40.469 -6.48 1 95.94 469 GLY B CA 1
ATOM 9752 C C . GLY B 1 469 ? 10.016 -41.188 -7.055 1 95.94 469 GLY B C 1
ATOM 9753 O O . GLY B 1 469 ? 10.148 -42 -7.969 1 95.94 469 GLY B O 1
ATOM 9754 N N . ARG B 1 470 ? 8.844 -41 -6.488 1 97.38 470 ARG B N 1
ATOM 9755 C CA . ARG B 1 470 ? 7.594 -41.625 -6.902 1 97.38 470 ARG B CA 1
ATOM 9756 C C . ARG B 1 470 ? 6.652 -40.594 -7.527 1 97.38 470 ARG B C 1
ATOM 9758 O O . ARG B 1 470 ? 6.852 -39.375 -7.371 1 97.38 470 ARG B O 1
ATOM 9765 N N . ASP B 1 471 ? 5.547 -41.031 -8.234 1 96.81 471 ASP B N 1
ATOM 9766 C CA . ASP B 1 471 ? 4.777 -40.094 -9.055 1 96.81 471 ASP B CA 1
ATOM 9767 C C . ASP B 1 471 ? 3.35 -39.938 -8.531 1 96.81 471 ASP B C 1
ATOM 9769 O O . ASP B 1 471 ? 2.73 -38.875 -8.688 1 96.81 471 ASP B O 1
ATOM 9773 N N . LYS B 1 472 ? 2.85 -40.969 -7.973 1 97.75 472 LYS B N 1
ATOM 9774 C CA . LYS B 1 472 ? 1.412 -41.062 -7.734 1 97.75 472 LYS B CA 1
ATOM 9775 C C . LYS B 1 472 ? 1.028 -40.375 -6.426 1 97.75 472 LYS B C 1
ATOM 9777 O O . LYS B 1 472 ? 1.819 -40.344 -5.484 1 97.75 472 LYS B O 1
ATOM 9782 N N . ILE B 1 473 ? -0.209 -39.844 -6.402 1 98.25 473 ILE B N 1
ATOM 9783 C CA . ILE B 1 473 ? -0.691 -39.062 -5.266 1 98.25 473 ILE B CA 1
ATOM 9784 C C . ILE B 1 473 ? -2.07 -39.562 -4.844 1 98.25 473 ILE B C 1
ATOM 9786 O O . ILE B 1 473 ? -2.945 -39.781 -5.688 1 98.25 473 ILE B O 1
ATOM 9790 N N . ALA B 1 474 ? -2.262 -39.812 -3.586 1 97.94 474 ALA B N 1
ATOM 9791 C CA . ALA B 1 474 ? -3.604 -39.969 -3.029 1 97.94 474 ALA B CA 1
ATOM 9792 C C . ALA B 1 474 ? -4.098 -38.656 -2.428 1 97.94 474 ALA B C 1
ATOM 9794 O O . ALA B 1 474 ? -3.32 -37.906 -1.839 1 97.94 474 ALA B O 1
ATOM 9795 N N . LEU B 1 475 ? -5.391 -38.375 -2.619 1 96.94 475 LEU B N 1
ATOM 9796 C CA . LEU B 1 475 ? -5.848 -37.062 -2.154 1 96.94 475 LEU B CA 1
ATOM 9797 C C . LEU B 1 475 ? -7.223 -37.156 -1.503 1 96.94 475 LEU B C 1
ATOM 9799 O O . LEU B 1 475 ? -8.016 -38.031 -1.856 1 96.94 475 LEU B O 1
ATOM 9803 N N . CYS B 1 476 ? -7.5 -36.344 -0.538 1 96.44 476 CYS B N 1
ATOM 9804 C CA . CYS B 1 476 ? -8.766 -36.188 0.178 1 96.44 476 CYS B CA 1
ATOM 9805 C C . CYS B 1 476 ? -9.078 -34.75 0.445 1 96.44 476 CYS B C 1
ATOM 9807 O O . CYS B 1 476 ? -8.438 -34.094 1.288 1 96.44 476 CYS B O 1
ATOM 9809 N N . GLY B 1 477 ? -10.078 -34.25 -0.266 1 93.88 477 GLY B N 1
ATOM 9810 C CA . GLY B 1 477 ? -10.438 -32.844 -0.156 1 93.88 477 GLY B CA 1
ATOM 9811 C C . GLY B 1 477 ? -10.117 -32.062 -1.408 1 93.88 477 GLY B C 1
ATOM 9812 O O . GLY B 1 477 ? -9.859 -32.625 -2.467 1 93.88 477 GLY B O 1
ATOM 9813 N N . TYR B 1 478 ? -10.25 -30.672 -1.397 1 92.75 478 TYR B N 1
ATOM 9814 C CA . TYR B 1 478 ? -10.016 -29.75 -2.502 1 92.75 478 TYR B CA 1
ATOM 9815 C C . TYR B 1 478 ? -8.617 -29.156 -2.43 1 92.75 478 TYR B C 1
ATOM 9817 O O . TYR B 1 478 ? -8.227 -28.594 -1.404 1 92.75 478 TYR B O 1
ATOM 9825 N N . HIS B 1 479 ? -7.895 -29.266 -3.535 1 95.88 479 HIS B N 1
ATOM 9826 C CA . HIS B 1 479 ? -6.488 -28.875 -3.479 1 95.88 479 HIS B CA 1
ATOM 9827 C C . HIS B 1 479 ? -6.109 -28.016 -4.676 1 95.88 479 HIS B C 1
ATOM 9829 O O . HIS B 1 479 ? -4.957 -28.031 -5.117 1 95.88 479 HIS B O 1
ATOM 9835 N N . GLY B 1 480 ? -7.062 -27.297 -5.32 1 93.12 480 GLY B N 1
ATOM 9836 C CA . GLY B 1 480 ? -6.75 -26.312 -6.344 1 93.12 480 GLY B CA 1
ATOM 9837 C C . GLY B 1 480 ? -7.207 -26.734 -7.727 1 93.12 480 GLY B C 1
ATOM 9838 O O . GLY B 1 480 ? -8.188 -27.469 -7.871 1 93.12 480 GLY B O 1
ATOM 9839 N N . TRP B 1 481 ? -6.555 -26.141 -8.805 1 92.94 481 TRP B N 1
ATOM 9840 C CA . TRP B 1 481 ? -7.031 -26.312 -10.172 1 92.94 481 TRP B CA 1
ATOM 9841 C C . TRP B 1 481 ? -5.973 -27 -11.039 1 92.94 481 TRP B C 1
ATOM 9843 O O . TRP B 1 481 ? -6.266 -27.453 -12.148 1 92.94 481 TRP B O 1
ATOM 9853 N N . GLN B 1 482 ? -4.793 -27.234 -10.5 1 95 482 GLN B N 1
ATOM 9854 C CA . GLN B 1 482 ? -3.662 -27.656 -11.312 1 95 482 GLN B CA 1
ATOM 9855 C C . GLN B 1 482 ? -3.887 -29.062 -11.867 1 95 482 GLN B C 1
ATOM 9857 O O . GLN B 1 482 ? -4.699 -29.828 -11.328 1 95 482 GLN B O 1
ATOM 9862 N N . ASP B 1 483 ? -3.143 -29.453 -12.805 1 95.31 483 ASP B N 1
ATOM 9863 C CA . ASP B 1 483 ? -3.328 -30.688 -13.555 1 95.31 483 ASP B CA 1
ATOM 9864 C C . ASP B 1 483 ? -3.279 -31.906 -12.633 1 95.31 483 ASP B C 1
ATOM 9866 O O . ASP B 1 483 ? -4.09 -32.812 -12.773 1 95.31 483 ASP B O 1
ATOM 9870 N N . TRP B 1 484 ? -2.363 -31.891 -11.695 1 95.44 484 TRP B N 1
ATOM 9871 C CA . TRP B 1 484 ? -2.191 -33.062 -10.844 1 95.44 484 TRP B CA 1
ATOM 9872 C C . TRP B 1 484 ? -3.463 -33.344 -10.055 1 95.44 484 TRP B C 1
ATOM 9874 O O . TRP B 1 484 ? -3.85 -34.5 -9.883 1 95.44 484 TRP B O 1
ATOM 9884 N N . TYR B 1 485 ? -4.133 -32.406 -9.562 1 94.25 485 TYR B N 1
ATOM 9885 C CA . TYR B 1 485 ? -5.344 -32.531 -8.758 1 94.25 485 TYR B CA 1
ATOM 9886 C C . TYR B 1 485 ? -6.52 -32.969 -9.625 1 94.25 485 TYR B C 1
ATOM 9888 O O . TYR B 1 485 ? -7.223 -33.938 -9.289 1 94.25 485 TYR B O 1
ATOM 9896 N N . LEU B 1 486 ? -6.703 -32.281 -10.805 1 91.75 486 LEU B N 1
ATOM 9897 C CA . LEU B 1 486 ? -7.863 -32.562 -11.656 1 91.75 486 LEU B CA 1
ATOM 9898 C C . LEU B 1 486 ? -7.688 -33.844 -12.445 1 91.75 486 LEU B C 1
ATOM 9900 O O . LEU B 1 486 ? -8.648 -34.375 -13 1 91.75 486 LEU B O 1
ATOM 9904 N N . ALA B 1 487 ? -6.48 -34.375 -12.445 1 91.62 487 ALA B N 1
ATOM 9905 C CA . ALA B 1 487 ? -6.242 -35.688 -13.07 1 91.62 487 ALA B CA 1
ATOM 9906 C C . ALA B 1 487 ? -7.121 -36.75 -12.453 1 91.62 487 ALA B C 1
ATOM 9908 O O . ALA B 1 487 ? -7.453 -37.75 -13.109 1 91.62 487 ALA B O 1
ATOM 9909 N N . ALA B 1 488 ? -7.465 -36.531 -11.266 1 88.12 488 ALA B N 1
ATOM 9910 C CA . ALA B 1 488 ? -8.336 -37.469 -10.555 1 88.12 488 ALA B CA 1
ATOM 9911 C C . ALA B 1 488 ? -9.664 -37.625 -11.289 1 88.12 488 ALA B C 1
ATOM 9913 O O . ALA B 1 488 ? -10.336 -38.656 -11.141 1 88.12 488 ALA B O 1
ATOM 9914 N N . ASN B 1 489 ? -10.039 -36.625 -12.07 1 83 489 ASN B N 1
ATOM 9915 C CA . ASN B 1 489 ? -11.328 -36.625 -12.758 1 83 489 ASN B CA 1
ATOM 9916 C C . ASN B 1 489 ? -11.219 -37.219 -14.164 1 83 489 ASN B C 1
ATOM 9918 O O . ASN B 1 489 ? -12.203 -37.25 -14.906 1 83 489 ASN B O 1
ATOM 9922 N N . LEU B 1 490 ? -10.008 -37.625 -14.68 1 80.19 490 LEU B N 1
ATOM 9923 C CA . LEU B 1 490 ? -9.828 -38.25 -15.992 1 80.19 490 LEU B CA 1
ATOM 9924 C C . LEU B 1 490 ? -10.391 -39.656 -16.016 1 80.19 490 LEU B C 1
ATOM 9926 O O . LEU B 1 490 ? -10.68 -40.188 -17.078 1 80.19 490 LEU B O 1
ATOM 9930 N N . GLY B 1 491 ? -10.5 -40.375 -14.961 1 66.56 491 GLY B N 1
ATOM 9931 C CA . GLY B 1 491 ? -11 -41.75 -14.922 1 66.56 491 GLY B CA 1
ATOM 9932 C C . GLY B 1 491 ? -12.516 -41.812 -15.047 1 66.56 491 GLY B C 1
ATOM 9933 O O . GLY B 1 491 ? -13.18 -40.812 -15.242 1 66.56 491 GLY B O 1
ATOM 9934 N N . GLU B 1 492 ? -13.086 -42.938 -15.211 1 56.28 492 GLU B N 1
ATOM 9935 C CA . GLU B 1 492 ? -14.484 -43.219 -15.492 1 56.28 492 GLU B CA 1
ATOM 9936 C C . GLU B 1 492 ? -15.406 -42.312 -14.664 1 56.28 492 GLU B C 1
ATOM 9938 O O . GLU B 1 492 ? -16.312 -41.688 -15.211 1 56.28 492 GLU B O 1
ATOM 9943 N N . ASN B 1 493 ? -15.625 -42.594 -13.453 1 51.66 493 ASN B N 1
ATOM 9944 C CA . ASN B 1 493 ? -16.703 -42.062 -12.625 1 51.66 493 ASN B CA 1
ATOM 9945 C C . ASN B 1 493 ? -16.375 -40.688 -12.07 1 51.66 493 ASN B C 1
ATOM 9947 O O . ASN B 1 493 ? -15.203 -40.344 -11.93 1 51.66 493 ASN B O 1
ATOM 9951 N N . ASP B 1 494 ? -17.266 -39.719 -12.258 1 55.12 494 ASP B N 1
ATOM 9952 C CA . ASP B 1 494 ? -17.281 -38.438 -11.57 1 55.12 494 ASP B CA 1
ATOM 9953 C C . ASP B 1 494 ? -16.656 -38.562 -10.18 1 55.12 494 ASP B C 1
ATOM 9955 O O . ASP B 1 494 ? -17.359 -38.469 -9.172 1 55.12 494 ASP B O 1
ATOM 9959 N N . ALA B 1 495 ? -15.328 -38.844 -10.18 1 54.19 495 ALA B N 1
ATOM 9960 C CA . ALA B 1 495 ? -14.609 -39.25 -8.969 1 54.19 495 ALA B CA 1
ATOM 9961 C C . ALA B 1 495 ? -14.602 -38.125 -7.938 1 54.19 495 ALA B C 1
ATOM 9963 O O . ALA B 1 495 ? -14.625 -38.375 -6.73 1 54.19 495 ALA B O 1
ATOM 9964 N N . LEU B 1 496 ? -14.633 -36.875 -8.492 1 58.06 496 LEU B N 1
ATOM 9965 C CA . LEU B 1 496 ? -14.594 -35.844 -7.488 1 58.06 496 LEU B CA 1
ATOM 9966 C C . LEU B 1 496 ? -16.016 -35.438 -7.066 1 58.06 496 LEU B C 1
ATOM 9968 O O . LEU B 1 496 ? -16.188 -34.562 -6.219 1 58.06 496 LEU B O 1
ATOM 9972 N N . LYS B 1 497 ? -17.141 -35.969 -7.797 1 48.69 497 LYS B N 1
ATOM 9973 C CA . LYS B 1 497 ? -18.547 -35.656 -7.543 1 48.69 497 LYS B CA 1
ATOM 9974 C C . LYS B 1 497 ? -18.922 -35.969 -6.09 1 48.69 497 LYS B C 1
ATOM 9976 O O . LYS B 1 497 ? -19.797 -35.281 -5.523 1 48.69 497 LYS B O 1
ATOM 9981 N N . GLY B 1 498 ? -18.078 -36.375 -5.242 1 43.78 498 GLY B N 1
ATOM 9982 C CA . GLY B 1 498 ? -18.312 -36.688 -3.84 1 43.78 498 GLY B CA 1
ATOM 9983 C C . GLY B 1 498 ? -17.344 -35.969 -2.91 1 43.78 498 GLY B C 1
ATOM 9984 O O . GLY B 1 498 ? -17.531 -35.969 -1.691 1 43.78 498 GLY B O 1
ATOM 9985 N N . HIS B 1 499 ? -16.453 -35.562 -3.398 1 46.91 499 HIS B N 1
ATOM 9986 C CA . HIS B 1 499 ? -15.508 -34.938 -2.482 1 46.91 499 HIS B CA 1
ATOM 9987 C C . HIS B 1 499 ? -15.781 -33.438 -2.348 1 46.91 499 HIS B C 1
ATOM 9989 O O . HIS B 1 499 ? -15.664 -32.906 -1.254 1 46.91 499 HIS B O 1
ATOM 9995 N N . LEU B 1 500 ? -15.734 -32.594 -3.455 1 50.5 500 LEU B N 1
ATOM 9996 C CA . LEU B 1 500 ? -16.047 -31.203 -3.264 1 50.5 500 LEU B CA 1
ATOM 9997 C C . LEU B 1 500 ? -17.109 -30.734 -4.266 1 50.5 500 LEU B C 1
ATOM 9999 O O . LEU B 1 500 ? -18.266 -30.531 -3.904 1 50.5 500 LEU B O 1
ATOM 10003 N N . LEU B 1 501 ? -16.625 -30.125 -5.348 1 53.75 501 LEU B N 1
ATOM 10004 C CA . LEU B 1 501 ? -17.5 -29.438 -6.281 1 53.75 501 LEU B CA 1
ATOM 10005 C C . LEU B 1 501 ? -17.891 -30.344 -7.438 1 53.75 501 LEU B C 1
ATOM 10007 O O . LEU B 1 501 ? -17.047 -30.719 -8.25 1 53.75 501 LEU B O 1
ATOM 10011 N N . PRO B 1 502 ? -19.031 -31.109 -7.324 1 55.66 502 PRO B N 1
ATOM 10012 C CA . PRO B 1 502 ? -19.5 -31.828 -8.508 1 55.66 502 PRO B CA 1
ATOM 10013 C C . PRO B 1 502 ? -19.359 -31 -9.789 1 55.66 502 PRO B C 1
ATOM 10015 O O . PRO B 1 502 ? -19.469 -29.781 -9.758 1 55.66 502 PRO B O 1
ATOM 10018 N N . GLY B 1 503 ? -18.766 -31.547 -10.773 1 60.72 503 GLY B N 1
ATOM 10019 C CA . GLY B 1 503 ? -18.891 -30.859 -12.047 1 60.72 503 GLY B CA 1
ATOM 10020 C C . GLY B 1 503 ? -17.625 -30.125 -12.453 1 60.72 503 GLY B C 1
ATOM 10021 O O . GLY B 1 503 ? -17.656 -29.297 -13.375 1 60.72 503 GLY B O 1
ATOM 10022 N N . LEU B 1 504 ? -16.5 -30.547 -11.711 1 66.25 504 LEU B N 1
ATOM 10023 C CA . LEU B 1 504 ? -15.312 -29.844 -12.188 1 66.25 504 LEU B CA 1
ATOM 10024 C C . LEU B 1 504 ? -14.773 -30.5 -13.461 1 66.25 504 LEU B C 1
ATOM 10026 O O . LEU B 1 504 ? -14.148 -31.562 -13.398 1 66.25 504 LEU B O 1
ATOM 10030 N N . SER B 1 505 ? -14.945 -29.859 -14.516 1 75.44 505 SER B N 1
ATOM 10031 C CA . SER B 1 505 ? -14.531 -30.375 -15.82 1 75.44 505 SER B CA 1
ATOM 10032 C C . SER B 1 505 ? -13.016 -30.438 -15.938 1 75.44 505 SER B C 1
ATOM 10034 O O . SER B 1 505 ? -12.328 -29.453 -15.648 1 75.44 505 SER B O 1
ATOM 10036 N N . PRO B 1 506 ? -12.438 -31.641 -16.25 1 80.56 506 PRO B N 1
ATOM 10037 C CA . PRO B 1 506 ? -10.992 -31.766 -16.438 1 80.56 506 PRO B CA 1
ATOM 10038 C C . PRO B 1 506 ? -10.547 -31.406 -17.859 1 80.56 506 PRO B C 1
ATOM 10040 O O . PRO B 1 506 ? -9.453 -31.781 -18.281 1 80.56 506 PRO B O 1
ATOM 10043 N N . GLU B 1 507 ? -11.43 -30.719 -18.516 1 88.5 507 GLU B N 1
ATOM 10044 C CA . GLU B 1 507 ? -11.031 -30.359 -19.875 1 88.5 507 GLU B CA 1
ATOM 10045 C C . GLU B 1 507 ? -9.711 -29.609 -19.875 1 88.5 507 GLU B C 1
ATOM 10047 O O . GLU B 1 507 ? -9.516 -28.688 -19.078 1 88.5 507 GLU B O 1
ATOM 10052 N N . GLY B 1 508 ? -8.797 -30.094 -20.766 1 92.38 508 GLY B N 1
ATOM 10053 C CA . GLY B 1 508 ? -7.5 -29.438 -20.875 1 92.38 508 GLY B CA 1
ATOM 10054 C C . GLY B 1 508 ? -6.418 -30.125 -20.062 1 92.38 508 GLY B C 1
ATOM 10055 O O . GLY B 1 508 ? -5.234 -29.812 -20.203 1 92.38 508 GLY B O 1
ATOM 10056 N N . VAL B 1 509 ? -6.785 -31.016 -19.172 1 94.44 509 VAL B N 1
ATOM 10057 C CA . VAL B 1 509 ? -5.816 -31.844 -18.453 1 94.44 509 VAL B CA 1
ATOM 10058 C C . VAL B 1 509 ? -5.355 -33 -19.344 1 94.44 509 VAL B C 1
ATOM 10060 O O . VAL B 1 509 ? -6.176 -33.688 -19.938 1 94.44 509 VAL B O 1
ATOM 10063 N N . PRO B 1 510 ? -4.062 -33.188 -19.484 1 95.31 510 PRO B N 1
ATOM 10064 C CA . PRO B 1 510 ? -3.586 -34.25 -20.391 1 95.31 510 PRO B CA 1
ATOM 10065 C C . PRO B 1 510 ? -4.059 -35.625 -19.969 1 95.31 510 PRO B C 1
ATOM 10067 O O . PRO B 1 510 ? -3.949 -36 -18.797 1 95.31 510 PRO B O 1
ATOM 10070 N N . ASP B 1 511 ? -4.449 -36.406 -20.938 1 94.06 511 ASP B N 1
ATOM 10071 C CA . ASP B 1 511 ? -4.922 -37.781 -20.703 1 94.06 511 ASP B CA 1
ATOM 10072 C C . ASP B 1 511 ? -3.803 -38.656 -20.141 1 94.06 511 ASP B C 1
ATOM 10074 O O . ASP B 1 511 ? -4.062 -39.594 -19.406 1 94.06 511 ASP B O 1
ATOM 10078 N N . ALA B 1 512 ? -2.6 -38.219 -20.422 1 94.31 512 ALA B N 1
ATOM 10079 C CA . ALA B 1 512 ? -1.432 -38.969 -19.953 1 94.31 512 ALA B CA 1
ATOM 10080 C C . ALA B 1 512 ? -1.417 -39.062 -18.422 1 94.31 512 ALA B C 1
ATOM 10082 O O . ALA B 1 512 ? -0.819 -39.969 -17.859 1 94.31 512 ALA B O 1
ATOM 10083 N N . LEU B 1 513 ? -2.078 -38.219 -17.766 1 95.75 513 LEU B N 1
ATOM 10084 C CA . LEU B 1 513 ? -2.043 -38.156 -16.297 1 95.75 513 LEU B CA 1
ATOM 10085 C C . LEU B 1 513 ? -3.119 -39.062 -15.703 1 95.75 513 LEU B C 1
ATOM 10087 O O . LEU B 1 513 ? -3.289 -39.094 -14.477 1 95.75 513 LEU B O 1
ATOM 10091 N N . ARG B 1 514 ? -3.787 -39.812 -16.531 1 93.06 514 ARG B N 1
ATOM 10092 C CA . ARG B 1 514 ? -4.738 -40.812 -16.031 1 93.06 514 ARG B CA 1
ATOM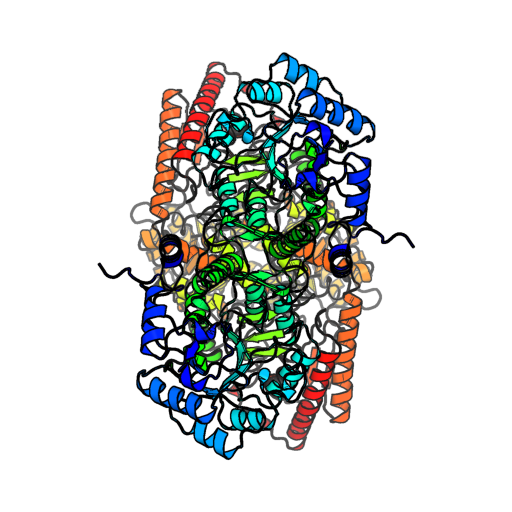 10093 C C . ARG B 1 514 ? -4.062 -41.781 -15.07 1 93.06 514 ARG B C 1
ATOM 10095 O O . ARG B 1 514 ? -2.959 -42.25 -15.344 1 93.06 514 ARG B O 1
ATOM 10102 N N . ASN B 1 515 ? -4.699 -42.031 -13.914 1 92.81 515 ASN B N 1
ATOM 10103 C CA . ASN B 1 515 ? -4.25 -42.969 -12.906 1 92.81 515 ASN B CA 1
ATOM 10104 C C . ASN B 1 515 ? -2.975 -42.5 -12.211 1 92.81 515 ASN B C 1
ATOM 10106 O O . ASN B 1 515 ? -2.08 -43.281 -11.93 1 92.81 515 ASN B O 1
ATOM 10110 N N . THR B 1 516 ? -2.855 -41.188 -12.094 1 95.69 516 THR B N 1
ATOM 10111 C CA . THR B 1 516 ? -1.744 -40.656 -11.32 1 95.69 516 THR B CA 1
ATOM 10112 C C . THR B 1 516 ? -2.244 -40.031 -10.016 1 95.69 516 THR B C 1
ATOM 10114 O O . THR B 1 516 ? -1.455 -39.75 -9.109 1 95.69 516 THR B O 1
ATOM 10117 N N . SER B 1 517 ? -3.514 -39.812 -9.867 1 95.56 517 SER B N 1
ATOM 10118 C CA . SER B 1 517 ? -4.121 -39.219 -8.68 1 95.56 517 SER B CA 1
ATOM 10119 C C . SER B 1 517 ? -5.34 -40 -8.227 1 95.56 517 SER B C 1
ATOM 10121 O O . SER B 1 517 ? -6.23 -40.312 -9.023 1 95.56 517 SER B O 1
ATOM 10123 N N . PHE B 1 518 ? -5.402 -40.344 -6.934 1 95.38 518 PHE B N 1
ATOM 10124 C CA . PHE B 1 518 ? -6.414 -41.281 -6.414 1 95.38 518 PHE B CA 1
ATOM 10125 C C . PHE B 1 518 ? -7.172 -40.625 -5.254 1 95.38 518 PHE B C 1
ATOM 10127 O O . PHE B 1 518 ? -6.645 -40.531 -4.145 1 95.38 518 PHE B O 1
ATOM 10134 N N . PRO B 1 519 ? -8.406 -40.281 -5.43 1 94.12 519 PRO B N 1
ATOM 10135 C CA . PRO B 1 519 ? -9.18 -39.656 -4.348 1 94.12 519 PRO B CA 1
ATOM 10136 C C . PRO B 1 519 ? -9.766 -40.688 -3.387 1 94.12 519 PRO B C 1
ATOM 10138 O O . PRO B 1 519 ? -10.016 -41.844 -3.779 1 94.12 519 PRO B O 1
ATOM 10141 N N . PHE B 1 520 ? -9.906 -40.375 -2.121 1 94.62 520 PHE B N 1
ATOM 10142 C CA . PHE B 1 520 ? -10.664 -41.125 -1.127 1 94.62 520 PHE B CA 1
ATOM 10143 C C . PHE B 1 520 ? -11.461 -40.188 -0.227 1 94.62 520 PHE B C 1
ATOM 10145 O O . PHE B 1 520 ? -11.117 -39.031 -0.093 1 94.62 520 PHE B O 1
ATOM 10152 N N . LYS B 1 521 ? -12.484 -40.656 0.336 1 93.81 521 LYS B N 1
ATOM 10153 C CA . LYS B 1 521 ? -13.383 -39.812 1.144 1 93.81 521 LYS B CA 1
ATOM 10154 C C . LYS B 1 521 ? -12.859 -39.656 2.568 1 93.81 521 LYS B C 1
ATOM 10156 O O . LYS B 1 521 ? -12.297 -40.625 3.133 1 93.81 521 LYS B O 1
ATOM 10161 N N . TYR B 1 522 ? -13.109 -38.531 3.129 1 95.31 522 TYR B N 1
ATOM 10162 C CA . TYR B 1 522 ? -12.758 -38.25 4.523 1 95.31 522 TYR B CA 1
ATOM 10163 C C . TYR B 1 522 ? -13.461 -39.25 5.453 1 95.31 522 TYR B C 1
ATOM 10165 O O . TYR B 1 522 ? -14.633 -39.562 5.262 1 95.31 522 TYR B O 1
ATOM 10173 N N . ASN B 1 523 ? -12.742 -39.812 6.402 1 96.75 523 ASN B N 1
ATOM 10174 C CA . ASN B 1 523 ? -13.219 -40.781 7.402 1 96.75 523 ASN B CA 1
ATOM 10175 C C . ASN B 1 523 ? -13.5 -42.156 6.785 1 96.75 523 ASN B C 1
ATOM 10177 O O . ASN B 1 523 ? -14.211 -42.969 7.375 1 96.75 523 ASN B O 1
ATOM 10181 N N . ASP B 1 524 ? -13.039 -42.406 5.609 1 96.75 524 ASP B N 1
ATOM 10182 C CA . ASP B 1 524 ? -13.156 -43.688 4.957 1 96.75 524 ASP B CA 1
ATOM 10183 C C . ASP B 1 524 ? -11.805 -44.406 4.922 1 96.75 524 ASP B C 1
ATOM 10185 O O . ASP B 1 524 ? -11.172 -44.5 3.869 1 96.75 524 ASP B O 1
ATOM 10189 N N . LEU B 1 525 ? -11.508 -45.031 6.016 1 97.31 525 LEU B N 1
ATOM 10190 C CA . LEU B 1 525 ? -10.203 -45.656 6.168 1 97.31 525 LEU B CA 1
ATOM 10191 C C . LEU B 1 525 ? -10.094 -46.875 5.242 1 97.31 525 LEU B C 1
ATOM 10193 O O . LEU B 1 525 ? -9.008 -47.188 4.734 1 97.31 525 LEU B O 1
ATOM 10197 N N . GLU B 1 526 ? -11.188 -47.562 4.969 1 97.25 526 GLU B N 1
ATOM 10198 C CA . GLU B 1 526 ? -11.188 -48.719 4.098 1 97.25 526 GLU B CA 1
ATOM 10199 C C . GLU B 1 526 ? -10.812 -48.344 2.668 1 97.25 526 GLU B C 1
ATOM 10201 O O . GLU B 1 526 ? -9.977 -49 2.043 1 97.25 526 GLU B O 1
ATOM 10206 N N . ALA B 1 527 ? -11.414 -47.312 2.248 1 96.19 527 ALA B N 1
ATOM 10207 C CA . ALA B 1 527 ? -11.094 -46.844 0.905 1 96.19 527 ALA B CA 1
ATOM 10208 C C . ALA B 1 527 ? -9.625 -46.406 0.806 1 96.19 527 ALA B C 1
ATOM 10210 O O . ALA B 1 527 ? -8.977 -46.656 -0.217 1 96.19 527 ALA B O 1
ATOM 10211 N N . PHE B 1 528 ? -9.109 -45.812 1.854 1 96.56 528 PHE B N 1
ATOM 10212 C CA . PHE B 1 528 ? -7.711 -45.406 1.896 1 96.56 528 PHE B CA 1
ATOM 10213 C C . PHE B 1 528 ? -6.793 -46.625 1.85 1 96.56 528 PHE B C 1
ATOM 10215 O O . PHE B 1 528 ? -5.828 -46.625 1.084 1 96.56 528 PHE B O 1
ATOM 10222 N N . GLN B 1 529 ? -7.125 -47.594 2.531 1 96.62 529 GLN B N 1
ATOM 10223 C CA . GLN B 1 529 ? -6.328 -48.844 2.572 1 96.62 529 GLN B CA 1
ATOM 10224 C C . GLN B 1 529 ? -6.32 -49.531 1.214 1 96.62 529 GLN B C 1
ATOM 10226 O O . GLN B 1 529 ? -5.305 -50.094 0.811 1 96.62 529 GLN B O 1
ATOM 10231 N N . GLU B 1 530 ? -7.402 -49.469 0.592 1 97.12 530 GLU B N 1
ATOM 10232 C CA . GLU B 1 530 ? -7.48 -50.062 -0.744 1 97.12 530 GLU B CA 1
ATOM 10233 C C . GLU B 1 530 ? -6.52 -49.344 -1.707 1 97.12 530 GLU B C 1
ATOM 10235 O O . GLU B 1 530 ? -5.867 -50.031 -2.52 1 97.12 530 GLU B O 1
ATOM 10240 N N . ILE B 1 531 ? -6.438 -48.062 -1.602 1 97 531 ILE B N 1
ATOM 10241 C CA . ILE B 1 531 ? -5.52 -47.312 -2.449 1 97 531 ILE B CA 1
ATOM 10242 C C . ILE B 1 531 ? -4.078 -47.719 -2.135 1 97 531 ILE B C 1
ATOM 10244 O O . ILE B 1 531 ? -3.277 -47.938 -3.047 1 97 531 ILE B O 1
ATOM 10248 N N . ILE B 1 532 ? -3.77 -47.844 -0.876 1 96.94 532 ILE B N 1
ATOM 10249 C CA . ILE B 1 532 ? -2.428 -48.219 -0.437 1 96.94 532 ILE B CA 1
ATOM 10250 C C . ILE B 1 532 ? -2.059 -49.594 -0.999 1 96.94 532 ILE B C 1
ATOM 10252 O O . ILE B 1 532 ? -0.932 -49.812 -1.457 1 96.94 532 ILE B O 1
ATOM 10256 N N . ASN B 1 533 ? -3.039 -50.469 -0.996 1 95.94 533 ASN B N 1
ATOM 10257 C CA . ASN B 1 533 ? -2.809 -51.844 -1.47 1 95.94 533 ASN B CA 1
ATOM 10258 C C . ASN B 1 533 ? -2.611 -51.875 -2.982 1 95.94 533 ASN B C 1
ATOM 10260 O O . ASN B 1 533 ? -1.791 -52.656 -3.486 1 95.94 533 ASN B O 1
ATOM 10264 N N . GLN B 1 534 ? -3.312 -51.062 -3.592 1 95.69 534 GLN B N 1
ATOM 10265 C CA . GLN B 1 534 ? -3.318 -51.094 -5.051 1 95.69 534 GLN B CA 1
ATOM 10266 C C . GLN B 1 534 ? -2.178 -50.281 -5.621 1 95.69 534 GLN B C 1
ATOM 10268 O O . GLN B 1 534 ? -1.706 -50.531 -6.73 1 95.69 534 GLN B O 1
ATOM 10273 N N . GLN B 1 535 ? -1.807 -49.281 -4.879 1 93.81 535 GLN B N 1
ATOM 10274 C CA . GLN B 1 535 ? -0.789 -48.344 -5.34 1 93.81 535 GLN B CA 1
ATOM 10275 C C . GLN B 1 535 ? 0.375 -48.281 -4.355 1 93.81 535 GLN B C 1
ATOM 10277 O O . GLN B 1 535 ? 0.521 -47.281 -3.637 1 93.81 535 GLN B O 1
ATOM 10282 N N . PRO B 1 536 ? 1.238 -49.188 -4.402 1 89.5 536 PRO B N 1
ATOM 10283 C CA . PRO B 1 536 ? 2.324 -49.219 -3.42 1 89.5 536 PRO B CA 1
ATOM 10284 C C . PRO B 1 536 ? 3.379 -48.125 -3.676 1 89.5 536 PRO B C 1
ATOM 10286 O O . PRO B 1 536 ? 4.238 -47.875 -2.822 1 89.5 536 PRO B O 1
ATOM 10289 N N . ASP B 1 537 ? 3.336 -47.438 -4.703 1 93.69 537 ASP B N 1
ATOM 10290 C CA . ASP B 1 537 ? 4.379 -46.469 -5.066 1 93.69 537 ASP B CA 1
ATOM 10291 C C . ASP B 1 537 ? 3.861 -45.031 -4.973 1 93.69 537 ASP B C 1
ATOM 10293 O O . ASP B 1 537 ? 4.191 -44.188 -5.816 1 93.69 537 ASP B O 1
ATOM 10297 N N . LEU B 1 538 ? 3.049 -44.75 -3.998 1 97.75 538 LEU B N 1
ATOM 10298 C CA . LEU B 1 538 ? 2.566 -43.406 -3.777 1 97.75 538 LEU B CA 1
ATOM 10299 C C . LEU B 1 538 ? 3.695 -42.5 -3.293 1 97.75 538 LEU B C 1
ATOM 10301 O O . LEU B 1 538 ? 4.473 -42.875 -2.416 1 97.75 538 LEU B O 1
ATOM 10305 N N . ALA B 1 539 ? 3.736 -41.312 -3.934 1 98.44 539 ALA B N 1
ATOM 10306 C CA . ALA B 1 539 ? 4.672 -40.281 -3.451 1 98.44 539 ALA B CA 1
ATOM 10307 C C . ALA B 1 539 ? 4.152 -39.625 -2.178 1 98.44 539 ALA B C 1
ATOM 10309 O O . ALA B 1 539 ? 4.918 -39.375 -1.237 1 98.44 539 ALA B O 1
ATOM 10310 N N . ALA B 1 540 ? 2.842 -39.312 -2.168 1 98.81 540 ALA B N 1
ATOM 10311 C CA . ALA B 1 540 ? 2.285 -38.562 -1.056 1 98.81 540 ALA B CA 1
ATOM 10312 C C . ALA B 1 540 ? 0.784 -38.812 -0.92 1 98.81 540 ALA B C 1
ATOM 10314 O O . ALA B 1 540 ? 0.136 -39.281 -1.861 1 98.81 540 ALA B O 1
ATOM 10315 N N . VAL B 1 541 ? 0.309 -38.594 0.237 1 98.75 541 VAL B N 1
ATOM 10316 C CA . VAL B 1 541 ? -1.095 -38.375 0.551 1 98.75 541 VAL B CA 1
ATOM 10317 C C . VAL B 1 541 ? -1.292 -36.906 0.932 1 98.75 541 VAL B C 1
ATOM 10319 O O . VAL B 1 541 ? -0.635 -36.406 1.844 1 98.75 541 VAL B O 1
ATOM 10322 N N . ILE B 1 542 ? -2.096 -36.188 0.206 1 98.75 542 ILE B N 1
ATOM 10323 C CA . ILE B 1 542 ? -2.457 -34.812 0.566 1 98.75 542 ILE B CA 1
ATOM 10324 C C . ILE B 1 542 ? -3.928 -34.781 0.976 1 98.75 542 ILE B C 1
ATOM 10326 O O . ILE B 1 542 ? -4.793 -35.312 0.283 1 98.75 542 ILE B O 1
ATOM 10330 N N . MET B 1 543 ? -4.211 -34.156 2.117 1 98.12 543 MET B N 1
ATOM 10331 C CA . MET B 1 543 ? -5.59 -34.156 2.588 1 98.12 543 MET B CA 1
ATOM 10332 C C . MET B 1 543 ? -5.855 -32.938 3.473 1 98.12 543 MET B C 1
ATOM 10334 O O . MET B 1 543 ? -4.934 -32.375 4.078 1 98.12 543 MET B O 1
ATOM 10338 N N . GLU B 1 544 ? -7.039 -32.469 3.496 1 97.94 544 GLU B N 1
ATOM 10339 C CA . GLU B 1 544 ? -7.496 -31.531 4.531 1 97.94 544 GLU B CA 1
ATOM 10340 C C . GLU B 1 544 ? -7.703 -32.25 5.859 1 97.94 544 GLU B C 1
ATOM 10342 O O . GLU B 1 544 ? -8.305 -33.312 5.906 1 97.94 544 GLU B O 1
ATOM 10347 N N . PRO B 1 545 ? -7.223 -31.672 6.934 1 97.94 545 PRO B N 1
ATOM 10348 C CA . PRO B 1 545 ? -7.43 -32.344 8.211 1 97.94 545 PRO B CA 1
ATOM 10349 C C . PRO B 1 545 ? -8.906 -32.469 8.578 1 97.94 545 PRO B C 1
ATOM 10351 O O . PRO B 1 545 ? -9.297 -33.438 9.273 1 97.94 545 PRO B O 1
ATOM 10354 N N . CYS B 1 546 ? -9.617 -31.516 8.156 1 95.44 546 CYS B N 1
ATOM 10355 C CA . CYS B 1 546 ? -11.07 -31.469 8.273 1 95.44 546 CYS B CA 1
ATOM 10356 C C . CYS B 1 546 ? -11.656 -30.359 7.41 1 95.44 546 CYS B C 1
ATOM 10358 O O . CYS B 1 546 ? -10.922 -29.5 6.914 1 95.44 546 CYS B O 1
ATOM 10360 N N . ARG B 1 547 ? -12.898 -30.422 7.18 1 86.12 547 ARG B N 1
ATOM 10361 C CA . ARG B 1 547 ? -13.562 -29.312 6.512 1 86.12 547 ARG B CA 1
ATOM 10362 C C . ARG B 1 547 ? -14.93 -29.047 7.137 1 86.12 547 ARG B C 1
ATOM 10364 O O . ARG B 1 547 ? -15.234 -27.906 7.492 1 86.12 547 ARG B O 1
ATOM 10371 N N . TYR B 1 548 ? -15.773 -30.156 7.281 1 84.69 548 TYR B N 1
ATOM 10372 C CA . TYR B 1 548 ? -17.125 -29.938 7.785 1 84.69 548 TYR B CA 1
ATOM 10373 C C . TYR B 1 548 ? -17.391 -30.797 9.016 1 84.69 548 TYR B C 1
ATOM 10375 O O . TYR B 1 548 ? -18.391 -30.609 9.711 1 84.69 548 TYR B O 1
ATOM 10383 N N . GLU B 1 549 ? -16.5 -31.719 9.234 1 92.31 549 GLU B N 1
ATOM 10384 C CA . GLU B 1 549 ? -16.672 -32.625 10.375 1 92.31 549 GLU B CA 1
ATOM 10385 C C . GLU B 1 549 ? -15.312 -33.031 10.953 1 92.31 549 GLU B C 1
ATOM 10387 O O . GLU B 1 549 ? -14.289 -32.906 10.273 1 92.31 549 GLU B O 1
ATOM 10392 N N . ASN B 1 550 ? -15.344 -33.438 12.172 1 96.38 550 ASN B N 1
ATOM 10393 C CA . ASN B 1 550 ? -14.141 -33.938 12.836 1 96.38 550 ASN B CA 1
ATOM 10394 C C . ASN B 1 550 ? -13.758 -35.312 12.328 1 96.38 550 ASN B C 1
ATOM 10396 O O . ASN B 1 550 ? -14.602 -36.062 11.812 1 96.38 550 ASN B O 1
ATOM 10400 N N . PRO B 1 551 ? -12.484 -35.688 12.469 1 97.56 551 PRO B N 1
ATOM 10401 C CA . PRO B 1 551 ? -12.086 -37.031 12.094 1 97.56 551 PRO B CA 1
ATOM 10402 C C . PRO B 1 551 ? -12.672 -38.094 13.016 1 97.56 551 PRO B C 1
ATOM 10404 O O . PRO B 1 551 ? -12.773 -37.906 14.234 1 97.56 551 PRO B O 1
ATOM 10407 N N . ALA B 1 552 ? -13.062 -39.188 12.367 1 97.19 552 ALA B N 1
ATOM 10408 C CA . ALA B 1 552 ? -13.422 -40.344 13.172 1 97.19 552 ALA B CA 1
ATOM 10409 C C . ALA B 1 552 ? -12.25 -40.781 14.047 1 97.19 552 ALA B C 1
ATOM 10411 O O . ALA B 1 552 ? -11.086 -40.531 13.727 1 97.19 552 ALA B O 1
ATOM 10412 N N . ASP B 1 553 ? -12.625 -41.469 15.141 1 96.62 553 ASP B N 1
ATOM 10413 C CA . ASP B 1 553 ? -11.586 -41.906 16.062 1 96.62 553 ASP B CA 1
ATOM 10414 C C . ASP B 1 553 ? -10.539 -42.781 15.344 1 96.62 553 ASP B C 1
ATOM 10416 O O . ASP B 1 553 ? -10.883 -43.75 14.664 1 96.62 553 ASP B O 1
ATOM 10420 N N . GLY B 1 554 ? -9.352 -42.312 15.469 1 96.94 554 GLY B N 1
ATOM 10421 C CA . GLY B 1 554 ? -8.242 -43.094 14.938 1 96.94 554 GLY B CA 1
ATOM 10422 C C . GLY B 1 554 ? -8.008 -42.875 13.461 1 96.94 554 GLY B C 1
ATOM 10423 O O . GLY B 1 554 ? -7.035 -43.375 12.898 1 96.94 554 GLY B O 1
ATOM 10424 N N . PHE B 1 555 ? -8.875 -42.125 12.766 1 97.62 555 PHE B N 1
ATOM 10425 C CA . PHE B 1 555 ? -8.797 -41.969 11.312 1 97.62 555 PHE B CA 1
ATOM 10426 C C . PHE B 1 555 ? -7.477 -41.312 10.914 1 97.62 555 PHE B C 1
ATOM 10428 O O . PHE B 1 555 ? -6.695 -41.906 10.164 1 97.62 555 PHE B O 1
ATOM 10435 N N . LEU B 1 556 ? -7.125 -40.125 11.477 1 98.38 556 LEU B N 1
ATOM 10436 C CA . LEU B 1 556 ? -5.91 -39.406 11.102 1 98.38 556 LEU B CA 1
ATOM 10437 C C . LEU B 1 556 ? -4.672 -40.156 11.602 1 98.38 556 LEU B C 1
ATOM 10439 O O . LEU B 1 556 ? -3.635 -40.156 10.93 1 98.38 556 LEU B O 1
ATOM 10443 N N . GLU B 1 557 ? -4.758 -40.719 12.797 1 98.19 557 GLU B N 1
ATOM 10444 C CA . GLU B 1 557 ? -3.654 -41.531 13.328 1 98.19 557 GLU B CA 1
ATOM 10445 C C . GLU B 1 557 ? -3.324 -42.688 12.414 1 98.19 557 GLU B C 1
ATOM 10447 O O . GLU B 1 557 ? -2.152 -43 12.188 1 98.19 557 GLU B O 1
ATOM 10452 N N . ALA B 1 558 ? -4.383 -43.312 11.938 1 98.38 558 ALA B N 1
ATOM 10453 C CA . ALA B 1 558 ? -4.191 -44.438 11.016 1 98.38 558 ALA B CA 1
ATOM 10454 C C . ALA B 1 558 ? -3.533 -43.969 9.719 1 98.38 558 ALA B C 1
ATOM 10456 O O . ALA B 1 558 ? -2.629 -44.656 9.211 1 98.38 558 ALA B O 1
ATOM 10457 N N . ILE B 1 559 ? -3.994 -42.875 9.188 1 98.44 559 ILE B N 1
ATOM 10458 C CA . ILE B 1 559 ? -3.418 -42.344 7.965 1 98.44 559 ILE B CA 1
ATOM 10459 C C . ILE B 1 559 ? -1.927 -42.094 8.172 1 98.44 559 ILE B C 1
ATOM 10461 O O . ILE B 1 559 ? -1.104 -42.469 7.336 1 98.44 559 ILE B O 1
ATOM 10465 N N . ARG B 1 560 ? -1.558 -41.375 9.273 1 98.5 560 ARG B N 1
ATOM 10466 C CA . ARG B 1 560 ? -0.166 -41.031 9.562 1 98.5 560 ARG B CA 1
ATOM 10467 C C . ARG B 1 560 ? 0.676 -42.312 9.734 1 98.5 560 ARG B C 1
ATOM 10469 O O . ARG B 1 560 ? 1.78 -42.406 9.195 1 98.5 560 ARG B O 1
ATOM 10476 N N . SER B 1 561 ? 0.108 -43.281 10.477 1 98.31 561 SER B N 1
ATOM 10477 C CA . SER B 1 561 ? 0.823 -44.531 10.711 1 98.31 561 SER B CA 1
ATOM 10478 C C . SER B 1 561 ? 1.088 -45.281 9.406 1 98.31 561 SER B C 1
ATOM 10480 O O . SER B 1 561 ? 2.203 -45.75 9.164 1 98.31 561 SER B O 1
ATOM 10482 N N . ILE B 1 562 ? 0.102 -45.406 8.57 1 98.12 562 ILE B N 1
ATOM 10483 C CA . ILE B 1 562 ? 0.199 -46.156 7.312 1 98.12 562 ILE B CA 1
ATOM 10484 C C . ILE B 1 562 ? 1.184 -45.438 6.383 1 98.12 562 ILE B C 1
ATOM 10486 O O . ILE B 1 562 ? 2.025 -46.094 5.75 1 98.12 562 ILE B O 1
ATOM 10490 N N . THR B 1 563 ? 1.094 -44.094 6.305 1 98.31 563 THR B N 1
ATOM 10491 C CA . THR B 1 563 ? 1.993 -43.344 5.426 1 98.31 563 THR B CA 1
ATOM 10492 C C . THR B 1 563 ? 3.439 -43.5 5.887 1 98.31 563 THR B C 1
ATOM 10494 O O . THR B 1 563 ? 4.344 -43.656 5.066 1 98.31 563 THR B O 1
ATOM 10497 N N . LYS B 1 564 ? 3.672 -43.469 7.195 1 97.5 564 LYS B N 1
ATOM 10498 C CA . LYS B 1 564 ? 5.02 -43.656 7.73 1 97.5 564 LYS B CA 1
ATOM 10499 C C . LYS B 1 564 ? 5.551 -45.062 7.398 1 97.5 564 LYS B C 1
ATOM 10501 O O . LYS B 1 564 ? 6.695 -45.219 6.969 1 97.5 564 LYS B O 1
ATOM 10506 N N . LYS B 1 565 ? 4.699 -46 7.57 1 97.12 565 LYS B N 1
ATOM 10507 C CA . LYS B 1 565 ? 5.078 -47.375 7.34 1 97.12 565 LYS B CA 1
ATOM 10508 C C . LYS B 1 565 ? 5.5 -47.594 5.891 1 97.12 565 LYS B C 1
ATOM 10510 O O . LYS B 1 565 ? 6.43 -48.375 5.617 1 97.12 565 LYS B O 1
ATOM 10515 N N . HIS B 1 566 ? 4.879 -47 4.965 1 97.38 566 HIS B N 1
ATOM 10516 C CA . HIS B 1 566 ? 5.09 -47.25 3.547 1 97.38 566 HIS B CA 1
ATOM 10517 C C . HIS B 1 566 ? 5.996 -46.219 2.924 1 97.38 566 HIS B C 1
ATOM 10519 O O . HIS B 1 566 ? 6.188 -46.188 1.706 1 97.38 566 HIS B O 1
ATOM 10525 N N . GLY B 1 567 ? 6.559 -45.281 3.74 1 97.31 567 GLY B N 1
ATOM 10526 C CA . GLY B 1 567 ? 7.434 -44.25 3.223 1 97.31 567 GLY B CA 1
ATOM 10527 C C . GLY B 1 567 ? 6.719 -43.25 2.326 1 97.31 567 GLY B C 1
ATOM 10528 O O . GLY B 1 567 ? 7.297 -42.781 1.354 1 97.31 567 GLY B O 1
ATOM 10529 N N . ILE B 1 568 ? 5.434 -43.062 2.492 1 98.56 568 ILE B N 1
ATOM 10530 C CA . ILE B 1 568 ? 4.602 -42.094 1.782 1 98.56 568 ILE B CA 1
ATOM 10531 C C . ILE B 1 568 ? 4.559 -40.781 2.555 1 98.56 568 ILE B C 1
ATOM 10533 O O . ILE B 1 568 ? 4.355 -40.781 3.771 1 98.56 568 ILE B O 1
ATOM 10537 N N . MET B 1 569 ? 4.77 -39.656 1.895 1 98.75 569 MET B N 1
ATOM 10538 C CA . MET B 1 569 ? 4.727 -38.375 2.58 1 98.75 569 MET B CA 1
ATOM 10539 C C . MET B 1 569 ? 3.289 -37.969 2.895 1 98.75 569 MET B C 1
ATOM 10541 O O . MET B 1 569 ? 2.391 -38.156 2.076 1 98.75 569 MET B O 1
ATOM 10545 N N . LEU B 1 570 ? 3.088 -37.5 4.07 1 98.88 570 LEU B N 1
ATOM 10546 C CA . LEU B 1 570 ? 1.797 -36.938 4.457 1 98.88 570 LEU B CA 1
ATOM 10547 C C . LEU B 1 570 ? 1.815 -35.406 4.375 1 98.88 570 LEU B C 1
ATOM 10549 O O . LEU B 1 570 ? 2.611 -34.75 5.055 1 98.88 570 LEU B O 1
ATOM 10553 N N . ILE B 1 571 ? 0.983 -34.812 3.521 1 98.94 571 ILE B N 1
ATOM 10554 C CA . ILE B 1 571 ? 0.837 -33.375 3.365 1 98.94 571 ILE B CA 1
ATOM 10555 C C . ILE B 1 571 ? -0.519 -32.938 3.908 1 98.94 571 ILE B C 1
ATOM 10557 O O . ILE B 1 571 ? -1.563 -33.344 3.398 1 98.94 571 ILE B O 1
ATOM 10561 N N . MET B 1 572 ? -0.505 -32.094 4.922 1 98.88 572 MET B N 1
ATOM 10562 C CA . MET B 1 572 ? -1.744 -31.547 5.461 1 98.88 572 MET B CA 1
ATOM 10563 C C . MET B 1 572 ? -2.084 -30.219 4.789 1 98.88 572 MET B C 1
ATOM 10565 O O . MET B 1 572 ? -1.293 -29.266 4.836 1 98.88 572 MET B O 1
ATOM 10569 N N . ASP B 1 573 ? -3.26 -30.172 4.133 1 98.69 573 ASP B N 1
ATOM 10570 C CA . ASP B 1 573 ? -3.756 -28.953 3.498 1 98.69 573 ASP B CA 1
ATOM 10571 C C . ASP B 1 573 ? -4.566 -28.125 4.48 1 98.69 573 ASP B C 1
ATOM 10573 O O . ASP B 1 573 ? -5.734 -28.422 4.746 1 98.69 573 ASP B O 1
ATOM 10577 N N . GLU B 1 574 ? -3.943 -27.078 4.945 1 98.56 574 GLU B N 1
ATOM 10578 C CA . GLU B 1 574 ? -4.516 -26.203 5.973 1 98.56 574 GLU B CA 1
ATOM 10579 C C . GLU B 1 574 ? -5.031 -24.906 5.367 1 98.56 574 GLU B C 1
ATOM 10581 O O . GLU B 1 574 ? -5.277 -23.938 6.09 1 98.56 574 GLU B O 1
ATOM 10586 N N . ILE B 1 575 ? -5.258 -24.828 4.09 1 98.12 575 ILE B N 1
ATOM 10587 C CA . ILE B 1 575 ? -5.535 -23.594 3.365 1 98.12 575 ILE B CA 1
ATOM 10588 C C . ILE B 1 575 ? -6.852 -23 3.848 1 98.12 575 ILE B C 1
ATOM 10590 O O . ILE B 1 575 ? -6.934 -21.797 4.125 1 98.12 575 ILE B O 1
ATOM 10594 N N . THR B 1 576 ? -7.867 -23.734 4.039 1 96.12 576 THR B N 1
ATOM 10595 C CA . THR B 1 576 ? -9.18 -23.234 4.426 1 96.12 576 THR B CA 1
ATOM 10596 C C . THR B 1 576 ? -9.328 -23.203 5.945 1 96.12 576 THR B C 1
ATOM 10598 O O . THR B 1 576 ? -9.773 -22.203 6.508 1 96.12 576 THR B O 1
ATOM 10601 N N . VAL B 1 577 ? -8.906 -24.266 6.613 1 96.25 577 VAL B N 1
ATOM 10602 C CA . VAL B 1 577 ? -9.266 -24.453 8.016 1 96.25 577 VAL B CA 1
ATOM 10603 C C . VAL B 1 577 ? -8.164 -23.891 8.914 1 96.25 577 VAL B C 1
ATOM 10605 O O . VAL B 1 577 ? -8.414 -23.5 10.055 1 96.25 577 VAL B O 1
ATOM 10608 N N . GLY B 1 578 ? -6.941 -23.859 8.367 1 96.38 578 GLY B N 1
ATOM 10609 C CA . GLY B 1 578 ? -5.84 -23.328 9.156 1 96.38 578 GLY B CA 1
ATOM 10610 C C . GLY B 1 578 ? -6.023 -21.875 9.555 1 96.38 578 GLY B C 1
ATOM 10611 O O . GLY B 1 578 ? -6.578 -21.094 8.797 1 96.38 578 GLY B O 1
ATOM 10612 N N . TRP B 1 579 ? -5.504 -21.531 10.719 1 97.44 579 TRP B N 1
ATOM 10613 C CA . TRP B 1 579 ? -5.609 -20.188 11.297 1 97.44 579 TRP B CA 1
ATOM 10614 C C . TRP B 1 579 ? -7.047 -19.891 11.703 1 97.44 579 TRP B C 1
ATOM 10616 O O . TRP B 1 579 ? -7.285 -19.25 12.727 1 97.44 579 TRP B O 1
ATOM 10626 N N . ARG B 1 580 ? -8.055 -20.359 10.938 1 97.12 580 ARG B N 1
ATOM 10627 C CA . ARG B 1 580 ? -9.461 -20.031 11.188 1 97.12 580 ARG B CA 1
ATOM 10628 C C . ARG B 1 580 ? -10.016 -20.891 12.328 1 97.12 580 ARG B C 1
ATOM 10630 O O . ARG B 1 580 ? -10.625 -20.359 13.266 1 97.12 580 ARG B O 1
ATOM 10637 N N . LEU B 1 581 ? -9.789 -22.172 12.242 1 97.19 581 LEU B N 1
ATOM 10638 C CA . LEU B 1 581 ? -10.352 -23.047 13.266 1 97.19 581 LEU B CA 1
ATOM 10639 C C . LEU B 1 581 ? -9.383 -23.203 14.43 1 97.19 581 LEU B C 1
ATOM 10641 O O . LEU B 1 581 ? -9.805 -23.453 15.562 1 97.19 581 LEU B O 1
ATOM 10645 N N . HIS B 1 582 ? -8.141 -23.109 14.141 1 97.38 582 HIS B N 1
ATOM 10646 C CA . HIS B 1 582 ? -7.094 -23.25 15.141 1 97.38 582 HIS B CA 1
ATOM 10647 C C . HIS B 1 582 ? -5.832 -22.5 14.734 1 97.38 582 HIS B C 1
ATOM 10649 O O . HIS B 1 582 ? -5.395 -22.609 13.586 1 97.38 582 HIS B O 1
ATOM 10655 N N . PHE B 1 583 ? -5.242 -21.75 15.672 1 97.81 583 PHE B N 1
ATOM 10656 C CA . PHE B 1 583 ? -3.998 -21.031 15.422 1 97.81 583 PHE B CA 1
ATOM 10657 C C . PHE B 1 583 ? -2.891 -22 15.008 1 97.81 583 PHE B C 1
ATOM 10659 O O . PHE B 1 583 ? -2.553 -22.922 15.758 1 97.81 583 PHE B O 1
ATOM 10666 N N . GLY B 1 584 ? -2.355 -21.859 13.82 1 97.56 584 GLY B N 1
ATOM 10667 C CA . GLY B 1 584 ? -1.296 -22.703 13.305 1 97.56 584 GLY B CA 1
ATOM 10668 C C . GLY B 1 584 ? -1.815 -23.875 12.5 1 97.56 584 GLY B C 1
ATOM 10669 O O . GLY B 1 584 ? -1.049 -24.547 11.812 1 97.56 584 GLY B O 1
ATOM 10670 N N . GLY B 1 585 ? -3.115 -24.266 12.617 1 98 585 GLY B N 1
ATOM 10671 C CA . GLY B 1 585 ? -3.695 -25.344 11.82 1 98 585 GLY B CA 1
ATOM 10672 C C . GLY B 1 585 ? -4.316 -26.438 12.664 1 98 585 GLY B C 1
ATOM 10673 O O . GLY B 1 585 ? -3.918 -26.656 13.812 1 98 585 GLY B O 1
ATOM 10674 N N . MET B 1 586 ? -5.195 -27.156 12.055 1 98.25 586 MET B N 1
ATOM 10675 C CA . MET B 1 586 ? -5.957 -28.203 12.742 1 98.25 586 MET B CA 1
ATOM 10676 C C . MET B 1 586 ? -5.094 -29.438 12.984 1 98.25 586 MET B C 1
ATOM 10678 O O . MET B 1 586 ? -5.355 -30.203 13.906 1 98.25 586 MET B O 1
ATOM 10682 N N . HIS B 1 587 ? -4.062 -29.609 12.133 1 98.56 587 HIS B N 1
ATOM 10683 C CA . HIS B 1 587 ? -3.166 -30.734 12.383 1 98.56 587 HIS B CA 1
ATOM 10684 C C . HIS B 1 587 ? -2.527 -30.625 13.766 1 98.56 587 HIS B C 1
ATOM 10686 O O . HIS B 1 587 ? -2.291 -31.641 14.422 1 98.56 587 HIS B O 1
ATOM 10692 N N . LEU B 1 588 ? -2.268 -29.391 14.219 1 98.44 588 LEU B N 1
ATOM 10693 C CA . LEU B 1 588 ? -1.743 -29.172 15.562 1 98.44 588 LEU B CA 1
ATOM 10694 C C . LEU B 1 588 ? -2.783 -29.547 16.609 1 98.44 588 LEU B C 1
ATOM 10696 O O . LEU B 1 588 ? -2.467 -30.219 17.594 1 98.44 588 LEU B O 1
ATOM 10700 N N . LYS B 1 589 ? -3.998 -29.125 16.391 1 97.44 589 LYS B N 1
ATOM 10701 C CA . LYS B 1 589 ? -5.078 -29.406 17.328 1 97.44 589 LYS B CA 1
ATOM 10702 C C . LYS B 1 589 ? -5.301 -30.906 17.469 1 97.44 589 LYS B C 1
ATOM 10704 O O . LYS B 1 589 ? -5.57 -31.406 18.562 1 97.44 589 LYS B O 1
ATOM 10709 N N . TYR B 1 590 ? -5.211 -31.672 16.344 1 98.12 590 TYR B N 1
ATOM 10710 C CA . TYR B 1 590 ? -5.484 -33.094 16.312 1 98.12 590 TYR B CA 1
ATOM 10711 C C . TYR B 1 590 ? -4.246 -33.906 16.719 1 98.12 590 TYR B C 1
ATOM 10713 O O . TYR B 1 590 ? -4.297 -35.125 16.844 1 98.12 590 TYR B O 1
ATOM 10721 N N . GLY B 1 591 ? -3.123 -33.219 16.906 1 97.75 591 GLY B N 1
ATOM 10722 C CA . GLY B 1 591 ? -1.906 -33.875 17.359 1 97.75 591 GLY B CA 1
ATOM 10723 C C . GLY B 1 591 ? -1.215 -34.688 16.281 1 97.75 591 GLY B C 1
ATOM 10724 O O . GLY B 1 591 ? -0.612 -35.719 16.562 1 97.75 591 GLY B O 1
ATOM 10725 N N . ILE B 1 592 ? -1.343 -34.281 15.016 1 98.12 592 ILE B N 1
ATOM 10726 C CA . ILE B 1 592 ? -0.72 -34.969 13.883 1 98.12 592 ILE B CA 1
ATOM 10727 C C . ILE B 1 592 ? 0.488 -34.156 13.406 1 98.12 592 ILE B C 1
ATOM 10729 O O . ILE B 1 592 ? 0.389 -32.969 13.164 1 98.12 592 ILE B O 1
ATOM 10733 N N . GLU B 1 593 ? 1.649 -34.781 13.312 1 98.44 593 GLU B N 1
ATOM 10734 C CA . GLU B 1 593 ? 2.824 -34.188 12.688 1 98.44 593 GLU B CA 1
ATOM 10735 C C . GLU B 1 593 ? 3.008 -34.688 11.258 1 98.44 593 GLU B C 1
ATOM 10737 O O . GLU B 1 593 ? 3.496 -35.812 11.055 1 98.44 593 GLU B O 1
ATOM 10742 N N . PRO B 1 594 ? 2.664 -33.906 10.305 1 98.88 594 PRO B N 1
ATOM 10743 C CA . PRO B 1 594 ? 2.857 -34.312 8.914 1 98.88 594 PRO B CA 1
ATOM 10744 C C . PRO B 1 594 ? 4.301 -34.125 8.445 1 98.88 594 PRO B C 1
ATOM 10746 O O . PRO B 1 594 ? 5.16 -33.719 9.219 1 98.88 594 PRO B O 1
ATOM 10749 N N . ASP B 1 595 ? 4.574 -34.594 7.203 1 98.88 595 ASP B N 1
ATOM 10750 C CA . ASP B 1 595 ? 5.871 -34.312 6.598 1 98.88 595 ASP B CA 1
ATOM 10751 C C . ASP B 1 595 ? 5.91 -32.875 6.059 1 98.88 595 ASP B C 1
ATOM 10753 O O . ASP B 1 595 ? 6.965 -32.219 6.059 1 98.88 595 ASP B O 1
ATOM 10757 N N . MET B 1 596 ? 4.789 -32.406 5.539 1 98.94 596 MET B N 1
ATOM 10758 C CA . MET B 1 596 ? 4.598 -31.031 5.074 1 98.94 596 MET B CA 1
ATOM 10759 C C . MET B 1 596 ? 3.189 -30.531 5.395 1 98.94 596 MET B C 1
ATOM 10761 O O . MET B 1 596 ? 2.27 -31.328 5.559 1 98.94 596 MET B O 1
ATOM 10765 N N . ALA B 1 597 ? 3.016 -29.281 5.453 1 98.94 597 ALA B N 1
ATOM 10766 C CA . ALA B 1 597 ? 1.718 -28.609 5.512 1 98.94 597 ALA B CA 1
ATOM 10767 C C . ALA B 1 597 ? 1.691 -27.391 4.602 1 98.94 597 ALA B C 1
ATOM 10769 O O . ALA B 1 597 ? 2.725 -26.75 4.371 1 98.94 597 ALA B O 1
ATOM 10770 N N . VAL B 1 598 ? 0.523 -27.109 4.059 1 98.88 598 VAL B N 1
ATOM 10771 C CA . VAL B 1 598 ? 0.392 -25.953 3.176 1 98.88 598 VAL B CA 1
ATOM 10772 C C . VAL B 1 598 ? -0.639 -24.984 3.746 1 98.88 598 VAL B C 1
ATOM 10774 O O . VAL B 1 598 ? -1.621 -25.406 4.363 1 98.88 598 VAL B O 1
ATOM 10777 N N . PHE B 1 599 ? -0.373 -23.703 3.604 1 98.81 599 PHE B N 1
ATOM 10778 C CA . PHE B 1 599 ? -1.216 -22.625 4.094 1 98.81 599 PHE B CA 1
ATOM 10779 C C . PHE B 1 599 ? -1.437 -21.578 3.006 1 98.81 599 PHE B C 1
ATOM 10781 O O . PHE B 1 599 ? -0.645 -21.469 2.066 1 98.81 599 PHE B O 1
ATOM 10788 N N . ALA B 1 600 ? -2.521 -20.859 3.041 1 98.38 600 ALA B N 1
ATOM 10789 C CA . ALA B 1 600 ? -2.83 -19.688 2.227 1 98.38 600 ALA B CA 1
ATOM 10790 C C . ALA B 1 600 ? -3.992 -18.891 2.82 1 98.38 600 ALA B C 1
ATOM 10792 O O . ALA B 1 600 ? -4.066 -18.703 4.039 1 98.38 600 ALA B O 1
ATOM 10793 N N . LYS B 1 601 ? -4.742 -18.281 2.102 1 97.5 601 LYS B N 1
ATOM 10794 C CA . LYS B 1 601 ? -5.965 -17.562 2.451 1 97.5 601 LYS B CA 1
ATOM 10795 C C . LYS B 1 601 ? -5.781 -16.734 3.723 1 97.5 601 LYS B C 1
ATOM 10797 O O . LYS B 1 601 ? -5.109 -15.711 3.707 1 97.5 601 LYS B O 1
ATOM 10802 N N . ALA B 1 602 ? -6.258 -17.25 4.879 1 97.81 602 ALA B N 1
ATOM 10803 C CA . ALA B 1 602 ? -6.254 -16.5 6.133 1 97.81 602 ALA B CA 1
ATOM 10804 C C . ALA B 1 602 ? -4.84 -16.062 6.5 1 97.81 602 ALA B C 1
ATOM 10806 O O . ALA B 1 602 ? -4.664 -15.055 7.191 1 97.81 602 ALA B O 1
ATOM 10807 N N . LEU B 1 603 ? -3.814 -16.703 5.965 1 98.38 603 LEU B N 1
ATOM 10808 C CA . LEU B 1 603 ? -2.418 -16.406 6.273 1 98.38 603 LEU B CA 1
ATOM 10809 C C . LEU B 1 603 ? -2.084 -14.953 5.938 1 98.38 603 LEU B C 1
ATOM 10811 O O . LEU B 1 603 ? -1.328 -14.305 6.664 1 98.38 603 LEU B O 1
ATOM 10815 N N . GLY B 1 604 ? -2.609 -14.469 4.859 1 98.06 604 GLY B N 1
ATOM 10816 C CA . GLY B 1 604 ? -2.248 -13.141 4.387 1 98.06 604 GLY B CA 1
ATOM 10817 C C . GLY B 1 604 ? -3.336 -12.109 4.621 1 98.06 604 GLY B C 1
ATOM 10818 O O . GLY B 1 604 ? -3.17 -10.938 4.285 1 98.06 604 GLY B O 1
ATOM 10819 N N . ASN B 1 605 ? -4.504 -12.547 5.102 1 98.44 605 ASN B N 1
ATOM 10820 C CA . ASN B 1 605 ? -5.66 -11.68 5.324 1 98.44 605 ASN B CA 1
ATOM 10821 C C . ASN B 1 605 ? -5.996 -10.859 4.082 1 98.44 605 ASN B C 1
ATOM 10823 O O . ASN B 1 605 ? -6.137 -9.641 4.156 1 98.44 605 ASN B O 1
ATOM 10827 N N . GLY B 1 606 ? -6.086 -11.523 2.99 1 98.06 606 GLY B N 1
ATOM 10828 C CA . GLY B 1 606 ? -6.523 -10.859 1.773 1 98.06 606 GLY B CA 1
ATOM 10829 C C . GLY B 1 606 ? -5.379 -10.5 0.844 1 98.06 606 GLY B C 1
ATOM 10830 O O . GLY B 1 606 ? -5.602 -10.047 -0.28 1 98.06 606 GLY B O 1
ATOM 10831 N N . TYR B 1 607 ? -4.105 -10.672 1.208 1 98.62 607 TYR B N 1
ATOM 10832 C CA . TYR B 1 607 ? -2.936 -10.461 0.365 1 98.62 607 TYR B CA 1
ATOM 10833 C C . TYR B 1 607 ? -2.389 -11.789 -0.146 1 98.62 607 TYR B C 1
ATOM 10835 O O . TYR B 1 607 ? -2.346 -12.781 0.592 1 98.62 607 TYR B O 1
ATOM 10843 N N . PRO B 1 608 ? -1.945 -11.812 -1.398 1 98.38 608 PRO B N 1
ATOM 10844 C CA . PRO B 1 608 ? -1.483 -13.078 -1.98 1 98.38 608 PRO B CA 1
ATOM 10845 C C . PRO B 1 608 ? -0.247 -13.633 -1.277 1 98.38 608 PRO B C 1
ATOM 10847 O O . PRO B 1 608 ? 0.826 -13.031 -1.337 1 98.38 608 PRO B O 1
ATOM 10850 N N . ILE B 1 609 ? -0.425 -14.766 -0.607 1 98.56 609 ILE B N 1
ATOM 10851 C CA . ILE B 1 609 ? 0.662 -15.492 0.039 1 98.56 609 ILE B CA 1
ATOM 10852 C C . ILE B 1 609 ? 0.227 -16.938 0.32 1 98.56 609 ILE B C 1
ATOM 10854 O O . ILE B 1 609 ? -0.933 -17.188 0.657 1 98.56 609 ILE B O 1
ATOM 10858 N N . GLY B 1 610 ? 0.966 -17.859 -0.013 1 98.56 610 GLY B N 1
ATOM 10859 C CA . GLY B 1 610 ? 0.894 -19.266 0.384 1 98.56 610 GLY B CA 1
ATOM 10860 C C . GLY B 1 610 ? 2.205 -19.797 0.927 1 98.56 610 GLY B C 1
ATOM 10861 O O . GLY B 1 610 ? 3.268 -19.219 0.671 1 98.56 610 GLY B O 1
ATOM 10862 N N . ALA B 1 611 ? 2.15 -20.828 1.691 1 98.88 611 ALA B N 1
ATOM 10863 C CA . ALA B 1 611 ? 3.352 -21.391 2.307 1 98.88 611 ALA B CA 1
ATOM 10864 C C . ALA B 1 611 ? 3.338 -22.906 2.254 1 98.88 611 ALA B C 1
ATOM 10866 O O . ALA B 1 611 ? 2.283 -23.531 2.385 1 98.88 611 ALA B O 1
ATOM 10867 N N . VAL B 1 612 ? 4.434 -23.469 2.023 1 98.88 612 VAL B N 1
ATOM 10868 C CA . VAL B 1 612 ? 4.742 -24.875 2.246 1 98.88 612 VAL B CA 1
ATOM 10869 C C . VAL B 1 612 ? 5.781 -25 3.355 1 98.88 612 VAL B C 1
ATOM 10871 O O . VAL B 1 612 ? 6.887 -24.469 3.248 1 98.88 612 VAL B O 1
ATOM 10874 N N . ILE B 1 613 ? 5.445 -25.609 4.422 1 98.94 613 ILE B N 1
ATOM 10875 C CA . ILE B 1 613 ? 6.426 -25.875 5.469 1 98.94 613 ILE B CA 1
ATOM 10876 C C . ILE B 1 613 ? 6.645 -27.391 5.594 1 98.94 613 ILE B C 1
ATOM 10878 O O . ILE B 1 613 ? 5.77 -28.172 5.246 1 98.94 613 ILE B O 1
ATOM 10882 N N . GLY B 1 614 ? 7.781 -27.781 6.039 1 98.88 614 GLY B N 1
ATOM 10883 C CA . GLY B 1 614 ? 8.078 -29.203 6.176 1 98.88 614 GLY B CA 1
ATOM 10884 C C . GLY B 1 614 ? 9.352 -29.469 6.961 1 98.88 614 GLY B C 1
ATOM 10885 O O . GLY B 1 614 ? 10.086 -28.547 7.297 1 98.88 614 GLY B O 1
ATOM 10886 N N . THR B 1 615 ? 9.508 -30.75 7.336 1 98.75 615 THR B N 1
ATOM 10887 C CA . THR B 1 615 ? 10.773 -31.172 7.922 1 98.75 615 THR B CA 1
ATOM 10888 C C . THR B 1 615 ? 11.914 -31.016 6.918 1 98.75 615 THR B C 1
ATOM 10890 O O . THR B 1 615 ? 11.68 -30.969 5.711 1 98.75 615 THR B O 1
ATOM 10893 N N . LYS B 1 616 ? 13.047 -30.922 7.441 1 97.75 616 LYS B N 1
ATOM 10894 C CA . LYS B 1 616 ? 14.211 -30.844 6.57 1 97.75 616 LYS B CA 1
ATOM 10895 C C . LYS B 1 616 ? 14.273 -32.031 5.602 1 97.75 616 LYS B C 1
ATOM 10897 O O . LYS B 1 616 ? 14.555 -31.844 4.414 1 97.75 616 LYS B O 1
ATOM 10902 N N . ALA B 1 617 ? 13.977 -33.188 6.07 1 98 617 ALA B N 1
ATOM 10903 C CA . ALA B 1 617 ? 14.008 -34.406 5.258 1 98 617 ALA B CA 1
ATOM 10904 C C . ALA B 1 617 ? 12.961 -34.344 4.152 1 98 617 ALA B C 1
ATOM 10906 O O . ALA B 1 617 ? 13.234 -34.719 3.006 1 98 617 ALA B O 1
ATOM 10907 N N . ALA B 1 618 ? 11.797 -33.938 4.461 1 98.44 618 ALA B N 1
ATOM 10908 C CA . ALA B 1 618 ? 10.703 -33.875 3.494 1 98.44 618 ALA B CA 1
ATOM 10909 C C . ALA B 1 618 ? 10.969 -32.844 2.414 1 98.44 618 ALA B C 1
ATOM 10911 O O . ALA B 1 618 ? 10.578 -33 1.259 1 98.44 618 ALA B O 1
ATOM 10912 N N . MET B 1 619 ? 11.664 -31.766 2.77 1 98.12 619 MET B N 1
ATOM 10913 C CA . MET B 1 619 ? 11.82 -30.609 1.887 1 98.12 619 MET B CA 1
ATOM 10914 C C . MET B 1 619 ? 13.055 -30.781 1.003 1 98.12 619 MET B C 1
ATOM 10916 O O . MET B 1 619 ? 13.375 -29.891 0.21 1 98.12 619 MET B O 1
ATOM 10920 N N . GLU B 1 620 ? 13.703 -31.859 1.051 1 95.5 620 GLU B N 1
ATOM 10921 C CA . GLU B 1 620 ? 14.945 -32.094 0.317 1 95.5 620 GLU B CA 1
ATOM 10922 C C . GLU B 1 620 ? 14.719 -31.984 -1.189 1 95.5 620 GLU B C 1
ATOM 10924 O O . GLU B 1 620 ? 15.594 -31.516 -1.921 1 95.5 620 GLU B O 1
ATOM 10929 N N . GLY B 1 621 ? 13.602 -32.406 -1.628 1 94.94 621 GLY B N 1
ATOM 10930 C CA . GLY B 1 621 ? 13.273 -32.375 -3.045 1 94.94 621 GLY B CA 1
ATOM 10931 C C . GLY B 1 621 ? 13.25 -30.984 -3.619 1 94.94 621 GLY B C 1
ATOM 10932 O O . GLY B 1 621 ? 13.453 -30.797 -4.82 1 94.94 621 GLY B O 1
ATOM 10933 N N . ALA B 1 622 ? 13.016 -30.016 -2.809 1 93.69 622 ALA B N 1
ATOM 10934 C CA . ALA B 1 622 ? 12.984 -28.625 -3.254 1 93.69 622 ALA B CA 1
ATOM 10935 C C . ALA B 1 622 ? 14.352 -28.172 -3.779 1 93.69 622 ALA B C 1
ATOM 10937 O O . ALA B 1 622 ? 14.438 -27.266 -4.613 1 93.69 622 ALA B O 1
ATOM 10938 N N . GLN B 1 623 ? 15.359 -28.797 -3.389 1 88.25 623 GLN B N 1
ATOM 10939 C CA . GLN B 1 623 ? 16.719 -28.469 -3.793 1 88.25 623 GLN B CA 1
ATOM 10940 C C . GLN B 1 623 ? 17.109 -29.172 -5.082 1 88.25 623 GLN B C 1
ATOM 10942 O O . GLN B 1 623 ? 18.078 -28.797 -5.746 1 88.25 623 GLN B O 1
ATOM 10947 N N . ARG B 1 624 ? 16.344 -30.172 -5.406 1 87 624 ARG B N 1
ATOM 10948 C CA . ARG B 1 624 ? 16.719 -31 -6.555 1 87 624 ARG B CA 1
ATOM 10949 C C . ARG B 1 624 ? 15.773 -30.766 -7.727 1 87 624 ARG B C 1
ATOM 10951 O O . ARG B 1 624 ? 16.062 -31.156 -8.859 1 87 624 ARG B O 1
ATOM 10958 N N . SER B 1 625 ? 14.719 -30.141 -7.453 1 91.12 625 SER B N 1
ATOM 10959 C CA . SER B 1 625 ? 13.734 -29.844 -8.484 1 91.12 625 SER B CA 1
ATOM 10960 C C . SER B 1 625 ? 13.727 -28.359 -8.844 1 91.12 625 SER B C 1
ATOM 10962 O O . SER B 1 625 ? 13.875 -27.5 -7.965 1 91.12 625 SER B O 1
ATOM 10964 N N . PHE B 1 626 ? 13.531 -28.109 -10.141 1 90.25 626 PHE B N 1
ATOM 10965 C CA . PHE B 1 626 ? 13.445 -26.719 -10.547 1 90.25 626 PHE B CA 1
ATOM 10966 C C . PHE B 1 626 ? 12.07 -26.141 -10.219 1 90.25 626 PHE B C 1
ATOM 10968 O O . PHE B 1 626 ? 11.062 -26.578 -10.781 1 90.25 626 PHE B O 1
ATOM 10975 N N . ILE B 1 627 ? 12.008 -25.281 -9.25 1 92.25 627 ILE B N 1
ATOM 10976 C CA . ILE B 1 627 ? 10.828 -24.562 -8.773 1 92.25 627 ILE B CA 1
ATOM 10977 C C . ILE B 1 627 ? 11.156 -23.078 -8.648 1 92.25 627 ILE B C 1
ATOM 10979 O O . ILE B 1 627 ? 11.969 -22.688 -7.805 1 92.25 627 ILE B O 1
ATOM 10983 N N . SER B 1 628 ? 10.477 -22.281 -9.484 1 89.12 628 SER B N 1
ATOM 10984 C CA . SER B 1 628 ? 10.969 -20.906 -9.562 1 89.12 628 SER B CA 1
ATOM 10985 C C . SER B 1 628 ? 9.859 -19.938 -9.984 1 89.12 628 SER B C 1
ATOM 10987 O O . SER B 1 628 ? 9.109 -20.234 -10.922 1 89.12 628 SER B O 1
ATOM 10989 N N . SER B 1 629 ? 9.773 -18.844 -9.32 1 95.19 629 SER B N 1
ATOM 10990 C CA . SER B 1 629 ? 8.922 -17.734 -9.758 1 95.19 629 SER B CA 1
ATOM 10991 C C . SER B 1 629 ? 9.43 -16.406 -9.227 1 95.19 629 SER B C 1
ATOM 10993 O O . SER B 1 629 ? 9.695 -16.25 -8.031 1 95.19 629 SER B O 1
ATOM 10995 N N . THR B 1 630 ? 9.531 -15.43 -10.094 1 95.88 630 THR B N 1
ATOM 10996 C CA . THR B 1 630 ? 10.055 -14.109 -9.758 1 95.88 630 THR B CA 1
ATOM 10997 C C . THR B 1 630 ? 9.25 -13.484 -8.617 1 95.88 630 THR B C 1
ATOM 10999 O O . THR B 1 630 ? 9.82 -12.984 -7.648 1 95.88 630 THR B O 1
ATOM 11002 N N . TYR B 1 631 ? 7.973 -13.602 -8.578 1 97.25 631 TYR B N 1
ATOM 11003 C CA . TYR B 1 631 ? 7.113 -12.836 -7.676 1 97.25 631 TYR B CA 1
ATOM 11004 C C . TYR B 1 631 ? 7.02 -13.516 -6.316 1 97.25 631 TYR B C 1
ATOM 11006 O O . TYR B 1 631 ? 6.445 -12.961 -5.375 1 97.25 631 TYR B O 1
ATOM 11014 N N . TRP B 1 632 ? 7.621 -14.719 -6.16 1 97.69 632 TRP B N 1
ATOM 11015 C CA . TRP B 1 632 ? 7.699 -15.312 -4.832 1 97.69 632 TRP B CA 1
ATOM 11016 C C . TRP B 1 632 ? 8.672 -14.539 -3.945 1 97.69 632 TRP B C 1
ATOM 11018 O O . TRP B 1 632 ? 8.68 -14.711 -2.725 1 97.69 632 TRP B O 1
ATOM 11028 N N . THR B 1 633 ? 9.445 -13.602 -4.586 1 97 633 THR B N 1
ATOM 11029 C CA . THR B 1 633 ? 10.398 -12.781 -3.844 1 97 633 THR B CA 1
ATOM 11030 C C . THR B 1 633 ? 9.852 -11.375 -3.625 1 97 633 THR B C 1
ATOM 11032 O O . THR B 1 633 ? 10.57 -10.492 -3.15 1 97 633 THR B O 1
ATOM 11035 N N . GLU B 1 634 ? 8.648 -11.125 -4.023 1 97.62 634 GLU B N 1
ATOM 11036 C CA . GLU B 1 634 ? 8.008 -9.859 -3.707 1 97.62 634 GLU B CA 1
ATOM 11037 C C . GLU B 1 634 ? 7.621 -9.781 -2.232 1 97.62 634 GLU B C 1
ATOM 11039 O O . GLU B 1 634 ? 7.094 -10.75 -1.676 1 97.62 634 GLU B O 1
ATOM 11044 N N . SER B 1 635 ? 7.805 -8.648 -1.57 1 97.94 635 SER B N 1
ATOM 11045 C CA . SER B 1 635 ? 7.883 -8.562 -0.115 1 97.94 635 SER B CA 1
ATOM 11046 C C . SER B 1 635 ? 6.492 -8.484 0.508 1 97.94 635 SER B C 1
ATOM 11048 O O . SER B 1 635 ? 6.312 -8.82 1.682 1 97.94 635 SER B O 1
ATOM 11050 N N . LEU B 1 636 ? 5.426 -8.031 -0.136 1 98.56 636 LEU B N 1
ATOM 11051 C CA . LEU B 1 636 ? 4.164 -7.727 0.526 1 98.56 636 LEU B CA 1
ATOM 11052 C C . LEU B 1 636 ? 3.494 -9 1.034 1 98.56 636 LEU B C 1
ATOM 11054 O O . LEU B 1 636 ? 2.789 -8.977 2.045 1 98.56 636 LEU B O 1
ATOM 11058 N N . GLY B 1 637 ? 3.68 -10.133 0.286 1 98.44 637 GLY B N 1
ATOM 11059 C CA . GLY B 1 637 ? 3.154 -11.398 0.779 1 98.44 637 GLY B CA 1
ATOM 11060 C C . GLY B 1 637 ? 3.621 -11.734 2.184 1 98.44 637 GLY B C 1
ATOM 11061 O O . GLY B 1 637 ? 2.816 -11.773 3.117 1 98.44 637 GLY B O 1
ATOM 11062 N N . PRO B 1 638 ? 4.934 -11.883 2.373 1 98.69 638 PRO B N 1
ATOM 11063 C CA . PRO B 1 638 ? 5.453 -12.18 3.709 1 98.69 638 PRO B CA 1
ATOM 11064 C C . PRO B 1 638 ? 5.16 -11.078 4.719 1 98.69 638 PRO B C 1
ATOM 11066 O O . PRO B 1 638 ? 4.934 -11.352 5.898 1 98.69 638 PRO B O 1
ATOM 11069 N N . VAL B 1 639 ? 5.121 -9.805 4.289 1 98.62 639 VAL B N 1
ATOM 11070 C CA . VAL B 1 639 ? 4.809 -8.688 5.176 1 98.62 639 VAL B CA 1
ATOM 11071 C C . VAL B 1 639 ? 3.391 -8.836 5.719 1 98.62 639 VAL B C 1
ATOM 11073 O O . VAL B 1 639 ? 3.162 -8.703 6.922 1 98.62 639 VAL B O 1
ATOM 11076 N N . ALA B 1 640 ? 2.461 -9.109 4.859 1 98.75 640 ALA B N 1
ATOM 11077 C CA . ALA B 1 640 ? 1.067 -9.305 5.254 1 98.75 640 ALA B CA 1
ATOM 11078 C C . ALA B 1 640 ? 0.923 -10.492 6.199 1 98.75 640 ALA B C 1
ATOM 11080 O O . ALA B 1 640 ? 0.215 -10.406 7.207 1 98.75 640 ALA B O 1
ATOM 11081 N N . ALA B 1 641 ? 1.606 -11.57 5.848 1 98.88 641 ALA B N 1
ATOM 11082 C CA . ALA B 1 641 ? 1.525 -12.773 6.664 1 98.88 641 ALA B CA 1
ATOM 11083 C C . ALA B 1 641 ? 2.043 -12.516 8.078 1 98.88 641 ALA B C 1
ATOM 11085 O O . ALA B 1 641 ? 1.396 -12.883 9.062 1 98.88 641 ALA B O 1
ATOM 11086 N N . LEU B 1 642 ? 3.195 -11.867 8.188 1 98.69 642 LEU B N 1
ATOM 11087 C CA . LEU B 1 642 ? 3.783 -11.562 9.484 1 98.69 642 LEU B CA 1
ATOM 11088 C C . LEU B 1 642 ? 2.865 -10.656 10.297 1 98.69 642 LEU B C 1
ATOM 11090 O O . LEU B 1 642 ? 2.65 -10.898 11.492 1 98.69 642 LEU B O 1
ATOM 11094 N N . ALA B 1 643 ? 2.32 -9.664 9.641 1 98.19 643 ALA B N 1
ATOM 11095 C CA . ALA B 1 643 ? 1.414 -8.75 10.328 1 98.19 643 ALA B CA 1
ATOM 11096 C C . ALA B 1 643 ? 0.151 -9.469 10.789 1 98.19 643 ALA B C 1
ATOM 11098 O O . ALA B 1 643 ? -0.359 -9.203 11.883 1 98.19 643 ALA B O 1
ATOM 11099 N N . THR B 1 644 ? -0.384 -10.344 9.953 1 98.38 644 THR B N 1
ATOM 11100 C CA . THR B 1 644 ? -1.587 -11.102 10.273 1 98.38 644 THR B CA 1
ATOM 11101 C C . THR B 1 644 ? -1.35 -12.008 11.484 1 98.38 644 THR B C 1
ATOM 11103 O O . THR B 1 644 ? -2.148 -12.023 12.422 1 98.38 644 THR B O 1
ATOM 11106 N N . ILE B 1 645 ? -0.241 -12.742 11.469 1 98.25 645 ILE B N 1
ATOM 11107 C CA . ILE B 1 645 ? 0.095 -13.648 12.57 1 98.25 645 ILE B CA 1
ATOM 11108 C C . ILE B 1 645 ? 0.266 -12.844 13.859 1 98.25 645 ILE B C 1
ATOM 11110 O O . ILE B 1 645 ? -0.25 -13.234 14.914 1 98.25 645 ILE B O 1
ATOM 11114 N N . ALA B 1 646 ? 0.958 -11.711 13.75 1 96.75 646 ALA B N 1
ATOM 11115 C CA . ALA B 1 646 ? 1.163 -10.859 14.922 1 96.75 646 ALA B CA 1
ATOM 11116 C C . ALA B 1 646 ? -0.169 -10.391 15.5 1 96.75 646 ALA B C 1
ATOM 11118 O O . ALA B 1 646 ? -0.352 -10.383 16.719 1 96.75 646 ALA B O 1
ATOM 11119 N N . ALA B 1 647 ? -1.087 -10.031 14.664 1 95.81 647 ALA B N 1
ATOM 11120 C CA . ALA B 1 647 ? -2.404 -9.578 15.109 1 95.81 647 ALA B CA 1
ATOM 11121 C C . ALA B 1 647 ? -3.172 -10.711 15.789 1 95.81 647 ALA B C 1
ATOM 11123 O O . ALA B 1 647 ? -3.848 -10.492 16.797 1 95.81 647 ALA B O 1
ATOM 11124 N N . MET B 1 648 ? -3.061 -11.914 15.219 1 96.31 648 MET B N 1
ATOM 11125 C CA . MET B 1 648 ? -3.758 -13.07 15.781 1 96.31 648 MET B CA 1
ATOM 11126 C C . MET B 1 648 ? -3.189 -13.43 17.156 1 96.31 648 MET B C 1
ATOM 11128 O O . MET B 1 648 ? -3.912 -13.914 18.016 1 96.31 648 MET B O 1
ATOM 11132 N N . GLU B 1 649 ? -1.923 -13.203 17.344 1 93.69 649 GLU B N 1
ATOM 11133 C CA . GLU B 1 649 ? -1.26 -13.547 18.594 1 93.69 649 GLU B CA 1
ATOM 11134 C C . GLU B 1 649 ? -1.685 -12.602 19.719 1 93.69 649 GLU B C 1
ATOM 11136 O O . GLU B 1 649 ? -1.644 -12.961 20.891 1 93.69 649 GLU B O 1
ATOM 11141 N N . LYS B 1 650 ? -2.062 -11.414 19.438 1 90.25 650 LYS B N 1
ATOM 11142 C CA . LYS B 1 650 ? -2.434 -10.406 20.438 1 90.25 650 LYS B CA 1
ATOM 11143 C C . LYS B 1 650 ? -3.748 -10.773 21.125 1 90.25 650 LYS B C 1
ATOM 11145 O O . LYS B 1 650 ? -4.016 -10.336 22.234 1 90.25 650 LYS B O 1
ATOM 11150 N N . GLN B 1 651 ? -4.508 -11.461 20.391 1 87.44 651 GLN B N 1
ATOM 11151 C CA . GLN B 1 651 ? -5.785 -11.891 20.953 1 87.44 651 GLN B CA 1
ATOM 11152 C C . GLN B 1 651 ? -6.16 -13.289 20.453 1 87.44 651 GLN B C 1
ATOM 11154 O O . GLN B 1 651 ? -5.633 -13.75 19.453 1 87.44 651 GLN B O 1
ATOM 11159 N N . ASP B 1 652 ? -6.996 -13.977 21.219 1 90.19 652 ASP B N 1
ATOM 11160 C CA . ASP B 1 652 ? -7.496 -15.281 20.781 1 90.19 652 ASP B CA 1
ATOM 11161 C C . ASP B 1 652 ? -8.602 -15.133 19.75 1 90.19 652 ASP B C 1
ATOM 11163 O O . ASP B 1 652 ? -9.789 -15.25 20.078 1 90.19 652 ASP B O 1
ATOM 11167 N N . ILE B 1 653 ? -8.227 -15.016 18.578 1 94.38 653 ILE B N 1
ATOM 11168 C CA . ILE B 1 653 ? -9.141 -14.68 17.484 1 94.38 653 ILE B CA 1
ATOM 11169 C C . ILE B 1 653 ? -10.016 -15.891 17.172 1 94.38 653 ILE B C 1
ATOM 11171 O O . ILE B 1 653 ? -11.18 -15.742 16.781 1 94.38 653 ILE B O 1
ATOM 11175 N N . GLN B 1 654 ? -9.5 -17.078 17.281 1 96.06 654 GLN B N 1
ATOM 11176 C CA . GLN B 1 654 ? -10.242 -18.297 16.953 1 96.06 654 GLN B CA 1
ATOM 11177 C C . GLN B 1 654 ? -11.438 -18.469 17.891 1 96.06 654 GLN B C 1
ATOM 11179 O O . GLN B 1 654 ? -12.531 -18.844 17.453 1 96.06 654 GLN B O 1
ATOM 11184 N N . LYS B 1 655 ? -11.203 -18.125 19.141 1 96.25 655 LYS B N 1
ATOM 11185 C CA . LYS B 1 655 ? -12.312 -18.156 20.094 1 96.25 655 LYS B CA 1
ATOM 11186 C C . LYS B 1 655 ? -13.367 -17.109 19.75 1 96.25 655 LYS B C 1
ATOM 11188 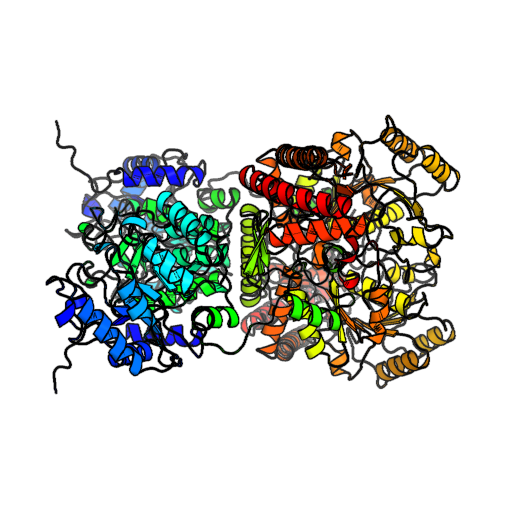O O . LYS B 1 655 ? -14.57 -17.391 19.828 1 96.25 655 LYS B O 1
ATOM 11193 N N . ALA B 1 656 ? -12.938 -15.977 19.406 1 96.19 656 ALA B N 1
ATOM 11194 C CA . ALA B 1 656 ? -13.852 -14.883 19.062 1 96.19 656 ALA B CA 1
ATOM 11195 C C . ALA B 1 656 ? -14.695 -15.242 17.844 1 96.19 656 ALA B C 1
ATOM 11197 O O . ALA B 1 656 ? -15.906 -15.023 17.844 1 96.19 656 ALA B O 1
ATOM 11198 N N . ILE B 1 657 ? -14.094 -15.789 16.812 1 96.56 657 ILE B N 1
ATOM 11199 C CA . ILE B 1 657 ? -14.836 -16.062 15.594 1 96.56 657 ILE B CA 1
ATOM 11200 C C . ILE B 1 657 ? -15.711 -17.297 15.773 1 96.56 657 ILE B C 1
ATOM 11202 O O . ILE B 1 657 ? -16.797 -17.391 15.188 1 96.56 657 ILE B O 1
ATOM 11206 N N . GLU B 1 658 ? -15.234 -18.219 16.578 1 97.06 658 GLU B N 1
ATOM 11207 C CA . GLU B 1 658 ? -16.094 -19.359 16.922 1 97.06 658 GLU B CA 1
ATOM 11208 C C . GLU B 1 658 ? -17.359 -18.891 17.641 1 97.06 658 GLU B C 1
ATOM 11210 O O . GLU B 1 658 ? -18.453 -19.375 17.359 1 97.06 658 GLU B O 1
ATOM 11215 N N . HIS B 1 659 ? -17.203 -17.969 18.547 1 97.62 659 HIS B N 1
ATOM 11216 C CA . HIS B 1 659 ? -18.328 -17.406 19.266 1 97.62 659 HIS B CA 1
ATOM 11217 C C . HIS B 1 659 ? -19.328 -16.75 18.328 1 97.62 659 HIS B C 1
ATOM 11219 O O . HIS B 1 659 ? -20.531 -17 18.406 1 97.62 659 HIS B O 1
ATOM 11225 N N . SER B 1 660 ? -18.875 -15.945 17.438 1 97.69 660 SER B N 1
ATOM 11226 C CA . SER B 1 660 ? -19.719 -15.297 16.453 1 97.69 660 SER B CA 1
ATOM 11227 C C . SER B 1 660 ? -20.438 -16.328 15.578 1 97.69 660 SER B C 1
ATOM 11229 O O . SER B 1 660 ? -21.625 -16.172 15.273 1 97.69 660 SER B O 1
ATOM 11231 N N . GLY B 1 661 ? -19.656 -17.375 15.18 1 98.06 661 GLY B N 1
ATOM 11232 C CA . GLY B 1 661 ? -20.25 -18.438 14.391 1 98.06 661 GLY B CA 1
ATOM 11233 C C . GLY B 1 661 ? -21.344 -19.188 15.117 1 98.06 661 GLY B C 1
ATOM 11234 O O . GLY B 1 661 ? -22.375 -19.516 14.523 1 98.06 661 GLY B O 1
ATOM 11235 N N . GLN B 1 662 ? -21.125 -19.406 16.375 1 98.25 662 GLN B N 1
ATOM 11236 C CA . GLN B 1 662 ? -22.125 -20.078 17.203 1 98.25 662 GLN B CA 1
ATOM 11237 C C . GLN B 1 662 ? -23.391 -19.234 17.312 1 98.25 662 GLN B C 1
ATOM 11239 O O . GLN B 1 662 ? -24.5 -19.781 17.25 1 98.25 662 GLN B O 1
ATOM 11244 N N . GLN B 1 663 ? -23.234 -18 17.516 1 98.25 663 GLN B N 1
ATOM 11245 C CA . GLN B 1 663 ? -24.391 -17.109 17.594 1 98.25 663 GLN B CA 1
ATOM 11246 C C . GLN B 1 663 ? -25.203 -17.156 16.297 1 98.25 663 GLN B C 1
ATOM 11248 O O . GLN B 1 663 ? -26.422 -17.281 16.344 1 98.25 663 GLN B O 1
ATOM 11253 N N . VAL B 1 664 ? -24.531 -17.078 15.203 1 98.31 664 VAL B N 1
ATOM 11254 C CA . VAL B 1 664 ? -25.219 -17.062 13.914 1 98.31 664 VAL B CA 1
ATOM 11255 C C . VAL B 1 664 ? -25.906 -18.406 13.664 1 98.31 664 VAL B C 1
ATOM 11257 O O . VAL B 1 664 ? -27.047 -18.453 13.203 1 98.31 664 VAL B O 1
ATOM 11260 N N . GLN B 1 665 ? -25.188 -19.562 13.945 1 98.12 665 GLN B N 1
ATOM 11261 C CA . GLN B 1 665 ? -25.812 -20.875 13.82 1 98.12 665 GLN B CA 1
ATOM 11262 C C . GLN B 1 665 ? -27.062 -20.969 14.688 1 98.12 665 GLN B C 1
ATOM 11264 O O . GLN B 1 665 ? -28.094 -21.484 14.258 1 98.12 665 GLN B O 1
ATOM 11269 N N . GLY B 1 666 ? -26.906 -20.453 15.906 1 98.25 666 GLY B N 1
ATOM 11270 C CA . GLY B 1 666 ? -28.047 -20.453 16.812 1 98.25 666 GLY B CA 1
ATOM 11271 C C . GLY B 1 666 ? -29.219 -19.641 16.297 1 98.25 666 GLY B C 1
ATOM 11272 O O . GLY B 1 666 ? -30.359 -20.094 16.359 1 98.25 666 GLY B O 1
ATOM 11273 N N . ILE B 1 667 ? -28.969 -18.469 15.805 1 98.12 667 ILE B N 1
ATOM 11274 C CA . ILE B 1 667 ? -29.984 -17.578 15.25 1 98.12 667 ILE B CA 1
ATOM 11275 C C . ILE B 1 667 ? -30.688 -18.266 14.078 1 98.12 667 ILE B C 1
ATOM 11277 O O . ILE B 1 667 ? -31.906 -18.234 13.961 1 98.12 667 ILE B O 1
ATOM 11281 N N . LEU B 1 668 ? -29.891 -18.906 13.172 1 98.12 668 LEU B N 1
ATOM 11282 C CA . LEU B 1 668 ? -30.422 -19.625 12.023 1 98.12 668 LEU B CA 1
ATOM 11283 C C . LEU B 1 668 ? -31.375 -20.734 12.461 1 98.12 668 LEU B C 1
ATOM 11285 O O . LEU B 1 668 ? -32.5 -20.828 11.969 1 98.12 668 LEU B O 1
ATOM 11289 N N . GLN B 1 669 ? -30.969 -21.5 13.367 1 97.81 669 GLN B N 1
ATOM 11290 C CA . GLN B 1 669 ? -31.719 -22.672 13.805 1 97.81 669 GLN B CA 1
ATOM 11291 C C . GLN B 1 669 ? -33 -22.266 14.539 1 97.81 669 GLN B C 1
ATOM 11293 O O . GLN B 1 669 ? -34.062 -22.781 14.258 1 97.81 669 GLN B O 1
ATOM 11298 N N . THR B 1 670 ? -32.875 -21.312 15.461 1 97.94 670 THR B N 1
ATOM 11299 C CA . THR B 1 670 ? -34 -20.906 16.266 1 97.94 670 THR B CA 1
ATOM 11300 C C . THR B 1 670 ? -35.031 -20.188 15.422 1 97.94 670 THR B C 1
ATOM 11302 O O . THR B 1 670 ? -36.25 -20.406 15.586 1 97.94 670 THR B O 1
ATOM 11305 N N . THR B 1 671 ? -34.562 -19.328 14.562 1 97.75 671 THR B N 1
ATOM 11306 C CA . THR B 1 671 ? -35.5 -18.594 13.703 1 97.75 671 THR B CA 1
ATOM 11307 C C . THR B 1 671 ? -36.188 -19.531 12.727 1 97.75 671 THR B C 1
ATOM 11309 O O . THR B 1 671 ? -37.375 -19.391 12.461 1 97.75 671 THR B O 1
ATOM 11312 N N . ALA B 1 672 ? -35.469 -20.5 12.172 1 97.62 672 ALA B N 1
ATOM 11313 C CA . ALA B 1 672 ? -36.062 -21.469 11.266 1 97.62 672 ALA B CA 1
ATOM 11314 C C . ALA B 1 672 ? -37.125 -22.312 11.969 1 97.62 672 ALA B C 1
ATOM 11316 O O . ALA B 1 672 ? -38.188 -22.578 11.391 1 97.62 672 ALA B O 1
ATOM 11317 N N . ALA B 1 673 ? -36.812 -22.719 13.141 1 97.06 673 ALA B N 1
ATOM 11318 C CA . ALA B 1 673 ? -37.781 -23.5 13.93 1 97.06 673 ALA B CA 1
ATOM 11319 C C . ALA B 1 673 ? -39.062 -22.703 14.188 1 97.06 673 ALA B C 1
ATOM 11321 O O . ALA B 1 673 ? -40.156 -23.234 14.078 1 97.06 673 ALA B O 1
ATOM 11322 N N . SER B 1 674 ? -38.875 -21.484 14.523 1 97 674 SER B N 1
ATOM 11323 C CA . SER B 1 674 ? -40.031 -20.625 14.836 1 97 674 SER B CA 1
ATOM 11324 C C . SER B 1 674 ? -40.906 -20.422 13.609 1 97 674 SER B C 1
ATOM 11326 O O . SER B 1 674 ? -42.125 -20.266 13.742 1 97 674 SER B O 1
ATOM 11328 N N . GLU B 1 675 ? -40.312 -20.469 12.453 1 96.06 675 GLU B N 1
ATOM 11329 C CA . GLU B 1 675 ? -41.062 -20.219 11.219 1 96.06 675 GLU B CA 1
ATOM 11330 C C . GLU B 1 675 ? -41.375 -21.531 10.5 1 96.06 675 GLU B C 1
ATOM 11332 O O . GLU B 1 675 ? -41.906 -21.516 9.383 1 96.06 675 GLU B O 1
ATOM 11337 N N . ASN B 1 676 ? -41 -22.703 11.078 1 94.62 676 ASN B N 1
ATOM 11338 C CA . ASN B 1 676 ? -41.219 -24.031 10.539 1 94.62 676 ASN B CA 1
ATOM 11339 C C . ASN B 1 676 ? -40.562 -24.203 9.172 1 94.62 676 ASN B C 1
ATOM 11341 O O . ASN B 1 676 ? -41.188 -24.688 8.227 1 94.62 676 ASN B O 1
ATOM 11345 N N . LEU B 1 677 ? -39.375 -23.672 9.039 1 96.5 677 LEU B N 1
ATOM 11346 C CA . LEU B 1 677 ? -38.594 -23.828 7.816 1 96.5 677 LEU B CA 1
ATOM 11347 C C . LEU B 1 677 ? -37.719 -25.062 7.879 1 96.5 677 LEU B C 1
ATOM 11349 O O . LEU B 1 677 ? -37.125 -25.344 8.922 1 96.5 677 LEU B O 1
ATOM 11353 N N . PRO B 1 678 ? -37.625 -25.828 6.836 1 95.94 678 PRO B N 1
ATOM 11354 C CA . PRO B 1 678 ? -36.75 -27 6.801 1 95.94 678 PRO B CA 1
ATOM 11355 C C . PRO B 1 678 ? -35.281 -26.656 6.562 1 95.94 678 PRO B C 1
ATOM 11357 O O . PRO B 1 678 ? -34.75 -26.938 5.492 1 95.94 678 PRO B O 1
ATOM 11360 N N . LEU B 1 679 ? -34.719 -26.125 7.523 1 96.69 679 LEU B N 1
ATOM 11361 C CA . LEU B 1 679 ? -33.312 -25.688 7.434 1 96.69 679 LEU B CA 1
ATOM 11362 C C . LEU B 1 679 ? -32.375 -26.719 8.047 1 96.69 679 LEU B C 1
ATOM 11364 O O . LEU B 1 679 ? -32.656 -27.266 9.109 1 96.69 679 LEU B O 1
ATOM 11368 N N . GLN B 1 680 ? -31.297 -27 7.332 1 96.31 680 GLN B N 1
ATOM 11369 C CA . GLN B 1 680 ? -30.219 -27.828 7.84 1 96.31 680 GLN B CA 1
ATOM 11370 C C . GLN B 1 680 ? -28.922 -27.031 7.945 1 96.31 680 GLN B C 1
ATOM 11372 O O . GLN B 1 680 ? -28.391 -26.562 6.934 1 96.31 680 GLN B O 1
ATOM 11377 N N . VAL B 1 681 ? -28.453 -26.844 9.109 1 95.94 681 VAL B N 1
ATOM 11378 C CA . VAL B 1 681 ? -27.188 -26.156 9.352 1 95.94 681 VAL B CA 1
ATOM 11379 C C . VAL B 1 681 ? -26.062 -27.172 9.5 1 95.94 681 VAL B C 1
ATOM 11381 O O . VAL B 1 681 ? -26.234 -28.188 10.164 1 95.94 681 VAL B O 1
ATOM 11384 N N . LYS B 1 682 ? -24.969 -26.906 8.789 1 93.56 682 LYS B N 1
ATOM 11385 C CA . LYS B 1 682 ? -23.828 -27.812 8.789 1 93.56 682 LYS B CA 1
ATOM 11386 C C . LYS B 1 682 ? -22.516 -27.062 8.969 1 93.56 682 LYS B C 1
ATOM 11388 O O . LYS B 1 682 ? -22.453 -25.844 8.773 1 93.56 682 LYS B O 1
ATOM 11393 N N . GLY B 1 683 ? -21.453 -27.891 9.383 1 94.06 683 GLY B N 1
ATOM 11394 C CA . GLY B 1 683 ? -20.094 -27.344 9.484 1 94.06 683 GLY B CA 1
ATOM 11395 C C . GLY B 1 683 ? -19.75 -26.844 10.875 1 94.06 683 GLY B C 1
ATOM 11396 O O . GLY B 1 683 ? -20.578 -26.938 11.789 1 94.06 683 GLY B O 1
ATOM 11397 N N . PHE B 1 684 ? -18.516 -26.344 11 1 96.38 684 PHE B N 1
ATOM 11398 C CA . PHE B 1 684 ? -18.047 -25.719 12.234 1 96.38 684 PHE B CA 1
ATOM 11399 C C . PHE B 1 684 ? -18.625 -24.312 12.375 1 96.38 684 PHE B C 1
ATOM 11401 O O . PHE B 1 684 ? -19.016 -23.688 11.383 1 96.38 684 PHE B O 1
ATOM 11408 N N . PRO B 1 685 ? -18.688 -23.797 13.586 1 96.88 685 PRO B N 1
ATOM 11409 C CA . PRO B 1 685 ? -19.203 -22.438 13.766 1 96.88 685 PRO B CA 1
ATOM 11410 C C . PRO B 1 685 ? -18.453 -21.406 12.93 1 96.88 685 PRO B C 1
ATOM 11412 O O . PRO B 1 685 ? -19.062 -20.484 12.383 1 96.88 685 PRO B O 1
ATOM 11415 N N . ALA B 1 686 ? -17.156 -21.578 12.75 1 96.81 686 ALA B N 1
ATOM 11416 C CA . ALA B 1 686 ? -16.344 -20.609 12.016 1 96.81 686 ALA B CA 1
ATOM 11417 C C . ALA B 1 686 ? -16.312 -20.953 10.531 1 96.81 686 ALA B C 1
ATOM 11419 O O . ALA B 1 686 ? -15.586 -20.312 9.758 1 96.81 686 ALA B O 1
ATOM 11420 N N . LEU B 1 687 ? -17 -21.969 10.102 1 96.31 687 LEU B N 1
ATOM 11421 C CA . LEU B 1 687 ? -17.172 -22.406 8.727 1 96.31 687 LEU B CA 1
ATOM 11422 C C . LEU B 1 687 ? -18.578 -22.969 8.5 1 96.31 687 LEU B C 1
ATOM 11424 O O . LEU B 1 687 ? -18.734 -24.125 8.141 1 96.31 687 LEU B O 1
ATOM 11428 N N . THR B 1 688 ? -19.531 -22.109 8.586 1 95.69 688 THR B N 1
ATOM 11429 C CA . THR B 1 688 ? -20.922 -22.516 8.602 1 95.69 688 THR B CA 1
ATOM 11430 C C . THR B 1 688 ? -21.484 -22.578 7.184 1 95.69 688 THR B C 1
ATOM 11432 O O . THR B 1 688 ? -21.172 -21.734 6.348 1 95.69 688 THR B O 1
ATOM 11435 N N . SER B 1 689 ? -22.219 -23.609 6.902 1 94.38 689 SER B N 1
ATOM 11436 C CA . SER B 1 689 ? -23.078 -23.688 5.727 1 94.38 689 SER B CA 1
ATOM 11437 C C . SER B 1 689 ? -24.484 -24.156 6.098 1 94.38 689 SER B C 1
ATOM 11439 O O . SER B 1 689 ? -24.688 -24.75 7.16 1 94.38 689 SER B O 1
ATOM 11441 N N . PHE B 1 690 ? -25.469 -23.828 5.328 1 95.25 690 PHE B N 1
ATOM 11442 C CA . PHE B 1 690 ? -26.812 -24.328 5.555 1 95.25 690 PHE B CA 1
ATOM 11443 C C . PHE B 1 690 ? -27.562 -24.484 4.234 1 95.25 690 PHE B C 1
ATOM 11445 O O . PHE B 1 690 ? -27.125 -23.969 3.203 1 95.25 690 PHE B O 1
ATOM 11452 N N . SER B 1 691 ? -28.531 -25.25 4.191 1 95.25 691 SER B N 1
ATOM 11453 C CA . SER B 1 691 ? -29.406 -25.5 3.051 1 95.25 691 SER B CA 1
ATOM 11454 C C . SER B 1 691 ? -30.844 -25.734 3.496 1 95.25 691 SER B C 1
ATOM 11456 O O . SER B 1 691 ? -31.094 -26 4.676 1 95.25 691 SER B O 1
ATOM 11458 N N . PHE B 1 692 ? -31.766 -25.594 2.562 1 95.88 692 PHE B N 1
ATOM 11459 C CA . PHE B 1 692 ? -33.156 -25.891 2.814 1 95.88 692 PHE B CA 1
ATOM 11460 C C . PHE B 1 692 ? -33.5 -27.312 2.371 1 95.88 692 PHE B C 1
ATOM 11462 O O . PHE B 1 692 ? -33.312 -27.672 1.205 1 95.88 692 PHE B O 1
ATOM 11469 N N . ASP B 1 693 ? -33.906 -28.109 3.289 1 95.5 693 ASP B N 1
ATOM 11470 C CA . ASP B 1 693 ? -34.344 -29.469 2.965 1 95.5 693 ASP B CA 1
ATOM 11471 C C . ASP B 1 693 ? -35.719 -29.453 2.309 1 95.5 693 ASP B C 1
ATOM 11473 O O . ASP B 1 693 ? -36.719 -29.781 2.951 1 95.5 693 ASP B O 1
ATOM 11477 N N . HIS B 1 694 ? -35.719 -29.125 1.12 1 95.06 694 HIS B N 1
ATOM 11478 C CA . HIS B 1 694 ? -36.938 -28.953 0.317 1 95.06 694 HIS B CA 1
ATOM 11479 C C . HIS B 1 694 ? -36.656 -29.188 -1.163 1 95.06 694 HIS B C 1
ATOM 11481 O O . HIS B 1 694 ? -35.562 -28.891 -1.642 1 95.06 694 HIS B O 1
ATOM 11487 N N . PRO B 1 695 ? -37.656 -29.703 -1.966 1 93.38 695 PRO B N 1
ATOM 11488 C CA . PRO B 1 695 ? -37.438 -29.922 -3.398 1 93.38 695 PRO B CA 1
ATOM 11489 C C . PRO B 1 695 ? -37.062 -28.641 -4.141 1 93.38 695 PRO B C 1
ATOM 11491 O O . PRO B 1 695 ? -36.344 -28.688 -5.152 1 93.38 695 PRO B O 1
ATOM 11494 N N . GLU B 1 696 ? -37.531 -27.547 -3.611 1 93.44 696 GLU B N 1
ATOM 11495 C CA . GLU B 1 696 ? -37.219 -26.25 -4.215 1 93.44 696 GLU B CA 1
ATOM 11496 C C . GLU B 1 696 ? -36.094 -25.547 -3.473 1 93.44 696 GLU B C 1
ATOM 11498 O O . GLU B 1 696 ? -36.125 -24.328 -3.273 1 93.44 696 GLU B O 1
ATOM 11503 N N . SER B 1 697 ? -35.188 -26.266 -3.01 1 92.81 697 SER B N 1
ATOM 11504 C CA . SER B 1 697 ? -34.094 -25.766 -2.189 1 92.81 697 SER B CA 1
ATOM 11505 C C . SER B 1 697 ? -33.375 -24.609 -2.875 1 92.81 697 SER B C 1
ATOM 11507 O O . SER B 1 697 ? -33.062 -23.594 -2.234 1 92.81 697 SER B O 1
ATOM 11509 N N . GLU B 1 698 ? -33.125 -24.641 -4.168 1 90.31 698 GLU B N 1
ATOM 11510 C CA . GLU B 1 698 ? -32.375 -23.625 -4.891 1 90.31 698 GLU B CA 1
ATOM 11511 C C . GLU B 1 698 ? -33.156 -22.328 -5.016 1 90.31 698 GLU B C 1
ATOM 11513 O O . GLU B 1 698 ? -32.594 -21.234 -4.957 1 90.31 698 GLU B O 1
ATOM 11518 N N . ILE B 1 699 ? -34.375 -22.438 -5.238 1 92.62 699 ILE B N 1
ATOM 11519 C CA . ILE B 1 699 ? -35.25 -21.25 -5.32 1 92.62 699 ILE B CA 1
ATOM 11520 C C . ILE B 1 699 ? -35.344 -20.594 -3.947 1 92.62 699 ILE B C 1
ATOM 11522 O O . ILE B 1 699 ? -35.312 -19.359 -3.842 1 92.62 699 ILE B O 1
ATOM 11526 N N . LEU B 1 700 ? -35.531 -21.438 -2.912 1 94.81 700 LEU B N 1
ATOM 11527 C CA . LEU B 1 700 ? -35.562 -20.906 -1.554 1 94.81 700 LEU B CA 1
ATOM 11528 C C . LEU B 1 700 ? -34.281 -20.156 -1.219 1 94.81 700 LEU B C 1
ATOM 11530 O O . LEU B 1 700 ? -34.312 -19.062 -0.639 1 94.81 700 LEU B O 1
ATOM 11534 N N . ARG B 1 701 ? -33.156 -20.734 -1.6 1 94.81 701 ARG B N 1
ATOM 11535 C CA . ARG B 1 701 ? -31.875 -20.078 -1.394 1 94.81 701 ARG B CA 1
ATOM 11536 C C . ARG B 1 701 ? -31.812 -18.75 -2.135 1 94.81 701 ARG B C 1
ATOM 11538 O O . ARG B 1 701 ? -31.281 -17.766 -1.613 1 94.81 701 ARG B O 1
ATOM 11545 N N . THR B 1 702 ? -32.281 -18.719 -3.34 1 94.81 702 THR B N 1
ATOM 11546 C CA . THR B 1 702 ? -32.281 -17.516 -4.156 1 94.81 702 THR B CA 1
ATOM 11547 C C . THR B 1 702 ? -33.125 -16.406 -3.488 1 94.81 702 THR B C 1
ATOM 11549 O O . THR B 1 702 ? -32.688 -15.266 -3.385 1 94.81 702 THR B O 1
ATOM 11552 N N . ILE B 1 703 ? -34.344 -16.766 -3.037 1 95 703 ILE B N 1
ATOM 11553 C CA . ILE B 1 703 ? -35.219 -15.812 -2.375 1 95 703 ILE B CA 1
ATOM 11554 C C . ILE B 1 703 ? -34.562 -15.297 -1.099 1 95 703 ILE B C 1
ATOM 11556 O O . ILE B 1 703 ? -34.562 -14.094 -0.824 1 95 703 ILE B O 1
ATOM 11560 N N . PHE B 1 704 ? -34 -16.203 -0.354 1 96.69 704 PHE B N 1
ATOM 11561 C CA . PHE B 1 704 ? -33.281 -15.836 0.862 1 96.69 704 PHE B CA 1
ATOM 11562 C C . PHE B 1 704 ? -32.219 -14.781 0.569 1 96.69 704 PHE B C 1
ATOM 11564 O O . PHE B 1 704 ? -32.188 -13.727 1.216 1 96.69 704 PHE B O 1
ATOM 11571 N N . THR B 1 705 ? -31.375 -15.078 -0.455 1 97.44 705 THR B N 1
ATOM 11572 C CA . THR B 1 705 ? -30.25 -14.203 -0.799 1 97.44 705 THR B CA 1
ATOM 11573 C C . THR B 1 705 ? -30.766 -12.844 -1.267 1 97.44 705 THR B C 1
ATOM 11575 O O . THR B 1 705 ? -30.234 -11.805 -0.859 1 97.44 705 THR B O 1
ATOM 11578 N N . GLN B 1 706 ? -31.75 -12.789 -2.107 1 96.19 706 GLN B N 1
ATOM 11579 C CA . GLN B 1 706 ? -32.312 -11.539 -2.613 1 96.19 706 GLN B CA 1
ATOM 11580 C C . GLN B 1 706 ? -32.906 -10.711 -1.485 1 96.19 706 GLN B C 1
ATOM 11582 O O . GLN B 1 706 ? -32.75 -9.492 -1.447 1 96.19 706 GLN B O 1
ATOM 11587 N N . GLN B 1 707 ? -33.625 -11.383 -0.564 1 96.5 707 GLN B N 1
ATOM 11588 C CA . GLN B 1 707 ? -34.281 -10.672 0.536 1 96.5 707 GLN B CA 1
ATOM 11589 C C . GLN B 1 707 ? -33.25 -10.102 1.502 1 96.5 707 GLN B C 1
ATOM 11591 O O . GLN B 1 707 ? -33.375 -8.953 1.94 1 96.5 707 GLN B O 1
ATOM 11596 N N . MET B 1 708 ? -32.281 -10.891 1.825 1 98.12 708 MET B N 1
ATOM 11597 C CA . MET B 1 708 ? -31.219 -10.398 2.709 1 98.12 708 MET B CA 1
ATOM 11598 C C . MET B 1 708 ? -30.469 -9.242 2.068 1 98.12 708 MET B C 1
ATOM 11600 O O . MET B 1 708 ? -30.109 -8.273 2.748 1 98.12 708 MET B O 1
ATOM 11604 N N . LEU B 1 709 ? -30.203 -9.391 0.786 1 97.5 709 LEU B N 1
ATOM 11605 C CA . LEU B 1 709 ? -29.531 -8.328 0.04 1 97.5 709 LEU B CA 1
ATOM 11606 C C . LEU B 1 709 ? -30.312 -7.016 0.151 1 97.5 709 LEU B C 1
ATOM 11608 O O . LEU B 1 709 ? -29.719 -5.953 0.362 1 97.5 709 LEU B O 1
ATOM 11612 N N . SER B 1 710 ? -31.625 -7.062 -0.034 1 95.94 710 SER B N 1
ATOM 11613 C CA . SER B 1 710 ? -32.469 -5.875 0.031 1 95.94 710 SER B CA 1
ATOM 11614 C C . SER B 1 710 ? -32.438 -5.246 1.42 1 95.94 710 SER B C 1
ATOM 11616 O O . SER B 1 710 ? -32.781 -4.074 1.586 1 95.94 710 SER B O 1
ATOM 11618 N N . LYS B 1 711 ? -32 -6.039 2.41 1 96.75 711 LYS B N 1
ATOM 11619 C CA . LYS B 1 711 ? -31.953 -5.566 3.791 1 96.75 711 LYS B CA 1
ATOM 11620 C C . LYS B 1 711 ? -30.531 -5.184 4.188 1 96.75 711 LYS B C 1
ATOM 11622 O O . LYS B 1 711 ? -30.25 -4.965 5.363 1 96.75 711 LYS B O 1
ATOM 11627 N N . GLY B 1 712 ? -29.578 -5.195 3.213 1 96.62 712 GLY B N 1
ATOM 11628 C CA . GLY B 1 712 ? -28.234 -4.672 3.428 1 96.62 712 GLY B CA 1
ATOM 11629 C C . GLY B 1 712 ? -27.234 -5.738 3.824 1 96.62 712 GLY B C 1
ATOM 11630 O O . GLY B 1 712 ? -26.172 -5.43 4.371 1 96.62 712 GLY B O 1
ATOM 11631 N N . PHE B 1 713 ? -27.562 -7.016 3.562 1 98.44 713 PHE B N 1
ATOM 11632 C CA . PHE B 1 713 ? -26.656 -8.094 3.922 1 98.44 713 PHE B CA 1
ATOM 11633 C C . PHE B 1 713 ? -26.25 -8.891 2.688 1 98.44 713 PHE B C 1
ATOM 11635 O O . PHE B 1 713 ? -27.094 -9.328 1.912 1 98.44 713 PHE B O 1
ATOM 11642 N N . LEU B 1 714 ? -24.953 -9.016 2.467 1 98.44 714 LEU B N 1
ATOM 11643 C CA . LEU B 1 714 ? -24.469 -10.062 1.568 1 98.44 714 LEU B CA 1
ATOM 11644 C C . LEU B 1 714 ? -24.516 -11.422 2.248 1 98.44 714 LEU B C 1
ATOM 11646 O O . LEU B 1 714 ? -23.594 -11.789 2.979 1 98.44 714 LEU B O 1
ATOM 11650 N N . ALA B 1 715 ? -25.609 -12.117 1.938 1 97.62 715 ALA B N 1
ATOM 11651 C CA . ALA B 1 715 ? -25.812 -13.406 2.59 1 97.62 715 ALA B CA 1
ATOM 11652 C C . ALA B 1 715 ? -26.297 -14.453 1.591 1 97.62 715 ALA B C 1
ATOM 11654 O O . ALA B 1 715 ? -27.141 -14.164 0.743 1 97.62 715 ALA B O 1
ATOM 11655 N N . ALA B 1 716 ? -25.625 -15.477 1.631 1 93.31 716 ALA B N 1
ATOM 11656 C CA . ALA B 1 716 ? -26.062 -16.688 0.943 1 93.31 716 ALA B CA 1
ATOM 11657 C C . ALA B 1 716 ? -26.156 -17.859 1.91 1 93.31 716 ALA B C 1
ATOM 11659 O O . ALA B 1 716 ? -26.656 -17.719 3.025 1 93.31 716 ALA B O 1
ATOM 11660 N N . THR B 1 717 ? -25.641 -19.062 1.516 1 93.94 717 THR B N 1
ATOM 11661 C CA . THR B 1 717 ? -25.859 -20.203 2.395 1 93.94 717 THR B CA 1
ATOM 11662 C C . THR B 1 717 ? -24.562 -20.609 3.084 1 93.94 717 THR B C 1
ATOM 11664 O O . THR B 1 717 ? -24.375 -21.781 3.43 1 93.94 717 THR B O 1
ATOM 11667 N N . SER B 1 718 ? -23.641 -19.703 3.156 1 95 718 SER B N 1
ATOM 11668 C CA . SER B 1 718 ? -22.406 -19.891 3.918 1 95 718 SER B CA 1
ATOM 11669 C C . SER B 1 718 ? -22.078 -18.656 4.758 1 95 718 SER B C 1
ATOM 11671 O O . SER B 1 718 ? -22.422 -17.531 4.375 1 95 718 SER B O 1
ATOM 11673 N N . PHE B 1 719 ? -21.469 -18.891 5.887 1 97.44 719 PHE B N 1
ATOM 11674 C CA . PHE B 1 719 ? -21.016 -17.797 6.742 1 97.44 719 PHE B CA 1
ATOM 11675 C C . PHE B 1 719 ? -19.672 -18.125 7.379 1 97.44 719 PHE B C 1
ATOM 11677 O O . PHE B 1 719 ? -19.562 -19.062 8.164 1 97.44 719 PHE B O 1
ATOM 11684 N N . TYR B 1 720 ? -18.656 -17.375 7.004 1 97.56 720 TYR B N 1
ATOM 11685 C CA . TYR B 1 720 ? -17.312 -17.438 7.602 1 97.56 720 TYR B CA 1
ATOM 11686 C C . TYR B 1 720 ? -17.031 -16.188 8.43 1 97.56 720 TYR B C 1
ATOM 11688 O O . TYR B 1 720 ? -16.562 -15.188 7.91 1 97.56 720 TYR B O 1
ATOM 11696 N N . PRO B 1 721 ? -17.266 -16.281 9.719 1 97.94 721 PRO B N 1
ATOM 11697 C CA . PRO B 1 721 ? -17.109 -15.094 10.562 1 97.94 721 PRO B CA 1
ATOM 11698 C C . PRO B 1 721 ? -15.68 -14.57 10.594 1 97.94 721 PRO B C 1
ATOM 11700 O O . PRO B 1 721 ? -14.734 -15.336 10.414 1 97.94 721 PRO B O 1
ATOM 11703 N N . THR B 1 722 ? -15.547 -13.297 10.781 1 98.06 722 THR B N 1
ATOM 11704 C CA . THR B 1 722 ? -14.281 -12.625 11.016 1 98.06 722 THR B CA 1
ATOM 11705 C C . THR B 1 722 ? -14.297 -11.883 12.352 1 98.06 722 THR B C 1
ATOM 11707 O O . THR B 1 722 ? -15.328 -11.828 13.023 1 98.06 722 THR B O 1
ATOM 11710 N N . LEU B 1 723 ? -13.156 -11.32 12.711 1 97.5 723 LEU B N 1
ATOM 11711 C CA . LEU B 1 723 ? -13.031 -10.562 13.953 1 97.5 723 LEU B CA 1
ATOM 11712 C C . LEU B 1 723 ? -13.953 -9.352 13.945 1 97.5 723 LEU B C 1
ATOM 11714 O O . LEU B 1 723 ? -14.297 -8.82 15 1 97.5 723 LEU B O 1
ATOM 11718 N N . ALA B 1 724 ? -14.438 -8.938 12.781 1 97.25 724 ALA B N 1
ATOM 11719 C CA . ALA B 1 724 ? -15.188 -7.691 12.641 1 97.25 724 ALA B CA 1
ATOM 11720 C C . ALA B 1 724 ? -16.672 -7.91 12.93 1 97.25 724 ALA B C 1
ATOM 11722 O O . ALA B 1 724 ? -17.422 -6.953 13.078 1 97.25 724 ALA B O 1
ATOM 11723 N N . HIS B 1 725 ? -17.125 -9.117 13.039 1 97.94 725 HIS B N 1
ATOM 11724 C CA . HIS B 1 725 ? -18.531 -9.406 13.32 1 97.94 725 HIS B CA 1
ATOM 11725 C C . HIS B 1 725 ? -18.828 -9.289 14.812 1 97.94 725 HIS B C 1
ATOM 11727 O O . HIS B 1 725 ? -18.672 -10.258 15.555 1 97.94 725 HIS B O 1
ATOM 11733 N N . ASN B 1 726 ? -19.328 -8.195 15.172 1 95.5 726 ASN B N 1
ATOM 11734 C CA . ASN B 1 726 ? -19.609 -7.941 16.578 1 95.5 726 ASN B CA 1
ATOM 11735 C C . ASN B 1 726 ? -21.078 -8.164 16.922 1 95.5 726 ASN B C 1
ATOM 11737 O O . ASN B 1 726 ? -21.891 -8.453 16.031 1 95.5 726 ASN B O 1
ATOM 11741 N N . GLU B 1 727 ? -21.422 -7.93 18.156 1 96.81 727 GLU B N 1
ATOM 11742 C CA . GLU B 1 727 ? -22.75 -8.258 18.672 1 96.81 727 GLU B CA 1
ATOM 11743 C C . GLU B 1 727 ? -23.828 -7.383 18.031 1 96.81 727 GLU B C 1
ATOM 11745 O O . GLU B 1 727 ? -24.922 -7.859 17.734 1 96.81 727 GLU B O 1
ATOM 11750 N N . LYS B 1 728 ? -23.484 -6.145 17.812 1 95 728 LYS B N 1
ATOM 11751 C CA . LYS B 1 728 ? -24.453 -5.215 17.219 1 95 728 LYS B CA 1
ATOM 11752 C C . LYS B 1 728 ? -24.812 -5.617 15.797 1 95 728 LYS B C 1
ATOM 11754 O O . LYS B 1 728 ? -25.984 -5.598 15.414 1 95 728 LYS B O 1
ATOM 11759 N N . ILE B 1 729 ? -23.875 -5.98 15.031 1 97.06 729 ILE B N 1
ATOM 11760 C CA . ILE B 1 729 ? -24.078 -6.363 13.633 1 97.06 729 ILE B CA 1
ATOM 11761 C C . ILE B 1 729 ? -24.828 -7.695 13.57 1 97.06 729 ILE B C 1
ATOM 11763 O O . ILE B 1 729 ? -25.703 -7.871 12.727 1 97.06 729 ILE B O 1
ATOM 11767 N N . ILE B 1 730 ? -24.5 -8.609 14.453 1 98.25 730 ILE B N 1
ATOM 11768 C CA . ILE B 1 730 ? -25.156 -9.906 14.5 1 98.25 730 ILE B CA 1
ATOM 11769 C C . ILE B 1 730 ? -26.625 -9.727 14.883 1 98.25 730 ILE B C 1
ATOM 11771 O O . ILE B 1 730 ? -27.5 -10.406 14.352 1 98.25 730 ILE B O 1
ATOM 11775 N N . ALA B 1 731 ? -26.875 -8.766 15.781 1 97.62 731 ALA B N 1
ATOM 11776 C CA . ALA B 1 731 ? -28.266 -8.469 16.156 1 97.62 731 ALA B CA 1
ATOM 11777 C C . ALA B 1 731 ? -29.047 -7.945 14.953 1 97.62 731 ALA B C 1
ATOM 11779 O O . ALA B 1 731 ? -30.219 -8.281 14.773 1 97.62 731 ALA B O 1
ATOM 11780 N N . ALA B 1 732 ? -28.438 -7.109 14.18 1 96.75 732 ALA B N 1
ATOM 11781 C CA . ALA B 1 732 ? -29.062 -6.609 12.969 1 96.75 732 ALA B CA 1
ATOM 11782 C C . ALA B 1 732 ? -29.375 -7.75 11.992 1 96.75 732 ALA B C 1
ATOM 11784 O O . ALA B 1 732 ? -30.422 -7.766 11.352 1 96.75 732 ALA B O 1
ATOM 11785 N N . TYR B 1 733 ? -28.453 -8.68 11.867 1 98.06 733 TYR B N 1
ATOM 11786 C CA . TYR B 1 733 ? -28.656 -9.859 11.039 1 98.06 733 TYR B CA 1
ATOM 11787 C C . TYR B 1 733 ? -29.844 -10.68 11.516 1 98.06 733 TYR B C 1
ATOM 11789 O O . TYR B 1 733 ? -30.656 -11.141 10.711 1 98.06 733 TYR B O 1
ATOM 11797 N N . LYS B 1 734 ? -29.922 -10.852 12.805 1 98.25 734 LYS B N 1
ATOM 11798 C CA . LYS B 1 734 ? -31.016 -11.602 13.398 1 98.25 734 LYS B CA 1
ATOM 11799 C C . LYS B 1 734 ? -32.375 -11 13 1 98.25 734 LYS B C 1
ATOM 11801 O O . LYS B 1 734 ? -33.281 -11.727 12.633 1 98.25 734 LYS B O 1
ATOM 11806 N N . GLN B 1 735 ? -32.438 -9.727 13.07 1 97.75 735 GLN B N 1
ATOM 11807 C CA . GLN B 1 735 ? -33.688 -9.039 12.727 1 97.75 735 GLN B CA 1
ATOM 11808 C C . GLN B 1 735 ? -34.031 -9.234 11.25 1 97.75 735 GLN B C 1
ATOM 11810 O O . GLN B 1 735 ? -35.156 -9.539 10.906 1 97.75 735 GLN B O 1
ATOM 11815 N N . ALA B 1 736 ? -33.062 -9.039 10.398 1 97.94 736 ALA B N 1
ATOM 11816 C CA . ALA B 1 736 ? -33.281 -9.227 8.969 1 97.94 736 ALA B CA 1
ATOM 11817 C C . ALA B 1 736 ? -33.656 -10.664 8.648 1 97.94 736 ALA B C 1
ATOM 11819 O O . ALA B 1 736 ? -34.531 -10.906 7.793 1 97.94 736 ALA B O 1
ATOM 11820 N N . LEU B 1 737 ? -33.062 -11.586 9.352 1 98 737 LEU B N 1
ATOM 11821 C CA . LEU B 1 737 ? -33.312 -13.008 9.133 1 98 737 LEU B CA 1
ATOM 11822 C C . LEU B 1 737 ? -34.719 -13.375 9.516 1 98 737 LEU B C 1
ATOM 11824 O O . LEU B 1 737 ? -35.375 -14.164 8.82 1 98 737 LEU B O 1
ATOM 11828 N N . ALA B 1 738 ? -35.188 -12.867 10.609 1 97.5 738 ALA B N 1
ATOM 11829 C CA . ALA B 1 738 ? -36.531 -13.148 11.062 1 97.5 738 ALA B CA 1
ATOM 11830 C C . ALA B 1 738 ? -37.562 -12.75 10.016 1 97.5 738 ALA B C 1
ATOM 11832 O O . ALA B 1 738 ? -38.469 -13.516 9.703 1 97.5 738 ALA B O 1
ATOM 11833 N N . GLU B 1 739 ? -37.344 -11.602 9.508 1 97.5 739 GLU B N 1
ATOM 11834 C CA . GLU B 1 739 ? -38.25 -11.125 8.469 1 97.5 739 GLU B CA 1
ATOM 11835 C C . GLU B 1 739 ? -38.156 -11.984 7.211 1 97.5 739 GLU B C 1
ATOM 11837 O O . GLU B 1 739 ? -39.188 -12.328 6.602 1 97.5 739 GLU B O 1
ATOM 11842 N N . THR B 1 740 ? -37 -12.297 6.816 1 97.94 740 THR B N 1
ATOM 11843 C CA . THR B 1 740 ? -36.75 -13.062 5.605 1 97.94 740 THR B CA 1
ATOM 11844 C C . THR B 1 740 ? -37.281 -14.477 5.734 1 97.94 740 THR B C 1
ATOM 11846 O O . THR B 1 740 ? -37.938 -14.984 4.816 1 97.94 740 THR B O 1
ATOM 11849 N N . PHE B 1 741 ? -37.062 -15.156 6.871 1 98 741 PHE B N 1
ATOM 11850 C CA . PHE B 1 741 ? -37.562 -16.516 7.09 1 98 741 PHE B CA 1
ATOM 11851 C C . PHE B 1 741 ? -39.062 -16.531 7.164 1 98 741 PHE B C 1
ATOM 11853 O O . PHE B 1 741 ? -39.719 -17.484 6.723 1 98 741 PHE B O 1
ATOM 11860 N N . GLY B 1 742 ? -39.656 -15.461 7.742 1 96.94 742 GLY B N 1
ATOM 11861 C CA . GLY B 1 742 ? -41.094 -15.328 7.691 1 96.94 742 GLY B CA 1
ATOM 11862 C C . GLY B 1 742 ? -41.656 -15.32 6.277 1 96.94 742 GLY B C 1
ATOM 11863 O O . GLY B 1 742 ? -42.656 -15.984 5.988 1 96.94 742 GLY B O 1
ATOM 11864 N N . SER B 1 743 ? -41 -14.594 5.445 1 95.31 743 SER B N 1
ATOM 11865 C CA . SER B 1 743 ? -41.375 -14.523 4.043 1 95.31 743 SER B CA 1
ATOM 11866 C C . SER B 1 743 ? -41.219 -15.867 3.352 1 95.31 743 SER B C 1
ATOM 11868 O O . SER B 1 743 ? -42.062 -16.25 2.52 1 95.31 743 SER B O 1
ATOM 11870 N N . LEU B 1 744 ? -40.156 -16.578 3.631 1 96.69 744 LEU B N 1
ATOM 11871 C CA . LEU B 1 744 ? -39.906 -17.891 3.031 1 96.69 744 LEU B CA 1
ATOM 11872 C C . LEU B 1 744 ? -40.969 -18.891 3.467 1 96.69 744 LEU B C 1
ATOM 11874 O O . LEU B 1 744 ? -41.438 -19.703 2.658 1 96.69 744 LEU B O 1
ATOM 11878 N N . SER B 1 745 ? -41.281 -18.812 4.676 1 96.56 745 SER B N 1
ATOM 11879 C CA . SER B 1 745 ? -42.344 -19.688 5.191 1 96.56 745 SER B CA 1
ATOM 11880 C C . SER B 1 745 ? -43.656 -19.453 4.457 1 96.56 745 SER B C 1
ATOM 11882 O O . SER B 1 745 ? -44.375 -20.406 4.137 1 96.56 745 SER B O 1
ATOM 11884 N N . GLN B 1 746 ? -43.906 -18.234 4.227 1 95.62 746 GLN B N 1
ATOM 11885 C CA . GLN B 1 746 ? -45.125 -17.891 3.5 1 95.62 746 GLN B CA 1
ATOM 11886 C C . GLN B 1 746 ? -45.094 -18.422 2.072 1 95.62 746 GLN B C 1
ATOM 11888 O O . GLN B 1 746 ? -46.094 -18.906 1.558 1 95.62 746 GLN B O 1
ATOM 11893 N N . VAL B 1 747 ? -43.969 -18.312 1.454 1 95.44 747 VAL B N 1
ATOM 11894 C CA . VAL B 1 747 ? -43.781 -18.828 0.098 1 95.44 747 VAL B CA 1
ATOM 11895 C C . VAL B 1 747 ? -44.062 -20.328 0.07 1 95.44 747 VAL B C 1
ATOM 11897 O O . VAL B 1 747 ? -44.688 -20.828 -0.852 1 95.44 747 VAL B O 1
ATOM 11900 N N . ILE B 1 748 ? -43.531 -21.062 1.031 1 95.75 748 ILE B N 1
ATOM 11901 C CA . ILE B 1 748 ? -43.719 -22.5 1.12 1 95.75 748 ILE B CA 1
ATOM 11902 C C . ILE B 1 748 ? -45.188 -22.828 1.353 1 95.75 748 ILE B C 1
ATOM 11904 O O . ILE B 1 748 ? -45.75 -23.672 0.667 1 95.75 748 ILE B O 1
ATOM 11908 N N . LYS B 1 749 ? -45.844 -22.125 2.24 1 95.38 749 LYS B N 1
ATOM 11909 C CA . LYS B 1 749 ? -47.25 -22.359 2.592 1 95.38 749 LYS B CA 1
ATOM 11910 C C . LYS B 1 749 ? -48.156 -22.125 1.394 1 95.38 749 LYS B C 1
ATOM 11912 O O . LYS B 1 749 ? -49.125 -22.875 1.188 1 95.38 749 LYS B O 1
ATOM 11917 N N . GLU B 1 750 ? -47.75 -21.172 0.65 1 95.5 750 GLU B N 1
ATOM 11918 C CA . GLU B 1 750 ? -48.594 -20.781 -0.479 1 95.5 750 GLU B CA 1
ATOM 11919 C C . GLU B 1 750 ? -48.156 -21.516 -1.753 1 95.5 750 GLU B C 1
ATOM 11921 O O . GLU B 1 750 ? -48.844 -21.438 -2.771 1 95.5 750 GLU B O 1
ATOM 11926 N N . ASN B 1 751 ? -47.094 -22.219 -1.683 1 93.88 751 ASN B N 1
ATOM 11927 C CA . ASN B 1 751 ? -46.531 -22.859 -2.863 1 93.88 751 ASN B CA 1
ATOM 11928 C C . ASN B 1 751 ? -46.406 -21.875 -4.027 1 93.88 751 ASN B C 1
ATOM 11930 O O . ASN B 1 751 ? -46.844 -22.156 -5.137 1 93.88 751 ASN B O 1
ATOM 11934 N N . SER B 1 752 ? -45.906 -20.719 -3.73 1 93.5 752 SER B N 1
ATOM 11935 C CA . SER B 1 752 ? -45.875 -19.641 -4.711 1 93.5 752 SER B CA 1
ATOM 11936 C C . SER B 1 752 ? -44.5 -19.5 -5.344 1 93.5 752 SER B C 1
ATOM 11938 O O . SER B 1 752 ? -44.062 -18.375 -5.605 1 93.5 752 SER B O 1
ATOM 11940 N N . PHE B 1 753 ? -43.75 -20.531 -5.582 1 91.38 753 PHE B N 1
ATOM 11941 C CA . PHE B 1 753 ? -42.375 -20.516 -6.133 1 91.38 753 PHE B CA 1
ATOM 11942 C C . PHE B 1 753 ? -42.375 -19.953 -7.547 1 91.38 753 PHE B C 1
ATOM 11944 O O . PHE B 1 753 ? -41.375 -19.391 -7.992 1 91.38 753 PHE B O 1
ATOM 11951 N N . GLU B 1 754 ? -43.5 -20.047 -8.234 1 86.62 754 GLU B N 1
ATOM 11952 C CA . GLU B 1 754 ? -43.594 -19.641 -9.633 1 86.62 754 GLU B CA 1
ATOM 11953 C C . GLU B 1 754 ? -43.531 -18.125 -9.781 1 86.62 754 GLU B C 1
ATOM 11955 O O . GLU B 1 754 ? -43.281 -17.609 -10.875 1 86.62 754 GLU B O 1
ATOM 11960 N N . LYS B 1 755 ? -43.719 -17.406 -8.734 1 85.25 755 LYS B N 1
ATOM 11961 C CA . LYS B 1 755 ? -43.688 -15.953 -8.766 1 85.25 755 LYS B CA 1
ATOM 11962 C C . LYS B 1 755 ? -42.25 -15.438 -8.984 1 85.25 755 LYS B C 1
ATOM 11964 O O . LYS B 1 755 ? -42.062 -14.281 -9.352 1 85.25 755 LYS B O 1
ATOM 11969 N N . TRP B 1 756 ? -41.312 -16.375 -8.781 1 83.62 756 TRP B N 1
ATOM 11970 C CA . TRP B 1 756 ? -39.906 -15.977 -8.953 1 83.62 756 TRP B CA 1
ATOM 11971 C C . TRP B 1 756 ? -39.375 -16.438 -10.312 1 83.62 756 TRP B C 1
ATOM 11973 O O . TRP B 1 756 ? -39.5 -17.609 -10.664 1 83.62 756 TRP B O 1
ATOM 11983 N N . PRO B 1 757 ? -38.844 -15.477 -11.07 1 81.94 757 PRO B N 1
ATOM 11984 C CA . PRO B 1 757 ? -38.375 -15.789 -12.414 1 81.94 757 PRO B CA 1
ATOM 11985 C C . PRO B 1 757 ? -37.25 -16.812 -12.414 1 81.94 757 PRO B C 1
ATOM 11987 O O . PRO B 1 757 ? -36.344 -16.734 -11.578 1 81.94 757 PRO B O 1
ATOM 11990 N N . LYS B 1 758 ? -37.281 -17.703 -13.352 1 76.75 758 LYS B N 1
ATOM 11991 C CA . LYS B 1 758 ? -36.281 -18.766 -13.492 1 76.75 758 LYS B CA 1
ATOM 11992 C C . LYS B 1 758 ? -34.906 -18.188 -13.789 1 76.75 758 LYS B C 1
ATOM 11994 O O . LYS B 1 758 ? -33.906 -18.75 -13.383 1 76.75 758 LYS B O 1
ATOM 11999 N N . GLU B 1 759 ? -34.812 -17.047 -14.484 1 81.19 759 GLU B N 1
ATOM 12000 C CA . GLU B 1 759 ? -33.562 -16.406 -14.883 1 81.19 759 GLU B CA 1
ATOM 12001 C C . GLU B 1 759 ? -32.812 -15.836 -13.68 1 81.19 759 GLU B C 1
ATOM 12003 O O . GLU B 1 759 ? -31.625 -15.516 -13.758 1 81.19 759 GLU B O 1
ATOM 12008 N N . GLU B 1 760 ? -33.5 -15.828 -12.633 1 86.19 760 GLU B N 1
ATOM 12009 C CA . GLU B 1 760 ? -32.906 -15.219 -11.438 1 86.19 760 GLU B CA 1
ATOM 12010 C C . GLU B 1 760 ? -32.531 -16.281 -10.406 1 86.19 760 GLU B C 1
ATOM 12012 O O . GLU B 1 760 ? -32.031 -15.953 -9.336 1 86.19 760 GLU B O 1
ATOM 12017 N N . LYS B 1 761 ? -32.75 -17.5 -10.828 1 88.88 761 LYS B N 1
ATOM 12018 C CA . LYS B 1 761 ? -32.375 -18.578 -9.922 1 88.88 761 LYS B CA 1
ATOM 12019 C C . LYS B 1 761 ? -30.859 -18.734 -9.844 1 88.88 761 LYS B C 1
ATOM 12021 O O . LYS B 1 761 ? -30.172 -18.766 -10.875 1 88.88 761 LYS B O 1
ATOM 12026 N N . ALA B 1 762 ? -30.359 -18.828 -8.633 1 89.56 762 ALA B N 1
ATOM 12027 C CA . ALA B 1 762 ? -28.938 -19.016 -8.406 1 89.56 762 ALA B CA 1
ATOM 12028 C C . ALA B 1 762 ? -28.438 -20.312 -9.039 1 89.56 762 ALA B C 1
ATOM 12030 O O . ALA B 1 762 ? -29.109 -21.328 -9.008 1 89.56 762 ALA B O 1
ATOM 12031 N N . HIS B 1 763 ? -27.203 -20.188 -9.617 1 81.19 763 HIS B N 1
ATOM 12032 C CA . HIS B 1 763 ? -26.578 -21.344 -10.234 1 81.19 763 HIS B CA 1
ATOM 12033 C C . HIS B 1 763 ? -25.891 -22.219 -9.195 1 81.19 763 HIS B C 1
ATOM 12035 O O . HIS B 1 763 ? -25.438 -21.719 -8.164 1 81.19 763 HIS B O 1
ATOM 12041 N N . SER B 1 764 ? -26.109 -23.531 -9.406 1 75.94 764 SER B N 1
ATOM 12042 C CA . SER B 1 764 ? -25.391 -24.469 -8.562 1 75.94 764 SER B CA 1
ATOM 12043 C C . SER B 1 764 ? -24.328 -25.219 -9.352 1 75.94 764 SER B C 1
ATOM 12045 O O . SER B 1 764 ? -24.531 -25.562 -10.516 1 75.94 764 SER B O 1
ATOM 12047 N N . GLY B 1 765 ? -23.234 -25.422 -8.883 1 62.84 765 GLY B N 1
ATOM 12048 C CA . GLY B 1 765 ? -22.172 -26.156 -9.562 1 62.84 765 GLY B CA 1
ATOM 12049 C C . GLY B 1 765 ? -21.469 -25.344 -10.617 1 62.84 765 GLY B C 1
ATOM 12050 O O . GLY B 1 765 ? -21.484 -24.109 -10.578 1 62.84 765 GLY B O 1
ATOM 12051 N N . PHE B 1 766 ? -20.656 -25.953 -11.453 1 59.12 766 PHE B N 1
ATOM 12052 C CA . PHE B 1 766 ? -19.953 -25.297 -12.547 1 59.12 766 PHE B CA 1
ATOM 12053 C C . PHE B 1 766 ? -20.828 -25.25 -13.797 1 59.12 766 PHE B C 1
ATOM 12055 O O . PHE B 1 766 ? -21.266 -26.281 -14.297 1 59.12 766 PHE B O 1
ATOM 12062 N N . SER B 1 767 ? -21.516 -24.062 -14.016 1 51.72 767 SER B N 1
ATOM 12063 C CA . SER B 1 767 ? -22.281 -23.922 -15.242 1 51.72 767 SER B CA 1
ATOM 12064 C C . SER B 1 767 ? -21.656 -22.859 -16.156 1 51.72 767 SER B C 1
ATOM 12066 O O . SER B 1 767 ? -21.094 -21.875 -15.688 1 51.72 767 SER B O 1
ATOM 12068 N N . ARG B 1 768 ? -21.453 -23.219 -17.516 1 48.78 768 ARG B N 1
ATOM 12069 C CA . ARG B 1 768 ? -21.047 -22.234 -18.516 1 48.78 768 ARG B CA 1
ATOM 12070 C C . ARG B 1 768 ? -21.984 -21.047 -18.547 1 48.78 768 ARG B C 1
ATOM 12072 O O . ARG B 1 768 ? -23.203 -21.219 -18.531 1 48.78 768 ARG B O 1
ATOM 12079 N N . LEU B 1 769 ? -21.484 -19.797 -18.25 1 42.59 769 LEU B N 1
ATOM 12080 C CA . LEU B 1 769 ? -22.312 -18.625 -18.5 1 42.59 769 LEU B CA 1
ATOM 12081 C C . LEU B 1 769 ? -22.453 -18.344 -19.984 1 42.59 769 LEU B C 1
ATOM 12083 O O . LEU B 1 769 ? -21.453 -18.266 -20.703 1 42.59 769 LEU B O 1
ATOM 12087 N N . LEU B 1 770 ? -23.484 -18.781 -20.719 1 34.81 770 LEU B N 1
ATOM 12088 C CA . LEU B 1 770 ? -23.766 -18.406 -22.094 1 34.81 770 LEU B CA 1
ATOM 12089 C C . LEU B 1 770 ? -24.141 -16.938 -22.188 1 34.81 770 LEU B C 1
ATOM 12091 O O . LEU B 1 770 ? -24.812 -16.406 -21.297 1 34.81 770 LEU B O 1
#

Secondary structure (DSSP, 8-state):
-------TTS--HHHHHHHHHHTTTS-SEEEEEEEEEEEHHHH---TT-GGGSS-SEESHHHHHHHHHHHSTTSEEEEEEEEE---TT--HHHHHHHHHHHHTT-SS-EEEEE--TT--HHHHHHHHHSTTEEEEE--GGG-SSSSGGG--HHHHS-HHHHHHHHHHT-EEEE---STTGGGSHHHHHHHHHHHHHSTT-EEEEHHHHHTTSGGGGGGGGGGTT-TTEEEE-TT---HHHHHHHHHHH-GGGEE----BTGGGSBSEEEEETTEEEEESTTTB-GGGSBS---BHHHHHHHHHHHHHHHHT--HHHHHIIIIIHHHHHTT---PPPPPHHHHHHHHHHHSTTSSS-GGG-GGGT-TTTS--BEEEEEBTEEEETT--EEEEES-TTTTT-TT-BT-HHHHHHHHHHHHH-S--SSB-THHHHHHHHHHHH-TT--EEEEESSHHHHHHHHHHHHHHHH---EEEEES---SSHHHHGGGSSSS-TTTTTS-TT---TTS-GGGTTSEEE--TT-HHHHHHHHHH-TTEEEEEE-S-SSSPPPTTHHHHHHHHHHHTTPEEEEE-TTTBTTTBTT-HHHHTT---SEEEE-GGGGTTS--EEEEE-TTGGGGGGTS----GGGG-THHHHHHHHHHHHHHHTTHHHHHHHHHHHHHHHHHHHHHHTT--EEEEEETTEEEEEE-STTHHHHHHHHHHHHHHTTEEE-SEE---TT--HHHHHHHHHHHHHHHHHHHHHHHHT-GGGS-GGGSPP-SS----/-------TTS--HHHHHHHHHHTTTS-SEEEEEEEEEEEHHHH---TT-GGGSS-SEESHHHHHHHHHHHSTTSEEEEEEEEE---TT--HHHHHHHHHHHHTT-SS-EEEEE--TT--HHHHHHHHHSTTEEEEE--GGG-SSSSGGG--HHHHS-HHHHHHHHHHT-EEEE---STTGGGSHHHHHHHHHHHHHSTT-EEEEHHHHHTTSGGGGGGGGGGTT-TTEEEE-TT---GGGTHHHHHHH-GGGEE----BTGGGSBSEEEEETTEEEEESTTTB-GGGSBS---BHHHHHHHHHHHHHHHHT--HHHHHIIIIIHHHHHTT---PPPPPHHHHHHHHHHHSTTSSS-GGG-GGGT-TTTS--BEEEEEBTEEEETT--EEEEES-TTTTT-TT-BT-HHHHHHHHHHHHH-S--SSBPTHHHHHHHHHHHH-TT--EEEEESSHHHHHHHHHHHHHHHH---EEEEES---SSHHHHGGGSSSS-TTTTTS-TT---TTS-GGGTTSEEE--TT-HHHHHHHHHH-TTEEEEEE-S-SSSPPPTTHHHHHHHHHHHTTPEEEEE-TTTBTTTBTT-HHHHTT---SEEEE-GGGGTTS--EEEEE-TTGGGGGGTS----GGGG-THHHHHHHHHHHHHHHTTHHHHHHHHHHHHHHHHHHHHHHTT--EEEEEETTEEEEEE-STTHHHHHHHHHHHHHHTTEEE-SEE---TT--HHHHHHHHHHHHHHHHHHHHHHHHT-GGGS-GGGSPP-SS----

InterPro domains:
  IPR005814 Aminotransferase class-III [PF00202] (372-715)
  IPR006680 Amidohydrolase-related [PF04909] (115-330)
  IPR015421 Pyridoxal phosphate-dependent transferase, major domain [G3DSA:3.40.640.10] (407-649)
  IPR015422 Pyridoxal phosphate-dependent transferase, small domain [G3DSA:3.90.1150.10] (341-736)
  IPR015424 Pyridoxal phosphate-dependent transferase [SSF53383] (364-741)
  IPR032466 Metal-dependent hydrolase [SSF51556] (30-331)

Solvent-accessible surface area (backbone atoms only — not comparable to full-atom values): 76599 Å² total; per-residue (Å²): 130,76,77,73,76,83,49,82,61,56,82,45,72,69,39,54,54,50,42,60,70,45,54,82,72,56,54,64,49,34,30,33,61,32,32,44,34,50,44,50,88,40,34,63,66,58,87,89,33,77,72,64,74,56,63,65,63,33,45,58,66,54,50,52,53,50,51,40,67,68,39,70,85,35,46,77,62,39,34,32,36,28,48,71,86,48,78,62,38,40,65,70,58,40,43,50,50,50,58,59,46,44,71,76,41,90,66,30,36,31,25,43,67,48,50,57,79,59,47,70,65,56,54,51,54,51,54,63,39,93,47,32,51,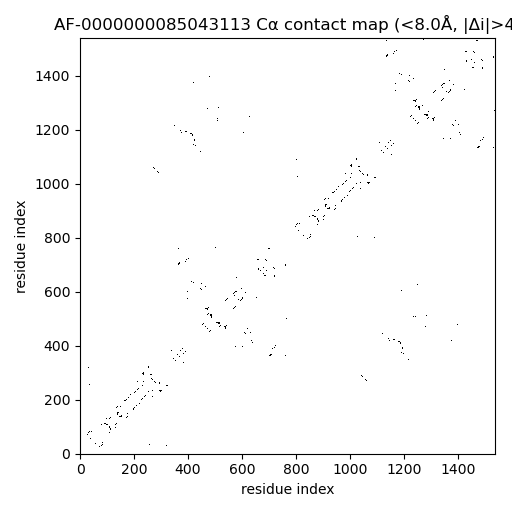32,35,31,43,42,39,71,57,25,82,38,80,64,31,58,64,32,59,64,60,41,15,50,36,64,69,60,48,52,53,27,27,76,68,51,13,36,36,42,42,59,60,61,25,74,54,27,38,58,25,65,64,50,43,49,49,51,54,52,49,47,66,76,29,62,46,27,37,36,30,28,36,30,35,38,42,14,54,30,25,74,27,12,60,24,44,64,83,50,49,79,53,75,48,55,35,28,27,46,24,63,34,42,47,36,67,15,50,48,37,46,41,53,48,59,34,53,72,31,34,28,35,25,42,32,35,68,60,23,43,40,47,29,43,47,40,61,36,63,83,15,19,37,68,41,29,78,89,35,32,54,63,85,71,31,59,54,48,68,26,29,22,40,58,39,19,52,51,17,48,51,53,34,30,62,73,48,23,57,50,72,69,43,48,42,24,22,26,25,46,32,53,30,56,76,66,66,69,54,87,75,74,78,81,44,45,68,59,49,46,60,54,22,47,66,27,18,60,73,41,46,67,30,72,94,49,32,34,44,55,50,20,31,100,65,44,73,43,31,40,64,33,25,41,39,43,35,38,24,29,66,78,57,50,59,27,39,56,49,17,44,39,30,79,50,10,23,46,65,15,21,48,36,67,70,39,43,22,50,46,47,29,37,46,57,27,22,42,36,51,59,41,34,42,56,45,57,46,54,38,30,51,51,53,27,65,73,33,76,77,29,45,28,34,49,61,35,55,27,47,39,55,17,45,51,51,48,50,32,18,30,10,30,50,65,72,27,65,28,34,34,36,27,72,87,65,57,42,52,57,68,64,40,22,30,42,65,51,94,55,68,54,46,50,80,63,72,62,47,64,66,40,42,48,34,50,50,72,56,40,49,87,36,28,46,74,41,60,86,77,35,62,67,57,47,50,49,48,48,71,74,43,74,58,40,12,29,38,39,29,42,71,50,77,59,55,79,67,46,90,60,41,65,59,47,51,54,52,52,26,58,74,66,69,24,39,37,32,38,43,25,34,75,45,17,51,53,73,25,82,82,13,49,42,64,77,73,69,51,84,60,37,28,38,28,35,8,39,35,46,13,44,47,42,51,21,11,28,31,35,14,24,61,77,46,42,49,9,53,53,56,22,56,67,56,46,80,54,45,43,30,35,57,26,37,46,25,26,48,40,39,52,54,57,45,68,76,41,70,52,37,61,53,16,34,48,45,14,44,52,51,53,47,48,51,52,53,49,26,58,76,45,71,44,54,66,46,78,44,47,42,39,47,45,27,34,45,50,50,73,51,98,58,28,58,53,53,49,18,52,50,20,50,48,34,41,76,70,34,26,44,35,63,55,35,32,32,48,24,66,44,60,43,70,69,59,52,51,54,49,49,56,53,45,48,55,45,46,48,52,50,34,49,37,62,76,62,64,50,66,80,79,54,62,75,82,37,44,32,50,74,71,69,68,71,74,127,129,76,78,74,78,83,49,80,62,58,83,46,72,68,41,54,54,50,43,61,70,45,54,80,72,56,57,67,48,32,31,34,63,31,33,45,34,50,44,50,89,40,33,62,66,60,88,89,34,76,75,64,76,54,63,65,62,34,46,59,67,54,50,52,54,50,51,40,66,68,38,70,85,36,46,78,63,39,34,32,34,28,49,69,87,49,78,61,37,42,64,70,57,42,44,50,50,51,57,59,44,45,72,76,41,90,66,30,35,31,25,43,66,49,48,57,80,60,46,69,66,56,53,50,54,50,53,64,39,91,46,30,51,34,34,32,44,43,40,71,56,26,82,39,79,64,30,57,63,31,56,66,61,40,16,50,37,66,68,60,49,52,56,27,25,77,66,52,14,35,37,45,42,59,60,60,24,74,54,29,37,56,24,67,65,52,41,50,49,50,53,52,50,47,67,73,30,62,45,27,38,35,31,28,36,29,37,39,42,13,55,30,25,74,29,14,60,24,44,63,82,49,49,80,53,76,46,56,35,29,27,45,24,65,34,42,48,36,67,16,50,48,39,44,40,53,46,60,33,53,72,31,34,27,36,26,43,32,35,68,59,24,42,41,50,29,44,45,39,61,35,63,82,16,21,36,68,41,28,80,88,36,33,55,64,87,70,31,59,52,49,68,26,32,20,40,56,39,19,50,50,17,49,50,52,34,30,62,72,48,23,56,49,72,70,44,48,41,25,21,26,27,47,31,54,30,55,76,67,66,70,54,89,74,75,76,83,43,43,68,59,50,44,61,53,22,45,64,26,18,62,71,40,45,66,30,71,92,48,32,35,44,55,48,20,30,99,65,45,71,44,30,40,65,34,25,41,39,44,35,38,24,28,66,76,58,50,58,27,39,55,49,17,42,40,32,80,50,10,22,45,67,15,21,49,36,67,70,38,45,22,49,46,47,29,37,45,56,27,22,40,37,50,59,41,33,41,56,46,57,45,55,39,32,51,51,53,28,65,72,33,77,75,29,46,27,35,49,62,34,56,27,46,38,55,17,44,51,50,49,52,34,18,32,10,31,51,65,71,28,67,26,34,35,37,26,68,86,67,57,41,52,57,69,64,41,22,32,45,65,50,89,58,74,57,44,53,76,58,68,64,41,64,66,39,45,48,34,49,50,74,56,39,48,87,36,28,45,73,40,58,86,75,36,63,67,57,46,50,50,48,50,70,72,43,74,59,40,13,29,38,40,28,43,71,50,78,58,54,80,66,48,91,61,42,63,60,48,52,54,52,53,26,61,73,66,69,24,40,37,32,38,44,25,34,76,44,18,51,54,75,25,82,83,11,51,42,64,77,73,70,52,82,60,38,29,39,29,34,8,41,36,47,13,43,46,40,50,22,11,29,32,36,15,23,63,76,47,43,49,8,54,53,55,23,54,68,58,45,79,53,46,42,30,33,57,24,38,45,24,27,48,39,39,50,55,57,46,70,76,42,71,53,38,59,53,16,34,50,46,15,43,51,50,53,49,48,51,52,53,49,26,58,75,43,70,44,55,66,46,79,43,46,41,39,48,45,27,34,46,49,50,74,49,98,56,26,56,54,52,48,20,52,50,18,51,49,35,41,77,70,34,27,45,33,64,55,33,33,32,49,23,67,47,61,44,72,70,59,50,52,52,49,50,53,53,44,49,56,44,45,49,51,50,33,48,38,62,75,63,65,49,68,80,79,52,62,74,84,38,43,32,51,73,70,71,67,70,72,126

Radius of gyration: 34.8 Å; Cα contacts (8 Å, |Δi|>4): 3407; chains: 2; bounding box: 98×110×93 Å

Nearest PDB structures (foldseek):
  6hbv-assembly1_A  TM=9.175E-01  e=6.434E-31  Sphingopyxis macrogoltabida
  4zm3-assembly1_B  TM=8.720E-01  e=1.177E-28  Streptomyces pactum
  7lm0-assembly1_B  TM=8.790E-01  e=2.680E-27  Micromonospora echinospora
  7lle-assembly1_B  TM=8.978E-01  e=1.389E-26  Micromonospora echinospora
  6kfu-assembly1_A  TM=7.088E-01  e=6.442E-28  Bacillus subtilis

pLDDT: mean 93.97, std 9.58, range [23.06, 98.94]